Protein AF-0000000068968231 (afdb_homodimer)

InterPro domains:
  IPR002035 von Willebrand factor, type A [PS50234] (7-205)
  IPR005160 Ku70/Ku80 C-terminal arm [PF03730] (435-506)
  IPR006164 Ku70/Ku80, DNA-binding domain [PF02735] (220-409)
  IPR006164 Ku70/Ku80, DNA-binding domain [SM00559] (263-400)
  IPR014893 Ku, C-terminal [PF08785] (534-641)
  IPR016194 SPOC-like, C-terminal domain superfamily [G3DSA:2.40.290.10] (208-400)
  IPR016194 SPOC-like, C-terminal domain superfamily [SSF100939] (206-501)
  IPR024193 Ku80 [cd00873] (208-500)
  IPR036465 von Willebrand factor A-like domain superfamily [G3DSA:3.40.50.410] (2-200)
  IPR036465 von Willebrand factor A-like domain superfamily [SSF53300] (5-172)
  IPR036494 Ku, C-terminal domain superfamily [G3DSA:1.25.40.240] (502-643)
  IPR036494 Ku, C-terminal domain superfamily [SSF101420] (530-642)

Sequence (1340 aa):
LRRMKEAVVFAIDVGSTMTAEGIAQCKSVLRHELRRKFIQGGQDEVGLVTFGSGTTRNVLNDEHSGEYVHVEVVSGIVKPDVSMMERVDVIDLSGEEVEGDTFDAIVVALNELHVRVKKLKFEKRVVVLTSAGGESPPPDQIEEIASLLKGQNCTVKVVFLGDKNGHTENRAALKLLVKYCEGESMTMSIDEALAIASRPAKKSVRPTAKYKGPFEITSIVKLNVSTYGKTMIANLPSLKKQSDRAPDSDIKLQTASFNKQTNTEVEREHRVKAYRYGKDRVAISNVDEAMYECTTSKCLQVMGFLPRTSLPRHLFMSSVDCVVANPDYEATVAGFQAVMIAMTELDYVAIVRYVKRDGVAAKLAVLHPGIENRTDVAYLNILPFADDMRQYDFGSVSRVQVTKRQLDAADALIDNLDLSRAWKSPEGEDVEALDPDFTYNPVLQRFYEALEIRSLDPDAPIPDLSHDVRSAMEPMEDLFDAAQSSFDAFKQLFPLEAVPEKKKRAGGERADWRAQLEAATAEGVDGVPSTISSIEDYQHMMANPETSATATLRLVDVVVKMLDESFQGSADTQALDWLETARTMCRTMAMFDAYNNALDVVKERVPPAFLDKMASRGLYPIDSSECKGSPVAPEEARLFFTQPFPTAIADTTGTGNDDESSIWDEWGDLLRRMKEAVVFAIDVGSTMTAEGIAQCKSVLRHELRRKFIQGGQDEVGLVTFGSGTTRNVLNDEHSGEYVHVEVVSGIVKPDVSMMERVDVIDLSGEEVEGDTFDAIVVALNELHVRVKKLKFEKRVVVLTSAGGESPPPDQIEEIASLLKGQNCTVKVVFLGDKNGHTENRAALKLLVKYCEGESMTMSIDEALAIASRPAKKSVRPTAKYKGPFEITSIVKLNVSTYGKTMIANLPSLKKQSDRAPDSDIKLQTASFNKQTNTEVEREHRVKAYRYGKDRVAISNVDEAMYECTTSKCLQVMGFLPRTSLPRHLFMSSVDCVVANPDYEATVAGFQAVMIAMTELDYVAIVRYVKRDGVAAKLAVLHPGIENRTDVAYLNILPFADDMRQYDFGSVSRVQVTKRQLDAADALIDNLDLSRAWKSPEGEDVEALDPDFTYNPVLQRFYEALEIRSLDPDAPIPDLSHDVRSAMEPMEDLFDAAQSSFDAFKQLFPLEAVPEKKKRAGGERADWRAQLEAATAEGVDGVPSTISSIEDYQHMMANPETSATATLRLVDVVVKMLDESFQGSADTQALDWLETARTMCRTMAMFDAYNNALDVVKERVPPAFLDKMASRGLYPIDSSECKGSPVAPEEARLFFTQPFPTAIADTTGTGNDDESSIWDEWGDL

pLDDT: mean 78.43, std 17.9, range [18.75, 97.75]

Foldseek 3Di:
DWPFAAWEEEEEEQAPLADQVLLVLVLLLVLLVLLQCVFQDDFHWYWYKYFRAQDDDAPVCVVPPPPLGRMHGQGAIGRDDVVVNVSSVPDHRNPDNGGGDQLSNLVRQLVSCCVPCVPNGHAAEYEYEDQLADDADDLVVLLVSLVSCLVVNYAYEYEHEDNDRHDPVSVVSVQSSQVNNDDPHDYYYSVVSSVVSVADHHHHDTWDWLAWFWQAADPVDTFTKTKTFDDDDDDDPDDQDADPVGRPDGDDDDDWDADPVVRHTDDPVRDWDWDDDDPDTDTDHPVRVLVVQPQDAFDKYFPFKDALVVDDPVFFDDGKMKMFTDPVDPVSQVVQLVVLVVCVVVRMKTWIWGDSHGSHHIFIWIWHRDPPPDSGMIMITTGDDPVRDDDDDDPPPPPPDADPLLVVLVVLLCVLQPQQQVDADPVRDRHGALDVVRADDQVVSQVSQQCSVCSVPVPDDRDDGDPSNVVSVDRDPVSVVRSVVSVVSNCVVPVDDPPPPPPPPPPPCPVPLVVLLVVQLVPPDDPQNSAPPDLVSLVSLCVDPVRVLCSLLRLLVVLLVCQVVDDPCVCLVVSLVSLVVVQVSCLVVVVLVSSQVSVVVCLVRDDLVSLVVNLVVVSFRDACVSHPPDPAHPVRRNCVSVDDDPPPPPPPPCPDDPPPPPPVVVVVVD/DWPFAAWEEEEEEQAPLADQVLLVLVLLLVLLQLLQCVFQDDFHWYWYKYFHAQDDDAPVCVVPPPPLGRMHGQGAIGNDDVVVNVSSVPDHRRPDNGGGDQLSNLVRQLVSCCVPCVPNGHAAEYEYEDQLADDADDLVVLLVSLVSCLVVNYAYEYEHEDNDRHDPVSVVSVQSSQVNNDDPHDYYYSVVSSVVSVADHHHHDTWDWLAWFWQAADPVDTFTKTKTFDDDDDDDPDDQDADPVGRPDGDDDDDWDADPVVRHTDDPVRDWDWDDDDPDTDTDHPVRVLVVQPQDAFYKYFPFKDALVVDDPVFFDDGKMKMFTDPVDPVSQVVQLVVLVVCVVVRMKTWIWGDSHGSHHIFIWIWHRDPPPDSGMIMITTGDDPVRDDDDDDPPPPPPDADPLLVVLVVLLCVLQQQQQVDADPVRDRHGALDVVRADDQVVSQVSQQCSVCSVPVPDDRDDGDPSNVVSVDRDPVSVVRSVVSVVSNCVVDVDDPPPPPPPPPPPCPVPLVVLLVVQLVPPDDPQNSAPPDLVSLVSLCVDPVRVLCSLLRLLVVLLVCQVVDDPCVCLVVSLVSLVVVQVSCLVVVVLVSSQVSVVVCLVRDDLVSLVVNLVVVSFRDACVSHPPDPAHPVNRNCVSVDDPPPPPPPPPCPDDPPPPDPVVVVVVD

Secondary structure (DSSP, 8-state):
----EEEEEEEEE-STT--HHHHHHHHHHHHHHHHHHHHH-SS-EEEEEEESSS--B-HHHHHSTTSSTTEEEEEEEE---HHHHHHHHH-----SS----HHHHHHHHHHHHHHHHTTS-EEEEEEEEE---SPPPPHHHHHHHHHHHHHTTEEEEEEEP-TTSS-HHHHHHHHHHHHHH-TT-EEEEHHHHHHHHTSPP-------EEEEEEEESSSS-EEEEEEEESB---PPPP-EEEESSSTT-BEEEEEEEEETTT--B--GGGEEEEEEETTEEEEE-HHHHHHHS--PPPEEEEEEEEEGGGS-GGG--S-EEEEEE-TT-HHHHHHHHHHHHHHHHHTEEEEEEEE-STTSPPEEEEEEEPSTT--SEEEEEEPPPGGGB-----------PPPHHHHHHHHHHHHHTBGGGSEE-TTS-EE-S--GGG---HHHHHHHHHHHHHHH-TTPPPPPPPHHHHHTTS--HHHHHHTHHHHHHHHHHS------------------HHHHHHHHHH---TTS-SS--SHHHHHHHHHSTTTHHHHHHHHHHHHHHHHHH-STTHHHHHHHHHHHHHHHHHHHTT-HHHHHHHHHHHHHHS-HHHHHHHHHTT-PPPPTTTSTT-S--HHHHHTTTTS-------------------GGGGGG--/----EEEEEEEEE-STT--HHHHHHHHHHHHHHHHHHHHH-SS-EEEEEEESSS--B-HHHHHSTTSSTTEEEEEEEE---HHHHHHHHH-----SS----HHHHHHHHHHHHHHHHTTS-EEEEEEEEE---SPPPPHHHHHHHHHHHHHTTEEEEEEEP-TTSS-HHHHHHHHHHHHHH-TT-EEEEHHHHHHHHTSPP-------EEEEEEEESSSS-EEEEEEEESB---PPPP-EEEESSSTT-BEEEEEEEEETTT--B--GGGEEEEEEETTEEEEE-HHHHHHHS--PPPEEEEEEEEEGGGS-GGG--S-EEEEEE-TT-HHHHHHHHHHHHHHHHHTEEEEEEEE-STTSPPEEEEEEEPSTT--SEEEEEEPPPGGGB-----------PPPHHHHHHHHHHHHHTBGGGSEE-TTS-EE-S--GGG---HHHHHHHHHHHHHHH-TTPPPPPPPHHHHHTTS--HHHHHHTHHHHHHHHHHS------------------HHHHHHHHHH---TTS-SS--SHHHHHHHHHSTTTHHHHHHHHHHHHHHHHHH-STTHHHHHHHHHHHHHHHHHHHTT-HHHHHHHHHHHHHHS-HHHHHHHHHTT-PPP-TTTSTT-S--HHHHHTTTTS-------------------GGGGGG--

Nearest PDB structures (foldseek):
  8asc-assembly1_B  TM=7.500E-01  e=8.433E-38  Homo sapiens
  8asc-assembly1_L  TM=7.453E-01  e=2.573E-37  Homo sapiens
  8bhv-assembly1_b  TM=6.766E-01  e=4.983E-40  Homo sapiens
  6zhe-assembly1_H  TM=5.966E-01  e=1.106E-33  Homo sapiens
  6erf-assembly3_E  TM=6.801E-01  e=5.670E-27  Homo sapiens

Organism: Plasmodiophora brassicae (NCBI:txid37360)

Radius of gyration: 37.13 Å; Cα contacts (8 Å, |Δi|>4): 2372; chains: 2; bounding box: 85×118×89 Å

Solvent-accessible surface area (backbone atoms only — not comparable to full-atom values): 71843 Å² total; per-residue (Å²): 121,67,74,64,37,38,39,37,30,40,35,39,49,24,14,53,50,47,48,74,66,52,50,51,50,52,38,50,34,49,50,32,47,49,50,37,48,35,57,25,42,80,75,42,25,38,22,36,31,40,22,5,30,91,52,63,41,52,69,65,32,71,75,38,79,89,42,58,68,22,24,26,60,76,36,71,74,34,67,56,37,68,67,53,54,51,54,49,69,64,62,62,73,48,84,38,94,32,55,16,46,59,65,49,42,51,52,52,45,50,49,53,49,48,69,70,44,67,88,55,82,56,45,38,35,38,38,36,40,33,41,33,31,48,72,61,77,58,70,71,56,42,52,51,53,23,50,53,33,48,73,67,59,39,35,41,35,41,30,36,45,77,79,84,56,32,37,70,65,27,45,50,49,51,54,49,32,31,61,66,46,41,87,87,24,40,77,44,43,48,67,56,47,37,57,60,34,65,48,87,69,52,66,63,75,71,84,54,70,64,29,78,45,47,41,25,64,44,100,83,42,62,31,47,28,34,27,33,68,30,31,49,88,66,69,78,76,78,64,45,46,15,30,66,87,40,67,90,33,51,53,40,78,38,56,45,39,22,27,63,82,74,63,39,73,49,54,73,75,43,50,26,35,28,42,76,51,48,79,42,72,41,76,43,51,71,72,54,52,59,58,41,36,49,84,32,64,53,40,39,31,47,55,29,24,35,53,50,84,76,57,57,75,69,46,41,43,37,40,21,27,34,36,32,49,39,76,89,36,64,44,32,38,34,49,50,26,24,44,28,47,30,26,57,75,70,45,32,29,36,34,27,39,38,14,65,41,67,54,34,61,74,38,48,28,36,39,35,51,38,66,96,83,38,45,68,38,27,37,36,34,42,43,48,32,30,55,17,47,49,85,76,77,68,73,80,62,69,79,63,79,66,50,69,69,50,34,49,30,32,42,47,40,46,65,46,32,35,26,53,61,63,37,65,42,100,88,65,42,68,30,61,55,78,44,41,83,75,30,54,47,56,48,60,52,39,44,52,51,34,50,54,48,30,66,78,33,76,81,54,77,76,66,77,72,53,65,76,48,48,54,68,74,42,61,54,63,69,50,52,62,72,28,46,68,37,49,54,53,38,44,68,71,34,67,69,70,82,69,69,71,70,70,69,71,79,54,79,74,69,67,56,59,61,59,57,48,52,54,53,42,65,58,50,57,91,87,52,72,54,61,65,72,44,73,62,40,42,53,52,27,50,70,32,79,88,40,32,69,54,32,48,46,50,44,44,52,43,40,50,49,42,53,68,48,28,54,93,58,64,33,44,62,54,42,51,48,48,52,48,48,48,48,52,48,25,53,73,67,64,34,37,62,43,48,40,54,31,48,53,51,46,65,71,70,48,58,68,70,55,48,52,50,35,57,74,70,62,67,51,52,55,17,34,85,80,29,88,80,35,86,38,46,60,72,54,24,73,38,53,81,75,47,69,69,77,71,67,74,71,70,71,75,71,75,67,84,68,79,69,71,61,71,69,68,54,60,65,74,106,120,69,74,62,36,38,37,36,30,41,34,39,50,24,13,51,50,49,49,74,67,53,49,51,50,52,40,50,34,50,50,32,47,50,49,39,50,35,56,24,43,80,76,41,25,39,21,35,30,39,21,6,31,92,51,62,43,51,70,64,29,72,74,36,79,90,40,57,69,22,25,26,60,78,37,69,75,35,67,55,38,70,67,54,55,53,55,50,69,65,63,60,72,48,84,38,95,32,55,16,45,61,65,48,41,51,53,51,46,50,47,55,49,48,70,72,44,68,87,55,82,54,44,38,36,38,38,36,40,34,40,32,32,48,72,61,77,58,70,71,56,42,53,51,53,22,50,52,33,47,73,66,58,38,37,42,36,40,30,36,45,76,79,85,56,31,38,67,64,26,44,51,50,51,53,50,32,31,61,64,45,41,86,88,25,41,74,44,43,48,68,57,49,38,58,62,34,67,49,88,70,50,67,62,77,71,84,56,69,64,30,77,46,46,41,25,64,44,99,81,43,61,32,46,27,36,28,33,68,31,30,48,88,66,67,77,77,75,64,46,46,15,30,65,88,40,67,88,32,49,52,40,79,37,54,44,40,21,28,64,84,74,63,40,73,50,52,73,76,42,50,27,34,26,42,74,50,49,79,42,71,42,75,42,52,71,73,53,53,58,61,40,35,48,85,30,65,52,38,37,31,46,53,29,23,34,54,50,84,75,58,56,76,70,47,40,43,38,39,21,28,34,36,33,49,39,76,88,37,62,42,31,37,35,49,50,27,24,44,28,48,31,26,57,75,70,44,32,29,37,34,25,40,38,12,65,41,69,55,35,60,73,37,49,26,37,40,36,50,38,69,96,83,38,46,69,36,28,36,37,34,42,43,49,32,30,55,16,47,49,87,77,77,67,74,80,63,68,80,64,80,69,51,69,69,50,34,50,30,32,40,46,38,47,64,44,34,36,27,52,61,63,37,66,42,99,88,65,43,68,31,61,55,78,43,42,83,77,29,54,45,56,47,61,52,39,44,52,53,35,50,57,48,31,66,79,33,76,81,54,75,78,68,76,72,53,65,77,46,47,53,68,74,40,63,53,63,70,48,54,62,71,27,47,67,35,50,52,54,37,45,68,74,34,66,71,71,80,70,68,72,71,72,68,70,81,52,79,75,68,69,57,58,60,62,57,49,52,54,53,41,65,57,50,57,92,86,52,70,54,60,66,72,46,73,62,41,44,52,51,26,50,69,32,78,89,39,31,71,53,33,46,45,50,45,43,51,43,39,50,49,42,51,67,49,28,53,93,57,63,33,43,61,54,41,50,49,48,51,47,49,48,49,52,49,24,53,73,66,65,36,38,62,43,48,40,55,32,47,53,52,45,65,72,70,48,58,68,70,55,48,52,50,33,57,74,71,63,67,50,52,56,17,34,86,77,28,88,79,35,85,38,47,59,71,55,24,72,37,53,81,76,48,69,69,77,71,68,74,72,70,71,74,72,75,67,83,67,78,71,70,61,71,72,69,55,60,64,73,107

Structure (mmCIF, N/CA/C/O backbone):
data_AF-0000000068968231-model_v1
#
loop_
_entity.id
_entity.type
_entity.pdbx_description
1 polymer 'VWFA domain-containing protein'
#
loop_
_atom_site.group_PDB
_atom_site.id
_atom_site.type_symbol
_atom_site.label_atom_id
_atom_site.label_alt_id
_atom_site.label_comp_id
_atom_site.label_asym_id
_atom_site.label_entity_id
_atom_site.label_seq_id
_atom_site.pdbx_PDB_ins_code
_atom_site.Cartn_x
_atom_site.Cartn_y
_atom_site.Cartn_z
_atom_site.occupancy
_atom_site.B_iso_or_equiv
_atom_site.auth_seq_id
_atom_site.auth_comp_id
_atom_site.auth_asym_id
_atom_site.auth_atom_id
_atom_site.pdbx_PDB_model_num
ATOM 1 N N . LEU A 1 1 ? 15.148 -20.562 -6.875 1 34.69 1 LEU A N 1
ATOM 2 C CA . LEU A 1 1 ? 14.945 -21.328 -8.102 1 34.69 1 LEU A CA 1
ATOM 3 C C . LEU A 1 1 ? 13.625 -20.969 -8.766 1 34.69 1 LEU A C 1
ATOM 5 O O . LEU A 1 1 ? 12.656 -20.625 -8.078 1 34.69 1 LEU A O 1
ATOM 9 N N . ARG A 1 2 ? 13.664 -20.406 -9.883 1 43.56 2 ARG A N 1
ATOM 10 C CA . ARG A 1 2 ? 12.586 -20.062 -10.805 1 43.56 2 ARG A CA 1
ATOM 11 C C . ARG A 1 2 ? 11.492 -21.125 -10.789 1 43.56 2 ARG A C 1
ATOM 13 O O . ARG A 1 2 ? 11.773 -22.312 -10.695 1 43.56 2 ARG A O 1
ATOM 20 N N . ARG A 1 3 ? 10.398 -20.906 -10.336 1 55.12 3 ARG A N 1
ATOM 21 C CA . ARG A 1 3 ? 9.43 -21.984 -10.578 1 55.12 3 ARG A CA 1
ATOM 22 C C . ARG A 1 3 ? 9.578 -22.547 -11.984 1 55.12 3 ARG A C 1
ATOM 24 O O . ARG A 1 3 ? 9.531 -21.797 -12.961 1 55.12 3 ARG A O 1
ATOM 31 N N . MET A 1 4 ? 10.188 -23.672 -12.07 1 64.94 4 MET A N 1
ATOM 32 C CA . MET A 1 4 ? 10.398 -24.375 -13.336 1 64.94 4 MET A CA 1
ATOM 33 C C . MET A 1 4 ? 9.062 -24.688 -14.008 1 64.94 4 MET A C 1
ATOM 35 O O . MET A 1 4 ? 8.07 -24.953 -13.328 1 64.94 4 MET A O 1
ATOM 39 N N . LYS A 1 5 ? 8.836 -24.281 -15.203 1 82.56 5 LYS A N 1
ATOM 40 C CA . LYS A 1 5 ? 7.691 -24.703 -16 1 82.56 5 LYS A CA 1
ATOM 41 C C . LYS A 1 5 ? 7.469 -26.203 -15.898 1 82.56 5 LYS A C 1
ATOM 43 O O . LYS A 1 5 ? 8.422 -26.969 -15.727 1 82.56 5 LYS A O 1
ATOM 48 N N . GLU A 1 6 ? 6.203 -26.578 -15.867 1 89.75 6 GLU A N 1
ATOM 49 C CA . GLU A 1 6 ? 5.867 -27.984 -15.711 1 89.75 6 GLU A CA 1
ATOM 50 C C . GLU A 1 6 ? 5.254 -28.562 -16.984 1 89.75 6 GLU A C 1
ATOM 52 O O . GLU A 1 6 ? 4.516 -27.875 -17.688 1 89.75 6 GLU A O 1
ATOM 57 N N . ALA A 1 7 ? 5.703 -29.719 -17.359 1 94.25 7 ALA A N 1
ATOM 58 C CA . ALA A 1 7 ? 5.062 -30.531 -18.391 1 94.25 7 ALA A CA 1
ATOM 59 C C . ALA A 1 7 ? 4.418 -31.781 -17.781 1 94.25 7 ALA A C 1
ATOM 61 O O . ALA A 1 7 ? 5.109 -32.625 -17.234 1 94.25 7 ALA A O 1
ATOM 62 N N . VAL A 1 8 ? 3.119 -31.844 -17.891 1 96 8 VAL A N 1
ATOM 63 C CA . VAL A 1 8 ? 2.404 -32.938 -17.25 1 96 8 VAL A CA 1
ATOM 64 C C . VAL A 1 8 ? 1.576 -33.688 -18.297 1 96 8 VAL A C 1
ATOM 66 O O . VAL A 1 8 ? 0.958 -33.062 -19.156 1 96 8 VAL A O 1
ATOM 69 N N . VAL A 1 9 ? 1.634 -35 -18.281 1 97.56 9 VAL A N 1
ATOM 70 C CA . VAL A 1 9 ? 0.789 -35.844 -19.125 1 97.56 9 VAL A CA 1
ATOM 71 C C . VAL A 1 9 ? -0.216 -36.594 -18.266 1 97.56 9 VAL A C 1
ATOM 73 O O . VAL A 1 9 ? 0.167 -37.312 -17.328 1 97.56 9 VAL A O 1
ATOM 76 N N . PHE A 1 10 ? -1.47 -36.469 -18.562 1 97.75 10 PHE A N 1
ATOM 77 C CA . PHE A 1 10 ? -2.523 -37.219 -17.891 1 97.75 10 PHE A CA 1
ATOM 78 C C . PHE A 1 10 ? -2.904 -38.469 -18.703 1 97.75 10 PHE A C 1
ATOM 80 O O . PHE A 1 10 ? -3.289 -38.344 -19.875 1 97.75 10 PHE A O 1
ATOM 87 N N . ALA A 1 11 ? -2.746 -39.594 -18.141 1 97.5 11 ALA A N 1
ATOM 88 C CA . ALA A 1 11 ? -3.154 -40.875 -18.75 1 97.5 11 ALA A CA 1
ATOM 89 C C . ALA A 1 11 ? -4.43 -41.406 -18.109 1 97.5 11 ALA A C 1
ATOM 91 O O . ALA A 1 11 ? -4.426 -41.781 -16.938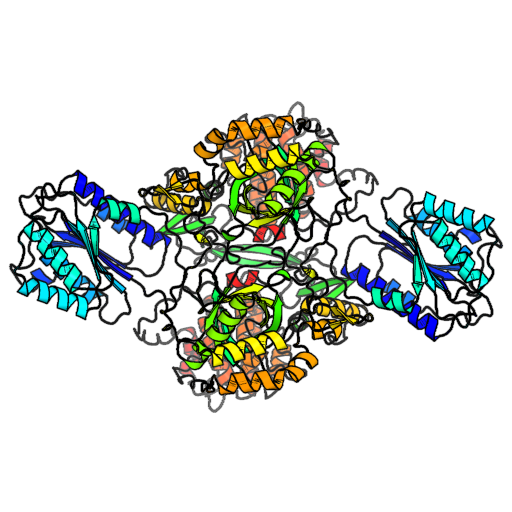 1 97.5 11 ALA A O 1
ATOM 92 N N . ILE A 1 12 ? -5.48 -41.5 -18.875 1 96.12 12 ILE A N 1
ATOM 93 C CA . ILE A 1 12 ? -6.785 -41.906 -18.328 1 96.12 12 ILE A CA 1
ATOM 94 C C . ILE A 1 12 ? -7.168 -43.281 -18.844 1 96.12 12 ILE A C 1
ATOM 96 O O . ILE A 1 12 ? -7.168 -43.531 -20.047 1 96.12 12 ILE A O 1
ATOM 100 N N . ASP A 1 13 ? -7.574 -44.125 -17.938 1 94.5 13 ASP A N 1
ATOM 101 C CA . ASP A 1 13 ? -8.062 -45.469 -18.25 1 94.5 13 ASP A CA 1
ATOM 102 C C . ASP A 1 13 ? -9.516 -45.438 -18.703 1 94.5 13 ASP A C 1
ATOM 104 O O . ASP A 1 13 ? -10.398 -45 -17.969 1 94.5 13 ASP A O 1
ATOM 108 N N . VAL A 1 14 ? -9.75 -45.906 -19.922 1 94 14 VAL A N 1
ATOM 109 C CA . VAL A 1 14 ? -11.109 -45.969 -20.438 1 94 14 VAL A CA 1
ATOM 110 C C . VAL A 1 14 ? -11.469 -47.438 -20.75 1 94 14 VAL A C 1
ATOM 112 O O . VAL A 1 14 ? -12.32 -47.688 -21.609 1 94 14 VAL A O 1
ATOM 115 N N . GLY A 1 15 ? -10.812 -48.312 -20.109 1 90.44 15 GLY A N 1
ATOM 116 C CA . GLY A 1 15 ? -10.977 -49.719 -20.375 1 90.44 15 GLY A CA 1
ATOM 117 C C . GLY A 1 15 ? -12.234 -50.312 -19.766 1 90.44 15 GLY A C 1
ATOM 118 O O . GLY A 1 15 ? -13.031 -49.594 -19.156 1 90.44 15 GLY A O 1
ATOM 119 N N . SER A 1 16 ? -12.391 -51.625 -19.891 1 88.94 16 SER A N 1
ATOM 120 C CA . SER A 1 16 ? -13.617 -52.312 -19.531 1 88.94 16 SER A CA 1
ATOM 121 C C . SER A 1 16 ? -13.805 -52.375 -18.016 1 88.94 16 SER A C 1
ATOM 123 O O . SER A 1 16 ? -14.922 -52.594 -17.531 1 88.94 16 SER A O 1
ATOM 125 N N . THR A 1 17 ? -12.742 -52.25 -17.281 1 89.12 17 THR A N 1
ATOM 126 C CA . THR A 1 17 ? -12.852 -52.312 -15.82 1 89.12 17 THR A CA 1
ATOM 127 C C . THR A 1 17 ? -13.305 -51 -15.234 1 89.12 17 THR A C 1
ATOM 129 O O . THR A 1 17 ? -13.656 -50.906 -14.055 1 89.12 17 THR A O 1
ATOM 132 N N . MET A 1 18 ? -13.328 -49.969 -16.078 1 91.31 18 MET A N 1
ATOM 133 C CA . MET A 1 18 ? -13.734 -48.656 -15.625 1 91.31 18 MET A CA 1
ATOM 134 C C . MET A 1 18 ? -15.25 -48.5 -15.617 1 91.31 18 MET A C 1
ATOM 136 O O . MET A 1 18 ? -15.938 -49.188 -16.391 1 91.31 18 MET A O 1
ATOM 140 N N . THR A 1 19 ? -15.797 -47.719 -14.664 1 89.38 19 THR A N 1
ATOM 141 C CA . THR A 1 19 ? -17.219 -47.438 -14.57 1 89.38 19 THR A CA 1
ATOM 142 C C . THR A 1 19 ? -17.531 -46.031 -15.078 1 89.38 19 THR A C 1
ATOM 144 O O . THR A 1 19 ? -16.641 -45.188 -15.211 1 89.38 19 THR A O 1
ATOM 147 N N . ALA A 1 20 ? -18.766 -45.844 -15.398 1 89.5 20 ALA A N 1
ATOM 148 C CA . ALA A 1 20 ? -19.203 -44.5 -15.836 1 89.5 20 ALA A CA 1
ATOM 149 C C . ALA A 1 20 ? -18.938 -43.469 -14.758 1 89.5 20 ALA A C 1
ATOM 151 O O . ALA A 1 20 ? -18.547 -42.344 -15.07 1 89.5 20 ALA A O 1
ATOM 152 N N . GLU A 1 21 ? -19.172 -43.875 -13.578 1 90.75 21 GLU A N 1
ATOM 153 C CA . GLU A 1 21 ? -18.906 -42.969 -12.461 1 90.75 21 GLU A CA 1
ATOM 154 C C . GLU A 1 21 ? -17.406 -42.656 -12.344 1 90.75 21 GLU A C 1
ATOM 156 O O . GLU A 1 21 ? -17.031 -41.531 -12.039 1 90.75 21 GLU A O 1
ATOM 161 N N . GLY A 1 22 ? -16.656 -43.656 -12.594 1 90.62 22 GLY A N 1
ATOM 162 C CA . GLY A 1 22 ? -15.211 -43.5 -12.547 1 90.62 22 GLY A CA 1
ATOM 163 C C . GLY A 1 22 ? -14.695 -42.5 -13.594 1 90.62 22 GLY A C 1
ATOM 164 O O . GLY A 1 22 ? -13.844 -41.656 -13.297 1 90.62 22 GLY A O 1
ATOM 165 N N . ILE A 1 23 ? -15.227 -42.625 -14.734 1 92.88 23 ILE A N 1
ATOM 166 C CA . ILE A 1 23 ? -14.812 -41.75 -15.82 1 92.88 23 ILE A CA 1
ATOM 167 C C . ILE A 1 23 ? -15.234 -40.312 -15.508 1 92.88 23 ILE A C 1
ATOM 169 O O . ILE A 1 23 ? -14.492 -39.375 -15.781 1 92.88 23 ILE A O 1
ATOM 173 N N . ALA A 1 24 ? -16.375 -40.25 -14.945 1 93.81 24 ALA A N 1
ATOM 174 C CA . ALA A 1 24 ? -16.844 -38.906 -14.562 1 93.81 24 ALA A CA 1
ATOM 175 C C . ALA A 1 24 ? -15.922 -38.281 -13.531 1 93.81 24 ALA A C 1
ATOM 177 O O . ALA A 1 24 ? -15.656 -37.062 -13.594 1 93.81 24 ALA A O 1
ATOM 178 N N . GLN A 1 25 ? -15.469 -39.031 -12.648 1 93.88 25 GLN A N 1
ATOM 179 C CA . GLN A 1 25 ? -14.555 -38.531 -11.625 1 93.88 25 GLN A CA 1
ATOM 180 C C . GLN A 1 25 ? -13.211 -38.125 -12.234 1 93.88 25 GLN A C 1
ATOM 182 O O . GLN A 1 25 ? -12.633 -37.094 -11.852 1 93.88 25 GLN A O 1
ATOM 187 N N . CYS A 1 26 ? -12.742 -38.938 -13.148 1 94.94 26 CYS A N 1
ATOM 188 C CA . CYS A 1 26 ? -11.5 -38.625 -13.836 1 94.94 26 CYS A CA 1
ATOM 189 C C . CYS A 1 26 ? -11.609 -37.281 -14.578 1 94.94 26 CYS A C 1
ATOM 191 O O . CYS A 1 26 ? -10.703 -36.469 -14.516 1 94.94 26 CYS A O 1
ATOM 193 N N . LYS A 1 27 ? -12.703 -37.156 -15.195 1 95.19 27 LYS A N 1
ATOM 194 C CA . LYS A 1 27 ? -12.938 -35.906 -15.93 1 95.19 27 LYS A CA 1
ATOM 195 C C . LYS A 1 27 ? -12.961 -34.719 -14.992 1 95.19 27 LYS A C 1
ATOM 197 O O . LYS A 1 27 ? -12.414 -33.656 -15.32 1 95.19 27 LYS A O 1
ATOM 202 N N . SER A 1 28 ? -13.578 -34.906 -13.906 1 93.75 28 SER A N 1
ATOM 203 C CA . SER A 1 28 ? -13.648 -33.844 -12.922 1 93.75 28 SER A CA 1
ATOM 204 C C . SER A 1 28 ? -12.258 -33.438 -12.43 1 93.75 28 SER A C 1
ATOM 206 O O . SER A 1 28 ? -11.961 -32.25 -12.297 1 93.75 28 SER A O 1
ATOM 208 N N . VAL A 1 29 ? -11.461 -34.406 -12.148 1 95.38 29 VAL A N 1
ATOM 209 C CA . VAL A 1 29 ? -10.094 -34.125 -11.711 1 95.38 29 VAL A CA 1
ATOM 210 C C . VAL A 1 29 ? -9.336 -33.344 -12.781 1 95.38 29 VAL A C 1
ATOM 212 O O . VAL A 1 29 ? -8.672 -32.344 -12.484 1 95.38 29 VAL A O 1
ATOM 215 N N . LEU A 1 30 ? -9.461 -33.781 -13.992 1 95.5 30 LEU A N 1
ATOM 216 C CA . LEU A 1 30 ? -8.75 -33.156 -15.094 1 95.5 30 LEU A CA 1
ATOM 217 C C . LEU A 1 30 ? -9.242 -31.734 -15.312 1 95.5 30 LEU A C 1
ATOM 219 O O . LEU A 1 30 ? -8.445 -30.828 -15.578 1 95.5 30 LEU A O 1
ATOM 223 N N . ARG A 1 31 ? -10.484 -31.594 -15.172 1 91.56 31 ARG A N 1
ATOM 224 C CA . ARG A 1 31 ? -11.055 -30.266 -15.328 1 91.56 31 ARG A CA 1
ATOM 225 C C . ARG A 1 31 ? -10.492 -29.297 -14.289 1 91.56 31 ARG A C 1
ATOM 227 O O . ARG A 1 31 ? -10.141 -28.156 -14.609 1 91.56 31 ARG A O 1
ATOM 234 N N . HIS A 1 32 ? -10.461 -29.766 -13.148 1 92 32 HIS A N 1
ATOM 235 C CA . HIS A 1 32 ? -9.938 -28.938 -12.07 1 92 32 HIS A CA 1
ATOM 236 C C . HIS A 1 32 ? -8.461 -28.625 -12.281 1 92 32 HIS A C 1
ATOM 238 O O . HIS A 1 32 ? -8.016 -27.5 -12.016 1 92 32 HIS A O 1
ATOM 244 N N . GLU A 1 33 ? -7.738 -29.562 -12.734 1 92.94 33 GLU A N 1
ATOM 245 C CA . GLU A 1 33 ? -6.316 -29.359 -12.984 1 92.94 33 GLU A CA 1
ATOM 246 C C . GLU A 1 33 ? -6.09 -28.359 -14.109 1 92.94 33 GLU A C 1
ATOM 248 O O . GLU A 1 33 ? -5.18 -27.531 -14.039 1 92.94 33 GLU A O 1
ATOM 253 N N . LEU A 1 34 ? -6.848 -28.516 -15.125 1 91.12 34 LEU A N 1
ATOM 254 C CA . LEU A 1 34 ? -6.742 -27.578 -16.234 1 91.12 34 LEU A CA 1
ATOM 255 C C . LEU A 1 34 ? -7.105 -26.156 -15.789 1 91.12 34 LEU A C 1
ATOM 257 O O . LEU A 1 34 ? -6.418 -25.203 -16.141 1 91.12 34 LEU A O 1
ATOM 261 N N . ARG A 1 35 ? -8.133 -26.094 -15.047 1 87.94 35 ARG A N 1
ATOM 262 C CA . ARG A 1 35 ? -8.523 -24.797 -14.492 1 87.94 35 ARG A CA 1
ATOM 263 C C . ARG A 1 35 ? -7.387 -24.172 -13.703 1 87.94 35 ARG A C 1
ATOM 265 O O . ARG A 1 35 ? -7.129 -22.969 -13.82 1 87.94 35 ARG A O 1
ATOM 272 N N . ARG A 1 36 ? -6.848 -24.938 -12.922 1 89.56 36 ARG A N 1
ATOM 273 C CA . ARG A 1 36 ? -5.723 -24.484 -12.109 1 89.56 36 ARG A CA 1
ATOM 274 C C . ARG A 1 36 ? -4.602 -23.938 -12.992 1 89.56 36 ARG A C 1
ATOM 276 O O . ARG A 1 36 ? -4.027 -22.891 -12.688 1 89.56 36 ARG A O 1
ATOM 283 N N . LYS A 1 37 ? -4.328 -24.609 -14.039 1 88.75 37 LYS A N 1
ATOM 284 C CA . LYS A 1 37 ? -3.27 -24.188 -14.945 1 88.75 37 LYS A CA 1
ATOM 285 C C . LYS A 1 37 ? -3.643 -22.875 -15.641 1 88.75 37 LYS A C 1
ATOM 287 O O . LYS A 1 37 ? -2.777 -22.031 -15.898 1 88.75 37 LYS A O 1
ATOM 292 N N . PHE A 1 38 ? -4.875 -22.766 -15.945 1 85.25 38 PHE A N 1
ATOM 293 C CA . PHE A 1 38 ? -5.344 -21.531 -16.578 1 85.25 38 PHE A CA 1
ATOM 294 C C . PHE A 1 38 ? -5.18 -20.344 -15.648 1 85.25 38 PHE A C 1
ATOM 296 O O . PHE A 1 38 ? -4.754 -19.266 -16.062 1 85.25 38 PHE A O 1
ATOM 303 N N . ILE A 1 39 ? -5.477 -20.531 -14.438 1 84.06 39 ILE A N 1
ATOM 304 C CA . ILE A 1 39 ? -5.438 -19.453 -13.453 1 84.06 39 ILE A CA 1
ATOM 305 C C . ILE A 1 39 ? -3.988 -19.109 -13.125 1 84.06 39 ILE A C 1
ATOM 307 O O . ILE A 1 39 ? -3.631 -17.938 -13.039 1 84.06 39 ILE A O 1
ATOM 311 N N . GLN A 1 40 ? -3.287 -20.125 -12.797 1 80.94 40 GLN A N 1
ATOM 312 C CA . GLN A 1 40 ? -1.891 -19.906 -12.438 1 80.94 40 GLN A CA 1
ATOM 313 C C . GLN A 1 40 ? -1.131 -19.234 -13.57 1 80.94 40 GLN A C 1
ATOM 315 O O . GLN A 1 40 ? -0.186 -18.469 -13.328 1 80.94 40 GLN A O 1
ATOM 320 N N . GLY A 1 41 ? -1.642 -19.484 -14.602 1 73.06 41 GLY A N 1
ATOM 321 C CA . GLY A 1 41 ? -0.957 -18.906 -15.742 1 73.06 41 GLY A CA 1
ATOM 322 C C . GLY A 1 41 ? 0.415 -19.5 -15.984 1 73.06 41 GLY A C 1
ATOM 323 O O . GLY A 1 41 ? 0.689 -20.625 -15.562 1 73.06 41 GLY A O 1
ATOM 324 N N . GLY A 1 42 ? 1.216 -19.078 -16.797 1 72.38 42 GLY A N 1
ATOM 325 C CA . GLY A 1 42 ? 2.578 -19.516 -17.062 1 72.38 42 GLY A CA 1
ATOM 326 C C . GLY A 1 42 ? 2.719 -20.297 -18.344 1 72.38 42 GLY A C 1
ATOM 327 O O . GLY A 1 42 ? 1.891 -20.188 -19.25 1 72.38 42 GLY A O 1
ATOM 328 N N . GLN A 1 43 ? 3.785 -21.016 -18.266 1 79.56 43 GLN A N 1
ATOM 329 C CA . GLN A 1 43 ? 4.141 -21.719 -19.5 1 79.56 43 GLN A CA 1
ATOM 330 C C . GLN A 1 43 ? 4.062 -23.234 -19.297 1 79.56 43 GLN A C 1
ATOM 332 O O . GLN A 1 43 ? 4.789 -23.984 -19.953 1 79.56 43 GLN A O 1
ATOM 337 N N . ASP A 1 44 ? 3.113 -23.594 -18.344 1 88 44 ASP A N 1
ATOM 338 C CA . ASP A 1 44 ? 2.936 -25.016 -18.141 1 88 44 ASP A CA 1
ATOM 339 C C . ASP A 1 44 ? 2.264 -25.672 -19.344 1 88 44 ASP A C 1
ATOM 341 O O . ASP A 1 44 ? 1.437 -25.031 -20.016 1 88 44 ASP A O 1
ATOM 345 N N . GLU A 1 45 ? 2.674 -26.844 -19.609 1 92.69 45 GLU A N 1
ATOM 346 C CA . GLU A 1 45 ? 2.113 -27.594 -20.75 1 92.69 45 GLU A CA 1
ATOM 347 C C . GLU A 1 45 ? 1.494 -28.906 -20.281 1 92.69 45 GLU A C 1
ATOM 349 O O . GLU A 1 45 ? 1.942 -29.5 -19.297 1 92.69 45 GLU A O 1
ATOM 354 N N . VAL A 1 46 ? 0.451 -29.297 -21.016 1 95.19 46 VAL A N 1
ATOM 355 C CA . VAL A 1 46 ? -0.304 -30.484 -20.609 1 95.19 46 VAL A CA 1
ATOM 356 C C . VAL A 1 46 ? -0.536 -31.391 -21.812 1 95.19 46 VAL A C 1
ATOM 358 O O . VAL A 1 46 ? -0.789 -30.906 -22.922 1 95.19 46 VAL A O 1
ATOM 361 N N . GLY A 1 47 ? -0.309 -32.688 -21.594 1 96.44 47 GLY A N 1
ATOM 362 C CA . GLY A 1 47 ? -0.666 -33.719 -22.562 1 96.44 47 GLY A CA 1
ATOM 363 C C . GLY A 1 47 ? -1.733 -34.656 -22.047 1 96.44 47 GLY A C 1
ATOM 364 O O . GLY A 1 47 ? -1.916 -34.781 -20.828 1 96.44 47 GLY A O 1
ATOM 365 N N . LEU A 1 48 ? -2.502 -35.281 -22.969 1 96.81 48 LEU A N 1
ATOM 366 C CA . LEU A 1 48 ? -3.588 -36.188 -22.625 1 96.81 48 LEU A CA 1
ATOM 367 C C . LEU A 1 48 ? -3.451 -37.531 -23.375 1 96.81 48 LEU A C 1
ATOM 369 O O . LEU A 1 48 ? -3.303 -37.531 -24.594 1 96.81 48 LEU A O 1
ATOM 373 N N . VAL A 1 49 ? -3.488 -38.594 -22.609 1 96.94 49 VAL A N 1
ATOM 374 C CA . VAL A 1 49 ? -3.412 -39.969 -23.156 1 96.94 49 VAL A CA 1
ATOM 375 C C . VAL A 1 49 ? -4.559 -40.812 -22.609 1 96.94 49 VAL A C 1
ATOM 377 O O . VAL A 1 49 ? -4.902 -40.719 -21.422 1 96.94 49 VAL A O 1
ATOM 380 N N . THR A 1 50 ? -5.238 -41.531 -23.438 1 96.12 50 THR A N 1
ATOM 381 C CA . THR A 1 50 ? -6.242 -42.5 -23.016 1 96.12 50 THR A CA 1
ATOM 382 C C . THR A 1 50 ? -5.801 -43.906 -23.359 1 96.12 50 THR A C 1
ATOM 384 O O . THR A 1 50 ? -5.066 -44.125 -24.328 1 96.12 50 THR A O 1
ATOM 387 N N . PHE A 1 51 ? -6.195 -44.875 -22.609 1 95.31 51 PHE A N 1
ATOM 388 C CA . PHE A 1 51 ? -5.824 -46.25 -22.875 1 95.31 51 PHE A CA 1
ATOM 389 C C . PHE A 1 51 ? -6.945 -47.219 -22.5 1 95.31 51 PHE A C 1
ATOM 391 O O . PHE A 1 51 ? -7.758 -46.906 -21.625 1 95.31 51 PHE A O 1
ATOM 398 N N . GLY A 1 52 ? -7.039 -48.281 -23.141 1 91.44 52 GLY A N 1
ATOM 399 C CA . GLY A 1 52 ? -8.078 -49.281 -22.922 1 91.44 52 GLY A CA 1
ATOM 400 C C . GLY A 1 52 ? -9.203 -49.188 -23.938 1 91.44 52 GLY A C 1
ATOM 401 O O . GLY A 1 52 ? -10.297 -49.719 -23.719 1 91.44 52 GLY A O 1
ATOM 402 N N . SER A 1 53 ? -8.969 -48.406 -24.922 1 87.12 53 SER A N 1
ATOM 403 C CA . SER A 1 53 ? -9.961 -48.281 -25.984 1 87.12 53 SER A CA 1
ATOM 404 C C . SER A 1 53 ? -9.547 -49.094 -27.219 1 87.12 53 SER A C 1
ATOM 406 O O . SER A 1 53 ? -8.445 -49.656 -27.25 1 87.12 53 SER A O 1
ATOM 408 N N . GLY A 1 54 ? -10.453 -49.219 -28.25 1 84.69 54 GLY A N 1
ATOM 409 C CA . GLY A 1 54 ? -10.156 -49.938 -29.469 1 84.69 54 GLY A CA 1
ATOM 410 C C . GLY A 1 54 ? -9.242 -49.188 -30.406 1 84.69 54 GLY A C 1
ATOM 411 O O . GLY A 1 54 ? -8.734 -49.75 -31.375 1 84.69 54 GLY A O 1
ATOM 412 N N . THR A 1 55 ? -8.914 -47.969 -29.984 1 88.81 55 THR A N 1
ATOM 413 C CA . THR A 1 55 ? -8.117 -47.094 -30.859 1 88.81 55 THR A CA 1
ATOM 414 C C . THR A 1 55 ? -6.664 -47.094 -30.391 1 88.81 55 THR A C 1
ATOM 416 O O . THR A 1 55 ? -6.383 -47.062 -29.203 1 88.81 55 THR A O 1
ATOM 419 N N . THR A 1 56 ? -5.723 -47.312 -31.281 1 92.06 56 THR A N 1
ATOM 420 C CA . THR A 1 56 ? -4.289 -47.188 -31.031 1 92.06 56 THR A CA 1
ATOM 421 C C . THR A 1 56 ? -3.678 -46.062 -31.828 1 92.06 56 THR A C 1
ATOM 423 O O . THR A 1 56 ? -3.732 -46.031 -33.062 1 92.06 56 THR A O 1
ATOM 426 N N . ARG A 1 57 ? -3.262 -45.031 -31.156 1 93.81 57 ARG A N 1
ATOM 427 C CA . ARG A 1 57 ? -2.633 -43.875 -31.812 1 93.81 57 ARG A CA 1
ATOM 428 C C . ARG A 1 57 ? -1.488 -43.344 -30.969 1 93.81 57 ARG A C 1
ATOM 430 O O . ARG A 1 57 ? -1.709 -42.5 -30.078 1 93.81 57 ARG A O 1
ATOM 437 N N . ASN A 1 58 ? -0.226 -43.719 -31.188 1 92.62 58 ASN A N 1
ATOM 438 C CA . ASN A 1 58 ? 0.977 -43.219 -30.516 1 92.62 58 ASN A CA 1
ATOM 439 C C . ASN A 1 58 ? 2.23 -43.531 -31.328 1 92.62 58 ASN A C 1
ATOM 441 O O . ASN A 1 58 ? 2.234 -44.438 -32.156 1 92.62 58 ASN A O 1
ATOM 445 N N . VAL A 1 59 ? 3.191 -42.812 -31.156 1 91.06 59 VAL A N 1
ATOM 446 C CA . VAL A 1 59 ? 4.41 -42.875 -31.953 1 91.06 59 VAL A CA 1
ATOM 447 C C . VAL A 1 59 ? 5.148 -44.188 -31.688 1 91.06 59 VAL A C 1
ATOM 449 O O . VAL A 1 59 ? 5.754 -44.75 -32.594 1 91.06 59 VAL A O 1
ATOM 452 N N . LEU A 1 60 ? 5.098 -44.656 -30.5 1 92.19 60 LEU A N 1
ATOM 453 C CA . LEU A 1 60 ? 5.816 -45.906 -30.141 1 92.19 60 LEU A CA 1
ATOM 454 C C . LEU A 1 60 ? 5.234 -47.094 -30.875 1 92.19 60 LEU A C 1
ATOM 456 O O . LEU A 1 60 ? 5.973 -48 -31.312 1 92.19 60 LEU A O 1
ATOM 460 N N . ASN A 1 61 ? 3.881 -47.125 -30.906 1 92.06 61 ASN A N 1
ATOM 461 C CA . ASN A 1 61 ? 3.244 -48.219 -31.656 1 92.06 61 ASN A CA 1
ATOM 462 C C . ASN A 1 61 ? 3.58 -48.125 -33.156 1 92.06 61 ASN A C 1
ATOM 464 O O . ASN A 1 61 ? 3.715 -49.156 -33.812 1 92.06 61 ASN A O 1
ATOM 468 N N . ASP A 1 62 ? 3.777 -46.938 -33.688 1 90.94 62 ASP A N 1
ATOM 469 C CA . ASP A 1 62 ? 4.164 -46.75 -35.062 1 90.94 62 ASP A CA 1
ATOM 470 C C . ASP A 1 62 ? 5.555 -47.344 -35.344 1 90.94 62 ASP A C 1
ATOM 472 O O . ASP A 1 62 ? 5.809 -47.875 -36.406 1 90.94 62 ASP A O 1
ATOM 476 N N . GLU A 1 63 ? 6.363 -47.156 -34.375 1 89.25 63 GLU A N 1
ATOM 477 C CA . GLU A 1 63 ? 7.738 -47.656 -34.5 1 89.25 63 GLU A CA 1
ATOM 478 C C . GLU A 1 63 ? 7.84 -49.125 -34.188 1 89.25 63 GLU A C 1
ATOM 480 O O . GLU A 1 63 ? 8.695 -49.812 -34.75 1 89.25 63 GLU A O 1
ATOM 485 N N . HIS A 1 64 ? 7.066 -49.594 -33.219 1 89.44 64 HIS A N 1
ATOM 486 C CA . HIS A 1 64 ? 7.066 -50.969 -32.812 1 89.44 64 HIS A CA 1
ATOM 487 C C . HIS A 1 64 ? 5.691 -51.594 -33 1 89.44 64 HIS A C 1
ATOM 489 O O . HIS A 1 64 ? 4.883 -51.625 -32.062 1 89.44 64 HIS A O 1
ATOM 495 N N . SER A 1 65 ? 5.543 -52.219 -34.125 1 83.69 65 SER A N 1
ATOM 496 C CA . SER A 1 65 ? 4.234 -52.781 -34.469 1 83.69 65 SER A CA 1
ATOM 497 C C . SER A 1 65 ? 3.82 -53.875 -33.5 1 83.69 65 SER A C 1
ATOM 499 O O . SER A 1 65 ? 4.629 -54.719 -33.156 1 83.69 65 SER A O 1
ATOM 501 N N . GLY A 1 66 ? 2.639 -53.844 -32.875 1 84.12 66 GLY A N 1
ATOM 502 C CA . GLY A 1 66 ? 2.088 -54.875 -32 1 84.12 66 GLY A CA 1
ATOM 503 C C . GLY A 1 66 ? 2.217 -54.5 -30.531 1 84.12 66 GLY A C 1
ATOM 504 O O . GLY A 1 66 ? 1.625 -55.156 -29.672 1 84.12 66 GLY A O 1
ATOM 505 N N . GLU A 1 67 ? 3.088 -53.469 -30.281 1 88.12 67 GLU A N 1
ATOM 506 C CA . GLU A 1 67 ? 3.264 -53.062 -28.906 1 88.12 67 GLU A CA 1
ATOM 507 C C . GLU A 1 67 ? 2.502 -51.75 -28.609 1 88.12 67 GLU A C 1
ATOM 509 O O . GLU A 1 67 ? 2.092 -51.062 -29.547 1 88.12 67 GLU A O 1
ATOM 514 N N . TYR A 1 68 ? 2.125 -51.594 -27.406 1 93.44 68 TYR A N 1
ATOM 515 C CA . TYR A 1 68 ? 1.452 -50.406 -26.938 1 93.44 68 TYR A CA 1
ATOM 516 C C . TYR A 1 68 ? 0.111 -50.219 -27.641 1 93.44 68 TYR A C 1
ATOM 518 O O . TYR A 1 68 ? -0.209 -49.125 -28.094 1 93.44 68 TYR A O 1
ATOM 526 N N . VAL A 1 69 ? -0.591 -51.312 -27.719 1 91.81 69 VAL A N 1
ATOM 527 C CA . VAL A 1 69 ? -1.895 -51.312 -28.375 1 91.81 69 VAL A CA 1
ATOM 528 C C . VAL A 1 69 ? -2.953 -50.75 -27.438 1 91.81 69 VAL A C 1
ATOM 530 O O . VAL A 1 69 ? -2.781 -50.75 -26.203 1 91.81 69 VAL A O 1
ATOM 533 N N . HIS A 1 70 ? -3.975 -50.094 -27.938 1 92.94 70 HIS A N 1
ATOM 534 C CA . HIS A 1 70 ? -5.129 -49.562 -27.219 1 92.94 70 HIS A CA 1
ATOM 535 C C . HIS A 1 70 ? -4.75 -48.344 -26.406 1 92.94 70 HIS A C 1
ATOM 537 O O . HIS A 1 70 ? -5.328 -48.094 -25.344 1 92.94 70 HIS A O 1
ATOM 543 N N . VAL A 1 71 ? -3.664 -47.719 -26.719 1 94.62 71 VAL A N 1
ATOM 544 C CA . VAL A 1 71 ? -3.256 -46.438 -26.125 1 94.62 71 VAL A CA 1
ATOM 545 C C . VAL A 1 71 ? -3.334 -45.312 -27.156 1 94.62 71 VAL A C 1
ATOM 547 O O . VAL A 1 71 ? -2.773 -45.438 -28.25 1 94.62 71 VAL A O 1
ATOM 550 N N . GLU A 1 72 ? -4.012 -44.312 -26.844 1 95 72 GLU A N 1
ATOM 551 C CA . GLU A 1 72 ? -4.219 -43.188 -27.781 1 95 72 GLU A CA 1
ATOM 552 C C . GLU A 1 72 ? -3.744 -41.875 -27.172 1 95 72 GLU A C 1
ATOM 554 O O . GLU A 1 72 ? -4.156 -41.5 -26.078 1 95 72 GLU A O 1
ATOM 559 N N . VAL A 1 73 ? -2.895 -41.219 -27.891 1 96.06 73 VAL A N 1
ATOM 560 C CA . VAL A 1 73 ? -2.539 -39.875 -27.547 1 96.06 73 VAL A CA 1
ATOM 561 C C . VAL A 1 73 ? -3.617 -38.906 -28.047 1 96.06 73 VAL A C 1
ATOM 563 O O . VAL A 1 73 ? -3.695 -38.625 -29.234 1 96.06 73 VAL A O 1
ATOM 566 N N . VAL A 1 74 ? -4.426 -38.406 -27.156 1 94.06 74 VAL A N 1
ATOM 567 C CA . VAL A 1 74 ? -5.559 -37.562 -27.484 1 94.06 74 VAL A CA 1
ATOM 568 C C . VAL A 1 74 ? -5.059 -36.156 -27.812 1 94.06 74 VAL A C 1
ATOM 570 O O . VAL A 1 74 ? -5.562 -35.5 -28.719 1 94.06 74 VAL A O 1
ATOM 573 N N . SER A 1 75 ? -4.117 -35.688 -26.984 1 93.81 75 SER A N 1
ATOM 574 C CA . SER A 1 75 ? -3.498 -34.406 -27.188 1 93.81 75 SER A CA 1
ATOM 575 C C . SER A 1 75 ? -2.02 -34.406 -26.812 1 93.81 75 SER A C 1
ATOM 577 O O . SER A 1 75 ? -1.653 -34.938 -25.75 1 93.81 75 SER A O 1
ATOM 579 N N . GLY A 1 76 ? -1.173 -33.875 -27.75 1 92.62 76 GLY A N 1
ATOM 580 C CA . GLY A 1 76 ? 0.225 -33.719 -27.391 1 92.62 76 GLY A CA 1
ATOM 581 C C . GLY A 1 76 ? 0.433 -32.688 -26.281 1 92.62 76 GLY A C 1
ATOM 582 O O . GLY A 1 76 ? -0.532 -32.125 -25.766 1 92.62 76 GLY A O 1
ATOM 583 N N . ILE A 1 77 ? 1.635 -32.594 -25.891 1 94.5 77 ILE A N 1
ATOM 584 C CA . ILE A 1 77 ? 1.968 -31.688 -24.812 1 94.5 77 ILE A CA 1
ATOM 585 C C . ILE A 1 77 ? 1.976 -30.25 -25.328 1 94.5 77 ILE A C 1
ATOM 587 O O . ILE A 1 77 ? 2.83 -29.891 -26.141 1 94.5 77 ILE A O 1
ATOM 591 N N . VAL A 1 78 ? 1.012 -29.453 -24.906 1 90.69 78 VAL A N 1
ATOM 592 C CA . VAL A 1 78 ? 0.855 -28.078 -25.344 1 90.69 78 VAL A CA 1
ATOM 593 C C . VAL A 1 78 ? 0.347 -27.219 -24.188 1 90.69 78 VAL A C 1
ATOM 595 O O . VAL A 1 78 ? -0.116 -27.75 -23.172 1 90.69 78 VAL A O 1
ATOM 598 N N . LYS A 1 79 ? 0.507 -25.953 -24.406 1 88.69 79 LYS A N 1
ATOM 599 C CA . LYS A 1 79 ? -0.153 -25.062 -23.453 1 88.69 79 LYS A CA 1
ATOM 600 C C . LYS A 1 79 ? -1.668 -25.234 -23.484 1 88.69 79 LYS A C 1
ATOM 602 O O . LYS A 1 79 ? -2.273 -25.188 -24.562 1 88.69 79 LYS A O 1
ATOM 607 N N . PRO A 1 80 ? -2.215 -25.547 -22.391 1 89.25 80 PRO A N 1
ATOM 608 C CA . PRO A 1 80 ? -3.643 -25.875 -22.391 1 89.25 80 PRO A CA 1
ATOM 609 C C . PRO A 1 80 ? -4.52 -24.703 -22.797 1 89.25 80 PRO A C 1
ATOM 611 O O . PRO A 1 80 ? -4.199 -23.547 -22.484 1 89.25 80 PRO A O 1
ATOM 614 N N . ASP A 1 81 ? -5.547 -25.031 -23.531 1 85.69 81 ASP A N 1
ATOM 615 C CA . ASP A 1 81 ? -6.555 -24.062 -23.969 1 85.69 81 ASP A CA 1
ATOM 616 C C . ASP A 1 81 ? -7.965 -24.625 -23.781 1 85.69 81 ASP A C 1
ATOM 618 O O . ASP A 1 81 ? -8.133 -25.719 -23.234 1 85.69 81 ASP A O 1
ATOM 622 N N . VAL A 1 82 ? -8.906 -23.938 -24.203 1 83.94 82 VAL A N 1
ATOM 623 C CA . VAL A 1 82 ? -10.297 -24.312 -24.016 1 83.94 82 VAL A CA 1
ATOM 624 C C . VAL A 1 82 ? -10.609 -25.578 -24.812 1 83.94 82 VAL A C 1
ATOM 626 O O . VAL A 1 82 ? -11.414 -26.406 -24.391 1 83.94 82 VAL A O 1
ATOM 629 N N . SER A 1 83 ? -9.914 -25.703 -25.891 1 87.75 83 SER A N 1
ATOM 630 C CA . SER A 1 83 ? -10.117 -26.891 -26.703 1 87.75 83 SER A CA 1
ATOM 631 C C . SER A 1 83 ? -9.734 -28.156 -25.922 1 87.75 83 SER A C 1
ATOM 633 O O . SER A 1 83 ? -10.352 -29.203 -26.109 1 87.75 83 SER A O 1
ATOM 635 N N . MET A 1 84 ? -8.742 -28.062 -25.172 1 90.56 84 MET A N 1
ATOM 636 C CA . MET A 1 84 ? -8.344 -29.203 -24.359 1 90.56 84 MET A CA 1
ATOM 637 C C . MET A 1 84 ? -9.438 -29.547 -23.344 1 90.56 84 MET A C 1
ATOM 639 O O . MET A 1 84 ? -9.672 -30.734 -23.078 1 90.56 84 MET A O 1
ATOM 643 N N . MET A 1 85 ? -10.07 -28.578 -22.828 1 88.5 85 MET A N 1
ATOM 644 C CA . MET A 1 85 ? -11.18 -28.812 -21.906 1 88.5 85 MET A CA 1
ATOM 645 C C . MET A 1 85 ? -12.312 -29.562 -22.594 1 88.5 85 MET A C 1
ATOM 647 O O . MET A 1 85 ? -12.93 -30.453 -22.016 1 88.5 85 MET A O 1
ATOM 651 N N . GLU A 1 86 ? -12.484 -29.172 -23.75 1 88.62 86 GLU A N 1
ATOM 652 C CA . GLU A 1 86 ? -13.516 -29.828 -24.547 1 88.62 86 GLU A CA 1
ATOM 653 C C . GLU A 1 86 ? -13.148 -31.297 -24.797 1 88.62 86 GLU A C 1
ATOM 655 O O . GLU A 1 86 ? -14.023 -32.156 -24.797 1 88.62 86 GLU A O 1
ATOM 660 N N . ARG A 1 87 ? -11.938 -31.547 -25.062 1 91.81 87 ARG A N 1
ATOM 661 C CA . ARG A 1 87 ? -11.469 -32.906 -25.281 1 91.81 87 ARG A CA 1
ATOM 662 C C . ARG A 1 87 ? -11.656 -33.781 -24.047 1 91.81 87 ARG A C 1
ATOM 664 O O . ARG A 1 87 ? -11.977 -34.969 -24.141 1 91.81 87 ARG A O 1
ATOM 671 N N . VAL A 1 88 ? -11.438 -33.125 -22.953 1 93.69 88 VAL A N 1
ATOM 672 C CA . VAL A 1 88 ? -11.625 -33.844 -21.688 1 93.69 88 VAL A CA 1
ATOM 673 C C . VAL A 1 88 ? -13.094 -34.219 -21.516 1 93.69 88 VAL A C 1
ATOM 675 O O . VAL A 1 88 ? -13.422 -35.312 -21.062 1 93.69 88 VAL A O 1
ATOM 678 N N . ASP A 1 89 ? -13.945 -33.375 -21.938 1 89.81 89 ASP A N 1
ATOM 679 C CA . ASP A 1 89 ? -15.383 -33.562 -21.75 1 89.81 89 ASP A CA 1
ATOM 680 C C . ASP A 1 89 ? -15.898 -34.688 -22.625 1 89.81 89 ASP A C 1
ATOM 682 O O . ASP A 1 89 ? -16.906 -35.344 -22.297 1 89.81 89 ASP A O 1
ATOM 686 N N . VAL A 1 90 ? -15.172 -34.938 -23.672 1 91.06 90 VAL A N 1
ATOM 687 C CA . VAL A 1 90 ? -15.656 -35.938 -24.625 1 91.06 90 VAL A CA 1
ATOM 688 C C . VAL A 1 90 ? -15.109 -37.312 -24.266 1 91.06 90 VAL A C 1
ATOM 690 O O . VAL A 1 90 ? -15.562 -38.344 -24.812 1 91.06 90 VAL A O 1
ATOM 693 N N . ILE A 1 91 ? -14.227 -37.375 -23.344 1 91.56 91 ILE A N 1
ATOM 694 C CA . ILE A 1 91 ? -13.688 -38.688 -22.953 1 91.56 91 ILE A CA 1
ATOM 695 C C . ILE A 1 91 ? -14.797 -39.531 -22.375 1 91.56 91 ILE A C 1
ATOM 697 O O . ILE A 1 91 ? -15.57 -39.094 -21.516 1 91.56 91 ILE A O 1
ATOM 701 N N . ASP A 1 92 ? -14.883 -40.719 -22.891 1 89.12 92 ASP A N 1
ATOM 702 C CA . ASP A 1 92 ? -15.914 -41.656 -22.422 1 89.12 92 ASP A CA 1
ATOM 703 C C . ASP A 1 92 ? -15.398 -43.094 -22.453 1 89.12 92 ASP A C 1
ATOM 705 O O . ASP A 1 92 ? -14.305 -43.344 -22.953 1 89.12 92 ASP A O 1
ATOM 709 N N . LEU A 1 93 ? -16.234 -44 -21.906 1 85.19 93 LEU A N 1
ATOM 710 C CA . LEU A 1 93 ? -15.883 -45.406 -21.891 1 85.19 93 LEU A CA 1
ATOM 711 C C . LEU A 1 93 ? -15.797 -45.938 -23.312 1 85.19 93 LEU A C 1
ATOM 713 O O . LEU A 1 93 ? -16.609 -45.594 -24.172 1 85.19 93 LEU A O 1
ATOM 717 N N . SER A 1 94 ? -14.805 -46.656 -23.625 1 78.25 94 SER A N 1
ATOM 718 C CA . SER A 1 94 ? -14.617 -47.219 -24.969 1 78.25 94 SER A CA 1
ATOM 719 C C . SER A 1 94 ? -15.719 -48.219 -25.312 1 78.25 94 SER A C 1
ATOM 721 O O . SER A 1 94 ? -16.062 -48.406 -26.484 1 78.25 94 SER A O 1
ATOM 723 N N . GLY A 1 95 ? -16.453 -48.75 -24.422 1 71.94 95 GLY A N 1
ATOM 724 C CA . GLY A 1 95 ? -17.469 -49.75 -24.672 1 71.94 95 GLY A CA 1
ATOM 725 C C . GLY A 1 95 ? -16.906 -51.094 -25.094 1 71.94 95 GLY A C 1
ATOM 726 O O . GLY A 1 95 ? -17.625 -52.094 -25.156 1 71.94 95 GLY A O 1
ATOM 727 N N . GLU A 1 96 ? -15.609 -51.094 -25.359 1 76.88 96 GLU A N 1
ATOM 728 C CA . GLU A 1 96 ? -14.984 -52.344 -25.797 1 76.88 96 GLU A CA 1
ATOM 729 C C . GLU A 1 96 ? -14.492 -53.156 -24.609 1 76.88 96 GLU A C 1
ATOM 731 O O . GLU A 1 96 ? -14.312 -52.625 -23.516 1 76.88 96 GLU A O 1
ATOM 736 N N . GLU A 1 97 ? -14.422 -54.469 -24.922 1 79.94 97 GLU A N 1
ATOM 737 C CA . GLU A 1 97 ? -13.992 -55.375 -23.875 1 79.94 97 GLU A CA 1
ATOM 738 C C . GLU A 1 97 ? -12.469 -55.438 -23.781 1 79.94 97 GLU A C 1
ATOM 740 O O . GLU A 1 97 ? -11.875 -56.5 -23.922 1 79.94 97 GLU A O 1
ATOM 745 N N . VAL A 1 98 ? -11.883 -54.312 -23.797 1 86.31 98 VAL A N 1
ATOM 746 C CA . VAL A 1 98 ? -10.43 -54.25 -23.703 1 86.31 98 VAL A CA 1
ATOM 747 C C . VAL A 1 98 ? -10.031 -53.625 -22.375 1 86.31 98 VAL A C 1
ATOM 749 O O . VAL A 1 98 ? -10.617 -52.625 -21.953 1 86.31 98 VAL A O 1
ATOM 752 N N . GLU A 1 99 ? -9.172 -54.438 -21.688 1 83.12 99 GLU A N 1
ATOM 753 C CA . GLU A 1 99 ? -8.633 -53.875 -20.453 1 83.12 99 GLU A CA 1
ATOM 754 C C . GLU A 1 99 ? -7.414 -53 -20.734 1 83.12 99 GLU A C 1
ATOM 756 O O . GLU A 1 99 ? -6.57 -53.344 -21.562 1 83.12 99 GLU A O 1
ATOM 761 N N . GLY A 1 100 ? -7.391 -51.906 -20.203 1 80.19 100 GLY A N 1
ATOM 762 C CA . GLY A 1 100 ? -6.305 -50.938 -20.422 1 80.19 100 GLY A CA 1
ATOM 763 C C . GLY A 1 100 ? -5.012 -51.375 -19.734 1 80.19 100 GLY A C 1
ATOM 764 O O . GLY A 1 100 ? -5.023 -51.812 -18.578 1 80.19 100 GLY A O 1
ATOM 765 N N . ASP A 1 101 ? -3.881 -51.344 -20.469 1 88.19 101 ASP A N 1
ATOM 766 C CA . ASP A 1 101 ? -2.555 -51.594 -19.906 1 88.19 101 ASP A CA 1
ATOM 767 C C . ASP A 1 101 ? -1.948 -50.281 -19.375 1 88.19 101 ASP A C 1
ATOM 769 O O . ASP A 1 101 ? -1.495 -49.438 -20.156 1 88.19 101 ASP A O 1
ATOM 773 N N . THR A 1 102 ? -1.894 -50.25 -18.078 1 93.31 102 THR A N 1
ATOM 774 C CA . THR A 1 102 ? -1.465 -49.031 -17.422 1 93.31 102 THR A CA 1
ATOM 775 C C . THR A 1 102 ? 0.017 -48.75 -17.672 1 93.31 102 THR A C 1
ATOM 777 O O . THR A 1 102 ? 0.43 -47.594 -17.828 1 93.31 102 THR A O 1
ATOM 780 N N . PHE A 1 103 ? 0.826 -49.75 -17.75 1 94.12 103 PHE A N 1
ATOM 781 C CA . PHE A 1 103 ? 2.266 -49.594 -17.906 1 94.12 103 PHE A CA 1
ATOM 782 C C . PHE A 1 103 ? 2.602 -49.125 -19.312 1 94.12 103 PHE A C 1
ATOM 784 O O . PHE A 1 103 ? 3.467 -48.25 -19.5 1 94.12 103 PHE A O 1
ATOM 791 N N . ASP A 1 104 ? 1.878 -49.688 -20.266 1 93.12 104 ASP A N 1
ATOM 792 C CA . ASP A 1 104 ? 2.047 -49.188 -21.625 1 93.12 104 ASP A CA 1
ATOM 793 C C . ASP A 1 104 ? 1.704 -47.719 -21.734 1 93.12 104 ASP A C 1
ATOM 795 O O . ASP A 1 104 ? 2.383 -46.969 -22.422 1 93.12 104 ASP A O 1
ATOM 799 N N . ALA A 1 105 ? 0.696 -47.375 -21.031 1 95.06 105 ALA A N 1
ATOM 800 C CA . ALA A 1 105 ? 0.271 -45.969 -21.047 1 95.06 105 ALA A CA 1
ATOM 801 C C . ALA A 1 105 ? 1.333 -45.062 -20.422 1 95.06 105 ALA A C 1
ATOM 803 O O . ALA A 1 105 ? 1.585 -43.969 -20.922 1 95.06 105 ALA A O 1
ATOM 804 N N . ILE A 1 106 ? 1.943 -45.5 -19.328 1 96 106 ILE A N 1
ATOM 805 C CA . ILE A 1 106 ? 2.975 -44.75 -18.641 1 96 106 ILE A CA 1
ATOM 806 C C . ILE A 1 106 ? 4.18 -44.562 -19.562 1 96 106 ILE A C 1
ATOM 808 O O . ILE A 1 106 ? 4.738 -43.469 -19.656 1 96 106 ILE A O 1
ATOM 812 N N . VAL A 1 107 ? 4.535 -45.594 -20.266 1 94.94 107 VAL A N 1
ATOM 813 C CA . VAL A 1 107 ? 5.691 -45.531 -21.156 1 94.94 107 VAL A CA 1
ATOM 814 C C . VAL A 1 107 ? 5.398 -44.594 -22.312 1 94.94 107 VAL A C 1
ATOM 816 O O . VAL A 1 107 ? 6.262 -43.812 -22.719 1 94.94 107 VAL A O 1
ATOM 819 N N . VAL A 1 108 ? 4.203 -44.719 -22.844 1 95.44 108 VAL A N 1
ATOM 820 C CA . VAL A 1 108 ? 3.818 -43.844 -23.938 1 95.44 108 VAL A CA 1
ATOM 821 C C . VAL A 1 108 ? 3.834 -42.375 -23.453 1 95.44 108 VAL A C 1
ATOM 823 O O . VAL A 1 108 ? 4.312 -41.5 -24.156 1 95.44 108 VAL A O 1
ATOM 826 N N . ALA A 1 109 ? 3.309 -42.156 -22.297 1 96.81 109 ALA A N 1
ATOM 827 C CA . ALA A 1 109 ? 3.305 -40.812 -21.719 1 96.81 109 ALA A CA 1
ATOM 828 C C . ALA A 1 109 ? 4.727 -40.281 -21.531 1 96.81 109 ALA A C 1
ATOM 830 O O . ALA A 1 109 ? 5.012 -39.125 -21.828 1 96.81 109 ALA A O 1
ATOM 831 N N . LEU A 1 110 ? 5.555 -41.125 -21.031 1 95.62 110 LEU A N 1
ATOM 832 C CA . LEU A 1 110 ? 6.953 -40.781 -20.828 1 95.62 110 LEU A CA 1
ATOM 833 C C . LEU A 1 110 ? 7.617 -40.406 -22.156 1 95.62 110 LEU A C 1
ATOM 835 O O . LEU A 1 110 ? 8.422 -39.469 -22.219 1 95.62 110 LEU A O 1
ATOM 839 N N . ASN A 1 111 ? 7.281 -41.188 -23.156 1 94.12 111 ASN A N 1
ATOM 840 C CA . ASN A 1 111 ? 7.836 -40.875 -24.484 1 94.12 111 ASN A CA 1
ATOM 841 C C . ASN A 1 111 ? 7.375 -39.531 -25 1 94.12 111 ASN A C 1
ATOM 843 O O . ASN A 1 111 ? 8.148 -38.812 -25.625 1 94.12 111 ASN A O 1
ATOM 847 N N . GLU A 1 112 ? 6.113 -39.25 -24.797 1 94.75 112 GLU A N 1
ATOM 848 C CA . GLU A 1 112 ? 5.609 -37.938 -25.203 1 94.75 112 GLU A CA 1
ATOM 849 C C . GLU A 1 112 ? 6.383 -36.812 -24.516 1 94.75 112 GLU A C 1
ATOM 851 O O . GLU A 1 112 ? 6.691 -35.812 -25.141 1 94.75 112 GLU A O 1
ATOM 856 N N . LEU A 1 113 ? 6.68 -36.969 -23.25 1 95.19 113 LEU A N 1
ATOM 857 C CA . LEU A 1 113 ? 7.434 -35.969 -22.484 1 95.19 113 LEU A CA 1
ATOM 858 C C . LEU A 1 113 ? 8.859 -35.844 -23.016 1 95.19 113 LEU A C 1
ATOM 860 O O . LEU A 1 113 ? 9.375 -34.719 -23.141 1 95.19 113 LEU A O 1
ATOM 864 N N . HIS A 1 114 ? 9.43 -36.938 -23.328 1 91.5 114 HIS A N 1
ATOM 865 C CA . HIS A 1 114 ? 10.805 -36.938 -23.828 1 91.5 114 HIS A CA 1
ATOM 866 C C . HIS A 1 114 ? 10.906 -36.219 -25.172 1 91.5 114 HIS A C 1
ATOM 868 O O . HIS A 1 114 ? 11.836 -35.438 -25.391 1 91.5 114 HIS A O 1
ATOM 874 N N . VAL A 1 115 ? 9.984 -36.5 -26 1 89.69 115 VAL A N 1
ATOM 875 C CA . VAL A 1 115 ? 10 -35.938 -27.344 1 89.69 115 VAL A CA 1
ATOM 876 C C . VAL A 1 115 ? 9.758 -34.438 -27.266 1 89.69 115 VAL A C 1
ATOM 878 O O . VAL A 1 115 ? 10.391 -33.656 -28 1 89.69 115 VAL A O 1
ATOM 881 N N . ARG A 1 116 ? 8.891 -34 -26.469 1 90.19 116 ARG A N 1
ATOM 882 C CA . ARG A 1 116 ? 8.516 -32.594 -26.406 1 90.19 116 ARG A CA 1
ATOM 883 C C . ARG A 1 116 ? 9.578 -31.781 -25.656 1 90.19 116 ARG A C 1
ATOM 885 O O . ARG A 1 116 ? 9.969 -30.703 -26.094 1 90.19 116 ARG A O 1
ATOM 892 N N . VAL A 1 117 ? 9.992 -32.156 -24.453 1 87.62 117 VAL A N 1
ATOM 893 C CA . VAL A 1 117 ? 10.828 -31.375 -23.547 1 87.62 117 VAL A CA 1
ATOM 894 C C . VAL A 1 117 ? 12.297 -31.5 -23.969 1 87.62 117 VAL A C 1
ATOM 896 O O . VAL A 1 117 ? 13.047 -30.516 -23.891 1 87.62 117 VAL A O 1
ATOM 899 N N . LYS A 1 118 ? 12.734 -32.656 -24.406 1 82.19 118 LYS A N 1
ATOM 900 C CA . LYS A 1 118 ? 14.117 -32.875 -24.812 1 82.19 118 LYS A CA 1
ATOM 901 C C . LYS A 1 118 ? 15.094 -32.281 -23.797 1 82.19 118 LYS A C 1
ATOM 903 O O . LYS A 1 118 ? 15.117 -32.719 -22.641 1 82.19 118 LYS A O 1
ATOM 908 N N . LYS A 1 119 ? 15.719 -31.047 -24.109 1 80 119 LYS A N 1
ATOM 909 C CA . LYS A 1 119 ? 16.719 -30.453 -23.234 1 80 119 LYS A CA 1
ATOM 910 C C . LYS A 1 119 ? 16.172 -29.203 -22.547 1 80 119 LYS A C 1
ATOM 912 O O . LYS A 1 119 ? 16.922 -28.5 -21.859 1 80 119 LYS A O 1
ATOM 917 N N . LEU A 1 120 ? 14.891 -29.062 -22.781 1 82.06 120 LEU A N 1
ATOM 918 C CA . LEU A 1 120 ? 14.289 -27.875 -22.156 1 82.06 120 LEU A CA 1
ATOM 919 C C . LEU A 1 120 ? 14.125 -28.078 -20.656 1 82.06 120 LEU A C 1
ATOM 921 O O . LEU A 1 120 ? 14.055 -29.219 -20.188 1 82.06 120 LEU A O 1
ATOM 925 N N . LYS A 1 121 ? 14.195 -27.047 -19.938 1 82.69 121 LYS A N 1
ATOM 926 C CA . LYS A 1 121 ? 14.086 -27.109 -18.484 1 82.69 121 LYS A CA 1
ATOM 927 C C . LYS A 1 121 ? 12.625 -27.141 -18.031 1 82.69 121 LYS A C 1
ATOM 929 O O . LYS A 1 121 ? 11.992 -26.094 -17.891 1 82.69 121 LYS A O 1
ATOM 934 N N . PHE A 1 122 ? 12.039 -28.375 -17.844 1 88 122 PHE A N 1
ATOM 935 C CA . PHE A 1 122 ? 10.68 -28.625 -17.359 1 88 122 PHE A CA 1
ATOM 936 C C . PHE A 1 122 ? 10.688 -29.578 -16.172 1 88 122 PHE A C 1
ATOM 938 O O . PHE A 1 122 ? 11.508 -30.5 -16.125 1 88 122 PHE A O 1
ATOM 945 N N . GLU A 1 123 ? 9.836 -29.281 -15.297 1 88.88 123 GLU A N 1
ATOM 946 C CA . GLU A 1 123 ? 9.469 -30.375 -14.398 1 88.88 123 GLU A CA 1
ATOM 947 C C . GLU A 1 123 ? 8.508 -31.344 -15.07 1 88.88 123 GLU A C 1
ATOM 949 O O . GLU A 1 123 ? 7.469 -30.938 -15.594 1 88.88 123 GLU A O 1
ATOM 954 N N . LYS A 1 124 ? 8.898 -32.594 -15.117 1 93.5 124 LYS A N 1
ATOM 955 C CA . LYS A 1 124 ? 8.109 -33.594 -15.828 1 93.5 124 LYS A CA 1
ATOM 956 C C . LYS A 1 124 ? 7.281 -34.438 -14.859 1 93.5 124 LYS A C 1
ATOM 958 O O . LYS A 1 124 ? 7.793 -34.906 -13.828 1 93.5 124 LYS A O 1
ATOM 963 N N . ARG A 1 125 ? 6.043 -34.594 -15.25 1 95.06 125 ARG A N 1
ATOM 964 C CA . ARG A 1 125 ? 5.164 -35.406 -14.406 1 95.06 125 ARG A CA 1
ATOM 965 C C . ARG A 1 125 ? 4.191 -36.219 -15.242 1 95.06 125 ARG A C 1
ATOM 967 O O . ARG A 1 125 ? 3.684 -35.75 -16.266 1 95.06 125 ARG A O 1
ATOM 974 N N . VAL A 1 126 ? 3.947 -37.438 -14.789 1 96.75 126 VAL A N 1
ATOM 975 C CA . VAL A 1 126 ? 2.922 -38.312 -15.375 1 96.75 126 VAL A CA 1
ATOM 976 C C . VAL A 1 126 ? 1.867 -38.656 -14.32 1 96.75 126 VAL A C 1
ATOM 978 O O . VAL A 1 126 ? 2.199 -39.094 -13.227 1 96.75 126 VAL A O 1
ATOM 981 N N . VAL A 1 127 ? 0.65 -38.375 -14.641 1 97.38 127 VAL A N 1
ATOM 982 C CA . VAL A 1 127 ? -0.454 -38.688 -13.742 1 97.38 127 VAL A CA 1
ATOM 983 C C . VAL A 1 127 ? -1.363 -39.75 -14.398 1 97.38 127 VAL A C 1
ATOM 985 O O . VAL A 1 127 ? -1.927 -39.5 -15.469 1 97.38 127 VAL A O 1
ATOM 988 N N . VAL A 1 128 ? -1.492 -40.844 -13.758 1 97.25 128 VAL A N 1
ATOM 989 C CA . VAL A 1 128 ? -2.295 -41.938 -14.312 1 97.25 128 VAL A CA 1
ATOM 990 C C . VAL A 1 128 ? -3.547 -42.125 -13.461 1 97.25 128 VAL A C 1
ATOM 992 O O . VAL A 1 128 ? -3.459 -42.25 -12.234 1 97.25 128 VAL A O 1
ATOM 995 N N . LEU A 1 129 ? -4.664 -42.125 -14.078 1 96.44 129 LEU A N 1
ATOM 996 C CA . LEU A 1 129 ? -5.938 -42.406 -13.422 1 96.44 129 LEU A CA 1
ATOM 997 C C . LEU A 1 129 ? -6.5 -43.75 -13.922 1 96.44 129 LEU A C 1
ATOM 999 O O . LEU A 1 129 ? -6.832 -43.875 -15.102 1 96.44 129 LEU A O 1
ATOM 1003 N N . THR A 1 130 ? -6.629 -44.719 -13.016 1 94.44 130 THR A N 1
ATOM 1004 C CA . THR A 1 130 ? -6.93 -46.062 -13.492 1 94.44 130 THR A CA 1
ATOM 1005 C C . THR A 1 130 ? -7.645 -46.875 -12.414 1 94.44 130 THR A C 1
ATOM 1007 O O . THR A 1 130 ? -7.555 -46.562 -11.227 1 94.44 130 THR A O 1
ATOM 1010 N N . SER A 1 131 ? -8.383 -47.875 -12.859 1 91.44 131 SER A N 1
ATOM 1011 C CA . SER A 1 131 ? -8.922 -48.906 -11.977 1 91.44 131 SER A CA 1
ATOM 1012 C C . SER A 1 131 ? -7.922 -50.031 -11.781 1 91.44 131 SER A C 1
ATOM 1014 O O . SER A 1 131 ? -8.18 -50.969 -11.016 1 91.44 131 SER A O 1
ATOM 1016 N N . ALA A 1 132 ? -6.746 -49.906 -12.422 1 89.94 132 ALA A N 1
ATOM 1017 C CA . ALA A 1 132 ? -5.68 -50.906 -12.359 1 89.94 132 ALA A CA 1
ATOM 1018 C C . ALA A 1 132 ? -6.137 -52.219 -12.961 1 89.94 132 ALA A C 1
ATOM 1020 O O . ALA A 1 132 ? -5.957 -53.281 -12.359 1 89.94 132 ALA A O 1
ATOM 1021 N N . GLY A 1 133 ? -6.797 -52 -14.094 1 84.25 133 GLY A N 1
ATOM 1022 C CA . GLY A 1 133 ? -7.137 -53.219 -14.836 1 84.25 133 GLY A CA 1
ATOM 1023 C C . GLY A 1 133 ? -6.016 -53.688 -15.734 1 84.25 133 GLY A C 1
ATOM 1024 O O . GLY A 1 133 ? -4.891 -53.188 -15.656 1 84.25 133 GLY A O 1
ATOM 1025 N N . GLY A 1 134 ? -6.191 -54.781 -16.438 1 79.19 134 GLY A N 1
ATOM 1026 C CA . GLY A 1 134 ? -5.215 -55.281 -17.406 1 79.19 134 GLY A CA 1
ATOM 1027 C C . GLY A 1 134 ? -4.176 -56.188 -16.797 1 79.19 134 GLY A C 1
ATOM 1028 O O . GLY A 1 134 ? -4.312 -56.625 -15.648 1 79.19 134 GLY A O 1
ATOM 1029 N N . GLU A 1 135 ? -3.158 -56.375 -17.562 1 81.62 135 GLU A N 1
ATOM 1030 C CA . GLU A 1 135 ? -2.127 -57.312 -17.141 1 81.62 135 GLU A CA 1
ATOM 1031 C C . GLU A 1 135 ? -0.961 -56.594 -16.469 1 81.62 135 GLU A C 1
ATOM 1033 O O . GLU A 1 135 ? -0.681 -55.438 -16.766 1 81.62 135 GLU A O 1
ATOM 1038 N N . SER A 1 136 ? -0.393 -57.219 -15.492 1 85.69 136 SER A N 1
ATOM 1039 C CA . SER A 1 136 ? 0.767 -56.688 -14.797 1 85.69 136 SER A CA 1
ATOM 1040 C C . SER A 1 136 ? 2.066 -57.25 -15.359 1 85.69 136 SER A C 1
ATOM 1042 O O . SER A 1 136 ? 2.174 -58.469 -15.609 1 85.69 136 SER A O 1
ATOM 1044 N N . PRO A 1 137 ? 2.947 -56.406 -15.609 1 87.62 137 PRO A N 1
ATOM 1045 C CA . PRO A 1 137 ? 4.246 -56.906 -16.062 1 87.62 137 PRO A CA 1
ATOM 1046 C C . PRO A 1 137 ? 5.059 -57.562 -14.938 1 87.62 137 PRO A C 1
ATOM 1048 O O . PRO A 1 137 ? 4.75 -57.344 -13.758 1 87.62 137 PRO A O 1
ATOM 1051 N N . PRO A 1 138 ? 6.051 -58.344 -15.32 1 89.06 138 PRO A N 1
ATOM 1052 C CA . PRO A 1 138 ? 6.938 -58.906 -14.305 1 89.06 138 PRO A CA 1
ATOM 1053 C C . PRO A 1 138 ? 7.754 -57.844 -13.578 1 89.06 138 PRO A C 1
ATOM 1055 O O . PRO A 1 138 ? 7.949 -56.75 -14.102 1 89.06 138 PRO A O 1
ATOM 1058 N N . PRO A 1 139 ? 8.211 -58.094 -12.414 1 91.06 139 PRO A N 1
ATOM 1059 C CA . PRO A 1 139 ? 8.906 -57.125 -11.555 1 91.06 139 PRO A CA 1
ATOM 1060 C C . PRO A 1 139 ? 10.148 -56.562 -12.227 1 91.06 139 PRO A C 1
ATOM 1062 O O . PRO A 1 139 ? 10.477 -55.375 -12 1 91.06 139 PRO A O 1
ATOM 1065 N N . ASP A 1 140 ? 10.797 -57.344 -13.07 1 91.06 140 ASP A N 1
ATOM 1066 C CA . ASP A 1 140 ? 12 -56.875 -13.734 1 91.06 140 ASP A CA 1
ATOM 1067 C C . ASP A 1 140 ? 11.672 -55.75 -14.703 1 91.06 140 ASP A C 1
ATOM 1069 O O . ASP A 1 140 ? 12.438 -54.781 -14.82 1 91.06 140 ASP A O 1
ATOM 1073 N N . GLN A 1 141 ? 10.594 -55.875 -15.289 1 91.44 141 GLN A N 1
ATOM 1074 C CA . GLN A 1 141 ? 10.164 -54.844 -16.234 1 91.44 141 GLN A CA 1
ATOM 1075 C C . GLN A 1 141 ? 9.727 -53.594 -15.5 1 91.44 141 GLN A C 1
ATOM 1077 O O . GLN A 1 141 ? 9.906 -52.5 -16 1 91.44 141 GLN A O 1
ATOM 1082 N N . ILE A 1 142 ? 9.164 -53.781 -14.32 1 94.38 142 ILE A N 1
ATOM 1083 C CA . ILE A 1 142 ? 8.734 -52.656 -13.508 1 94.38 142 ILE A CA 1
ATOM 1084 C C . ILE A 1 142 ? 9.953 -51.844 -13.086 1 94.38 142 ILE A C 1
ATOM 1086 O O . ILE A 1 142 ? 9.93 -50.594 -13.133 1 94.38 142 ILE A O 1
ATOM 1090 N N . GLU A 1 143 ? 10.969 -52.5 -12.727 1 93.44 143 GLU A N 1
ATOM 1091 C CA . GLU A 1 143 ? 12.203 -51.844 -12.32 1 93.44 143 GLU A CA 1
ATOM 1092 C C . GLU A 1 143 ? 12.828 -51.094 -13.484 1 93.44 143 GLU A C 1
ATOM 1094 O O . GLU A 1 143 ? 13.398 -50 -13.297 1 93.44 143 GLU A O 1
ATOM 1099 N N . GLU A 1 144 ? 12.695 -51.656 -14.641 1 92.38 144 GLU A N 1
ATOM 1100 C CA . GLU A 1 144 ? 13.227 -51 -15.828 1 92.38 144 GLU A CA 1
ATOM 1101 C C . GLU A 1 144 ? 12.469 -49.719 -16.125 1 92.38 144 GLU A C 1
ATOM 1103 O O . GLU A 1 144 ? 13.078 -48.688 -16.453 1 92.38 144 GLU A O 1
ATOM 1108 N N . ILE A 1 145 ? 11.211 -49.781 -16.047 1 93.38 145 ILE A N 1
ATOM 1109 C CA . ILE A 1 145 ? 10.383 -48.594 -16.297 1 93.38 145 ILE A CA 1
ATOM 1110 C C . ILE A 1 145 ? 10.672 -47.531 -15.25 1 93.38 145 ILE A C 1
ATOM 1112 O O . ILE A 1 145 ? 10.781 -46.344 -15.57 1 93.38 145 ILE A O 1
ATOM 1116 N N . ALA A 1 146 ? 10.852 -47.969 -14.023 1 95.12 146 ALA A N 1
ATOM 1117 C CA . ALA A 1 146 ? 11.172 -47.031 -12.938 1 95.12 146 ALA A CA 1
ATOM 1118 C C . ALA A 1 146 ? 12.508 -46.344 -13.188 1 95.12 146 ALA A C 1
ATOM 1120 O O . ALA A 1 146 ? 12.648 -45.125 -12.922 1 95.12 146 ALA A O 1
ATOM 1121 N N . SER A 1 147 ? 13.398 -47.094 -13.664 1 93.5 147 SER A N 1
ATOM 1122 C CA . SER A 1 147 ? 14.719 -46.531 -13.953 1 93.5 147 SER A CA 1
ATOM 1123 C C . SER A 1 147 ? 14.648 -45.531 -15.086 1 93.5 147 SER A C 1
ATOM 1125 O O . SER A 1 147 ? 15.367 -44.531 -15.07 1 93.5 147 SER A O 1
ATOM 1127 N N . LEU A 1 148 ? 13.828 -45.781 -16.047 1 92.06 148 LEU A N 1
ATOM 1128 C CA . LEU A 1 148 ? 13.633 -44.844 -17.141 1 92.06 148 LEU A CA 1
ATOM 1129 C C . LEU A 1 148 ? 13.016 -43.562 -16.641 1 92.06 148 LEU A C 1
ATOM 1131 O O . LEU A 1 148 ? 13.43 -42.469 -17.047 1 92.06 148 LEU A O 1
ATOM 1135 N N . LEU A 1 149 ? 12.086 -43.688 -15.805 1 94.44 149 LEU A N 1
ATOM 1136 C CA . LEU A 1 149 ? 11.414 -42.5 -15.234 1 94.44 149 LEU A CA 1
ATOM 1137 C C . LEU A 1 149 ? 12.383 -41.688 -14.391 1 94.44 149 LEU A C 1
ATOM 1139 O O . LEU A 1 149 ? 12.414 -40.469 -14.508 1 94.44 149 LEU A O 1
ATOM 1143 N N . LYS A 1 150 ? 13.133 -42.312 -13.594 1 91.69 150 LYS A N 1
ATOM 1144 C CA . LYS A 1 150 ? 14.117 -41.625 -12.758 1 91.69 150 LYS A CA 1
ATOM 1145 C C . LYS A 1 150 ? 15.188 -40.938 -13.617 1 91.69 150 LYS A C 1
ATOM 1147 O O . LYS A 1 150 ? 15.609 -39.844 -13.305 1 91.69 150 LYS A O 1
ATOM 1152 N N . GLY A 1 151 ? 15.578 -41.688 -14.617 1 87.62 151 GLY A N 1
ATOM 1153 C CA . GLY A 1 151 ? 16.594 -41.125 -15.508 1 87.62 151 GLY A CA 1
ATOM 1154 C C . GLY A 1 151 ? 16.141 -39.844 -16.188 1 87.62 151 GLY A C 1
ATOM 1155 O O . GLY A 1 151 ? 16.969 -38.969 -16.484 1 87.62 151 GLY A O 1
ATOM 1156 N N . GLN A 1 152 ? 14.906 -39.719 -16.406 1 89.56 152 GLN A N 1
ATOM 1157 C CA . GLN A 1 152 ? 14.367 -38.531 -17.062 1 89.56 152 GLN A CA 1
ATOM 1158 C C . GLN A 1 152 ? 13.844 -37.531 -16.031 1 89.56 152 GLN A C 1
ATOM 1160 O O . GLN A 1 152 ? 13.203 -36.562 -16.391 1 89.56 152 GLN A O 1
ATOM 1165 N N . ASN A 1 153 ? 14.07 -37.812 -14.773 1 89.44 153 ASN A N 1
ATOM 1166 C CA . ASN A 1 153 ? 13.594 -36.938 -13.68 1 89.44 153 ASN A CA 1
ATOM 1167 C C . ASN A 1 153 ? 12.094 -36.719 -13.766 1 89.44 153 ASN A C 1
ATOM 1169 O O . ASN A 1 153 ? 11.633 -35.562 -13.664 1 89.44 153 ASN A O 1
ATOM 1173 N N . CYS A 1 154 ? 11.359 -37.75 -14.047 1 93.44 154 CYS A N 1
ATOM 1174 C CA . CYS A 1 154 ? 9.906 -37.688 -14.18 1 93.44 154 CYS A CA 1
ATOM 1175 C C . CYS A 1 154 ? 9.211 -38.25 -12.953 1 93.44 154 CYS A C 1
ATOM 1177 O O . CYS A 1 154 ? 9.562 -39.344 -12.492 1 93.44 154 CYS A O 1
ATOM 1179 N N . THR A 1 155 ? 8.305 -37.531 -12.438 1 94.88 155 THR A N 1
ATOM 1180 C CA . THR A 1 155 ? 7.527 -38 -11.305 1 94.88 155 THR A CA 1
ATOM 1181 C C . THR A 1 155 ? 6.238 -38.656 -11.781 1 94.88 155 THR A C 1
ATOM 1183 O O . THR A 1 155 ? 5.637 -38.25 -12.766 1 94.88 155 THR A O 1
ATOM 1186 N N . VAL A 1 156 ? 5.871 -39.688 -11.039 1 96.19 156 VAL A N 1
ATOM 1187 C CA . VAL A 1 156 ? 4.664 -40.438 -11.422 1 96.19 156 VAL A CA 1
ATOM 1188 C C . VAL A 1 156 ? 3.656 -40.406 -10.273 1 96.19 156 VAL A C 1
ATOM 1190 O O . VAL A 1 156 ? 4.004 -40.688 -9.133 1 96.19 156 VAL A O 1
ATOM 1193 N N . LYS A 1 157 ? 2.49 -40 -10.57 1 96.38 157 LYS A N 1
ATOM 1194 C CA . LYS A 1 157 ? 1.377 -40.062 -9.625 1 96.38 157 LYS A CA 1
ATOM 1195 C C . LYS A 1 157 ? 0.283 -41 -10.133 1 96.38 157 LYS A C 1
ATOM 1197 O O . LYS A 1 157 ? -0.237 -40.844 -11.234 1 96.38 157 LYS A O 1
ATOM 1202 N N . VAL A 1 158 ? -0.029 -42 -9.32 1 96.25 158 VAL A N 1
ATOM 1203 C CA . VAL A 1 158 ? -1.06 -42.969 -9.703 1 96.25 158 VAL A CA 1
ATOM 1204 C C . VAL A 1 158 ? -2.312 -42.75 -8.859 1 96.25 158 VAL A C 1
ATOM 1206 O O . VAL A 1 158 ? -2.262 -42.812 -7.629 1 96.25 158 VAL A O 1
ATOM 1209 N N . VAL A 1 159 ? -3.348 -42.438 -9.555 1 96.19 159 VAL A N 1
ATOM 1210 C CA . VAL A 1 159 ? -4.633 -42.25 -8.898 1 96.19 159 VAL A CA 1
ATOM 1211 C C . VAL A 1 159 ? -5.523 -43.469 -9.109 1 96.19 159 VAL A C 1
ATOM 1213 O O . VAL A 1 159 ? -5.906 -43.781 -10.242 1 96.19 159 VAL A O 1
ATOM 1216 N N . PHE A 1 160 ? -5.922 -44.125 -8.039 1 94.31 160 PHE A N 1
ATOM 1217 C CA . PHE A 1 160 ? -6.715 -45.344 -8.117 1 94.31 160 PHE A CA 1
ATOM 1218 C C . PHE A 1 160 ? -8.203 -45.031 -7.988 1 94.31 160 PHE A C 1
ATOM 1220 O O . PHE A 1 160 ? -8.602 -44.219 -7.152 1 94.31 160 PHE A O 1
ATOM 1227 N N . LEU A 1 161 ? -8.891 -45.625 -8.867 1 90.31 161 LEU A N 1
ATOM 1228 C CA . LEU A 1 161 ? -10.344 -45.562 -8.719 1 90.31 161 LEU A CA 1
ATOM 1229 C C . LEU A 1 161 ? -10.836 -46.656 -7.793 1 90.31 161 LEU A C 1
ATOM 1231 O O . LEU A 1 161 ? -10.117 -47.656 -7.551 1 90.31 161 LEU A O 1
ATOM 1235 N N . GLY A 1 162 ? -11.961 -46.625 -7.027 1 71.75 162 GLY A N 1
ATOM 1236 C CA . GLY A 1 162 ? -12.508 -47.5 -6.012 1 71.75 162 GLY A CA 1
ATOM 1237 C C . GLY A 1 162 ? -12.336 -48.969 -6.352 1 71.75 162 GLY A C 1
ATOM 1238 O O . GLY A 1 162 ? -12.109 -49.344 -7.512 1 71.75 162 GLY A O 1
ATOM 1239 N N . ASP A 1 163 ? -11.891 -49.938 -5.41 1 62.75 163 ASP A N 1
ATOM 1240 C CA . ASP A 1 163 ? -11.367 -51.281 -5.25 1 62.75 163 ASP A CA 1
ATOM 1241 C C . ASP A 1 163 ? -12.227 -52.312 -6.008 1 62.75 163 ASP A C 1
ATOM 1243 O O . ASP A 1 163 ? -11.828 -53.469 -6.195 1 62.75 163 ASP A O 1
ATOM 1247 N N . LYS A 1 164 ? -13.43 -51.969 -6.645 1 64 164 LYS A N 1
ATOM 1248 C CA . LYS A 1 164 ? -14.289 -53.125 -6.883 1 64 164 LYS A CA 1
ATOM 1249 C C . LYS A 1 164 ? -13.891 -53.844 -8.164 1 64 164 LYS A C 1
ATOM 1251 O O . LYS A 1 164 ? -13.984 -55.062 -8.242 1 64 164 LYS A O 1
ATOM 1256 N N . ASN A 1 165 ? -13.305 -53.125 -9.195 1 69.44 165 ASN A N 1
ATOM 1257 C CA . ASN A 1 165 ? -13.211 -53.812 -10.484 1 69.44 165 ASN A CA 1
ATOM 1258 C C . ASN A 1 165 ? -11.758 -53.969 -10.93 1 69.44 165 ASN A C 1
ATOM 1260 O O . ASN A 1 165 ? -11.484 -54.562 -11.977 1 69.44 165 ASN A O 1
ATOM 1264 N N . GLY A 1 166 ? -10.781 -53.531 -10.102 1 72.69 166 GLY A N 1
ATOM 1265 C CA . GLY A 1 166 ? -9.391 -53.625 -10.523 1 72.69 166 GLY A CA 1
ATOM 1266 C C . GLY A 1 166 ? -8.703 -54.875 -10.008 1 72.69 166 GLY A C 1
ATOM 1267 O O . GLY A 1 166 ? -9.266 -55.625 -9.188 1 72.69 166 GLY A O 1
ATOM 1268 N N . HIS A 1 167 ? -7.582 -55.219 -10.773 1 82.5 167 HIS A N 1
ATOM 1269 C CA . HIS A 1 167 ? -6.793 -56.375 -10.383 1 82.5 167 HIS A CA 1
ATOM 1270 C C . HIS A 1 167 ? -5.836 -56.031 -9.242 1 82.5 167 HIS A C 1
ATOM 1272 O O . HIS A 1 167 ? -5.066 -55.062 -9.344 1 82.5 167 HIS A O 1
ATOM 1278 N N . THR A 1 168 ? -5.891 -56.781 -8.219 1 85.56 168 THR A N 1
ATOM 1279 C CA . THR A 1 168 ? -5.051 -56.562 -7.047 1 85.56 168 THR A CA 1
ATOM 1280 C C . THR A 1 168 ? -3.572 -56.656 -7.418 1 85.56 168 THR A C 1
ATOM 1282 O O . THR A 1 168 ? -2.748 -55.906 -6.867 1 85.56 168 THR A O 1
ATOM 1285 N N . GLU A 1 169 ? -3.346 -57.5 -8.367 1 87.12 169 GLU A N 1
ATOM 1286 C CA . GLU A 1 169 ? -1.959 -57.688 -8.789 1 87.12 169 GLU A CA 1
ATOM 1287 C C . GLU A 1 169 ? -1.43 -56.438 -9.484 1 87.12 169 GLU A C 1
ATOM 1289 O O . GLU A 1 169 ? -0.282 -56.031 -9.266 1 87.12 169 GLU A O 1
ATOM 1294 N N . ASN A 1 170 ? -2.242 -55.906 -10.266 1 90.25 170 ASN A N 1
ATOM 1295 C CA . ASN A 1 170 ? -1.831 -54.719 -10.984 1 90.25 170 ASN A CA 1
ATOM 1296 C C . ASN A 1 170 ? -1.687 -53.5 -10.047 1 90.25 170 ASN A C 1
ATOM 1298 O O . ASN A 1 170 ? -0.795 -52.688 -10.227 1 90.25 170 ASN A O 1
ATOM 1302 N N . ARG A 1 171 ? -2.48 -53.438 -9.047 1 91.44 171 ARG A N 1
ATOM 1303 C CA . ARG A 1 171 ? -2.371 -52.375 -8.047 1 91.44 171 ARG A CA 1
ATOM 1304 C C . ARG A 1 171 ? -1.057 -52.469 -7.281 1 91.44 171 ARG A C 1
ATOM 1306 O O . ARG A 1 171 ? -0.396 -51.469 -7.031 1 91.44 171 ARG A O 1
ATOM 1313 N N . ALA A 1 172 ? -0.8 -53.719 -6.996 1 91 172 ALA A N 1
ATOM 1314 C CA . ALA A 1 172 ? 0.453 -53.938 -6.289 1 91 172 ALA A CA 1
ATOM 1315 C C . ALA A 1 172 ? 1.654 -53.594 -7.16 1 91 172 ALA A C 1
ATOM 1317 O O . ALA A 1 172 ? 2.65 -53.062 -6.668 1 91 172 ALA A O 1
ATOM 1318 N N . ALA A 1 173 ? 1.502 -53.938 -8.398 1 93.19 173 ALA A N 1
ATOM 1319 C CA . ALA A 1 173 ? 2.58 -53.625 -9.344 1 93.19 173 ALA A CA 1
ATOM 1320 C C . ALA A 1 173 ? 2.791 -52.125 -9.469 1 93.19 173 ALA A C 1
ATOM 1322 O O . ALA A 1 173 ? 3.928 -51.656 -9.516 1 93.19 173 ALA A O 1
ATOM 1323 N N . LEU A 1 174 ? 1.76 -51.406 -9.492 1 94.12 174 LEU A N 1
ATOM 1324 C CA . LEU A 1 174 ? 1.832 -49.969 -9.633 1 94.12 174 LEU A CA 1
ATOM 1325 C C . LEU A 1 174 ? 2.393 -49.312 -8.367 1 94.12 174 LEU A C 1
ATOM 1327 O O . LEU A 1 174 ? 3.146 -48.344 -8.445 1 94.12 174 LEU A O 1
ATOM 1331 N N . LYS A 1 175 ? 1.999 -49.844 -7.23 1 93.5 175 LYS A N 1
ATOM 1332 C CA . LYS A 1 175 ? 2.564 -49.344 -5.973 1 93.5 175 LYS A CA 1
ATOM 1333 C C . LYS A 1 175 ? 4.07 -49.594 -5.914 1 93.5 175 LYS A C 1
ATOM 1335 O O . LYS A 1 175 ? 4.82 -48.75 -5.402 1 93.5 175 LYS A O 1
ATOM 1340 N N . LEU A 1 176 ? 4.418 -50.781 -6.473 1 93.75 176 LEU A N 1
ATOM 1341 C CA . LEU A 1 176 ? 5.84 -51.094 -6.535 1 93.75 176 LEU A CA 1
ATOM 1342 C C . LEU A 1 176 ? 6.582 -50.125 -7.438 1 93.75 176 LEU A C 1
ATOM 1344 O O . LEU A 1 176 ? 7.707 -49.719 -7.129 1 93.75 176 LEU A O 1
ATOM 1348 N N . LEU A 1 177 ? 5.984 -49.812 -8.523 1 94.94 177 LEU A N 1
ATOM 1349 C CA . LEU A 1 177 ? 6.578 -48.844 -9.445 1 94.94 177 LEU A CA 1
ATOM 1350 C C . LEU A 1 177 ? 6.832 -47.5 -8.742 1 94.94 177 LEU A C 1
ATOM 1352 O O . LEU A 1 177 ? 7.922 -46.938 -8.852 1 94.94 177 LEU A O 1
ATOM 1356 N N . VAL A 1 178 ? 5.863 -46.938 -8.047 1 95.06 178 VAL A N 1
ATOM 1357 C CA . VAL A 1 178 ? 5.953 -45.656 -7.352 1 95.06 178 VAL A CA 1
ATOM 1358 C C . VAL A 1 178 ? 7.043 -45.719 -6.289 1 95.06 178 VAL A C 1
ATOM 1360 O O . VAL A 1 178 ? 7.781 -44.75 -6.09 1 95.06 178 VAL A O 1
ATOM 1363 N N . LYS A 1 179 ? 7.117 -46.844 -5.621 1 93.38 179 LYS A N 1
ATOM 1364 C CA . LYS A 1 179 ? 8.148 -47.031 -4.602 1 93.38 179 LYS A CA 1
ATOM 1365 C C . LYS A 1 179 ? 9.547 -46.938 -5.215 1 93.38 179 LYS A C 1
ATOM 1367 O O . LYS A 1 179 ? 10.453 -46.344 -4.633 1 93.38 179 LYS A O 1
ATOM 1372 N N . TYR A 1 180 ? 9.648 -47.594 -6.395 1 92.88 180 TYR A N 1
ATOM 1373 C CA . TYR A 1 180 ? 10.945 -47.594 -7.07 1 92.88 180 TYR A CA 1
ATOM 1374 C C . TYR A 1 180 ? 11.312 -46.188 -7.559 1 92.88 180 TYR A C 1
ATOM 1376 O O . TYR A 1 180 ? 12.484 -45.844 -7.617 1 92.88 180 TYR A O 1
ATOM 1384 N N . CYS A 1 181 ? 10.43 -45.406 -8.023 1 92.38 181 CYS A N 1
ATOM 1385 C CA . CYS A 1 181 ? 10.672 -44.062 -8.547 1 92.38 181 CYS A CA 1
ATOM 1386 C C . CYS A 1 181 ? 11.133 -43.125 -7.438 1 92.38 181 CYS A C 1
ATOM 1388 O O . CYS A 1 181 ? 11.945 -42.219 -7.676 1 92.38 181 CYS A O 1
ATOM 1390 N N . GLU A 1 182 ? 10.781 -43.25 -6.238 1 84.56 182 GLU A N 1
ATOM 1391 C CA . GLU A 1 182 ? 11.164 -42.438 -5.086 1 84.56 182 GLU A CA 1
ATOM 1392 C C . GLU A 1 182 ? 10.797 -40.969 -5.301 1 84.56 182 GLU A C 1
ATOM 1394 O O . GLU A 1 182 ? 10.078 -40.625 -6.246 1 84.56 182 GLU A O 1
ATOM 1399 N N . GLY A 1 183 ? 11.062 -40.094 -4.371 1 83.06 183 GLY A N 1
ATOM 1400 C CA . GLY A 1 183 ? 10.859 -38.688 -4.484 1 83.06 183 GLY A CA 1
ATOM 1401 C C . GLY A 1 183 ? 9.414 -38.25 -4.27 1 83.06 183 GLY A C 1
ATOM 1402 O O . GLY A 1 183 ? 8.797 -38.625 -3.268 1 83.06 183 GLY A O 1
ATOM 1403 N N . GLU A 1 184 ? 8.906 -37.469 -5.289 1 87.25 184 GLU A N 1
ATOM 1404 C CA . GLU A 1 184 ? 7.566 -36.906 -5.172 1 87.25 184 GLU A CA 1
ATOM 1405 C C . GLU A 1 184 ? 6.516 -37.844 -5.781 1 87.25 184 GLU A C 1
ATOM 1407 O O . GLU A 1 184 ? 5.324 -37.5 -5.789 1 87.25 184 GLU A O 1
ATOM 1412 N N . SER A 1 185 ? 6.891 -39.031 -6.305 1 93 185 SER A N 1
ATOM 1413 C CA . SER A 1 185 ? 5.941 -39.969 -6.852 1 93 185 SER A CA 1
ATOM 1414 C C . SER A 1 185 ? 5.07 -40.594 -5.754 1 93 185 SER A C 1
ATOM 1416 O O . SER A 1 185 ? 5.547 -40.844 -4.648 1 93 185 SER A O 1
ATOM 1418 N N . MET A 1 186 ? 3.785 -40.719 -6.07 1 94.31 186 MET A N 1
ATOM 1419 C CA . MET A 1 186 ? 2.902 -41.219 -5.023 1 94.31 186 MET A CA 1
ATOM 1420 C C . MET A 1 186 ? 1.645 -41.844 -5.621 1 94.31 186 MET A C 1
ATOM 1422 O O . MET A 1 186 ? 1.368 -41.688 -6.812 1 94.31 186 MET A O 1
ATOM 1426 N N . THR A 1 187 ? 0.987 -42.625 -4.758 1 93.88 187 THR A N 1
ATOM 1427 C CA . THR A 1 187 ? -0.328 -43.156 -5.09 1 93.88 187 THR A CA 1
ATOM 1428 C C . THR A 1 187 ? -1.412 -42.5 -4.246 1 93.88 187 THR A C 1
ATOM 1430 O O . THR A 1 187 ? -1.159 -42.094 -3.111 1 93.88 187 THR A O 1
ATOM 1433 N N . MET A 1 188 ? -2.521 -42.312 -4.855 1 94.31 188 MET A N 1
ATOM 1434 C CA . MET A 1 188 ? -3.639 -41.75 -4.102 1 94.31 188 MET A CA 1
ATOM 1435 C C . MET A 1 188 ? -4.973 -42.25 -4.645 1 94.31 188 MET A C 1
ATOM 1437 O O . MET A 1 188 ? -5.023 -42.844 -5.723 1 94.31 188 MET A O 1
ATOM 1441 N N . SER A 1 189 ? -5.973 -42.062 -3.814 1 92.94 189 SER A N 1
ATOM 1442 C CA . SER A 1 189 ? -7.32 -42.406 -4.25 1 92.94 189 SER A CA 1
ATOM 1443 C C . SER A 1 189 ? -7.945 -41.281 -5.074 1 92.94 189 SER A C 1
ATOM 1445 O O . SER A 1 189 ? -7.496 -40.156 -5.012 1 92.94 189 SER A O 1
ATOM 1447 N N . ILE A 1 190 ? -8.883 -41.625 -5.844 1 93.94 190 ILE A N 1
ATOM 1448 C CA . ILE A 1 190 ? -9.562 -40.625 -6.688 1 93.94 190 ILE A CA 1
ATOM 1449 C C . ILE A 1 190 ? -10.211 -39.562 -5.812 1 93.94 190 ILE A C 1
ATOM 1451 O O . ILE A 1 190 ? -10.273 -38.406 -6.199 1 93.94 190 ILE A O 1
ATOM 1455 N N . ASP A 1 191 ? -10.664 -39.969 -4.633 1 91.81 191 ASP A N 1
ATOM 1456 C CA . ASP A 1 191 ? -11.289 -39.031 -3.721 1 91.81 191 ASP A CA 1
ATOM 1457 C C . ASP A 1 191 ? -10.266 -38 -3.209 1 91.81 191 ASP A C 1
ATOM 1459 O O . ASP A 1 191 ? -10.555 -36.812 -3.109 1 91.81 191 ASP A O 1
ATOM 1463 N N . GLU A 1 192 ? -9.164 -38.5 -2.955 1 92.31 192 GLU A N 1
ATOM 1464 C CA . GLU A 1 192 ? -8.078 -37.625 -2.512 1 92.31 192 GLU A CA 1
ATOM 1465 C C . GLU A 1 192 ? -7.645 -36.688 -3.627 1 92.31 192 GLU A C 1
ATOM 1467 O O . GLU A 1 192 ? -7.418 -35.5 -3.389 1 92.31 192 GLU A O 1
ATOM 1472 N N . ALA A 1 193 ? -7.543 -37.25 -4.777 1 94 193 ALA A N 1
ATOM 1473 C CA . ALA A 1 193 ? -7.145 -36.438 -5.93 1 94 193 ALA A CA 1
ATOM 1474 C C . ALA A 1 193 ? -8.156 -35.344 -6.195 1 94 193 ALA A C 1
ATOM 1476 O O . ALA A 1 193 ? -7.781 -34.188 -6.496 1 94 193 ALA A O 1
ATOM 1477 N N . LEU A 1 194 ? -9.367 -35.688 -6.086 1 92.62 194 LEU A N 1
ATOM 1478 C CA . LEU A 1 194 ? -10.438 -34.719 -6.309 1 92.62 194 LEU A CA 1
ATOM 1479 C C . LEU A 1 194 ? -10.422 -33.625 -5.238 1 92.62 194 LEU A C 1
ATOM 1481 O O . LEU A 1 194 ? -10.633 -32.469 -5.535 1 92.62 194 LEU A O 1
ATOM 1485 N N . ALA A 1 195 ? -10.141 -34.031 -4.031 1 88 195 ALA A N 1
ATOM 1486 C CA . ALA A 1 195 ? -10.078 -33.094 -2.926 1 88 195 ALA A CA 1
ATOM 1487 C C . ALA A 1 195 ? -8.953 -32.094 -3.133 1 88 195 ALA A C 1
ATOM 1489 O O . ALA A 1 195 ? -9.125 -30.891 -2.873 1 88 195 ALA A O 1
ATOM 1490 N N . ILE A 1 196 ? -7.914 -32.5 -3.613 1 88.75 196 ILE A N 1
ATOM 1491 C CA . ILE A 1 196 ? -6.75 -31.656 -3.842 1 88.75 196 ILE A CA 1
ATOM 1492 C C . ILE A 1 196 ? -7 -30.75 -5.051 1 88.75 196 ILE A C 1
ATOM 1494 O O . ILE A 1 196 ? -6.754 -29.547 -5 1 88.75 196 ILE A O 1
ATOM 1498 N N . ALA A 1 197 ? -7.531 -31.359 -6.074 1 90.62 197 ALA A N 1
ATOM 1499 C CA . ALA A 1 197 ? -7.727 -30.641 -7.328 1 90.62 197 ALA A CA 1
ATOM 1500 C C . ALA A 1 197 ? -8.82 -29.578 -7.188 1 90.62 197 ALA A C 1
ATOM 1502 O O . ALA A 1 197 ? -8.789 -28.562 -7.879 1 90.62 197 ALA A O 1
ATOM 1503 N N . SER A 1 198 ? -9.719 -29.797 -6.312 1 87.12 198 SER A N 1
ATOM 1504 C CA . SER A 1 198 ? -10.875 -28.906 -6.191 1 87.12 198 SER A CA 1
ATOM 1505 C C . SER A 1 198 ? -10.555 -27.672 -5.359 1 87.12 198 SER A C 1
ATOM 1507 O O . SER A 1 198 ? -11.359 -26.75 -5.285 1 87.12 198 SER A O 1
ATOM 1509 N N . ARG A 1 199 ? -9.43 -27.672 -4.797 1 85.62 199 ARG A N 1
ATOM 1510 C CA . ARG A 1 199 ? -9.039 -26.484 -4.039 1 85.62 199 ARG A CA 1
ATOM 1511 C C . ARG A 1 199 ? -8.891 -25.266 -4.953 1 85.62 199 ARG A C 1
ATOM 1513 O O . ARG A 1 199 ? -8.414 -25.391 -6.082 1 85.62 199 ARG A O 1
ATOM 1520 N N . PRO A 1 200 ? -9.273 -24.078 -4.406 1 87.38 200 PRO A N 1
ATOM 1521 C CA . PRO A 1 200 ? -9.125 -22.891 -5.238 1 87.38 200 PRO A CA 1
ATOM 1522 C C . PRO A 1 200 ? -7.672 -22.609 -5.609 1 87.38 200 PRO A C 1
ATOM 1524 O O . PRO A 1 200 ? -6.762 -22.906 -4.828 1 87.38 200 PRO A O 1
ATOM 1527 N N . ALA A 1 201 ? -7.578 -22.141 -6.781 1 86.56 201 ALA A N 1
ATOM 1528 C CA . ALA A 1 201 ? -6.238 -21.844 -7.281 1 86.56 201 ALA A CA 1
ATOM 1529 C C . ALA A 1 201 ? -5.961 -20.344 -7.254 1 86.56 201 ALA A C 1
ATOM 1531 O O . ALA A 1 201 ? -6.895 -19.547 -7.254 1 86.56 201 ALA A O 1
ATOM 1532 N N . LYS A 1 202 ? -4.746 -20.047 -7.129 1 86.56 202 LYS A N 1
ATOM 1533 C CA . LYS A 1 202 ? -4.312 -18.656 -7.207 1 86.56 202 LYS A CA 1
ATOM 1534 C C . LYS A 1 202 ? -3.199 -18.484 -8.234 1 86.56 202 LYS A C 1
ATOM 1536 O O . LYS A 1 202 ? -2.551 -19.469 -8.625 1 86.56 202 LYS A O 1
ATOM 1541 N N . LYS A 1 203 ? -3.01 -17.297 -8.664 1 81.62 203 LYS A N 1
ATOM 1542 C CA . LYS A 1 203 ? -1.967 -17 -9.641 1 81.62 203 LYS A CA 1
ATOM 1543 C C . LYS A 1 203 ? -0.583 -17.312 -9.086 1 81.62 203 LYS A C 1
ATOM 1545 O O . LYS A 1 203 ? -0.301 -17.047 -7.914 1 81.62 203 LYS A O 1
ATOM 1550 N N . SER A 1 204 ? 0.117 -17.969 -9.922 1 77.12 204 SER A N 1
ATOM 1551 C CA . SER A 1 204 ? 1.49 -18.25 -9.523 1 77.12 204 SER A CA 1
ATOM 1552 C C . SER A 1 204 ? 2.434 -17.125 -9.922 1 77.12 204 SER A C 1
ATOM 1554 O O . SER A 1 204 ? 2.373 -16.625 -11.039 1 77.12 204 SER A O 1
ATOM 1556 N N . VAL A 1 205 ? 3.186 -16.594 -8.938 1 76.25 205 VAL A N 1
ATOM 1557 C CA . VAL A 1 205 ? 4.133 -15.516 -9.203 1 76.25 205 VAL A CA 1
ATOM 1558 C C . VAL A 1 205 ? 5.559 -16.031 -9.016 1 76.25 205 VAL A C 1
ATOM 1560 O O . VAL A 1 205 ? 5.855 -16.719 -8.031 1 76.25 205 VAL A O 1
ATOM 1563 N N . ARG A 1 206 ? 6.379 -15.82 -10.016 1 74.5 206 ARG A N 1
ATOM 1564 C CA . ARG A 1 206 ? 7.793 -16.156 -9.891 1 74.5 206 ARG A CA 1
ATOM 1565 C C . ARG A 1 206 ? 8.5 -15.227 -8.922 1 74.5 206 ARG A C 1
ATOM 1567 O O . ARG A 1 206 ? 8.266 -14.016 -8.93 1 74.5 206 ARG A O 1
ATOM 1574 N N . PRO A 1 207 ? 9.273 -15.852 -8.062 1 78.25 207 PRO A N 1
ATOM 1575 C CA . PRO A 1 207 ? 10 -14.984 -7.137 1 78.25 207 PRO A CA 1
ATOM 1576 C C . PRO A 1 207 ? 11.023 -14.094 -7.84 1 78.25 207 PRO A C 1
ATOM 1578 O O . PRO A 1 207 ? 11.859 -14.586 -8.594 1 78.25 207 PRO A O 1
ATOM 1581 N N . THR A 1 208 ? 10.891 -12.844 -7.754 1 82.62 208 THR A N 1
ATOM 1582 C CA . THR A 1 208 ? 11.867 -11.875 -8.227 1 82.62 208 THR A CA 1
ATOM 1583 C C . THR A 1 208 ? 12.469 -11.102 -7.062 1 82.62 208 THR A C 1
ATOM 1585 O O . THR A 1 208 ? 11.742 -10.547 -6.234 1 82.62 208 THR A O 1
ATOM 1588 N N . ALA A 1 209 ? 13.781 -11.219 -7.047 1 87.81 209 ALA A N 1
ATOM 1589 C CA . ALA A 1 209 ? 14.453 -10.531 -5.945 1 87.81 209 ALA A CA 1
ATOM 1590 C C . ALA A 1 209 ? 14.273 -9.016 -6.055 1 87.81 209 ALA A C 1
ATOM 1592 O O . ALA A 1 209 ? 14.5 -8.438 -7.117 1 87.81 209 ALA A O 1
ATOM 1593 N N . LYS A 1 210 ? 13.828 -8.414 -5.051 1 89.62 210 LYS A N 1
ATOM 1594 C CA . LYS A 1 210 ? 13.711 -6.957 -4.969 1 89.62 210 LYS A CA 1
ATOM 1595 C C . LYS A 1 210 ? 15.062 -6.312 -4.656 1 89.62 210 LYS A C 1
ATOM 1597 O O . LYS A 1 210 ? 15.328 -5.184 -5.078 1 89.62 210 LYS A O 1
ATOM 1602 N N . TYR A 1 211 ? 15.828 -6.988 -3.879 1 93.44 211 TYR A N 1
ATOM 1603 C CA . TYR A 1 211 ? 17.156 -6.562 -3.445 1 93.44 211 TYR A CA 1
ATOM 1604 C C . TYR A 1 211 ? 18.125 -7.734 -3.439 1 93.44 211 TYR A C 1
ATOM 1606 O O . TYR A 1 211 ? 17.797 -8.82 -2.963 1 93.44 211 TYR A O 1
ATOM 1614 N N . LYS A 1 212 ? 19.188 -7.566 -4.055 1 91.44 212 LYS A N 1
ATOM 1615 C CA . LYS A 1 212 ? 20.328 -8.477 -3.967 1 91.44 212 LYS A CA 1
ATOM 1616 C C . LYS A 1 212 ? 21.594 -7.723 -3.59 1 91.44 212 LYS A C 1
ATOM 1618 O O . LYS A 1 212 ? 22.078 -6.871 -4.348 1 91.44 212 LYS A O 1
ATOM 1623 N N . GLY A 1 213 ? 22.094 -7.922 -2.4 1 91.88 213 GLY A N 1
ATOM 1624 C CA . GLY A 1 213 ? 23.266 -7.195 -1.929 1 91.88 213 GLY A CA 1
ATOM 1625 C C . GLY A 1 213 ? 23.625 -7.52 -0.493 1 91.88 213 GLY A C 1
ATOM 1626 O O . GLY A 1 213 ? 23.156 -8.508 0.065 1 91.88 213 GLY A O 1
ATOM 1627 N N . PRO A 1 214 ? 24.453 -6.777 0.004 1 92.31 214 PRO A N 1
ATOM 1628 C CA . PRO A 1 214 ? 24.938 -7.066 1.354 1 92.31 214 PRO A CA 1
ATOM 1629 C C . PRO A 1 214 ? 23.969 -6.629 2.441 1 92.31 214 PRO A C 1
ATOM 1631 O O . PRO A 1 214 ? 23.359 -5.555 2.34 1 92.31 214 PRO A O 1
ATOM 1634 N N . PHE A 1 215 ? 23.719 -7.566 3.297 1 95.12 215 PHE A N 1
ATOM 1635 C CA . PHE A 1 215 ? 23.203 -7.207 4.617 1 95.12 215 PHE A CA 1
ATOM 1636 C C . PHE A 1 215 ? 24.328 -6.746 5.527 1 95.12 215 PHE A C 1
ATOM 1638 O O . PHE A 1 215 ? 25.094 -7.566 6.051 1 95.12 215 PHE A O 1
ATOM 1645 N N . GLU A 1 216 ? 24.391 -5.391 5.656 1 93.06 216 GLU A N 1
ATOM 1646 C CA . GLU A 1 216 ? 25.547 -4.777 6.309 1 93.06 216 GLU A CA 1
ATOM 1647 C C . GLU A 1 216 ? 25.281 -4.562 7.797 1 93.06 216 GLU A C 1
ATOM 1649 O O . GLU A 1 216 ? 24.609 -3.607 8.188 1 93.06 216 GLU A O 1
ATOM 1654 N N . ILE A 1 217 ? 25.812 -5.379 8.555 1 89.19 217 ILE A N 1
ATOM 1655 C CA . ILE A 1 217 ? 25.703 -5.184 10 1 89.19 217 ILE A CA 1
ATOM 1656 C C . ILE A 1 217 ? 26.703 -4.109 10.445 1 89.19 217 ILE A C 1
ATOM 1658 O O . ILE A 1 217 ? 26.344 -3.209 11.211 1 89.19 217 ILE A O 1
ATOM 1662 N N . THR A 1 218 ? 27.844 -4.227 9.875 1 84.12 218 THR A N 1
ATOM 1663 C CA . THR A 1 218 ? 28.875 -3.213 10.016 1 84.12 218 THR A CA 1
ATOM 1664 C C . THR A 1 218 ? 29.656 -3.059 8.719 1 84.12 218 THR A C 1
ATOM 1666 O O . THR A 1 218 ? 29.391 -3.756 7.734 1 84.12 218 THR A O 1
ATOM 1669 N N . SER A 1 219 ? 30.516 -2.135 8.758 1 81.25 219 SER A N 1
ATOM 1670 C CA . SER A 1 219 ? 31.328 -1.915 7.566 1 81.25 219 SER A CA 1
ATOM 1671 C C . SER A 1 219 ? 32.219 -3.127 7.262 1 81.25 219 SER A C 1
ATOM 1673 O O . SER A 1 219 ? 32.594 -3.352 6.113 1 81.25 219 SER A O 1
ATOM 1675 N N . ILE A 1 220 ? 32.375 -3.982 8.234 1 80.25 220 ILE A N 1
ATOM 1676 C CA . ILE A 1 220 ? 33.312 -5.098 8.039 1 80.25 220 ILE A CA 1
ATOM 1677 C C . ILE A 1 220 ? 32.531 -6.406 7.965 1 80.25 220 ILE A C 1
ATOM 1679 O O . ILE A 1 220 ? 33.031 -7.414 7.477 1 80.25 220 ILE A O 1
ATOM 1683 N N . VAL A 1 221 ? 31.375 -6.414 8.453 1 84.75 221 VAL A N 1
ATOM 1684 C CA . VAL A 1 221 ? 30.531 -7.609 8.445 1 84.75 221 VAL A CA 1
ATOM 1685 C C . VAL A 1 221 ? 29.391 -7.434 7.441 1 84.75 221 VAL A C 1
ATOM 1687 O O . VAL A 1 221 ? 28.391 -6.793 7.746 1 84.75 221 VAL A O 1
ATOM 1690 N N . LYS A 1 222 ? 29.594 -8.039 6.301 1 90.19 222 LYS A N 1
ATOM 1691 C CA . LYS A 1 222 ? 28.594 -7.953 5.242 1 90.19 222 LYS A CA 1
ATOM 1692 C C . LYS A 1 222 ? 28.172 -9.344 4.781 1 90.19 222 LYS A C 1
ATOM 1694 O O . LYS A 1 222 ? 29 -10.164 4.402 1 90.19 222 LYS A O 1
ATOM 1699 N N . LEU A 1 223 ? 26.922 -9.617 4.891 1 92.12 223 LEU A N 1
ATOM 1700 C CA . LEU A 1 223 ? 26.359 -10.898 4.469 1 92.12 223 LEU A CA 1
ATOM 1701 C C . LEU A 1 223 ? 25.516 -10.727 3.209 1 92.12 223 LEU A C 1
ATOM 1703 O O . LEU A 1 223 ? 24.547 -9.961 3.203 1 92.12 223 LEU A O 1
ATOM 1707 N N . ASN A 1 224 ? 25.828 -11.414 2.195 1 92.06 224 ASN A N 1
ATOM 1708 C CA . ASN A 1 224 ? 25.047 -11.281 0.965 1 92.06 224 ASN A CA 1
ATOM 1709 C C . ASN A 1 224 ? 23.672 -11.914 1.101 1 92.06 224 ASN A C 1
ATOM 1711 O O . ASN A 1 224 ? 23.547 -13.094 1.429 1 92.06 224 ASN A O 1
ATOM 1715 N N . VAL A 1 225 ? 22.656 -11.086 0.839 1 93.88 225 VAL A N 1
ATOM 1716 C CA . VAL A 1 225 ? 21.281 -11.57 1.014 1 93.88 225 VAL A CA 1
ATOM 1717 C C . VAL A 1 225 ? 20.438 -11.156 -0.183 1 93.88 225 VAL A C 1
ATOM 1719 O O . VAL A 1 225 ? 20.875 -10.367 -1.021 1 93.88 225 VAL A O 1
ATOM 1722 N N . SER A 1 226 ? 19.281 -11.758 -0.277 1 92.69 226 SER A N 1
ATOM 1723 C CA . SER A 1 226 ? 18.25 -11.391 -1.246 1 92.69 226 SER A CA 1
ATOM 1724 C C . SER A 1 226 ? 16.891 -11.195 -0.57 1 92.69 226 SER A C 1
ATOM 1726 O O . SER A 1 226 ? 16.594 -11.859 0.423 1 92.69 226 SER A O 1
ATOM 1728 N N . THR A 1 227 ? 16.156 -10.242 -1.059 1 93.12 227 THR A N 1
ATOM 1729 C CA . THR A 1 227 ? 14.82 -9.992 -0.529 1 93.12 227 THR A CA 1
ATOM 1730 C C . THR A 1 227 ? 13.758 -10.352 -1.561 1 93.12 227 THR A C 1
ATOM 1732 O O . THR A 1 227 ? 13.938 -10.109 -2.756 1 93.12 227 THR A O 1
ATOM 1735 N N . TYR A 1 228 ? 12.68 -11.039 -1.096 1 90.12 228 TYR A N 1
ATOM 1736 C CA . TYR A 1 228 ? 11.547 -11.422 -1.931 1 90.12 228 TYR A CA 1
ATOM 1737 C C . TYR A 1 228 ? 10.234 -10.969 -1.312 1 90.12 228 TYR A C 1
ATOM 1739 O O . TYR A 1 228 ? 10.094 -10.938 -0.087 1 90.12 228 TYR A O 1
ATOM 1747 N N . GLY A 1 229 ? 9.297 -10.648 -2.135 1 86.75 229 GLY A N 1
ATOM 1748 C CA . GLY A 1 229 ? 7.988 -10.297 -1.622 1 86.75 229 GLY A CA 1
ATOM 1749 C C . GLY A 1 229 ? 7.238 -11.469 -1.024 1 86.75 229 GLY A C 1
ATOM 1750 O O . GLY A 1 229 ? 7.055 -12.5 -1.684 1 86.75 229 GLY A O 1
ATOM 1751 N N . LYS A 1 230 ? 6.855 -11.367 0.208 1 85.12 230 LYS A N 1
ATOM 1752 C CA . LYS A 1 230 ? 6.082 -12.414 0.863 1 85.12 230 LYS A CA 1
ATOM 1753 C C . LYS A 1 230 ? 4.582 -12.156 0.735 1 85.12 230 LYS A C 1
ATOM 1755 O O . LYS A 1 230 ? 3.805 -13.078 0.496 1 85.12 230 LYS A O 1
ATOM 1760 N N . THR A 1 231 ? 4.188 -10.945 1.02 1 85.31 231 THR A N 1
ATOM 1761 C CA . THR A 1 231 ? 2.791 -10.562 0.855 1 85.31 231 THR A CA 1
ATOM 1762 C C . THR A 1 231 ? 2.658 -9.406 -0.128 1 85.31 231 THR A C 1
ATOM 1764 O O . THR A 1 231 ? 3.453 -8.461 -0.095 1 85.31 231 THR A O 1
ATOM 1767 N N . MET A 1 232 ? 1.794 -9.531 -1.077 1 83.81 232 MET A N 1
ATOM 1768 C CA . MET A 1 232 ? 1.477 -8.508 -2.066 1 83.81 232 MET A CA 1
ATOM 1769 C C . MET A 1 232 ? 0.019 -8.602 -2.504 1 83.81 232 MET A C 1
ATOM 1771 O O . MET A 1 232 ? -0.486 -9.703 -2.754 1 83.81 232 MET A O 1
ATOM 1775 N N . ILE A 1 233 ? -0.56 -7.512 -2.549 1 82.06 233 ILE A N 1
ATOM 1776 C CA . ILE A 1 233 ? -1.966 -7.496 -2.939 1 82.06 233 ILE A CA 1
ATOM 1777 C C . ILE A 1 233 ? -2.115 -8.055 -4.352 1 82.06 233 ILE A C 1
ATOM 1779 O O . ILE A 1 233 ? -1.414 -7.633 -5.273 1 82.06 233 ILE A O 1
ATOM 1783 N N . ALA A 1 234 ? -2.955 -9.062 -4.449 1 82.5 234 ALA A N 1
ATOM 1784 C CA . ALA A 1 234 ? -3.297 -9.625 -5.754 1 82.5 234 ALA A CA 1
ATOM 1785 C C . ALA A 1 234 ? -4.457 -8.859 -6.391 1 82.5 234 ALA A C 1
ATOM 1787 O O . ALA A 1 234 ? -5.582 -8.906 -5.891 1 82.5 234 ALA A O 1
ATOM 1788 N N . ASN A 1 235 ? -4.199 -8.227 -7.465 1 76.38 235 ASN A N 1
ATOM 1789 C CA . ASN A 1 235 ? -5.223 -7.449 -8.156 1 76.38 235 ASN A CA 1
ATOM 1790 C C . ASN A 1 235 ? -5.801 -8.211 -9.344 1 76.38 235 ASN A C 1
ATOM 1792 O O . ASN A 1 235 ? -5.234 -9.219 -9.781 1 76.38 235 ASN A O 1
ATOM 1796 N N . LEU A 1 236 ? -6.934 -7.727 -9.688 1 75.94 236 LEU A N 1
ATOM 1797 C CA . LEU A 1 236 ? -7.492 -8.242 -10.938 1 75.94 236 LEU A CA 1
ATOM 1798 C C . LEU A 1 236 ? -6.543 -7.988 -12.102 1 75.94 236 LEU A C 1
ATOM 1800 O O . LEU A 1 236 ? -5.891 -6.941 -12.164 1 75.94 236 LEU A O 1
ATOM 1804 N N . PRO A 1 237 ? -6.305 -8.977 -12.859 1 68.44 237 PRO A N 1
ATOM 1805 C CA . PRO A 1 237 ? -5.414 -8.773 -14 1 68.44 237 PRO A CA 1
ATOM 1806 C C . PRO A 1 237 ? -5.82 -7.578 -14.859 1 68.44 237 PRO A C 1
ATOM 1808 O O . PRO A 1 237 ? -7 -7.227 -14.922 1 68.44 237 PRO A O 1
ATOM 1811 N N . SER A 1 238 ? -4.723 -6.793 -15.219 1 60.28 238 SER A N 1
ATOM 1812 C CA . SER A 1 238 ? -4.945 -5.594 -16.031 1 60.28 238 SER A CA 1
ATOM 1813 C C . SER A 1 238 ? -5.66 -5.926 -17.328 1 60.28 238 SER A C 1
ATOM 1815 O O . SER A 1 238 ? -5.441 -6.992 -17.906 1 60.28 238 SER A O 1
ATOM 1817 N N . LEU A 1 239 ? -6.637 -5.098 -17.5 1 56.25 239 LEU A N 1
ATOM 1818 C CA . LEU A 1 239 ? -7.527 -5.164 -18.656 1 56.25 239 LEU A CA 1
ATOM 1819 C C . LEU A 1 239 ? -6.766 -4.895 -19.953 1 56.25 239 LEU A C 1
ATOM 1821 O O . LEU A 1 239 ? -6.055 -3.893 -20.047 1 56.25 239 LEU A O 1
ATOM 1825 N N . LYS A 1 240 ? -6.438 -6.059 -20.688 1 56.44 240 LYS A N 1
ATOM 1826 C CA . LYS A 1 240 ? -6.066 -5.652 -22.047 1 56.44 240 LYS A CA 1
ATOM 1827 C C . LYS A 1 240 ? -7.273 -5.109 -22.797 1 56.44 240 LYS A C 1
ATOM 1829 O O . LYS A 1 240 ? -8.344 -5.723 -22.797 1 56.44 240 LYS A O 1
ATOM 1834 N N . LYS A 1 241 ? -7.258 -3.816 -22.922 1 58.34 241 LYS A N 1
ATOM 1835 C CA . LYS A 1 241 ? -8.375 -3.195 -23.625 1 58.34 241 LYS A CA 1
ATOM 1836 C C . LYS A 1 241 ? -8.453 -3.686 -25.062 1 58.34 241 LYS A C 1
ATOM 1838 O O . LYS A 1 241 ? -7.43 -3.807 -25.75 1 58.34 241 LYS A O 1
ATOM 1843 N N . GLN A 1 242 ? -9.484 -4.453 -25.297 1 58.44 242 GLN A N 1
ATOM 1844 C CA . GLN A 1 242 ? -9.711 -4.883 -26.672 1 58.44 242 GLN A CA 1
ATOM 1845 C C . GLN A 1 242 ? -10.938 -4.195 -27.266 1 58.44 242 GLN A C 1
ATOM 1847 O O . GLN A 1 242 ? -11.82 -3.746 -26.531 1 58.44 242 GLN A O 1
ATOM 1852 N N . SER A 1 243 ? -10.727 -3.752 -28.516 1 52.03 243 SER A N 1
ATOM 1853 C CA . SER A 1 243 ? -11.867 -3.205 -29.234 1 52.03 243 SER A CA 1
ATOM 1854 C C . SER A 1 243 ? -12.945 -4.262 -29.453 1 52.03 243 SER A C 1
ATOM 1856 O O . SER A 1 243 ? -12.633 -5.43 -29.703 1 52.03 243 SER A O 1
ATOM 1858 N N . ASP A 1 244 ? -14.141 -3.963 -28.969 1 55.12 244 ASP A N 1
ATOM 1859 C CA . ASP A 1 244 ? -15.25 -4.871 -29.25 1 55.12 244 ASP A CA 1
ATOM 1860 C C . ASP A 1 244 ? -15.344 -5.18 -30.75 1 55.12 244 ASP A C 1
ATOM 1862 O O . ASP A 1 244 ? -15.797 -6.254 -31.141 1 55.12 244 ASP A O 1
ATOM 1866 N N . ARG A 1 245 ? -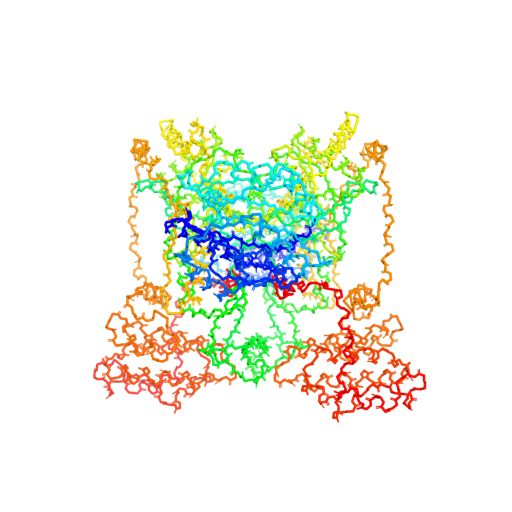14.906 -4.16 -31.578 1 52.03 245 ARG A N 1
ATOM 1867 C CA . ARG A 1 245 ? -15.031 -4.312 -33.031 1 52.03 245 ARG A CA 1
ATOM 1868 C C . ARG A 1 245 ? -13.844 -5.074 -33.594 1 52.03 245 ARG A C 1
ATOM 1870 O O . ARG A 1 245 ? -13.922 -5.621 -34.688 1 52.03 245 ARG A O 1
ATOM 1877 N N . ALA A 1 246 ? -12.734 -4.914 -32.844 1 50.09 246 ALA A N 1
ATOM 1878 C CA . ALA A 1 246 ? -11.578 -5.668 -33.312 1 50.09 246 ALA A CA 1
ATOM 1879 C C . ALA A 1 246 ? -10.922 -6.441 -32.188 1 50.09 246 ALA A C 1
ATOM 1881 O O . ALA A 1 246 ? -9.984 -5.949 -31.547 1 50.09 246 ALA A O 1
ATOM 1882 N N . PRO A 1 247 ? -11.594 -7.484 -31.812 1 54.53 247 PRO A N 1
ATOM 1883 C CA . PRO A 1 247 ? -11.227 -8.281 -30.641 1 54.53 247 PRO A CA 1
ATOM 1884 C C . PRO A 1 247 ? -9.719 -8.453 -30.5 1 54.53 247 PRO A C 1
ATOM 1886 O O . PRO A 1 247 ? -9.203 -8.523 -29.391 1 54.53 247 PRO A O 1
ATOM 1889 N N . ASP A 1 248 ? -8.984 -8.617 -31.625 1 54.94 248 ASP A N 1
ATOM 1890 C CA . ASP A 1 248 ? -7.57 -8.953 -31.5 1 54.94 248 ASP A CA 1
ATOM 1891 C C . ASP A 1 248 ? -6.707 -7.695 -31.516 1 54.94 248 ASP A C 1
ATOM 1893 O O . ASP A 1 248 ? -5.477 -7.781 -31.594 1 54.94 248 ASP A O 1
ATOM 1897 N N . SER A 1 249 ? -7.395 -6.539 -31.375 1 55.47 249 SER A N 1
ATOM 1898 C CA . SER A 1 249 ? -6.562 -5.352 -31.531 1 55.47 249 SER A CA 1
ATOM 1899 C C . SER A 1 249 ? -6.336 -4.672 -30.172 1 55.47 249 SER A C 1
ATOM 1901 O O . SER A 1 249 ? -7.273 -4.5 -29.391 1 55.47 249 SER A O 1
ATOM 1903 N N . ASP A 1 250 ? -5.105 -4.57 -29.781 1 62.41 250 ASP A N 1
ATOM 1904 C CA . ASP A 1 250 ? -4.699 -3.879 -28.562 1 62.41 250 ASP A CA 1
ATOM 1905 C C . ASP A 1 250 ? -4.93 -2.373 -28.688 1 62.41 250 ASP A C 1
ATOM 1907 O O . ASP A 1 250 ? -4.832 -1.812 -29.781 1 62.41 250 ASP A O 1
ATOM 1911 N N . ILE A 1 251 ? -5.582 -1.809 -27.75 1 63.94 251 ILE A N 1
ATOM 1912 C CA . ILE A 1 251 ? -5.824 -0.372 -27.688 1 63.94 251 ILE A CA 1
ATOM 1913 C C . ILE A 1 251 ? -4.633 0.323 -27.031 1 63.94 251 ILE A C 1
ATOM 1915 O O . ILE A 1 251 ? -4.09 -0.164 -26.047 1 63.94 251 ILE A O 1
ATOM 1919 N N . LYS A 1 252 ? -4.055 1.239 -27.766 1 61.47 252 LYS A N 1
ATOM 1920 C CA . LYS A 1 252 ? -3 2.078 -27.203 1 61.47 252 LYS A CA 1
ATOM 1921 C C . LYS A 1 252 ? -3.568 3.389 -26.672 1 61.47 252 LYS A C 1
ATOM 1923 O O . LYS A 1 252 ? -4.391 4.031 -27.328 1 61.47 252 LYS A O 1
ATOM 1928 N N . LEU A 1 253 ? -3.254 3.635 -25.375 1 62.16 253 LEU A N 1
ATOM 1929 C CA . LEU A 1 253 ? -3.668 4.883 -24.734 1 62.16 253 LEU A CA 1
ATOM 1930 C C . LEU A 1 253 ? -2.678 6 -25.047 1 62.16 253 LEU A C 1
ATOM 1932 O O . LEU A 1 253 ? -1.463 5.797 -24.969 1 62.16 253 LEU A O 1
ATOM 1936 N N . GLN A 1 254 ? -3.195 7.09 -25.719 1 60.31 254 GLN A N 1
ATOM 1937 C CA . GLN A 1 254 ? -2.359 8.266 -25.922 1 60.31 254 GLN A CA 1
ATOM 1938 C C . GLN A 1 254 ? -2.838 9.438 -25.078 1 60.31 254 GLN A C 1
ATOM 1940 O O . GLN A 1 254 ? -4.043 9.688 -24.984 1 60.31 254 GLN A O 1
ATOM 1945 N N . THR A 1 255 ? -1.937 9.992 -24.188 1 61.19 255 THR A N 1
ATOM 1946 C CA . THR A 1 255 ? -2.26 11.109 -23.297 1 61.19 255 THR A CA 1
ATOM 1947 C C . THR A 1 255 ? -1.659 12.406 -23.828 1 61.19 255 THR A C 1
ATOM 1949 O O . THR A 1 255 ? -0.517 12.422 -24.297 1 61.19 255 THR A O 1
ATOM 1952 N N . ALA A 1 256 ? -2.535 13.523 -24.047 1 60.97 256 ALA A N 1
ATOM 1953 C CA . ALA A 1 256 ? -2.062 14.859 -24.422 1 60.97 256 ALA A CA 1
ATOM 1954 C C . ALA A 1 256 ? -2.441 15.891 -23.375 1 60.97 256 ALA A C 1
ATOM 1956 O O . ALA A 1 256 ? -3.439 15.727 -22.672 1 60.97 256 ALA A O 1
ATOM 1957 N N . SER A 1 257 ? -1.519 16.797 -23.078 1 64.44 257 SER A N 1
ATOM 1958 C CA . SER A 1 257 ? -1.741 17.859 -22.094 1 64.44 257 SER A CA 1
ATOM 1959 C C . SER A 1 257 ? -2.125 19.172 -22.766 1 64.44 257 SER A C 1
ATOM 1961 O O . SER A 1 257 ? -1.483 19.578 -23.734 1 64.44 257 SER A O 1
ATOM 1963 N N . PHE A 1 258 ? -3.242 19.797 -22.328 1 63.53 258 PHE A N 1
ATOM 1964 C CA . PHE A 1 258 ? -3.729 21.047 -22.891 1 63.53 258 PHE A CA 1
ATOM 1965 C C . PHE A 1 258 ? -3.812 22.125 -21.828 1 63.53 258 PHE A C 1
ATOM 1967 O O . PHE A 1 258 ? -4.043 21.828 -20.656 1 63.53 258 PHE A O 1
ATOM 1974 N N . ASN A 1 259 ? -3.432 23.297 -22.266 1 62.09 259 ASN A N 1
ATOM 1975 C CA . ASN A 1 259 ? -3.662 24.453 -21.406 1 62.09 259 ASN A CA 1
ATOM 1976 C C . ASN A 1 259 ? -5.152 24.688 -21.156 1 62.09 259 ASN A C 1
ATOM 1978 O O . ASN A 1 259 ? -5.938 24.781 -22.094 1 62.09 259 ASN A O 1
ATOM 1982 N N . LYS A 1 260 ? -5.559 24.625 -20 1 63.12 260 LYS A N 1
ATOM 1983 C CA . LYS A 1 260 ? -6.969 24.719 -19.625 1 63.12 260 LYS A CA 1
ATOM 1984 C C . LYS A 1 260 ? -7.602 25.984 -20.188 1 63.12 260 LYS A C 1
ATOM 1986 O O . LYS A 1 260 ? -8.773 25.984 -20.562 1 63.12 260 LYS A O 1
ATOM 1991 N N . GLN A 1 261 ? -6.789 27.062 -20.188 1 57.91 261 GLN A N 1
ATOM 1992 C CA . GLN A 1 261 ? -7.355 28.328 -20.625 1 57.91 261 GLN A CA 1
ATOM 1993 C C . GLN A 1 261 ? -7.355 28.438 -22.156 1 57.91 261 GLN A C 1
ATOM 1995 O O . GLN A 1 261 ? -8.344 28.875 -22.75 1 57.91 261 GLN A O 1
ATOM 2000 N N . THR A 1 262 ? -6.234 28.078 -22.703 1 58.69 262 THR A N 1
ATOM 2001 C CA . THR A 1 262 ? -6.09 28.312 -24.141 1 58.69 262 THR A CA 1
ATOM 2002 C C . THR A 1 262 ? -6.332 27.016 -24.922 1 58.69 262 THR A C 1
ATOM 2004 O O . THR A 1 262 ? -6.457 27.031 -26.141 1 58.69 262 THR A O 1
ATOM 2007 N N . ASN A 1 263 ? -6.523 25.984 -24.203 1 59 263 ASN A N 1
ATOM 2008 C CA . ASN A 1 263 ? -6.723 24.688 -24.812 1 59 263 ASN A CA 1
ATOM 2009 C C . ASN A 1 263 ? -5.629 24.375 -25.844 1 59 263 ASN A C 1
ATOM 2011 O O . ASN A 1 263 ? -5.898 23.797 -26.891 1 59 263 ASN A O 1
ATOM 2015 N N . THR A 1 264 ? -4.586 25.062 -25.641 1 62.53 264 THR A N 1
ATOM 2016 C CA . THR A 1 264 ? -3.432 24.766 -26.469 1 62.53 264 THR A CA 1
ATOM 2017 C C . THR A 1 264 ? -2.594 23.641 -25.859 1 62.53 264 THR A C 1
ATOM 2019 O O . THR A 1 264 ? -2.469 23.547 -24.641 1 62.53 264 THR A O 1
ATOM 2022 N N . GLU A 1 265 ? -2.242 22.75 -26.734 1 64.06 265 GLU A N 1
ATOM 2023 C CA . GLU A 1 265 ? -1.422 21.625 -26.281 1 64.06 265 GLU A CA 1
ATOM 2024 C C . GLU A 1 265 ? -0.099 22.109 -25.688 1 64.06 265 GLU A C 1
ATOM 2026 O O . GLU A 1 265 ? 0.542 23 -26.25 1 64.06 265 GLU A O 1
ATOM 2031 N N . VAL A 1 266 ? 0.115 21.828 -24.547 1 66.75 266 VAL A N 1
ATOM 2032 C CA . VAL A 1 266 ? 1.385 22.156 -23.906 1 66.75 266 VAL A CA 1
ATOM 2033 C C . VAL A 1 266 ? 2.344 20.969 -24.016 1 66.75 266 VAL A C 1
ATOM 2035 O O . VAL A 1 266 ? 2.055 19.875 -23.531 1 66.75 266 VAL A O 1
ATOM 2038 N N . GLU A 1 267 ? 3.357 21.234 -24.75 1 62.38 267 GLU A N 1
ATOM 2039 C CA . GLU A 1 267 ? 4.359 20.188 -24.938 1 62.38 267 GLU A CA 1
ATOM 2040 C C . GLU A 1 267 ? 5.047 19.844 -23.625 1 62.38 267 GLU A C 1
ATOM 2042 O O . GLU A 1 267 ? 5.121 20.688 -22.719 1 62.38 267 GLU A O 1
ATOM 2047 N N . ARG A 1 268 ? 5.406 18.703 -23.469 1 62.44 268 ARG A N 1
ATOM 2048 C CA . ARG A 1 268 ? 6.004 18.156 -22.25 1 62.44 268 ARG A CA 1
ATOM 2049 C C . ARG A 1 268 ? 7.176 19.031 -21.797 1 62.44 268 ARG A C 1
ATOM 2051 O O . ARG A 1 268 ? 7.375 19.219 -20.594 1 62.44 268 ARG A O 1
ATOM 2058 N N . GLU A 1 269 ? 7.914 19.625 -22.859 1 60.91 269 GLU A N 1
ATOM 2059 C CA . GLU A 1 269 ? 9.109 20.391 -22.531 1 60.91 269 GLU A CA 1
ATOM 2060 C C . GLU A 1 269 ? 8.75 21.703 -21.812 1 60.91 269 GLU A C 1
ATOM 2062 O O . GLU A 1 269 ? 9.578 22.266 -21.094 1 60.91 269 GLU A O 1
ATOM 2067 N N . HIS A 1 270 ? 7.527 22.031 -22.109 1 62.88 270 HIS A N 1
ATOM 2068 C CA . HIS A 1 270 ? 7.141 23.312 -21.516 1 62.88 270 HIS A CA 1
ATOM 2069 C C . HIS A 1 270 ? 6.293 23.109 -20.266 1 62.88 270 HIS A C 1
ATOM 2071 O O . HIS A 1 270 ? 5.617 24.031 -19.812 1 62.88 270 HIS A O 1
ATOM 2077 N N . ARG A 1 271 ? 6.391 21.906 -19.875 1 67.81 271 ARG A N 1
ATOM 2078 C CA . ARG A 1 271 ? 5.621 21.625 -18.672 1 67.81 271 ARG A CA 1
ATOM 2079 C C . ARG A 1 271 ? 6.52 21.625 -17.438 1 67.81 271 ARG A C 1
ATOM 2081 O O . ARG A 1 271 ? 7.602 21.031 -17.438 1 67.81 271 ARG A O 1
ATOM 2088 N N . VAL A 1 272 ? 6.258 22.609 -16.547 1 67.38 272 VAL A N 1
ATOM 2089 C CA . VAL A 1 272 ? 7.008 22.625 -15.297 1 67.38 272 VAL A CA 1
ATOM 2090 C C . VAL A 1 272 ? 6.078 22.25 -14.141 1 67.38 272 VAL A C 1
ATOM 2092 O O . VAL A 1 272 ? 4.883 22.531 -14.18 1 67.38 272 VAL A O 1
ATOM 2095 N N . LYS A 1 273 ? 6.66 21.547 -13.266 1 70.19 273 LYS A N 1
ATOM 2096 C CA . LYS A 1 273 ? 5.898 21.203 -12.07 1 70.19 273 LYS A CA 1
ATOM 2097 C C . LYS A 1 273 ? 5.922 22.344 -11.055 1 70.19 273 LYS A C 1
ATOM 2099 O O . LYS A 1 273 ? 6.953 23 -10.867 1 70.19 273 LYS A O 1
ATOM 2104 N N . ALA A 1 274 ? 4.777 22.75 -10.648 1 72.62 274 ALA A N 1
ATOM 2105 C CA . ALA A 1 274 ? 4.68 23.797 -9.633 1 72.62 274 ALA A CA 1
ATOM 2106 C C . ALA A 1 274 ? 4.016 23.281 -8.367 1 72.62 274 ALA A C 1
ATOM 2108 O O . ALA A 1 274 ? 3.064 22.5 -8.43 1 72.62 274 ALA A O 1
ATOM 2109 N N . TYR A 1 275 ? 4.676 23.625 -7.215 1 74.19 275 TYR A N 1
ATOM 2110 C CA . TYR A 1 275 ? 4.141 23.203 -5.93 1 74.19 275 TYR A CA 1
ATOM 2111 C C . TYR A 1 275 ? 3.658 24.391 -5.109 1 74.19 275 TYR A C 1
ATOM 2113 O O . TYR A 1 275 ? 4.266 25.469 -5.148 1 74.19 275 TYR A O 1
ATOM 2121 N N . ARG A 1 276 ? 2.629 24.203 -4.484 1 71.62 276 ARG A N 1
ATOM 2122 C CA . ARG A 1 276 ? 2.082 25.266 -3.645 1 71.62 276 ARG A CA 1
ATOM 2123 C C . ARG A 1 276 ? 2.877 25.406 -2.35 1 71.62 276 ARG A C 1
ATOM 2125 O O . ARG A 1 276 ? 3.254 24.406 -1.736 1 71.62 276 ARG A O 1
ATOM 2132 N N . TYR A 1 277 ? 3.354 26.516 -2.096 1 73.12 277 TYR A N 1
ATOM 2133 C CA . TYR A 1 277 ? 3.969 26.891 -0.827 1 73.12 277 TYR A CA 1
ATOM 2134 C C . TYR A 1 277 ? 3.305 28.125 -0.241 1 73.12 277 TYR A C 1
ATOM 2136 O O . TYR A 1 277 ? 3.609 29.25 -0.644 1 73.12 277 TYR A O 1
ATOM 2144 N N . GLY A 1 278 ? 2.363 27.859 0.702 1 68.31 278 GLY A N 1
ATOM 2145 C CA . GLY A 1 278 ? 1.476 28.938 1.113 1 68.31 278 GLY A CA 1
ATOM 2146 C C . GLY A 1 278 ? 0.48 29.328 0.04 1 68.31 278 GLY A C 1
ATOM 2147 O O . GLY A 1 278 ? -0.221 28.484 -0.509 1 68.31 278 GLY A O 1
ATOM 2148 N N . LYS A 1 279 ? 0.416 30.531 -0.219 1 67.81 279 LYS A N 1
ATOM 2149 C CA . LYS A 1 279 ? -0.46 31.031 -1.276 1 67.81 279 LYS A CA 1
ATOM 2150 C C . LYS A 1 279 ? 0.263 31.062 -2.619 1 67.81 279 LYS A C 1
ATOM 2152 O O . LYS A 1 279 ? -0.374 31.141 -3.672 1 67.81 279 LYS A O 1
ATOM 2157 N N . ASP A 1 280 ? 1.562 30.844 -2.541 1 71.38 280 ASP A N 1
ATOM 2158 C CA . ASP A 1 280 ? 2.387 31 -3.736 1 71.38 280 ASP A CA 1
ATOM 2159 C C . ASP A 1 280 ? 2.666 29.656 -4.387 1 71.38 280 ASP A C 1
ATOM 2161 O O . ASP A 1 280 ? 2.566 28.609 -3.736 1 71.38 280 ASP A O 1
ATOM 2165 N N . ARG A 1 281 ? 2.861 29.625 -5.719 1 73.62 281 ARG A N 1
ATOM 2166 C CA . ARG A 1 281 ? 3.285 28.438 -6.453 1 73.62 281 ARG A CA 1
ATOM 2167 C C . ARG A 1 281 ? 4.762 28.516 -6.82 1 73.62 281 ARG A C 1
ATOM 2169 O O . ARG A 1 281 ? 5.227 29.531 -7.332 1 73.62 281 ARG A O 1
ATOM 2176 N N . VAL A 1 282 ? 5.449 27.594 -6.41 1 74.12 282 VAL A N 1
ATOM 2177 C CA . VAL A 1 282 ? 6.883 27.547 -6.684 1 74.12 282 VAL A CA 1
ATOM 2178 C C . VAL A 1 282 ? 7.168 26.516 -7.77 1 74.12 282 VAL A C 1
ATOM 2180 O O . VAL A 1 282 ? 6.793 25.344 -7.645 1 74.12 282 VAL A O 1
ATOM 2183 N N . ALA A 1 283 ? 7.676 26.938 -8.898 1 71.06 283 ALA A N 1
ATOM 2184 C CA . ALA A 1 283 ? 8.008 26.062 -10.008 1 71.06 283 ALA A CA 1
ATOM 2185 C C . ALA A 1 283 ? 9.281 25.266 -9.719 1 71.06 283 ALA A C 1
ATOM 2187 O O . ALA A 1 283 ? 10.266 25.828 -9.219 1 71.06 283 ALA A O 1
ATOM 2188 N N . ILE A 1 284 ? 9.156 24 -9.75 1 70.31 284 ILE A N 1
ATOM 2189 C CA . ILE A 1 284 ? 10.336 23.141 -9.602 1 70.31 284 ILE A CA 1
ATOM 2190 C C . ILE A 1 284 ? 10.586 22.391 -10.906 1 70.31 284 ILE A C 1
ATOM 2192 O O . ILE A 1 284 ? 9.68 21.75 -11.453 1 70.31 284 ILE A O 1
ATOM 2196 N N . SER A 1 285 ? 11.734 22.609 -11.445 1 64 285 SER A N 1
ATOM 2197 C CA . SER A 1 285 ? 12.094 21.938 -12.688 1 64 285 SER A CA 1
ATOM 2198 C C . SER A 1 285 ? 12.219 20.422 -12.477 1 64 285 SER A C 1
ATOM 2200 O O . SER A 1 285 ? 12.422 19.969 -11.344 1 64 285 SER A O 1
ATOM 2202 N N . ASN A 1 286 ? 11.93 19.703 -13.445 1 60.78 286 ASN A N 1
ATOM 2203 C CA . ASN A 1 286 ? 12.047 18.25 -13.406 1 60.78 286 ASN A CA 1
ATOM 2204 C C . ASN A 1 286 ? 13.43 17.812 -12.922 1 60.78 286 ASN A C 1
ATOM 2206 O O . ASN A 1 286 ? 13.555 16.812 -12.211 1 60.78 286 ASN A O 1
ATOM 2210 N N . VAL A 1 287 ? 14.398 18.609 -13.289 1 53.31 287 VAL A N 1
ATOM 2211 C CA . VAL A 1 287 ? 15.766 18.328 -12.883 1 53.31 287 VAL A CA 1
ATOM 2212 C C . VAL A 1 287 ? 15.891 18.438 -11.359 1 53.31 287 VAL A C 1
ATOM 2214 O O . VAL A 1 287 ? 16.562 17.609 -10.727 1 53.31 287 VAL A O 1
ATOM 2217 N N . ASP A 1 288 ? 15.172 19.297 -10.922 1 61.69 288 ASP A N 1
ATOM 2218 C CA . ASP A 1 288 ? 15.242 19.531 -9.484 1 61.69 288 ASP A CA 1
ATOM 2219 C C . ASP A 1 288 ? 14.516 18.422 -8.711 1 61.69 288 ASP A C 1
ATOM 2221 O O . ASP A 1 288 ? 14.953 18.031 -7.625 1 61.69 288 ASP A O 1
ATOM 2225 N N . GLU A 1 289 ? 13.633 17.859 -9.391 1 62.59 289 GLU A N 1
ATOM 2226 C CA . GLU A 1 289 ? 12.852 16.828 -8.703 1 62.59 289 GLU A CA 1
ATOM 2227 C C . GLU A 1 289 ? 13.672 15.57 -8.461 1 62.59 289 GLU A C 1
ATOM 2229 O O . GLU A 1 289 ? 13.547 14.93 -7.418 1 62.59 289 GLU A O 1
ATOM 2234 N N . ALA A 1 290 ? 14.453 15.289 -9.43 1 58 290 ALA A N 1
ATOM 2235 C CA . ALA A 1 290 ? 15.32 14.117 -9.305 1 58 290 ALA A CA 1
ATOM 2236 C C . ALA A 1 290 ? 16.297 14.289 -8.148 1 58 290 ALA A C 1
ATOM 2238 O O . ALA A 1 290 ? 16.719 13.312 -7.531 1 58 290 ALA A O 1
ATOM 2239 N N . MET A 1 291 ? 16.531 15.555 -7.996 1 55.62 291 MET A N 1
ATOM 2240 C CA . MET A 1 291 ? 17.516 15.867 -6.969 1 55.62 291 MET A CA 1
ATOM 2241 C C . MET A 1 291 ? 16.938 15.688 -5.574 1 55.62 291 MET A C 1
ATOM 2243 O O . MET A 1 291 ? 17.672 15.477 -4.609 1 55.62 291 MET A O 1
ATOM 2247 N N . TYR A 1 292 ? 15.578 15.766 -5.633 1 59.84 292 TYR A N 1
ATOM 2248 C CA . TYR A 1 292 ? 14.977 15.586 -4.316 1 59.84 292 TYR A CA 1
ATOM 2249 C C . TYR A 1 292 ? 15.133 14.148 -3.834 1 59.84 292 TYR A C 1
ATOM 2251 O O . TYR A 1 292 ? 15.109 13.891 -2.629 1 59.84 292 TYR A O 1
ATOM 2259 N N . GLU A 1 293 ? 15.344 13.305 -4.875 1 57.66 293 GLU A N 1
ATOM 2260 C CA . GLU A 1 293 ? 15.516 11.906 -4.492 1 57.66 293 GLU A CA 1
ATOM 2261 C C . GLU A 1 293 ? 16.938 11.625 -4.02 1 57.66 293 GLU A C 1
ATOM 2263 O O . GLU A 1 293 ? 17.906 12.008 -4.688 1 57.66 293 GLU A O 1
ATOM 2268 N N . CYS A 1 294 ? 17.188 11.852 -2.672 1 57.28 294 CYS A N 1
ATOM 2269 C CA . CYS A 1 294 ? 18.484 11.617 -2.064 1 57.28 294 CYS A CA 1
ATOM 2270 C C . CYS A 1 294 ? 19.25 10.531 -2.809 1 57.28 294 CYS A C 1
ATOM 2272 O O . CYS A 1 294 ? 18.672 9.523 -3.219 1 57.28 294 CYS A O 1
ATOM 2274 N N . THR A 1 295 ? 20.328 10.891 -3.5 1 61.88 295 THR A N 1
ATOM 2275 C CA . THR A 1 295 ? 21.219 9.961 -4.195 1 61.88 295 THR A CA 1
ATOM 2276 C C . THR A 1 295 ? 21.688 8.852 -3.258 1 61.88 295 THR A C 1
ATOM 2278 O O . THR A 1 295 ? 22.656 9.023 -2.512 1 61.88 295 THR A O 1
ATOM 2281 N N . THR A 1 296 ? 20.734 8.062 -2.961 1 73.69 296 THR A N 1
ATOM 2282 C CA . THR A 1 296 ? 21.094 6.984 -2.051 1 73.69 296 THR A CA 1
ATOM 2283 C C . THR A 1 296 ? 21.578 5.762 -2.826 1 73.69 296 THR A C 1
ATOM 2285 O O . THR A 1 296 ? 21.219 5.59 -3.996 1 73.69 296 THR A O 1
ATOM 2288 N N . SER A 1 297 ? 22.594 5.117 -2.301 1 83.19 297 SER A N 1
ATOM 2289 C CA . SER A 1 297 ? 23.078 3.844 -2.828 1 83.19 297 SER A CA 1
ATOM 2290 C C . SER A 1 297 ? 22.312 2.672 -2.229 1 83.19 297 SER A C 1
ATOM 2292 O O . SER A 1 297 ? 21.875 2.732 -1.077 1 83.19 297 SER A O 1
ATOM 2294 N N . LYS A 1 298 ? 22.156 1.732 -3.072 1 89.44 298 LYS A N 1
ATOM 2295 C CA . LYS A 1 298 ? 21.484 0.521 -2.617 1 89.44 298 LYS A CA 1
ATOM 2296 C C . LYS A 1 298 ? 22.109 -0.018 -1.341 1 89.44 298 LYS A C 1
ATOM 2298 O O . LYS A 1 298 ? 23.344 -0.089 -1.234 1 89.44 298 LYS A O 1
ATOM 2303 N N . CYS A 1 299 ? 21.219 -0.347 -0.362 1 91.56 299 CYS A N 1
ATOM 2304 C CA . CYS A 1 299 ? 21.828 -0.871 0.858 1 91.56 299 CYS A CA 1
ATOM 2305 C C . CYS A 1 299 ? 20.766 -1.479 1.771 1 91.56 299 CYS A C 1
ATOM 2307 O O . CYS A 1 299 ? 19.594 -1.144 1.671 1 91.56 299 CYS A O 1
ATOM 2309 N N . LEU A 1 300 ? 21.125 -2.428 2.508 1 95.88 300 LEU A N 1
ATOM 2310 C CA . LEU A 1 300 ? 20.453 -2.988 3.678 1 95.88 300 LEU A CA 1
ATOM 2311 C C . LEU A 1 300 ? 21.375 -2.967 4.891 1 95.88 300 LEU A C 1
ATOM 2313 O O . LEU A 1 300 ? 22.141 -3.916 5.121 1 95.88 300 LEU A O 1
ATOM 2317 N N . GLN A 1 301 ? 21.25 -1.881 5.586 1 94.5 301 GLN A N 1
ATOM 2318 C CA . GLN A 1 301 ? 22.234 -1.602 6.617 1 94.5 301 GLN A CA 1
ATOM 2319 C C . GLN A 1 301 ? 21.594 -1.563 8 1 94.5 301 GLN A C 1
ATOM 2321 O O . GLN A 1 301 ? 20.609 -0.858 8.211 1 94.5 301 GLN A O 1
ATOM 2326 N N . VAL A 1 302 ? 22.234 -2.273 8.938 1 94.88 302 VAL A N 1
ATOM 2327 C CA . VAL A 1 302 ? 21.719 -2.311 10.305 1 94.88 302 VAL A CA 1
ATOM 2328 C C . VAL A 1 302 ? 22.016 -0.986 11.008 1 94.88 302 VAL A C 1
ATOM 2330 O O . VAL A 1 302 ? 23.156 -0.5 10.984 1 94.88 302 VAL A O 1
ATOM 2333 N N . MET A 1 303 ? 21.016 -0.395 11.578 1 93.25 303 MET A N 1
ATOM 2334 C CA . MET A 1 303 ? 21.156 0.81 12.391 1 93.25 303 MET A CA 1
ATOM 2335 C C . MET A 1 303 ? 21.328 0.455 13.859 1 93.25 303 MET A C 1
ATOM 2337 O O . MET A 1 303 ? 21.922 1.213 14.625 1 93.25 303 MET A O 1
ATOM 2341 N N . GLY A 1 304 ? 20.781 -0.623 14.211 1 93.06 304 GLY A N 1
ATOM 2342 C CA . GLY A 1 304 ? 20.812 -1.138 15.57 1 93.06 304 GLY A CA 1
ATOM 2343 C C . GLY A 1 304 ? 19.688 -2.105 15.867 1 93.06 304 GLY A C 1
ATOM 2344 O O . GLY A 1 304 ? 18.969 -2.543 14.961 1 93.06 304 GLY A O 1
ATOM 2345 N N . PHE A 1 305 ? 19.641 -2.543 17.156 1 94 305 PHE A N 1
ATOM 2346 C CA . PHE A 1 305 ? 18.641 -3.516 17.562 1 94 305 PHE A CA 1
ATOM 2347 C C . PHE A 1 305 ? 17.734 -2.932 18.641 1 94 305 PHE A C 1
ATOM 2349 O O . PHE A 1 305 ? 18.141 -2.059 19.406 1 94 305 PHE A O 1
ATOM 2356 N N . LEU A 1 306 ? 16.484 -3.324 18.641 1 92.31 306 LEU A N 1
ATOM 2357 C CA . LEU A 1 306 ? 15.5 -2.926 19.641 1 92.31 306 LEU A CA 1
ATOM 2358 C C . LEU A 1 306 ? 14.742 -4.141 20.172 1 92.31 306 LEU A C 1
ATOM 2360 O O . LEU A 1 306 ? 14.586 -5.137 19.469 1 92.31 306 LEU A O 1
ATOM 2364 N N . PRO A 1 307 ? 14.391 -4.043 21.406 1 89.5 307 PRO A N 1
ATOM 2365 C CA . PRO A 1 307 ? 13.477 -5.09 21.859 1 89.5 307 PRO A CA 1
ATOM 2366 C C . PRO A 1 307 ? 12.203 -5.164 21.016 1 89.5 307 PRO A C 1
ATOM 2368 O O . PRO A 1 307 ? 11.68 -4.129 20.594 1 89.5 307 PRO A O 1
ATOM 2371 N N . ARG A 1 308 ? 11.766 -6.309 20.766 1 84.25 308 ARG A N 1
ATOM 2372 C CA . ARG A 1 308 ? 10.57 -6.523 19.953 1 84.25 308 ARG A CA 1
ATOM 2373 C C . ARG A 1 308 ? 9.383 -5.746 20.5 1 84.25 308 ARG A C 1
ATOM 2375 O O . ARG A 1 308 ? 8.523 -5.289 19.75 1 84.25 308 ARG A O 1
ATOM 2382 N N . THR A 1 309 ? 9.297 -5.461 21.75 1 77.56 309 THR A N 1
ATOM 2383 C CA . THR A 1 309 ? 8.188 -4.805 22.422 1 77.56 309 THR A CA 1
ATOM 2384 C C . THR A 1 309 ? 8.164 -3.311 22.109 1 77.56 309 THR A C 1
ATOM 2386 O O . THR A 1 309 ? 7.145 -2.645 22.281 1 77.56 309 THR A O 1
ATOM 2389 N N . SER A 1 310 ? 9.289 -2.832 21.609 1 77.62 310 SER A N 1
ATOM 2390 C CA . SER A 1 310 ? 9.391 -1.404 21.328 1 77.62 310 SER A CA 1
ATOM 2391 C C . SER A 1 310 ? 8.727 -1.05 20 1 77.62 310 SER A C 1
ATOM 2393 O O . SER A 1 310 ? 8.562 0.128 19.672 1 77.62 310 SER A O 1
ATOM 2395 N N . LEU A 1 311 ? 8.391 -1.959 19.297 1 76.38 311 LEU A N 1
ATOM 2396 C CA . LEU A 1 311 ? 7.797 -1.709 17.984 1 76.38 311 LEU A CA 1
ATOM 2397 C C . LEU A 1 311 ? 6.359 -2.215 17.938 1 76.38 311 LEU A C 1
ATOM 2399 O O . LEU A 1 311 ? 6.113 -3.365 17.562 1 76.38 311 LEU A O 1
ATOM 2403 N N . PRO A 1 312 ? 5.539 -1.212 18.312 1 70.44 312 PRO A N 1
ATOM 2404 C CA . PRO A 1 312 ? 4.137 -1.634 18.281 1 70.44 312 PRO A CA 1
ATOM 2405 C C . PRO A 1 312 ? 3.656 -1.968 16.875 1 70.44 312 PRO A C 1
ATOM 2407 O O . PRO A 1 312 ? 4.188 -1.438 15.898 1 70.44 312 PRO A O 1
ATOM 2410 N N . ARG A 1 313 ? 2.715 -2.766 16.797 1 62.75 313 ARG A N 1
ATOM 2411 C CA . ARG A 1 313 ? 2.189 -3.338 15.562 1 62.75 313 ARG A CA 1
ATOM 2412 C C . ARG A 1 313 ? 1.687 -2.246 14.625 1 62.75 313 ARG A C 1
ATOM 2414 O O . ARG A 1 313 ? 1.713 -2.41 13.406 1 62.75 313 ARG A O 1
ATOM 2421 N N . HIS A 1 314 ? 1.267 -1.215 15.289 1 61.75 314 HIS A N 1
ATOM 2422 C CA . HIS A 1 314 ? 0.635 -0.192 14.461 1 61.75 314 HIS A CA 1
ATOM 2423 C C . HIS A 1 314 ? 1.668 0.561 13.633 1 61.75 314 HIS A C 1
ATOM 2425 O O . HIS A 1 314 ? 1.311 1.391 12.797 1 61.75 314 HIS A O 1
ATOM 2431 N N . LEU A 1 315 ? 2.857 0.155 13.75 1 63.62 315 LEU A N 1
ATOM 2432 C CA . LEU A 1 315 ? 3.9 0.877 13.031 1 63.62 315 LEU A CA 1
ATOM 2433 C C . LEU A 1 315 ? 4.223 0.191 11.703 1 63.62 315 LEU A C 1
ATOM 2435 O O . LEU A 1 315 ? 5.078 0.657 10.953 1 63.62 315 LEU A O 1
ATOM 2439 N N . PHE A 1 316 ? 3.406 -0.736 11.344 1 66.94 316 PHE A N 1
ATOM 2440 C CA . PHE A 1 316 ? 3.773 -1.446 10.125 1 66.94 316 PHE A CA 1
ATOM 2441 C C . PHE A 1 316 ? 2.92 -0.979 8.945 1 66.94 316 PHE A C 1
ATOM 2443 O O . PHE A 1 316 ? 1.692 -0.933 9.047 1 66.94 316 PHE A O 1
ATOM 2450 N N . MET A 1 317 ? 3.416 -0.345 7.852 1 65.88 317 MET A N 1
ATOM 2451 C CA . MET A 1 317 ? 2.688 0.341 6.789 1 65.88 317 MET A CA 1
ATOM 2452 C C . MET A 1 317 ? 2.584 -0.537 5.547 1 65.88 317 MET A C 1
ATOM 2454 O O . MET A 1 317 ? 1.719 -0.318 4.695 1 65.88 317 MET A O 1
ATOM 2458 N N . SER A 1 318 ? 3.498 -1.478 5.34 1 66.06 318 SER A N 1
ATOM 2459 C CA . SER A 1 318 ? 3.533 -2.041 3.996 1 66.06 318 SER A CA 1
ATOM 2460 C C . SER A 1 318 ? 3.578 -3.564 4.035 1 66.06 318 SER A C 1
ATOM 2462 O O . SER A 1 318 ? 3.363 -4.172 5.09 1 66.06 318 SER A O 1
ATOM 2464 N N . SER A 1 319 ? 3.646 -4.039 2.824 1 76.69 319 SER A N 1
ATOM 2465 C CA . SER A 1 319 ? 3.801 -5.473 2.602 1 76.69 319 SER A CA 1
ATOM 2466 C C . SER A 1 319 ? 5.094 -5.992 3.223 1 76.69 319 SER A C 1
ATOM 2468 O O . SER A 1 319 ? 5.98 -5.211 3.564 1 76.69 319 SER A O 1
ATOM 2470 N N . VAL A 1 320 ? 5.074 -7.207 3.502 1 85.44 320 VAL A N 1
ATOM 2471 C CA . VAL A 1 320 ? 6.199 -7.875 4.145 1 85.44 320 VAL A CA 1
ATOM 2472 C C . VAL A 1 320 ? 7.09 -8.523 3.086 1 85.44 320 VAL A C 1
ATOM 2474 O O . VAL A 1 320 ? 6.594 -9.125 2.133 1 85.44 320 VAL A O 1
ATOM 2477 N N . ASP A 1 321 ? 8.383 -8.305 3.199 1 88.94 321 ASP A N 1
ATOM 2478 C CA . ASP A 1 321 ? 9.359 -8.984 2.359 1 88.94 321 ASP A CA 1
ATOM 2479 C C . ASP A 1 321 ? 10.133 -10.039 3.16 1 88.94 321 ASP A C 1
ATOM 2481 O O . ASP A 1 321 ? 10.297 -9.898 4.371 1 88.94 321 ASP A O 1
ATOM 2485 N N . CYS A 1 322 ? 10.562 -11.062 2.496 1 89.69 322 CYS A N 1
ATOM 2486 C CA . CYS A 1 322 ? 11.43 -12.062 3.107 1 89.69 322 CYS A CA 1
ATOM 2487 C C . CYS A 1 322 ? 12.891 -11.812 2.736 1 89.69 322 CYS A C 1
ATOM 2489 O O . CYS A 1 322 ? 13.195 -11.445 1.601 1 89.69 322 CYS A O 1
ATOM 2491 N N . VAL A 1 323 ? 13.727 -11.93 3.689 1 92.75 323 VAL A N 1
ATOM 2492 C CA . VAL A 1 323 ? 15.172 -11.805 3.475 1 92.75 323 VAL A CA 1
ATOM 2493 C C . VAL A 1 323 ? 15.844 -13.156 3.682 1 92.75 323 VAL A C 1
ATOM 2495 O O . VAL A 1 323 ? 15.664 -13.797 4.723 1 92.75 323 VAL A O 1
ATOM 2498 N N . VAL A 1 324 ? 16.594 -13.594 2.701 1 91.31 324 VAL A N 1
ATOM 2499 C CA . VAL A 1 324 ? 17.266 -14.891 2.781 1 91.31 324 VAL A CA 1
ATOM 2500 C C . VAL A 1 324 ? 18.734 -14.727 2.402 1 91.31 324 VAL A C 1
ATOM 2502 O O . VAL A 1 324 ? 19.078 -13.914 1.541 1 91.31 324 VAL A O 1
ATOM 2505 N N . ALA A 1 325 ? 19.547 -15.477 3.092 1 90.94 325 ALA A N 1
ATOM 2506 C CA . ALA A 1 325 ? 20.969 -15.469 2.775 1 90.94 325 ALA A CA 1
ATOM 2507 C C . ALA A 1 325 ? 21.25 -16.172 1.447 1 90.94 325 ALA A C 1
ATOM 2509 O O . ALA A 1 325 ? 20.516 -17.078 1.06 1 90.94 325 ALA A O 1
ATOM 2510 N N . ASN A 1 326 ? 22.281 -15.664 0.776 1 86.88 326 ASN A N 1
ATOM 2511 C CA . ASN A 1 326 ? 22.719 -16.359 -0.423 1 86.88 326 ASN A CA 1
ATOM 2512 C C . ASN A 1 326 ? 23.188 -17.781 -0.104 1 86.88 326 ASN A C 1
ATOM 2514 O O . ASN A 1 326 ? 24.141 -17.984 0.641 1 86.88 326 ASN A O 1
ATOM 2518 N N . PRO A 1 327 ? 22.547 -18.688 -0.644 1 83 327 PRO A N 1
ATOM 2519 C CA . PRO A 1 327 ? 22.828 -20.078 -0.276 1 83 327 PRO A CA 1
ATOM 2520 C C . PRO A 1 327 ? 24.172 -20.562 -0.805 1 83 327 PRO A C 1
ATOM 2522 O O . PRO A 1 327 ? 24.688 -21.594 -0.36 1 83 327 PRO A O 1
ATOM 2525 N N . ASP A 1 328 ? 24.781 -19.828 -1.69 1 79 328 ASP A N 1
ATOM 2526 C CA . ASP A 1 328 ? 26.016 -20.281 -2.328 1 79 328 ASP A CA 1
ATOM 2527 C C . ASP A 1 328 ? 27.203 -20.156 -1.368 1 79 328 ASP A C 1
ATOM 2529 O O . ASP A 1 328 ? 28.234 -20.797 -1.573 1 79 328 ASP A O 1
ATOM 2533 N N . TYR A 1 329 ? 27.031 -19.359 -0.32 1 81.81 329 TYR A N 1
ATOM 2534 C CA . TYR A 1 329 ? 28.125 -19.125 0.619 1 81.81 329 TYR A CA 1
ATOM 2535 C C . TYR A 1 329 ? 27.75 -19.609 2.016 1 81.81 329 TYR A C 1
ATOM 2537 O O . TYR A 1 329 ? 26.938 -18.984 2.703 1 81.81 329 TYR A O 1
ATOM 2545 N N . GLU A 1 330 ? 28.375 -20.625 2.416 1 82.44 330 GLU A N 1
ATOM 2546 C CA . GLU A 1 330 ? 28.062 -21.266 3.686 1 82.44 330 GLU A CA 1
ATOM 2547 C C . GLU A 1 330 ? 28.266 -20.312 4.859 1 82.44 330 GLU A C 1
ATOM 2549 O O . GLU A 1 330 ? 27.469 -20.297 5.801 1 82.44 330 GLU A O 1
ATOM 2554 N N . ALA A 1 331 ? 29.344 -19.547 4.785 1 83.25 331 ALA A N 1
ATOM 2555 C CA . ALA A 1 331 ? 29.641 -18.625 5.871 1 83.25 331 ALA A CA 1
ATOM 2556 C C . ALA A 1 331 ? 28.547 -17.562 5.992 1 83.25 331 ALA A C 1
ATOM 2558 O O . ALA A 1 331 ? 28.188 -17.141 7.098 1 83.25 331 ALA A O 1
ATOM 2559 N N . THR A 1 332 ? 28.062 -17.141 4.844 1 88.19 332 THR A N 1
ATOM 2560 C CA . THR A 1 332 ? 26.984 -16.156 4.828 1 88.19 332 THR A CA 1
ATOM 2561 C C . THR A 1 332 ? 25.719 -16.75 5.457 1 88.19 332 THR A C 1
ATOM 2563 O O . THR A 1 332 ? 25.062 -16.078 6.266 1 88.19 332 THR A O 1
ATOM 2566 N N . VAL A 1 333 ? 25.438 -17.984 5.145 1 87.75 333 VAL A N 1
ATOM 2567 C CA . VAL A 1 333 ? 24.25 -18.656 5.672 1 87.75 333 VAL A CA 1
ATOM 2568 C C . VAL A 1 333 ? 24.391 -18.812 7.184 1 87.75 333 VAL A C 1
ATOM 2570 O O . VAL A 1 333 ? 23.453 -18.516 7.93 1 87.75 333 VAL A O 1
ATOM 2573 N N . ALA A 1 334 ? 25.547 -19.219 7.605 1 87.81 334 ALA A N 1
ATOM 2574 C CA . ALA A 1 334 ? 25.781 -19.438 9.031 1 87.81 334 ALA A CA 1
ATOM 2575 C C . ALA A 1 334 ? 25.688 -18.125 9.805 1 87.81 334 ALA A C 1
ATOM 2577 O O . ALA A 1 334 ? 25.094 -18.078 10.883 1 87.81 334 ALA A O 1
ATOM 2578 N N . GLY A 1 335 ? 26.359 -17.125 9.242 1 89.31 335 GLY A N 1
ATOM 2579 C CA . GLY A 1 335 ? 26.312 -15.82 9.883 1 89.31 335 GLY A CA 1
ATOM 2580 C C . GLY A 1 335 ? 24.891 -15.266 10 1 89.31 335 GLY A C 1
ATOM 2581 O O . GLY A 1 335 ? 24.516 -14.742 11.047 1 89.31 335 GLY A O 1
ATOM 2582 N N . PHE A 1 336 ? 24.172 -15.359 8.953 1 92.06 336 PHE A N 1
ATOM 2583 C CA . PHE A 1 336 ? 22.797 -14.898 8.93 1 92.06 336 PHE A CA 1
ATOM 2584 C C . PHE A 1 336 ? 21.953 -15.664 9.938 1 92.06 336 PHE A C 1
ATOM 2586 O O . PHE A 1 336 ? 21.203 -15.062 10.719 1 92.06 336 PHE A O 1
ATOM 2593 N N . GLN A 1 337 ? 22.109 -16.906 10.023 1 89.75 337 GLN A N 1
ATOM 2594 C CA . GLN A 1 337 ? 21.344 -17.75 10.945 1 89.75 337 GLN A CA 1
ATOM 2595 C C . GLN A 1 337 ? 21.688 -17.422 12.398 1 89.75 337 GLN A C 1
ATOM 2597 O O . GLN A 1 337 ? 20.812 -17.391 13.258 1 89.75 337 GLN A O 1
ATOM 2602 N N . ALA A 1 338 ? 22.922 -17.234 12.602 1 90.75 338 ALA A N 1
ATOM 2603 C CA . ALA A 1 338 ? 23.359 -16.891 13.953 1 90.75 338 ALA A CA 1
ATOM 2604 C C . ALA A 1 338 ? 22.688 -15.617 14.445 1 90.75 338 ALA A C 1
ATOM 2606 O O . ALA A 1 338 ? 22.219 -15.555 15.594 1 90.75 338 ALA A O 1
ATOM 2607 N N . VAL A 1 339 ? 22.641 -14.664 13.609 1 92.69 339 VAL A N 1
ATOM 2608 C CA . VAL A 1 339 ? 22.016 -13.398 13.977 1 92.69 339 VAL A CA 1
ATOM 2609 C C . VAL A 1 339 ? 20.531 -13.609 14.219 1 92.69 339 VAL A C 1
ATOM 2611 O O . VAL A 1 339 ? 19.969 -13.078 15.188 1 92.69 339 VAL A O 1
ATOM 2614 N N . MET A 1 340 ? 19.875 -14.414 13.375 1 91.81 340 MET A N 1
ATOM 2615 C CA . MET A 1 340 ? 18.453 -14.672 13.523 1 91.81 340 MET A CA 1
ATOM 2616 C C . MET A 1 340 ? 18.156 -15.414 14.82 1 91.81 340 MET A C 1
ATOM 2618 O O . MET A 1 340 ? 17.203 -15.07 15.539 1 91.81 340 MET A O 1
ATOM 2622 N N . ILE A 1 341 ? 18.938 -16.375 15.117 1 90.69 341 ILE A N 1
ATOM 2623 C CA . ILE A 1 341 ? 18.766 -17.156 16.344 1 90.69 341 ILE A CA 1
ATOM 2624 C C . ILE A 1 341 ? 18.969 -16.25 17.562 1 90.69 341 ILE A C 1
ATOM 2626 O O . ILE A 1 341 ? 18.172 -16.297 18.5 1 90.69 341 ILE A O 1
ATOM 2630 N N . ALA A 1 342 ? 19.984 -15.453 17.484 1 91.94 342 ALA A N 1
ATOM 2631 C CA . ALA A 1 342 ? 20.266 -14.539 18.594 1 91.94 342 ALA A CA 1
ATOM 2632 C C . ALA A 1 342 ? 19.109 -13.562 18.797 1 91.94 342 ALA A C 1
ATOM 2634 O O . ALA A 1 342 ? 18.703 -13.305 19.938 1 91.94 342 ALA A O 1
ATOM 2635 N N . MET A 1 343 ? 18.625 -13.008 17.734 1 92.94 343 MET A N 1
ATOM 2636 C CA . MET A 1 343 ? 17.5 -12.086 17.828 1 92.94 343 MET A CA 1
ATOM 2637 C C . MET A 1 343 ? 16.281 -12.773 18.453 1 92.94 343 MET A C 1
ATOM 2639 O O . MET A 1 343 ? 15.57 -12.172 19.25 1 92.94 343 MET A O 1
ATOM 2643 N N . THR A 1 344 ? 16.031 -13.969 18.078 1 89.69 344 THR A N 1
ATOM 2644 C CA . THR A 1 344 ? 14.906 -14.734 18.609 1 89.69 344 THR A CA 1
ATOM 2645 C C . THR A 1 344 ? 15.094 -15.008 20.109 1 89.69 344 THR A C 1
ATOM 2647 O O . THR A 1 344 ? 14.18 -14.812 20.906 1 89.69 344 THR A O 1
ATOM 2650 N N . GLU A 1 345 ? 16.234 -15.445 20.484 1 89.06 345 GLU A N 1
ATOM 2651 C CA . GLU A 1 345 ? 16.516 -15.805 21.859 1 89.06 345 GLU A CA 1
ATOM 2652 C C . GLU A 1 345 ? 16.453 -14.578 22.781 1 89.06 345 GLU A C 1
ATOM 2654 O O . GLU A 1 345 ? 15.906 -14.656 23.875 1 89.06 345 GLU A O 1
ATOM 2659 N N . LEU A 1 346 ? 16.938 -13.508 22.281 1 91.38 346 LEU A N 1
ATOM 2660 C CA . LEU A 1 346 ? 16.969 -12.289 23.078 1 91.38 346 LEU A CA 1
ATOM 2661 C C . LEU A 1 346 ? 15.672 -11.508 22.922 1 91.38 346 LEU A C 1
ATOM 2663 O O . LEU A 1 346 ? 15.43 -10.547 23.656 1 91.38 346 LEU A O 1
ATOM 2667 N N . ASP A 1 347 ? 14.859 -11.852 21.969 1 90.31 347 ASP A N 1
ATOM 2668 C CA . ASP A 1 347 ? 13.594 -11.195 21.625 1 90.31 347 ASP A CA 1
ATOM 2669 C C . ASP A 1 347 ? 13.836 -9.766 21.141 1 90.31 347 ASP A C 1
ATOM 2671 O O . ASP A 1 347 ? 13.211 -8.828 21.641 1 90.31 347 ASP A O 1
ATOM 2675 N N . TYR A 1 348 ? 14.82 -9.664 20.297 1 92.12 348 TYR A N 1
ATOM 2676 C CA . TYR A 1 348 ? 15.172 -8.391 19.688 1 92.12 348 TYR A CA 1
ATOM 2677 C C . TYR A 1 348 ? 14.867 -8.406 18.188 1 92.12 348 TYR A C 1
ATOM 2679 O O . TYR A 1 348 ? 14.688 -9.469 17.594 1 92.12 348 TYR A O 1
ATOM 2687 N N . VAL A 1 349 ? 14.758 -7.242 17.625 1 91.62 349 VAL A N 1
ATOM 2688 C CA . VAL A 1 349 ? 14.609 -7.055 16.188 1 91.62 349 VAL A CA 1
ATOM 2689 C C . VAL A 1 349 ? 15.641 -6.043 15.68 1 91.62 349 VAL A C 1
ATOM 2691 O O . VAL A 1 349 ? 16.188 -5.273 16.469 1 91.62 349 VAL A O 1
ATOM 2694 N N . ALA A 1 350 ? 15.898 -6.086 14.43 1 94.38 350 ALA A N 1
ATOM 2695 C CA . ALA A 1 350 ? 16.906 -5.188 13.859 1 94.38 350 ALA A CA 1
ATOM 2696 C C . ALA A 1 350 ? 16.234 -4.039 13.102 1 94.38 350 ALA A C 1
ATOM 2698 O O . ALA A 1 350 ? 15.32 -4.262 12.312 1 94.38 350 ALA A O 1
ATOM 2699 N N . ILE A 1 351 ? 16.641 -2.859 13.367 1 93 351 ILE A N 1
ATOM 2700 C CA . ILE A 1 351 ? 16.266 -1.699 12.57 1 93 351 ILE A CA 1
ATOM 2701 C C . ILE A 1 351 ? 17.281 -1.481 11.461 1 93 351 ILE A C 1
ATOM 2703 O O . ILE A 1 351 ? 18.5 -1.444 11.719 1 93 351 ILE A O 1
ATOM 2707 N N . VAL A 1 352 ? 16.781 -1.351 10.25 1 95.06 352 VAL A N 1
ATOM 2708 C CA . VAL A 1 352 ? 17.719 -1.289 9.141 1 95.06 352 VAL A CA 1
ATOM 2709 C C . VAL A 1 352 ? 17.359 -0.113 8.227 1 95.06 352 VAL A C 1
ATOM 2711 O O . VAL A 1 352 ? 16.203 0.29 8.148 1 95.06 352 VAL A O 1
ATOM 2714 N N . ARG A 1 353 ? 18.375 0.469 7.664 1 93.75 353 ARG A N 1
ATOM 2715 C CA . ARG A 1 353 ? 18.234 1.382 6.535 1 93.75 353 ARG A CA 1
ATOM 2716 C C . ARG A 1 353 ? 18.156 0.616 5.215 1 93.75 353 ARG A C 1
ATOM 2718 O O . ARG A 1 353 ? 19.078 -0.145 4.887 1 93.75 353 ARG A O 1
ATOM 2725 N N . TYR A 1 354 ? 17.109 0.8 4.484 1 94.25 354 TYR A N 1
ATOM 2726 C CA . TYR A 1 354 ? 16.859 -0.025 3.309 1 94.25 354 TYR A CA 1
ATOM 2727 C C . TYR A 1 354 ? 16.719 0.835 2.059 1 94.25 354 TYR A C 1
ATOM 2729 O O . TYR A 1 354 ? 15.875 1.732 2.004 1 94.25 354 TYR A O 1
ATOM 2737 N N . VAL A 1 355 ? 17.625 0.685 1.127 1 91.75 355 VAL A N 1
ATOM 2738 C CA . VAL A 1 355 ? 17.562 1.241 -0.22 1 91.75 355 VAL A CA 1
ATOM 2739 C C . VAL A 1 355 ? 17.547 0.111 -1.246 1 91.75 355 VAL A C 1
ATOM 2741 O O . VAL A 1 355 ? 18.562 -0.549 -1.477 1 91.75 355 VAL A O 1
ATOM 2744 N N . LYS A 1 356 ? 16.453 -0.073 -1.818 1 89.12 356 LYS A N 1
ATOM 2745 C CA . LYS A 1 356 ? 16.219 -1.238 -2.666 1 89.12 356 LYS A CA 1
ATOM 2746 C C . LYS A 1 356 ? 17.094 -1.196 -3.918 1 89.12 356 LYS A C 1
ATOM 2748 O O . LYS A 1 356 ? 17.609 -2.227 -4.355 1 89.12 356 LYS A O 1
ATOM 2753 N N . ARG A 1 357 ? 17.234 -0.076 -4.562 1 87.06 357 ARG A N 1
ATOM 2754 C CA . ARG A 1 357 ? 18.047 0.14 -5.75 1 87.06 357 ARG A CA 1
ATOM 2755 C C . ARG A 1 357 ? 18.672 1.531 -5.742 1 87.06 357 ARG A C 1
ATOM 2757 O O . ARG A 1 357 ? 18.219 2.42 -5.023 1 87.06 357 ARG A O 1
ATOM 2764 N N . ASP A 1 358 ? 19.625 1.616 -6.453 1 82.25 358 ASP A N 1
ATOM 2765 C CA . ASP A 1 358 ? 20.281 2.912 -6.5 1 82.25 358 ASP A CA 1
ATOM 2766 C C . ASP A 1 358 ? 19.328 4.012 -6.953 1 82.25 358 ASP A C 1
ATOM 2768 O O . ASP A 1 358 ? 18.531 3.807 -7.875 1 82.25 358 ASP A O 1
ATOM 2772 N N . GLY A 1 359 ? 19.344 5.059 -6.285 1 75.44 359 GLY A N 1
ATOM 2773 C CA . GLY A 1 359 ? 18.547 6.215 -6.688 1 75.44 359 GLY A CA 1
ATOM 2774 C C . GLY A 1 359 ? 17.188 6.262 -6.027 1 75.44 359 GLY A C 1
ATOM 2775 O O . GLY A 1 359 ? 16.438 7.219 -6.215 1 75.44 359 GLY A O 1
ATOM 2776 N N . VAL A 1 360 ? 16.922 5.223 -5.324 1 80.75 360 VAL A N 1
ATOM 2777 C CA . VAL A 1 360 ? 15.633 5.215 -4.625 1 80.75 360 VAL A CA 1
ATOM 2778 C C . VAL A 1 360 ? 15.812 5.742 -3.203 1 80.75 360 VAL A C 1
ATOM 2780 O O . VAL A 1 360 ? 16.891 5.625 -2.625 1 80.75 360 VAL A O 1
ATOM 2783 N N . ALA A 1 361 ? 14.766 6.379 -2.699 1 82.31 361 ALA A N 1
ATOM 2784 C CA . ALA A 1 361 ? 14.82 6.977 -1.367 1 82.31 361 ALA A CA 1
ATOM 2785 C C . ALA A 1 361 ? 15.055 5.91 -0.299 1 82.31 361 ALA A C 1
ATOM 2787 O O . ALA A 1 361 ? 14.5 4.809 -0.384 1 82.31 361 ALA A O 1
ATOM 2788 N N . ALA A 1 362 ? 15.82 6.297 0.675 1 87.75 362 ALA A N 1
ATOM 2789 C CA . ALA A 1 362 ? 16.078 5.402 1.802 1 87.75 362 ALA A CA 1
ATOM 2790 C C . ALA A 1 362 ? 14.852 5.273 2.697 1 87.75 362 ALA A C 1
ATOM 2792 O O . ALA A 1 362 ? 14.133 6.254 2.92 1 87.75 362 ALA A O 1
ATOM 2793 N N . LYS A 1 363 ? 14.688 4.074 3.137 1 88.94 363 LYS A N 1
ATOM 2794 C CA . LYS A 1 363 ? 13.602 3.805 4.074 1 88.94 363 LYS A CA 1
ATOM 2795 C C . LYS A 1 363 ? 14.125 3.146 5.348 1 88.94 363 LYS A C 1
ATOM 2797 O O . LYS A 1 363 ? 15.188 2.521 5.336 1 88.94 363 LYS A O 1
ATOM 2802 N N . LEU A 1 364 ? 13.367 3.438 6.398 1 89.62 364 LEU A N 1
ATOM 2803 C CA . LEU A 1 364 ? 13.617 2.691 7.625 1 89.62 364 LEU A CA 1
ATOM 2804 C C . LEU A 1 364 ? 12.734 1.452 7.699 1 89.62 364 LEU A C 1
ATOM 2806 O O . LEU A 1 364 ? 11.547 1.51 7.359 1 89.62 364 LEU A O 1
ATOM 2810 N N . ALA A 1 365 ? 13.352 0.363 8.016 1 90.75 365 ALA A N 1
ATOM 2811 C CA . ALA A 1 365 ? 12.617 -0.897 8.086 1 90.75 365 ALA A CA 1
ATOM 2812 C C . ALA A 1 365 ? 13.023 -1.705 9.312 1 90.75 365 ALA A C 1
ATOM 2814 O O . ALA A 1 365 ? 14.031 -1.399 9.961 1 90.75 365 ALA A O 1
ATOM 2815 N N . VAL A 1 366 ? 12.219 -2.637 9.648 1 91 366 VAL A N 1
ATOM 2816 C CA . VAL A 1 366 ? 12.508 -3.561 10.734 1 91 366 VAL A CA 1
ATOM 2817 C C . VAL A 1 366 ? 12.664 -4.977 10.188 1 91 366 VAL A C 1
ATOM 2819 O O . VAL A 1 366 ? 11.93 -5.383 9.281 1 91 366 VAL A O 1
ATOM 2822 N N . LEU A 1 367 ? 13.648 -5.664 10.672 1 91.88 367 LEU A N 1
ATOM 2823 C CA . LEU A 1 367 ? 13.875 -7.07 10.344 1 91.88 367 LEU A CA 1
ATOM 2824 C C . LEU A 1 367 ? 13.508 -7.965 11.523 1 91.88 367 LEU A C 1
ATOM 2826 O O . LEU A 1 367 ? 14.141 -7.898 12.578 1 91.88 367 LEU A O 1
ATOM 2830 N N . HIS A 1 368 ? 12.539 -8.789 11.312 1 89.56 368 HIS A N 1
ATOM 2831 C CA . HIS A 1 368 ? 12.117 -9.773 12.297 1 89.56 368 HIS A CA 1
ATOM 2832 C C . HIS A 1 368 ? 12.625 -11.164 11.938 1 89.56 368 HIS A C 1
ATOM 2834 O O . HIS A 1 368 ? 12.602 -11.555 10.766 1 89.56 368 HIS A O 1
ATOM 2840 N N . PRO A 1 369 ? 13.117 -11.789 12.945 1 89.19 369 PRO A N 1
ATOM 2841 C CA . PRO A 1 369 ? 13.484 -13.172 12.648 1 89.19 369 PRO A CA 1
ATOM 2842 C C . PRO A 1 369 ? 12.273 -14.047 12.336 1 89.19 369 PRO A C 1
ATOM 2844 O O . PRO A 1 369 ? 11.164 -13.75 12.766 1 89.19 369 PRO A O 1
ATOM 2847 N N . GLY A 1 370 ? 12.531 -15.055 11.492 1 78.38 370 GLY A N 1
ATOM 2848 C CA . GLY A 1 370 ? 11.477 -15.961 11.07 1 78.38 370 GLY A CA 1
ATOM 2849 C C . GLY A 1 370 ? 10.703 -16.547 12.234 1 78.38 370 GLY A C 1
ATOM 2850 O O . GLY A 1 370 ? 11.172 -16.531 13.375 1 78.38 370 GLY A O 1
ATOM 2851 N N . ILE A 1 371 ? 9.414 -16.844 11.875 1 66.56 371 ILE A N 1
ATOM 2852 C CA . ILE A 1 371 ? 8.531 -17.422 12.883 1 66.56 371 ILE A CA 1
ATOM 2853 C C . ILE A 1 371 ? 8.602 -18.953 12.82 1 66.56 371 ILE A C 1
ATOM 2855 O O . ILE A 1 371 ? 9.133 -19.516 11.859 1 66.56 371 ILE A O 1
ATOM 2859 N N . GLU A 1 372 ? 8.062 -19.641 13.742 1 60.56 372 GLU A N 1
ATOM 2860 C CA . GLU A 1 372 ? 7.887 -21.094 13.82 1 60.56 372 GLU A CA 1
ATOM 2861 C C . GLU A 1 372 ? 9.211 -21.812 13.648 1 60.56 372 GLU A C 1
ATOM 2863 O O . GLU A 1 372 ? 9.305 -22.781 12.883 1 60.56 372 GLU A O 1
ATOM 2868 N N . ASN A 1 373 ? 10.297 -21.219 14.109 1 62.34 373 ASN A N 1
ATOM 2869 C CA . ASN A 1 373 ? 11.578 -21.891 14.273 1 62.34 373 ASN A CA 1
ATOM 2870 C C . ASN A 1 373 ? 12.391 -21.875 12.992 1 62.34 373 ASN A C 1
ATOM 2872 O O . ASN A 1 373 ? 13.32 -22.672 12.828 1 62.34 373 ASN A O 1
ATOM 2876 N N . ARG A 1 374 ? 11.906 -21.047 12.039 1 72.75 374 ARG A N 1
ATOM 2877 C CA . ARG A 1 374 ? 12.75 -20.875 10.867 1 72.75 374 ARG A CA 1
ATOM 2878 C C . ARG A 1 374 ? 13.859 -19.859 11.133 1 72.75 374 ARG A C 1
ATOM 2880 O O . ARG A 1 374 ? 13.594 -18.75 11.602 1 72.75 374 ARG A O 1
ATOM 2887 N N . THR A 1 375 ? 15.039 -20.297 11.047 1 75.44 375 THR A N 1
ATOM 2888 C CA . THR A 1 375 ? 16.188 -19.453 11.336 1 75.44 375 THR A CA 1
ATOM 2889 C C . THR A 1 375 ? 16.875 -19.016 10.047 1 75.44 375 THR A C 1
ATOM 2891 O O . THR A 1 375 ? 17.875 -18.297 10.086 1 75.44 375 THR A O 1
ATOM 2894 N N . ASP A 1 376 ? 16.266 -19.344 8.914 1 83.62 376 ASP A N 1
ATOM 2895 C CA . ASP A 1 376 ? 16.922 -19.062 7.645 1 83.62 376 ASP A CA 1
ATOM 2896 C C . ASP A 1 376 ? 16.234 -17.922 6.898 1 83.62 376 ASP A C 1
ATOM 2898 O O . ASP A 1 376 ? 16.578 -17.641 5.75 1 83.62 376 ASP A O 1
ATOM 2902 N N . VAL A 1 377 ? 15.266 -17.359 7.543 1 88.25 377 VAL A N 1
ATOM 2903 C CA . VAL A 1 377 ? 14.539 -16.297 6.859 1 88.25 377 VAL A CA 1
ATOM 2904 C C . VAL A 1 377 ? 14.25 -15.156 7.84 1 88.25 377 VAL A C 1
ATOM 2906 O O . VAL A 1 377 ? 14.047 -15.398 9.031 1 88.25 377 VAL A O 1
ATOM 2909 N N . ALA A 1 378 ? 14.312 -13.984 7.402 1 91.25 378 ALA A N 1
ATOM 2910 C CA . ALA A 1 378 ? 13.883 -12.805 8.148 1 91.25 378 ALA A CA 1
ATOM 2911 C C . ALA A 1 378 ? 12.773 -12.062 7.406 1 91.25 378 ALA A C 1
ATOM 2913 O O . ALA A 1 378 ? 12.656 -12.172 6.184 1 91.25 378 ALA A O 1
ATOM 2914 N N . TYR A 1 379 ? 11.984 -11.469 8.141 1 88.62 379 TYR A N 1
ATOM 2915 C CA . TYR A 1 379 ? 10.898 -10.695 7.547 1 88.62 379 TYR A CA 1
ATOM 2916 C C . TYR A 1 379 ? 11.164 -9.195 7.668 1 88.62 379 TYR A C 1
ATOM 2918 O O . TYR A 1 379 ? 11.477 -8.703 8.758 1 88.62 379 TYR A O 1
ATOM 2926 N N . LEU A 1 380 ? 11.07 -8.484 6.574 1 90.88 380 LEU A N 1
ATOM 2927 C CA . LEU A 1 380 ? 11.352 -7.059 6.477 1 90.88 380 LEU A CA 1
ATOM 2928 C C . LEU A 1 380 ? 10.07 -6.254 6.324 1 90.88 380 LEU A C 1
ATOM 2930 O O . LEU A 1 380 ? 9.266 -6.527 5.426 1 90.88 380 LEU A O 1
ATOM 2934 N N . ASN A 1 381 ? 9.836 -5.332 7.219 1 87.38 381 ASN A N 1
ATOM 2935 C CA . ASN A 1 381 ? 8.703 -4.414 7.156 1 87.38 381 ASN A CA 1
ATOM 2936 C C . ASN A 1 381 ? 9.164 -2.959 7.18 1 87.38 381 ASN A C 1
ATOM 2938 O O . ASN A 1 381 ? 9.984 -2.574 8.016 1 87.38 381 ASN A O 1
ATOM 2942 N N . ILE A 1 382 ? 8.641 -2.189 6.312 1 87.88 382 ILE A N 1
ATOM 2943 C CA . ILE A 1 382 ? 8.984 -0.772 6.277 1 87.88 382 ILE A CA 1
ATOM 2944 C C . ILE A 1 382 ? 8.305 -0.047 7.438 1 87.88 382 ILE A C 1
ATOM 2946 O O . ILE A 1 382 ? 7.133 -0.293 7.73 1 87.88 382 ILE A O 1
ATOM 2950 N N . LEU A 1 383 ? 9.023 0.745 8.094 1 87.44 383 LEU A N 1
ATOM 2951 C CA . LEU A 1 383 ? 8.508 1.54 9.195 1 87.44 383 LEU A CA 1
ATOM 2952 C C . LEU A 1 383 ? 8.062 2.918 8.719 1 87.44 383 LEU A C 1
ATOM 2954 O O . LEU A 1 383 ? 8.68 3.492 7.816 1 87.44 383 LEU A O 1
ATOM 2958 N N . PRO A 1 384 ? 7.047 3.432 9.297 1 86.38 384 PRO A N 1
ATOM 2959 C CA . PRO A 1 384 ? 6.605 4.773 8.906 1 86.38 384 PRO A CA 1
ATOM 2960 C C . PRO A 1 384 ? 7.52 5.875 9.445 1 86.38 384 PRO A C 1
ATOM 2962 O O . PRO A 1 384 ? 8.055 5.754 10.547 1 86.38 384 PRO A O 1
ATOM 2965 N N . PHE A 1 385 ? 7.703 6.863 8.656 1 89 385 PHE A N 1
ATOM 2966 C CA . PHE A 1 385 ? 8.258 8.117 9.148 1 89 385 PHE A CA 1
ATOM 2967 C C . PHE A 1 385 ? 7.199 8.922 9.891 1 89 385 PHE A C 1
ATOM 2969 O O . PHE A 1 385 ? 6.012 8.594 9.836 1 89 385 PHE A O 1
ATOM 2976 N N . ALA A 1 386 ? 7.645 9.867 10.562 1 87.81 386 ALA A N 1
ATOM 2977 C CA . ALA A 1 386 ? 6.703 10.75 11.242 1 87.81 386 ALA A CA 1
ATOM 2978 C C . ALA A 1 386 ? 5.68 11.328 10.266 1 87.81 386 ALA A C 1
ATOM 2980 O O . ALA A 1 386 ? 4.508 11.492 10.617 1 87.81 386 ALA A O 1
ATOM 2981 N N . ASP A 1 387 ? 6.102 11.523 9.047 1 88.31 387 ASP A N 1
ATOM 2982 C CA . ASP A 1 387 ? 5.246 12.094 8.008 1 88.31 387 ASP A CA 1
ATOM 2983 C C . ASP A 1 387 ? 4.102 11.141 7.66 1 88.31 387 ASP A C 1
ATOM 2985 O O . ASP A 1 387 ? 3.039 11.578 7.215 1 88.31 387 ASP A O 1
ATOM 2989 N N . ASP A 1 388 ? 4.32 9.914 7.863 1 87.31 388 ASP A N 1
ATOM 2990 C CA . ASP A 1 388 ? 3.348 8.891 7.492 1 87.31 388 ASP A CA 1
ATOM 2991 C C . ASP A 1 388 ? 2.332 8.664 8.609 1 87.31 388 ASP A C 1
ATOM 2993 O O . ASP A 1 388 ? 1.305 8.016 8.398 1 87.31 388 ASP A O 1
ATOM 2997 N N . MET A 1 389 ? 2.672 9.133 9.719 1 85.56 389 MET A N 1
ATOM 2998 C CA . MET A 1 389 ? 1.837 8.875 10.883 1 85.56 389 MET A CA 1
ATOM 2999 C C . MET A 1 389 ? 0.828 10 11.094 1 85.56 389 MET A C 1
ATOM 3001 O O . MET A 1 389 ? 1.155 11.172 10.914 1 85.56 389 MET A O 1
ATOM 3005 N N . ARG A 1 390 ? -0.349 9.57 11.383 1 81.44 390 ARG A N 1
ATOM 3006 C CA . ARG A 1 390 ? -1.396 10.547 11.688 1 81.44 390 ARG A CA 1
ATOM 3007 C C . ARG A 1 390 ? -1.812 10.461 13.156 1 81.44 390 ARG A C 1
ATOM 3009 O O . ARG A 1 390 ? -2.066 9.375 13.672 1 81.44 390 ARG A O 1
ATOM 3016 N N . GLN A 1 391 ? -1.633 11.531 13.805 1 74.88 391 GLN A N 1
ATOM 3017 C CA . GLN A 1 391 ? -2.012 11.602 15.211 1 74.88 391 GLN A CA 1
ATOM 3018 C C . GLN A 1 391 ? -3.316 12.375 15.391 1 74.88 391 GLN A C 1
ATOM 3020 O O . GLN A 1 391 ? -3.467 13.477 14.867 1 74.88 391 GLN A O 1
ATOM 3025 N N . TYR A 1 392 ? -4.32 11.617 15.844 1 71.12 392 TYR A N 1
ATOM 3026 C CA . TYR A 1 392 ? -5.613 12.242 16.078 1 71.12 392 TYR A CA 1
ATOM 3027 C C . TYR A 1 392 ? -5.883 12.375 17.578 1 71.12 392 TYR A C 1
ATOM 3029 O O . TYR A 1 392 ? -5.48 11.516 18.375 1 71.12 392 TYR A O 1
ATOM 3037 N N . ASP A 1 393 ? -6.277 13.539 17.938 1 62.84 393 ASP A N 1
ATOM 3038 C CA . ASP A 1 393 ? -6.73 13.703 19.328 1 62.84 393 ASP A CA 1
ATOM 3039 C C . ASP A 1 393 ? -8.234 13.469 19.438 1 62.84 393 ASP A C 1
ATOM 3041 O O . ASP A 1 393 ? -9.031 14.25 18.922 1 62.84 393 ASP A O 1
ATOM 3045 N N . PHE A 1 394 ? -8.492 12.203 19.781 1 63.53 394 PHE A N 1
ATOM 3046 C CA . PHE A 1 394 ? -9.914 11.938 19.969 1 63.53 394 PHE A CA 1
ATOM 3047 C C . PHE A 1 394 ? -10.359 12.328 21.375 1 63.53 394 PHE A C 1
ATOM 3049 O O . PHE A 1 394 ? -9.555 12.305 22.312 1 63.53 394 PHE A O 1
ATOM 3056 N N . GLY A 1 395 ? -11.133 13.414 21.531 1 54.53 395 GLY A N 1
ATOM 3057 C CA . GLY A 1 395 ? -11.602 13.859 22.844 1 54.53 395 GLY A CA 1
ATOM 3058 C C . GLY A 1 395 ? -11.633 12.758 23.875 1 54.53 395 GLY A C 1
ATOM 3059 O O . GLY A 1 395 ? -11.711 11.578 23.531 1 54.53 395 GLY A O 1
ATOM 3060 N N . SER A 1 396 ? -10.812 12.992 25 1 50.62 396 SER A N 1
ATOM 3061 C CA . SER A 1 396 ? -10.758 12.086 26.141 1 50.62 396 SER A CA 1
ATOM 3062 C C . SER A 1 396 ? -12.094 11.391 26.359 1 50.62 396 SER A C 1
ATOM 3064 O O . SER A 1 396 ? -13.125 12.047 26.516 1 50.62 396 SER A O 1
ATOM 3066 N N . VAL A 1 397 ? -12.5 10.43 25.594 1 53.06 397 VAL A N 1
ATOM 3067 C CA . VAL A 1 397 ? -13.68 9.688 26.047 1 53.06 397 VAL A CA 1
ATOM 3068 C C . VAL A 1 397 ? -13.586 9.414 27.547 1 53.06 397 VAL A C 1
ATOM 3070 O O . VAL A 1 397 ? -12.586 8.867 28.016 1 53.06 397 VAL A O 1
ATOM 3073 N N . SER A 1 398 ? -14.086 10.352 28.297 1 56.38 398 SER A N 1
ATOM 3074 C CA . SER A 1 398 ? -14.211 10.102 29.734 1 56.38 398 SER A CA 1
ATOM 3075 C C . SER A 1 398 ? -14.086 8.609 30.047 1 56.38 398 SER A C 1
ATOM 3077 O O . SER A 1 398 ? -14.656 7.773 29.344 1 56.38 398 SER A O 1
ATOM 3079 N N . ARG A 1 399 ? -12.938 8.273 30.578 1 60.22 399 ARG A N 1
ATOM 3080 C CA . ARG A 1 399 ? -12.688 6.887 30.938 1 60.22 399 ARG A CA 1
ATOM 3081 C C . ARG A 1 399 ? -13.93 6.25 31.562 1 60.22 399 ARG A C 1
ATOM 3083 O O . ARG A 1 399 ? -14.266 6.547 32.719 1 60.22 399 ARG A O 1
ATOM 3090 N N . VAL A 1 400 ? -14.914 6.117 30.719 1 72.31 400 VAL A N 1
ATOM 3091 C CA . VAL A 1 400 ? -16.016 5.297 31.203 1 72.31 400 VAL A CA 1
ATOM 3092 C C . VAL A 1 400 ? -15.453 4.074 31.938 1 72.31 400 VAL A C 1
ATOM 3094 O O . VAL A 1 400 ? -14.508 3.436 31.469 1 72.31 400 VAL A O 1
ATOM 3097 N N . GLN A 1 401 ? -15.703 4.043 33.188 1 78.19 401 GLN A N 1
ATOM 3098 C CA . GLN A 1 401 ? -15.242 2.92 34 1 78.19 401 GLN A CA 1
ATOM 3099 C C . GLN A 1 401 ? -16.062 1.667 33.719 1 78.19 401 GLN A C 1
ATOM 3101 O O . GLN A 1 401 ? -17.297 1.716 33.719 1 78.19 401 GLN A O 1
ATOM 3106 N N . VAL A 1 402 ? -15.523 0.586 33.281 1 85.69 402 VAL A N 1
ATOM 3107 C CA . VAL A 1 402 ? -16.125 -0.711 33.031 1 85.69 402 VAL A CA 1
ATOM 3108 C C . VAL A 1 402 ? -16.141 -1.553 34.312 1 85.69 402 VAL A C 1
ATOM 3110 O O . VAL A 1 402 ? -15.117 -1.676 34.969 1 85.69 402 VAL A O 1
ATOM 3113 N N . THR A 1 403 ? -17.266 -2.008 34.656 1 88.69 403 THR A N 1
ATOM 3114 C CA . THR A 1 403 ? -17.391 -2.807 35.875 1 88.69 403 THR A CA 1
ATOM 3115 C C . THR A 1 403 ? -16.844 -4.211 35.656 1 88.69 403 THR A C 1
ATOM 3117 O O . THR A 1 403 ? -16.625 -4.633 34.5 1 88.69 403 THR A O 1
ATOM 3120 N N . LYS A 1 404 ? -16.625 -4.902 36.812 1 91.44 404 LYS A N 1
ATOM 3121 C CA . LYS A 1 404 ? -16.125 -6.273 36.75 1 91.44 404 LYS A CA 1
ATOM 3122 C C . LYS A 1 404 ? -17.125 -7.188 36.031 1 91.44 404 LYS A C 1
ATOM 3124 O O . LYS A 1 404 ? -16.734 -8.062 35.25 1 91.44 404 LYS A O 1
ATOM 3129 N N . ARG A 1 405 ? -18.391 -6.965 36.344 1 91.44 405 ARG A N 1
ATOM 3130 C CA . ARG A 1 405 ? -19.438 -7.758 35.688 1 91.44 405 ARG A CA 1
ATOM 3131 C C . ARG A 1 405 ? -19.422 -7.555 34.188 1 91.44 405 ARG A C 1
ATOM 3133 O O . ARG A 1 405 ? -19.594 -8.508 33.406 1 91.44 405 ARG A O 1
ATOM 3140 N N . GLN A 1 406 ? -19.219 -6.426 33.812 1 90.44 406 GLN A N 1
ATOM 3141 C CA . GLN A 1 406 ? -19.141 -6.094 32.375 1 90.44 406 GLN A CA 1
ATOM 3142 C C . GLN A 1 406 ? -17.906 -6.727 31.75 1 90.44 406 GLN A C 1
ATOM 3144 O O . GLN A 1 406 ? -17.984 -7.262 30.641 1 90.44 406 GLN A O 1
ATOM 3149 N N . LEU A 1 407 ? -16.859 -6.742 32.438 1 92.31 407 LEU A N 1
ATOM 3150 C CA . LEU A 1 407 ? -15.617 -7.34 31.953 1 92.31 407 LEU A CA 1
ATOM 3151 C C . LEU A 1 407 ? -15.758 -8.852 31.828 1 92.31 407 LEU A C 1
ATOM 3153 O O . LEU A 1 407 ? -15.266 -9.453 30.875 1 92.31 407 LEU A O 1
ATOM 3157 N N . ASP A 1 408 ? -16.453 -9.375 32.781 1 92.88 408 ASP A N 1
ATOM 3158 C CA . ASP A 1 408 ? -16.672 -10.82 32.75 1 92.88 408 ASP A CA 1
ATOM 3159 C C . ASP A 1 408 ? -17.531 -11.219 31.547 1 92.88 408 ASP A C 1
ATOM 3161 O O . ASP A 1 408 ? -17.328 -12.266 30.953 1 92.88 408 ASP A O 1
ATOM 3165 N N . ALA A 1 409 ? -18.438 -10.445 31.281 1 92.06 409 ALA A N 1
ATOM 3166 C CA . ALA A 1 409 ? -19.297 -10.711 30.125 1 92.06 409 ALA A CA 1
ATOM 3167 C C . ALA A 1 409 ? -18.484 -10.633 28.828 1 92.06 409 ALA A C 1
ATOM 3169 O O . ALA A 1 409 ? -18.688 -11.445 27.922 1 92.06 409 ALA A O 1
ATOM 3170 N N . ALA A 1 410 ? -17.641 -9.711 28.75 1 92.38 410 ALA A N 1
ATOM 3171 C CA . ALA A 1 410 ? -16.781 -9.578 27.578 1 92.38 410 ALA A CA 1
ATOM 3172 C C . ALA A 1 410 ? -15.836 -10.773 27.453 1 92.38 410 ALA A C 1
ATOM 3174 O O . ALA A 1 410 ? -15.609 -11.281 26.359 1 92.38 410 ALA A O 1
ATOM 3175 N N . ASP A 1 411 ? -15.336 -11.203 28.547 1 93.25 411 ASP A N 1
ATOM 3176 C CA . ASP A 1 411 ? -14.453 -12.375 28.562 1 93.25 411 ASP A CA 1
ATOM 3177 C C . ASP A 1 411 ? -15.18 -13.609 28.047 1 93.25 411 ASP A C 1
ATOM 3179 O O . ASP A 1 411 ? -14.625 -14.375 27.25 1 93.25 411 ASP A O 1
ATOM 3183 N N . ALA A 1 412 ? -16.359 -13.703 28.562 1 92.12 412 ALA A N 1
ATOM 3184 C CA . ALA A 1 412 ? -17.172 -14.852 28.141 1 92.12 412 ALA A CA 1
ATOM 3185 C C . ALA A 1 412 ? -17.453 -14.805 26.641 1 92.12 412 ALA A C 1
ATOM 3187 O O . ALA A 1 412 ? -17.438 -15.836 25.969 1 92.12 412 ALA A O 1
ATOM 3188 N N . LEU A 1 413 ? -17.703 -13.703 26.172 1 91.62 413 LEU A N 1
ATOM 3189 C CA . LEU A 1 413 ? -17.953 -13.516 24.75 1 91.62 413 LEU A CA 1
ATOM 3190 C C . LEU A 1 413 ? -16.75 -13.938 23.906 1 91.62 413 LEU A C 1
ATOM 3192 O O . LEU A 1 413 ? -16.891 -14.68 22.938 1 91.62 413 LEU A O 1
ATOM 3196 N N . ILE A 1 414 ? -15.562 -13.602 24.25 1 92.62 414 ILE A N 1
ATOM 3197 C CA . ILE A 1 414 ? -14.328 -13.906 23.547 1 92.62 414 ILE A CA 1
ATOM 3198 C C . ILE A 1 414 ? -14.047 -15.406 23.625 1 92.62 414 ILE A C 1
ATOM 3200 O O . ILE A 1 414 ? -13.695 -16.031 22.609 1 92.62 414 ILE A O 1
ATOM 3204 N N . ASP A 1 415 ? -14.312 -15.938 24.766 1 91.12 415 ASP A N 1
ATOM 3205 C CA . ASP A 1 415 ? -14.062 -17.359 24.953 1 91.12 415 ASP A CA 1
ATOM 3206 C C . ASP A 1 415 ? -14.977 -18.203 24.078 1 91.12 415 ASP A C 1
ATOM 3208 O O . ASP A 1 415 ? -14.555 -19.234 23.547 1 91.12 415 ASP A O 1
ATOM 3212 N N . ASN A 1 416 ? -16.141 -17.734 23.938 1 90.5 416 ASN A N 1
ATOM 3213 C CA . ASN A 1 416 ? -17.125 -18.516 23.203 1 90.5 416 ASN A CA 1
ATOM 3214 C C . ASN A 1 416 ? -17 -18.297 21.688 1 90.5 416 ASN A C 1
ATOM 3216 O O . ASN A 1 416 ? -17.562 -19.062 20.906 1 90.5 416 ASN A O 1
ATOM 3220 N N . LEU A 1 417 ? -16.312 -17.328 21.281 1 92.12 417 LEU A N 1
ATOM 3221 C CA . LEU A 1 417 ? -16.094 -17.078 19.859 1 92.12 417 LEU A CA 1
ATOM 3222 C C . LEU A 1 417 ? -14.641 -17.297 19.484 1 92.12 417 LEU A C 1
ATOM 3224 O O . LEU A 1 417 ? -14.086 -16.578 18.641 1 92.12 417 LEU A O 1
ATOM 3228 N N . ASP A 1 418 ? -14.031 -18.203 20.094 1 90.5 418 ASP A N 1
ATOM 3229 C CA . ASP A 1 418 ? -12.641 -18.547 19.844 1 90.5 418 ASP A CA 1
ATOM 3230 C C . ASP A 1 418 ? -12.5 -19.359 18.547 1 90.5 418 ASP A C 1
ATOM 3232 O O . ASP A 1 418 ? -12.977 -20.484 18.469 1 90.5 418 ASP A O 1
ATOM 3236 N N . LEU A 1 419 ? -11.859 -18.828 17.625 1 89.56 419 LEU A N 1
ATOM 3237 C CA . LEU A 1 419 ? -11.703 -19.453 16.312 1 89.56 419 LEU A CA 1
ATOM 3238 C C . LEU A 1 419 ? -10.594 -20.5 16.344 1 89.56 419 LEU A C 1
ATOM 3240 O O . LEU A 1 419 ? -10.492 -21.328 15.422 1 89.56 419 LEU A O 1
ATOM 3244 N N . SER A 1 420 ? -9.711 -20.484 17.312 1 86.69 420 SER A N 1
ATOM 3245 C CA . SER A 1 420 ? -8.594 -21.422 17.391 1 86.69 420 SER A CA 1
ATOM 3246 C C . SER A 1 420 ? -9.078 -22.844 17.656 1 86.69 420 SER A C 1
ATOM 3248 O O . SER A 1 420 ? -8.375 -23.812 17.344 1 86.69 420 SER A O 1
ATOM 3250 N N . ARG A 1 421 ? -10.2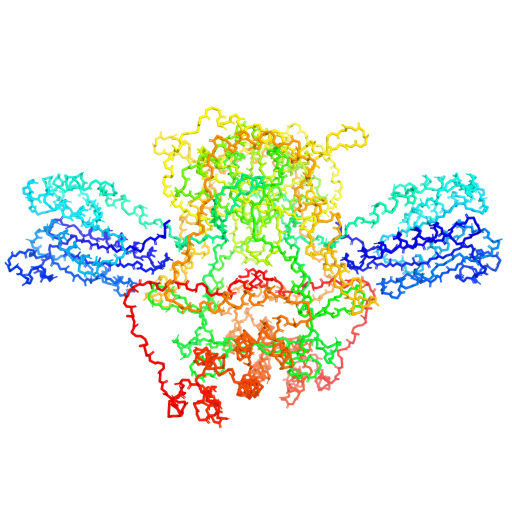89 -23.016 18.125 1 83 421 ARG A N 1
ATOM 3251 C CA . ARG A 1 421 ? -10.852 -24.312 18.453 1 83 421 ARG A CA 1
ATOM 3252 C C . ARG A 1 421 ? -12.172 -24.547 17.734 1 83 421 ARG A C 1
ATOM 3254 O O . ARG A 1 421 ? -13.016 -25.312 18.188 1 83 421 ARG A O 1
ATOM 3261 N N . ALA A 1 422 ? -12.305 -23.812 16.656 1 80.69 422 ALA A N 1
ATOM 3262 C CA . ALA A 1 422 ? -13.609 -23.812 16 1 80.69 422 ALA A CA 1
ATOM 3263 C C . ALA A 1 422 ? -13.836 -25.109 15.242 1 80.69 422 ALA A C 1
ATOM 3265 O O . ALA A 1 422 ? -14.977 -25.578 15.133 1 80.69 422 ALA A O 1
ATOM 3266 N N . TRP A 1 423 ? -12.734 -25.625 14.633 1 79.19 423 TRP A N 1
ATOM 3267 C CA . TRP A 1 423 ? -12.875 -26.875 13.867 1 79.19 423 TRP A CA 1
ATOM 3268 C C . TRP A 1 423 ? -12.18 -28.031 14.578 1 79.19 423 TRP A C 1
ATOM 3270 O O . TRP A 1 423 ? -11.32 -27.812 15.438 1 79.19 423 TRP A O 1
ATOM 3280 N N . LYS A 1 424 ? -12.711 -29.188 14.352 1 79.56 424 LYS A N 1
ATOM 3281 C CA . LYS A 1 424 ? -12.078 -30.406 14.859 1 79.56 424 LYS A CA 1
ATOM 3282 C C . LYS A 1 424 ? -11.602 -31.297 13.719 1 79.56 424 LYS A C 1
ATOM 3284 O O . LYS A 1 424 ? -12.32 -31.516 12.742 1 79.56 424 LYS A O 1
ATOM 3289 N N . SER A 1 425 ? -10.352 -31.625 13.797 1 76.44 425 SER A N 1
ATOM 3290 C CA . SER A 1 425 ? -9.82 -32.562 12.828 1 76.44 425 SER A CA 1
ATOM 3291 C C . SER A 1 425 ? -10.477 -33.938 12.977 1 76.44 425 SER A C 1
ATOM 3293 O O . SER A 1 425 ? -11.125 -34.219 13.984 1 76.44 425 SER A O 1
ATOM 3295 N N . PRO A 1 426 ? -10.367 -34.75 11.891 1 75.19 426 PRO A N 1
ATOM 3296 C CA . PRO A 1 426 ? -10.898 -36.125 12.016 1 75.19 426 PRO A CA 1
ATOM 3297 C C . PRO A 1 426 ? -10.344 -36.844 13.234 1 75.19 426 PRO A C 1
ATOM 3299 O O . PRO A 1 426 ? -11.016 -37.719 13.805 1 75.19 426 PRO A O 1
ATOM 3302 N N . GLU A 1 427 ? -9.164 -36.469 13.68 1 79.62 427 GLU A N 1
ATOM 3303 C CA . GLU A 1 427 ? -8.523 -37.062 14.844 1 79.62 427 GLU A CA 1
ATOM 3304 C C . GLU A 1 427 ? -8.961 -36.375 16.141 1 79.62 427 GLU A C 1
ATOM 3306 O O . GLU A 1 427 ? -8.547 -36.781 17.219 1 79.62 427 GLU A O 1
ATOM 3311 N N . GLY A 1 428 ? -9.836 -35.312 16.016 1 77.25 428 GLY A N 1
ATOM 3312 C CA . GLY A 1 428 ? -10.398 -34.625 17.188 1 77.25 428 GLY A CA 1
ATOM 3313 C C . GLY A 1 428 ? -9.562 -33.469 17.641 1 77.25 428 GLY A C 1
ATOM 3314 O O . GLY A 1 428 ? -9.789 -32.906 18.734 1 77.25 428 GLY A O 1
ATOM 3315 N N . GLU A 1 429 ? -8.578 -33.188 16.891 1 81.56 429 GLU A N 1
ATOM 3316 C CA . GLU A 1 429 ? -7.707 -32.062 17.266 1 81.56 429 GLU A CA 1
ATOM 3317 C C . GLU A 1 429 ? -8.305 -30.719 16.844 1 81.56 429 GLU A C 1
ATOM 3319 O O . GLU A 1 429 ? -9.031 -30.641 15.852 1 81.56 429 GLU A O 1
ATOM 3324 N N . ASP A 1 430 ? -8.062 -29.703 17.734 1 82.44 430 ASP A N 1
ATOM 3325 C CA . ASP A 1 430 ? -8.531 -28.359 17.422 1 82.44 430 ASP A CA 1
ATOM 3326 C C . ASP A 1 430 ? -7.781 -27.766 16.234 1 82.44 430 ASP A C 1
ATOM 3328 O O . ASP A 1 430 ? -6.559 -27.875 16.156 1 82.44 430 ASP A O 1
ATOM 3332 N N . VAL A 1 431 ? -8.586 -27.375 15.305 1 81.38 431 VAL A N 1
ATOM 3333 C CA . VAL A 1 431 ? -8 -26.734 14.125 1 81.38 431 VAL A CA 1
ATOM 3334 C C . VAL A 1 431 ? -8.5 -25.297 14 1 81.38 431 VAL A C 1
ATOM 3336 O O . VAL A 1 431 ? -9.688 -25.031 14.203 1 81.38 431 VAL A O 1
ATOM 3339 N N . GLU A 1 432 ? -7.578 -24.422 13.773 1 82.06 432 GLU A N 1
ATOM 3340 C CA . GLU A 1 432 ? -7.887 -23 13.648 1 82.06 432 GLU A CA 1
ATOM 3341 C C . GLU A 1 432 ? -8.719 -22.734 12.398 1 82.06 432 GLU A C 1
ATOM 3343 O O . GLU A 1 432 ? -8.477 -23.312 11.344 1 82.06 432 GLU A O 1
ATOM 3348 N N . ALA A 1 433 ? -9.695 -21.922 12.609 1 81 433 ALA A N 1
ATOM 3349 C CA . ALA A 1 433 ? -10.5 -21.469 11.477 1 81 433 ALA A CA 1
ATOM 3350 C C . ALA A 1 433 ? -9.891 -20.234 10.836 1 81 433 ALA A C 1
ATOM 3352 O O . ALA A 1 433 ? -9.133 -19.5 11.477 1 81 433 ALA A O 1
ATOM 3353 N N . LEU A 1 434 ? -10.141 -20.062 9.547 1 79.25 434 LEU A N 1
ATOM 3354 C CA . LEU A 1 434 ? -9.773 -18.859 8.789 1 79.25 434 LEU A CA 1
ATOM 3355 C C . LEU A 1 434 ? -8.258 -18.734 8.688 1 79.25 434 LEU A C 1
ATOM 3357 O O . LEU A 1 434 ? -7.703 -17.656 8.961 1 79.25 434 LEU A O 1
ATOM 3361 N N . ASP A 1 435 ? -7.66 -19.781 8.398 1 77 435 ASP A N 1
ATOM 3362 C CA . ASP A 1 435 ? -6.242 -19.734 8.055 1 77 435 ASP A CA 1
ATOM 3363 C C . ASP A 1 435 ? -6.012 -18.984 6.746 1 77 435 ASP A C 1
ATOM 3365 O O . ASP A 1 435 ? -6.562 -19.359 5.707 1 77 435 ASP A O 1
ATOM 3369 N N . PRO A 1 436 ? -5.281 -17.906 6.871 1 77.56 436 PRO A N 1
ATOM 3370 C CA . PRO A 1 436 ? -5.074 -17.094 5.668 1 77.56 436 PRO A CA 1
ATOM 3371 C C . PRO A 1 436 ? -4.562 -17.922 4.488 1 77.56 436 PRO A C 1
ATOM 3373 O O . PRO A 1 436 ? -4.797 -17.562 3.33 1 77.56 436 PRO A O 1
ATOM 3376 N N . ASP A 1 437 ? -3.857 -19.016 4.746 1 77.56 437 ASP A N 1
ATOM 3377 C CA . ASP A 1 437 ? -3.326 -19.844 3.67 1 77.56 437 ASP A CA 1
ATOM 3378 C C . ASP A 1 437 ? -4.453 -20.531 2.908 1 77.56 437 ASP A C 1
ATOM 3380 O O . ASP A 1 437 ? -4.258 -20.984 1.774 1 77.56 437 ASP A O 1
ATOM 3384 N N . PHE A 1 438 ? -5.566 -20.562 3.545 1 81.44 438 PHE A N 1
ATOM 3385 C CA . PHE A 1 438 ? -6.66 -21.312 2.928 1 81.44 438 PHE A CA 1
ATOM 3386 C C . PHE A 1 438 ? -7.879 -20.406 2.734 1 81.44 438 PHE A C 1
ATOM 3388 O O . PHE A 1 438 ? -8.984 -20.906 2.502 1 81.44 438 PHE A O 1
ATOM 3395 N N . THR A 1 439 ? -7.734 -19.188 2.98 1 87.88 439 THR A N 1
ATOM 3396 C CA . THR A 1 439 ? -8.797 -18.219 2.74 1 87.88 439 THR A CA 1
ATOM 3397 C C . THR A 1 439 ? -8.523 -17.406 1.473 1 87.88 439 THR A C 1
ATOM 3399 O O . THR A 1 439 ? -7.605 -16.594 1.438 1 87.88 439 THR A O 1
ATOM 3402 N N . TYR A 1 440 ? -9.367 -17.688 0.52 1 89.44 440 TYR A N 1
ATOM 3403 C CA . TYR A 1 440 ? -9.094 -17.125 -0.797 1 89.44 440 TYR A CA 1
ATOM 3404 C C . TYR A 1 440 ? -9.914 -15.859 -1.024 1 89.44 440 TYR A C 1
ATOM 3406 O O . TYR A 1 440 ? -10.977 -15.68 -0.423 1 89.44 440 TYR A O 1
ATOM 3414 N N . ASN A 1 441 ? -9.367 -14.984 -1.864 1 88.44 441 ASN A N 1
ATOM 3415 C CA . ASN A 1 441 ? -10.039 -13.734 -2.217 1 88.44 441 ASN A CA 1
ATOM 3416 C C . ASN A 1 441 ? -11.32 -13.992 -3.004 1 88.44 441 ASN A C 1
ATOM 3418 O O . ASN A 1 441 ? -11.273 -14.508 -4.125 1 88.44 441 ASN A O 1
ATOM 3422 N N . PRO A 1 442 ? -12.383 -13.68 -2.447 1 87.56 442 PRO A N 1
ATOM 3423 C CA . PRO A 1 442 ? -13.656 -13.992 -3.102 1 87.56 442 PRO A CA 1
ATOM 3424 C C . PRO A 1 442 ? -13.805 -13.312 -4.461 1 87.56 442 PRO A C 1
ATOM 3426 O O . PRO A 1 442 ? -14.391 -13.891 -5.383 1 87.56 442 PRO A O 1
ATOM 3429 N N . VAL A 1 443 ? -13.312 -12.141 -4.613 1 84.5 443 VAL A N 1
ATOM 3430 C CA . VAL A 1 443 ? -13.438 -11.398 -5.863 1 84.5 443 VAL A CA 1
ATOM 3431 C C . VAL A 1 443 ? -12.641 -12.102 -6.961 1 84.5 443 VAL A C 1
ATOM 3433 O O . VAL A 1 443 ? -13.141 -12.305 -8.07 1 84.5 443 VAL A O 1
ATOM 3436 N N . LEU A 1 444 ? -11.477 -12.445 -6.621 1 86 444 LEU A N 1
ATOM 3437 C CA . LEU A 1 444 ? -10.625 -13.109 -7.602 1 86 444 LEU A CA 1
ATOM 3438 C C . LEU A 1 444 ? -11.18 -14.484 -7.961 1 86 444 LEU A C 1
ATOM 3440 O O . LEU A 1 444 ? -11.18 -14.875 -9.133 1 86 444 LEU A O 1
ATOM 3444 N N . GLN A 1 445 ? -11.586 -15.188 -6.965 1 87.25 445 GLN A N 1
ATOM 3445 C CA . GLN A 1 445 ? -12.125 -16.531 -7.215 1 87.25 445 GLN A CA 1
ATOM 3446 C C . GLN A 1 445 ? -13.383 -16.453 -8.078 1 87.25 445 GLN A C 1
ATOM 3448 O O . GLN A 1 445 ? -13.562 -17.281 -8.977 1 87.25 445 GLN A O 1
ATOM 3453 N N . ARG A 1 446 ? -14.203 -15.516 -7.773 1 84 446 ARG A N 1
ATOM 3454 C CA . ARG A 1 446 ? -15.391 -15.328 -8.602 1 84 446 ARG A CA 1
ATOM 3455 C C . ARG A 1 446 ? -15.008 -14.938 -10.023 1 84 446 ARG A C 1
ATOM 3457 O O . ARG A 1 446 ? -15.648 -15.375 -10.984 1 84 446 ARG A O 1
ATOM 3464 N N . PHE A 1 447 ? -14.078 -14.148 -10.141 1 83.75 447 PHE A N 1
ATOM 3465 C CA . PHE A 1 447 ? -13.57 -13.742 -11.438 1 83.75 447 PHE A CA 1
ATOM 3466 C C . PHE A 1 447 ? -13.078 -14.945 -12.234 1 83.75 447 PHE A C 1
ATOM 3468 O O . PHE A 1 447 ? -13.414 -15.102 -13.414 1 83.75 447 PHE A O 1
ATOM 3475 N N . TYR A 1 448 ? -12.359 -15.805 -11.664 1 84.12 448 TYR A N 1
ATOM 3476 C CA . TYR A 1 448 ? -11.836 -16.984 -12.344 1 84.12 448 TYR A CA 1
ATOM 3477 C C . TYR A 1 448 ? -12.969 -17.922 -12.773 1 84.12 448 TYR A C 1
ATOM 3479 O O . TYR A 1 448 ? -12.938 -18.484 -13.867 1 84.12 448 TYR A O 1
ATOM 3487 N N . GLU A 1 449 ? -13.867 -18.062 -11.906 1 83.12 449 GLU A N 1
ATOM 3488 C CA . GLU A 1 449 ? -15.016 -18.906 -12.242 1 83.12 449 GLU A CA 1
ATOM 3489 C C . GLU A 1 449 ? -15.797 -18.312 -13.414 1 83.12 449 GLU A C 1
ATOM 3491 O O . GLU A 1 449 ? -16.25 -19.047 -14.305 1 83.12 449 GLU A O 1
ATOM 3496 N N . ALA A 1 450 ? -15.969 -17.047 -13.383 1 82.62 450 ALA A N 1
ATOM 3497 C CA . ALA A 1 450 ? -16.656 -16.359 -14.477 1 82.62 450 ALA A CA 1
ATOM 3498 C C . ALA A 1 450 ? -15.906 -16.547 -15.789 1 82.62 450 ALA A C 1
ATOM 3500 O O . ALA A 1 450 ? -16.516 -16.766 -16.844 1 82.62 450 ALA A O 1
ATOM 3501 N N . LEU A 1 451 ? -14.672 -16.406 -15.742 1 81.44 451 LEU A N 1
ATOM 3502 C CA . LEU A 1 451 ? -13.852 -16.594 -16.938 1 81.44 451 LEU A CA 1
ATOM 3503 C C . LEU A 1 451 ? -14.008 -18 -17.5 1 81.44 451 LEU A C 1
ATOM 3505 O O . LEU A 1 451 ? -14.094 -18.188 -18.719 1 81.44 451 LEU A O 1
ATOM 3509 N N . GLU A 1 452 ? -13.984 -18.938 -16.625 1 81.12 452 GLU A N 1
ATOM 3510 C CA . GLU A 1 452 ? -14.133 -20.328 -17.047 1 81.12 452 GLU A CA 1
ATOM 3511 C C . GLU A 1 452 ? -15.469 -20.562 -17.734 1 81.12 452 GLU A C 1
ATOM 3513 O O . GLU A 1 452 ? -15.523 -21.125 -18.828 1 81.12 452 GLU A O 1
ATOM 3518 N N . ILE A 1 453 ? -16.469 -20.109 -17.125 1 81.25 453 ILE A N 1
ATOM 3519 C CA . ILE A 1 453 ? -17.812 -20.344 -17.641 1 81.25 453 ILE A CA 1
ATOM 3520 C C . ILE A 1 453 ? -18 -19.594 -18.953 1 81.25 453 ILE A C 1
ATOM 3522 O O . ILE A 1 453 ? -18.562 -20.141 -19.922 1 81.25 453 ILE A O 1
ATOM 3526 N N . ARG A 1 454 ? -17.5 -18.453 -19.047 1 81.44 454 ARG A N 1
ATOM 3527 C CA . ARG A 1 454 ? -17.688 -17.625 -20.234 1 81.44 454 ARG A CA 1
ATOM 3528 C C . ARG A 1 454 ? -16.797 -18.078 -21.375 1 81.44 454 ARG A C 1
ATOM 3530 O O . ARG A 1 454 ? -17.062 -17.797 -22.547 1 81.44 454 ARG A O 1
ATOM 3537 N N . SER A 1 455 ? -15.711 -18.672 -21.047 1 79.25 455 SER A N 1
ATOM 3538 C CA . SER A 1 455 ? -14.859 -19.25 -22.078 1 79.25 455 SER A CA 1
ATOM 3539 C C . SER A 1 455 ? -15.57 -20.375 -22.828 1 79.25 455 SER A C 1
ATOM 3541 O O . SER A 1 455 ? -15.305 -20.609 -24 1 79.25 455 SER A O 1
ATOM 3543 N N . LEU A 1 456 ? -16.391 -21.031 -22.109 1 78 456 LEU A N 1
ATOM 3544 C CA . LEU A 1 456 ? -17.156 -22.109 -22.703 1 78 456 LEU A CA 1
ATOM 3545 C C . LEU A 1 456 ? -18.469 -21.594 -23.297 1 78 456 LEU A C 1
ATOM 3547 O O . LEU A 1 456 ? -18.875 -22.031 -24.375 1 78 456 LEU A O 1
ATOM 3551 N N . ASP A 1 457 ? -19.062 -20.625 -22.531 1 81.38 457 ASP A N 1
ATOM 3552 C CA . ASP A 1 457 ? -20.297 -19.984 -22.969 1 81.38 457 ASP A CA 1
ATOM 3553 C C . ASP A 1 457 ? -20.234 -18.484 -22.719 1 81.38 457 ASP A C 1
ATOM 3555 O O . ASP A 1 457 ? -20.5 -18.016 -21.609 1 81.38 457 ASP A O 1
ATOM 3559 N N . PRO A 1 458 ? -19.969 -17.703 -23.703 1 76.12 458 PRO A N 1
ATOM 3560 C CA . PRO A 1 458 ? -19.781 -16.266 -23.562 1 76.12 458 PRO A CA 1
ATOM 3561 C C . PRO A 1 458 ? -21 -15.57 -22.969 1 76.12 458 PRO A C 1
ATOM 3563 O O . PRO A 1 458 ? -20.891 -14.484 -22.391 1 76.12 458 PRO A O 1
ATOM 3566 N N . ASP A 1 459 ? -22.156 -16.125 -23.078 1 78.62 459 ASP A N 1
ATOM 3567 C CA . ASP A 1 459 ? -23.375 -15.461 -22.625 1 78.62 459 ASP A CA 1
ATOM 3568 C C . ASP A 1 459 ? -23.844 -16.016 -21.281 1 78.62 459 ASP A C 1
ATOM 3570 O O . ASP A 1 459 ? -24.906 -15.641 -20.781 1 78.62 459 ASP A O 1
ATOM 3574 N N . ALA A 1 460 ? -23.047 -16.828 -20.734 1 80.44 460 ALA A N 1
ATOM 3575 C CA . ALA A 1 460 ? -23.422 -17.422 -19.453 1 80.44 460 ALA A CA 1
ATOM 3576 C C . ALA A 1 460 ? -23.438 -16.375 -18.344 1 80.44 460 ALA A C 1
ATOM 3578 O O . ALA A 1 460 ? -22.609 -15.461 -18.328 1 80.44 460 ALA A O 1
ATOM 3579 N N . PRO A 1 461 ? -24.438 -16.438 -17.453 1 78.56 461 PRO A N 1
ATOM 3580 C CA . PRO A 1 461 ? -24.453 -15.516 -16.328 1 78.56 461 PRO A CA 1
ATOM 3581 C C . PRO A 1 461 ? -23.266 -15.734 -15.375 1 78.56 461 PRO A C 1
ATOM 3583 O O . PRO A 1 461 ? -22.703 -16.828 -15.32 1 78.56 461 PRO A O 1
ATOM 3586 N N . ILE A 1 462 ? -22.938 -14.695 -14.688 1 77.12 462 ILE A N 1
ATOM 3587 C CA . ILE A 1 462 ? -21.859 -14.781 -13.711 1 77.12 462 ILE A CA 1
ATOM 3588 C C . ILE A 1 462 ? -22.312 -15.633 -12.523 1 77.12 462 ILE A C 1
ATOM 3590 O O . ILE A 1 462 ? -23.359 -15.375 -11.922 1 77.12 462 ILE A O 1
ATOM 3594 N N . PRO A 1 463 ? -21.547 -16.656 -12.258 1 78.56 463 PRO A N 1
ATOM 3595 C CA . PRO A 1 463 ? -21.953 -17.562 -11.18 1 78.56 463 PRO A CA 1
ATOM 3596 C C . PRO A 1 463 ? -21.812 -16.938 -9.797 1 78.56 463 PRO A C 1
ATOM 3598 O O . PRO A 1 463 ? -21.062 -15.969 -9.633 1 78.56 463 PRO A O 1
ATOM 3601 N N . ASP A 1 464 ? -22.562 -17.516 -8.836 1 79.06 464 ASP A N 1
ATOM 3602 C CA . ASP A 1 464 ? -22.391 -17.125 -7.438 1 79.06 464 ASP A CA 1
ATOM 3603 C C . ASP A 1 464 ? -21.094 -17.703 -6.863 1 79.06 464 ASP A C 1
ATOM 3605 O O . ASP A 1 464 ? -20.5 -18.625 -7.438 1 79.06 464 ASP A O 1
ATOM 3609 N N . LEU A 1 465 ? -20.703 -17.109 -5.84 1 80.75 465 LEU A N 1
ATOM 3610 C CA . LEU A 1 465 ? -19.484 -17.578 -5.18 1 80.75 465 LEU A CA 1
ATOM 3611 C C . LEU A 1 465 ? -19.672 -19 -4.656 1 80.75 465 LEU A C 1
ATOM 3613 O O . LEU A 1 465 ? -20.734 -19.344 -4.129 1 80.75 465 LEU A O 1
ATOM 3617 N N . SER A 1 466 ? -18.656 -19.828 -4.844 1 80.88 466 SER A N 1
ATOM 3618 C CA . SER A 1 466 ? -18.688 -21.172 -4.297 1 80.88 466 SER A CA 1
ATOM 3619 C C . SER A 1 466 ? -18.828 -21.156 -2.777 1 80.88 466 SER A C 1
ATOM 3621 O O . SER A 1 466 ? -18.422 -20.188 -2.129 1 80.88 466 SER A O 1
ATOM 3623 N N . HIS A 1 467 ? -19.375 -22.109 -2.234 1 81.38 467 HIS A N 1
ATOM 3624 C CA . HIS A 1 467 ? -19.609 -22.219 -0.798 1 81.38 467 HIS A CA 1
ATOM 3625 C C . HIS A 1 467 ? -18.297 -22.188 -0.02 1 81.38 467 HIS A C 1
ATOM 3627 O O . HIS A 1 467 ? -18.219 -21.562 1.045 1 81.38 467 HIS A O 1
ATOM 3633 N N . ASP A 1 468 ? -17.312 -22.781 -0.62 1 79.44 468 ASP A N 1
ATOM 3634 C CA . ASP A 1 468 ? -16.031 -22.859 0.081 1 79.44 468 ASP A CA 1
ATOM 3635 C C . ASP A 1 468 ? -15.414 -21.484 0.245 1 79.44 468 ASP A C 1
ATOM 3637 O O . ASP A 1 468 ? -14.859 -21.156 1.3 1 79.44 468 ASP A O 1
ATOM 3641 N N . VAL A 1 469 ? -15.578 -20.656 -0.69 1 84.69 469 VAL A N 1
ATOM 3642 C CA . VAL A 1 469 ? -15 -19.312 -0.653 1 84.69 469 VAL A CA 1
ATOM 3643 C C . VAL A 1 469 ? -15.883 -18.391 0.186 1 84.69 469 VAL A C 1
ATOM 3645 O O . VAL A 1 469 ? -15.383 -17.594 0.97 1 84.69 469 VAL A O 1
ATOM 3648 N N . ARG A 1 470 ? -17.141 -18.609 0.127 1 83.44 470 ARG A N 1
ATOM 3649 C CA . ARG A 1 470 ? -18.094 -17.75 0.828 1 83.44 470 ARG A CA 1
ATOM 3650 C C . ARG A 1 470 ? -18.078 -18.031 2.328 1 83.44 470 ARG A C 1
ATOM 3652 O O . ARG A 1 470 ? -18.188 -17.109 3.135 1 83.44 470 ARG A O 1
ATOM 3659 N N . SER A 1 471 ? -17.891 -19.234 2.695 1 84.12 471 SER A N 1
ATOM 3660 C CA . SER A 1 471 ? -17.953 -19.625 4.098 1 84.12 471 SER A CA 1
ATOM 3661 C C . SER A 1 471 ? -16.828 -18.969 4.906 1 84.12 471 SER A C 1
ATOM 3663 O O . SER A 1 471 ? -17 -18.703 6.098 1 84.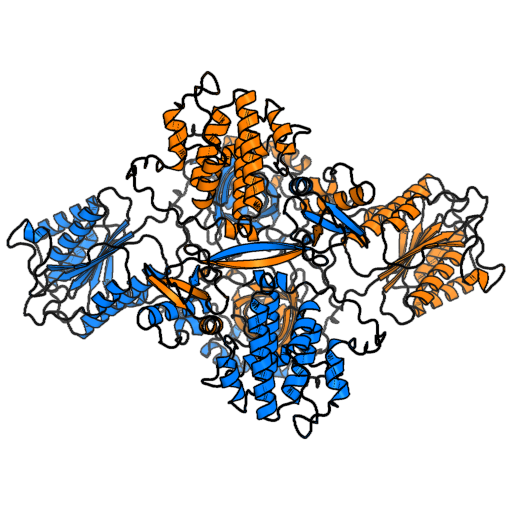12 471 SER A O 1
ATOM 3665 N N . ALA A 1 472 ? -15.805 -18.719 4.25 1 85.12 472 ALA A N 1
ATOM 3666 C CA . ALA A 1 472 ? -14.672 -18.109 4.941 1 85.12 472 ALA A CA 1
ATOM 3667 C C . ALA A 1 472 ? -14.953 -16.656 5.262 1 85.12 472 ALA A C 1
ATOM 3669 O O . ALA A 1 472 ? -14.32 -16.062 6.152 1 85.12 472 ALA A O 1
ATOM 3670 N N . MET A 1 473 ? -15.93 -16.078 4.586 1 86.62 473 MET A N 1
ATOM 3671 C CA . MET A 1 473 ? -16.219 -14.648 4.742 1 86.62 473 MET A CA 1
ATOM 3672 C C . MET A 1 473 ? -17.469 -14.43 5.574 1 86.62 473 MET A C 1
ATOM 3674 O O . MET A 1 473 ? -17.969 -13.312 5.672 1 86.62 473 MET A O 1
ATOM 3678 N N . GLU A 1 474 ? -17.969 -15.492 6.082 1 86.31 474 GLU A N 1
ATOM 3679 C CA . GLU A 1 474 ? -19.156 -15.414 6.914 1 86.31 474 GLU A CA 1
ATOM 3680 C C . GLU A 1 474 ? -18.922 -16.031 8.289 1 86.31 474 GLU A C 1
ATOM 3682 O O . GLU A 1 474 ? -18.125 -16.953 8.422 1 86.31 474 GLU A O 1
ATOM 3687 N N . PRO A 1 475 ? -19.578 -15.438 9.266 1 87 475 PRO A N 1
ATOM 3688 C CA . PRO A 1 475 ? -19.438 -16.031 10.594 1 87 475 PRO A CA 1
ATOM 3689 C C . PRO A 1 475 ? -19.844 -17.5 10.641 1 87 475 PRO A C 1
ATOM 3691 O O . PRO A 1 475 ? -20.797 -17.891 9.969 1 87 475 PRO A O 1
ATOM 3694 N N . MET A 1 476 ? -19.156 -18.203 11.391 1 86.38 476 MET A N 1
ATOM 3695 C CA . MET A 1 476 ? -19.484 -19.609 11.57 1 86.38 476 MET A CA 1
ATOM 3696 C C . MET A 1 476 ? -20.766 -19.781 12.375 1 86.38 476 MET A C 1
ATOM 3698 O O . MET A 1 476 ? -20.797 -19.484 13.562 1 86.38 476 MET A O 1
ATOM 3702 N N . GLU A 1 477 ? -21.734 -20.297 11.789 1 84.62 477 GLU A N 1
ATOM 3703 C CA . GLU A 1 477 ? -23.062 -20.391 12.391 1 84.62 477 GLU A CA 1
ATOM 3704 C C . GLU A 1 477 ? -23.031 -21.234 13.664 1 84.62 477 GLU A C 1
ATOM 3706 O O . GLU A 1 477 ? -23.625 -20.859 14.68 1 84.62 477 GLU A O 1
ATOM 3711 N N . ASP A 1 478 ? -22.281 -22.312 13.656 1 84.88 478 ASP A N 1
ATOM 3712 C CA . ASP A 1 478 ? -22.219 -23.203 14.805 1 84.88 478 ASP A CA 1
ATOM 3713 C C . ASP A 1 478 ? -21.594 -22.5 16.016 1 84.88 478 ASP A C 1
ATOM 3715 O O . ASP A 1 478 ? -22.094 -22.641 17.141 1 84.88 478 ASP A O 1
ATOM 3719 N N . LEU A 1 479 ? -20.594 -21.812 15.773 1 86.94 479 LEU A N 1
ATOM 3720 C CA . LEU A 1 479 ? -19.906 -21.094 16.844 1 86.94 479 LEU A CA 1
ATOM 3721 C C . LEU A 1 479 ? -20.797 -20 17.422 1 86.94 479 LEU A C 1
ATOM 3723 O O . LEU A 1 479 ? -20.891 -19.844 18.641 1 86.94 479 LEU A O 1
ATOM 3727 N N . PHE A 1 480 ? -21.516 -19.297 16.688 1 89.44 480 PHE A N 1
ATOM 3728 C CA . PHE A 1 480 ? -22.359 -18.188 17.109 1 89.44 480 PHE A CA 1
ATOM 3729 C C . PHE A 1 480 ? -23.609 -18.688 17.812 1 89.44 480 PHE A C 1
ATOM 3731 O O . PHE A 1 480 ? -24.109 -18.062 18.75 1 89.44 480 PHE A O 1
ATOM 3738 N N . ASP A 1 481 ? -24.078 -19.812 17.344 1 88 481 ASP A N 1
ATOM 3739 C CA . ASP A 1 481 ? -25.25 -20.406 17.984 1 88 481 ASP A CA 1
ATOM 3740 C C . ASP A 1 481 ? -24.922 -20.875 19.406 1 88 481 ASP A C 1
ATOM 3742 O O . ASP A 1 481 ? -25.734 -20.703 20.312 1 88 481 ASP A O 1
ATOM 3746 N N . ALA A 1 482 ? -23.75 -21.375 19.547 1 86.94 482 ALA A N 1
ATOM 3747 C CA . ALA A 1 482 ? -23.328 -21.859 20.859 1 86.94 482 ALA A CA 1
ATOM 3748 C C . ALA A 1 482 ? -23.078 -20.703 21.812 1 86.94 482 ALA A C 1
ATOM 3750 O O . ALA A 1 482 ? -23.109 -20.875 23.047 1 86.94 482 ALA A O 1
ATOM 3751 N N . ALA A 1 483 ? -22.844 -19.484 21.297 1 89.75 483 ALA A N 1
ATOM 3752 C CA . ALA A 1 483 ? -22.438 -18.344 22.109 1 89.75 483 ALA A CA 1
ATOM 3753 C C . ALA A 1 483 ? -23.641 -17.438 22.422 1 89.75 483 ALA A C 1
ATOM 3755 O O . ALA A 1 483 ? -23.469 -16.344 22.969 1 89.75 483 ALA A O 1
ATOM 3756 N N . GLN A 1 484 ? -24.859 -17.812 22.234 1 90.06 484 GLN A N 1
ATOM 3757 C CA . GLN A 1 484 ? -26.047 -16.984 22.375 1 90.06 484 GLN A CA 1
ATOM 3758 C C . GLN A 1 484 ? -26.219 -16.5 23.812 1 90.06 484 GLN A C 1
ATOM 3760 O O . GLN A 1 484 ? -26.625 -15.359 24.047 1 90.06 484 GLN A O 1
ATOM 3765 N N . SER A 1 485 ? -25.906 -17.359 24.781 1 90.12 485 SER A N 1
ATOM 3766 C CA . SER A 1 485 ? -26.031 -16.969 26.188 1 90.12 485 SER A CA 1
ATOM 3767 C C . SER A 1 485 ? -25.109 -15.812 26.531 1 90.12 485 SER A C 1
ATOM 3769 O O . SER A 1 485 ? -25.484 -14.906 27.281 1 90.12 485 SER A O 1
ATOM 3771 N N . SER A 1 486 ? -23.938 -15.898 25.984 1 91 486 SER A N 1
ATOM 3772 C CA . SER A 1 486 ? -22.969 -14.82 26.219 1 91 486 SER A CA 1
ATOM 3773 C C . SER A 1 486 ? -23.406 -13.531 25.547 1 91 486 SER A C 1
ATOM 3775 O O . SER A 1 486 ? -23.172 -12.438 26.078 1 91 486 SER A O 1
ATOM 3777 N N . PHE A 1 487 ? -24.125 -13.688 24.453 1 89.62 487 PHE A N 1
ATOM 3778 C CA . PHE A 1 487 ? -24.641 -12.508 23.766 1 89.62 487 PHE A CA 1
ATOM 3779 C C . PHE A 1 487 ? -25.703 -11.797 24.594 1 89.62 487 PHE A C 1
ATOM 3781 O O . PHE A 1 487 ? -25.656 -10.578 24.75 1 89.62 487 PHE A O 1
ATOM 3788 N N . ASP A 1 488 ? -26.531 -12.516 25.125 1 87.88 488 ASP A N 1
ATOM 3789 C CA . ASP A 1 488 ? -27.609 -11.977 25.938 1 87.88 488 ASP A CA 1
ATOM 3790 C C . ASP A 1 488 ? -27.078 -11.305 27.188 1 87.88 488 ASP A C 1
ATOM 3792 O O . ASP A 1 488 ? -27.562 -10.242 27.594 1 87.88 488 ASP A O 1
ATOM 3796 N N . ALA A 1 489 ? -26.125 -11.922 27.781 1 90 489 ALA A N 1
ATOM 3797 C CA . ALA A 1 489 ? -25.516 -11.352 28.984 1 90 489 ALA A CA 1
ATOM 3798 C C . ALA A 1 489 ? -24.844 -10.008 28.672 1 90 489 ALA A C 1
ATOM 3800 O O . ALA A 1 489 ? -24.984 -9.055 29.438 1 90 489 ALA A O 1
ATOM 3801 N N . PHE A 1 490 ? -24.141 -9.984 27.609 1 90.62 490 PHE A N 1
ATOM 3802 C CA . PHE A 1 490 ? -23.469 -8.758 27.219 1 90.62 490 PHE A CA 1
ATOM 3803 C C . PHE A 1 490 ? -24.484 -7.656 26.906 1 90.62 490 PHE A C 1
ATOM 3805 O O . PHE A 1 490 ? -24.312 -6.516 27.344 1 90.62 490 PHE A O 1
ATOM 3812 N N . LYS A 1 491 ? -25.531 -7.949 26.188 1 87.62 491 LYS A N 1
ATOM 3813 C CA . LYS A 1 491 ? -26.562 -6.988 25.797 1 87.62 491 LYS A CA 1
ATOM 3814 C C . LYS A 1 491 ? -27.25 -6.41 27.031 1 87.62 491 LYS A C 1
ATOM 3816 O O . LYS A 1 491 ? -27.578 -5.219 27.062 1 87.62 491 LYS A O 1
ATOM 3821 N N . GLN A 1 492 ? -27.438 -7.176 27.922 1 87.44 492 GLN A N 1
ATOM 3822 C CA . GLN A 1 492 ? -28.109 -6.746 29.156 1 87.44 492 GLN A CA 1
ATOM 3823 C C . GLN A 1 492 ? -27.25 -5.754 29.938 1 87.44 492 GLN A C 1
ATOM 3825 O O . GLN A 1 492 ? -27.781 -4.816 30.531 1 87.44 492 GLN A O 1
ATOM 3830 N N . LEU A 1 493 ? -26.031 -5.945 29.891 1 89.94 493 LEU A N 1
ATOM 3831 C CA . LEU A 1 493 ? -25.125 -5.129 30.688 1 89.94 493 LEU A CA 1
ATOM 3832 C C . LEU A 1 493 ? -24.781 -3.836 29.953 1 89.94 493 LEU A C 1
ATOM 3834 O O . LEU A 1 493 ? -24.297 -2.881 30.578 1 89.94 493 LEU A O 1
ATOM 3838 N N . PHE A 1 494 ? -24.906 -3.891 28.656 1 86.5 494 PHE A N 1
ATOM 3839 C CA . PHE A 1 494 ? -24.656 -2.691 27.859 1 86.5 494 PHE A CA 1
ATOM 3840 C C . PHE A 1 494 ? -25.906 -2.295 27.078 1 86.5 494 PHE A C 1
ATOM 3842 O O . PHE A 1 494 ? -26.062 -2.678 25.922 1 86.5 494 PHE A O 1
ATOM 3849 N N . PRO A 1 495 ? -26.781 -1.567 27.688 1 79.12 495 PRO A N 1
ATOM 3850 C CA . PRO A 1 495 ? -28.031 -1.237 27.016 1 79.12 495 PRO A CA 1
ATOM 3851 C C . PRO A 1 495 ? -27.828 -0.348 25.781 1 79.12 495 PRO A C 1
ATOM 3853 O O . PRO A 1 495 ? -27.391 0.801 25.922 1 79.12 495 PRO A O 1
ATOM 3856 N N . LEU A 1 496 ? -27.734 -0.959 24.688 1 72.19 496 LEU A N 1
ATOM 3857 C CA . LEU A 1 496 ? -27.484 -0.274 23.422 1 72.19 496 LEU A CA 1
ATOM 3858 C C . LEU A 1 496 ? -28.781 0.217 22.797 1 72.19 496 LEU A C 1
ATOM 3860 O O . LEU A 1 496 ? -29.797 -0.49 22.828 1 72.19 496 LEU A O 1
ATOM 3864 N N . GLU A 1 497 ? -28.938 1.555 22.859 1 64.88 497 GLU A N 1
ATOM 3865 C CA . GLU A 1 497 ? -30.125 2.141 22.25 1 64.88 497 GLU A CA 1
ATOM 3866 C C . GLU A 1 497 ? -29.953 2.32 20.734 1 64.88 497 GLU A C 1
ATOM 3868 O O . GLU A 1 497 ? -28.844 2.602 20.266 1 64.88 497 GLU A O 1
ATOM 3873 N N . ALA A 1 498 ? -30.891 1.729 20.094 1 61.06 498 ALA A N 1
ATOM 3874 C CA . ALA A 1 498 ? -30.875 1.934 18.641 1 61.06 498 ALA A CA 1
ATOM 3875 C C . ALA A 1 498 ? -30.812 3.418 18.297 1 61.06 498 ALA A C 1
ATOM 3877 O O . ALA A 1 498 ? -31.562 4.227 18.844 1 61.06 498 ALA A O 1
ATOM 3878 N N . VAL A 1 499 ? -29.734 3.928 18.094 1 57.5 499 VAL A N 1
ATOM 3879 C CA . VAL A 1 499 ? -29.609 5.32 17.672 1 57.5 499 VAL A CA 1
ATOM 3880 C C . VAL A 1 499 ? -30.547 5.586 16.5 1 57.5 499 VAL A C 1
ATOM 3882 O O . VAL A 1 499 ? -30.531 4.863 15.5 1 57.5 499 VAL A O 1
ATOM 3885 N N . PRO A 1 500 ? -31.594 6.297 16.859 1 53.5 500 PRO A N 1
ATOM 3886 C CA . PRO A 1 500 ? -32.438 6.664 15.727 1 53.5 500 PRO A CA 1
ATOM 3887 C C . PRO A 1 500 ? -31.641 7.246 14.562 1 53.5 500 PRO A C 1
ATOM 3889 O O . PRO A 1 500 ? -30.609 7.895 14.766 1 53.5 500 PRO A O 1
ATOM 3892 N N . GLU A 1 501 ? -31.766 6.578 13.609 1 50.38 501 GLU A N 1
ATOM 3893 C CA . GLU A 1 501 ? -31.141 7.164 12.43 1 50.38 501 GLU A CA 1
ATOM 3894 C C . GLU A 1 501 ? -31.406 8.664 12.352 1 50.38 501 GLU A C 1
ATOM 3896 O O . GLU A 1 501 ? -32.562 9.102 12.414 1 50.38 501 GLU A O 1
ATOM 3901 N N . LYS A 1 502 ? -30.75 9.555 13.008 1 40.81 502 LYS A N 1
ATOM 3902 C CA . LYS A 1 502 ? -31.047 10.969 12.805 1 40.81 502 LYS A CA 1
ATOM 3903 C C . LYS A 1 502 ? -31.688 11.211 11.445 1 40.81 502 LYS A C 1
ATOM 3905 O O . LYS A 1 502 ? -31.188 10.742 10.422 1 40.81 502 LYS A O 1
ATOM 3910 N N . LYS A 1 503 ? -32.938 11.586 11.5 1 37.5 503 LYS A N 1
ATOM 3911 C CA . LYS A 1 503 ? -33.531 12.094 10.273 1 37.5 503 LYS A CA 1
ATOM 3912 C C . LYS A 1 503 ? -32.594 13.047 9.539 1 37.5 503 LYS A C 1
ATOM 3914 O O . LYS A 1 503 ? -32.031 13.969 10.148 1 37.5 503 LYS A O 1
ATOM 3919 N N . LYS A 1 504 ? -31.922 12.602 8.57 1 39.53 504 LYS A N 1
ATOM 3920 C CA . LYS A 1 504 ? -31.172 13.523 7.723 1 39.53 504 LYS A CA 1
ATOM 3921 C C . LYS A 1 504 ? -31.781 14.922 7.746 1 39.53 504 LYS A C 1
ATOM 3923 O O . LYS A 1 504 ? -32.969 15.086 7.512 1 39.53 504 LYS A O 1
ATOM 3928 N N . ARG A 1 505 ? -31.547 15.766 8.648 1 34.09 505 ARG A N 1
ATOM 3929 C CA . ARG A 1 505 ? -32.031 17.109 8.367 1 34.09 505 ARG A CA 1
ATOM 3930 C C . ARG A 1 505 ? -32.281 17.281 6.871 1 34.09 505 ARG A C 1
ATOM 3932 O O . ARG A 1 505 ? -31.531 16.797 6.043 1 34.09 505 ARG A O 1
ATOM 3939 N N . ALA A 1 506 ? -33.594 17.438 6.512 1 30.7 506 ALA A N 1
ATOM 3940 C CA . ALA A 1 506 ? -33.969 17.984 5.207 1 30.7 506 ALA A CA 1
ATOM 3941 C C . ALA A 1 506 ? -33 19.078 4.781 1 30.7 506 ALA A C 1
ATOM 3943 O O . ALA A 1 506 ? -33.25 20.266 4.977 1 30.7 506 ALA A O 1
ATOM 3944 N N . GLY A 1 507 ? -31.891 19.328 5.465 1 29.66 507 GLY A N 1
ATOM 3945 C CA . GLY A 1 507 ? -31.172 20.469 4.895 1 29.66 507 GLY A CA 1
ATOM 3946 C C . GLY A 1 507 ? -31.375 20.594 3.398 1 29.66 507 GLY A C 1
ATOM 3947 O O . GLY A 1 507 ? -31.844 19.672 2.742 1 29.66 507 GLY A O 1
ATOM 3948 N N . GLY A 1 508 ? -31.328 21.922 2.957 1 29.97 508 GLY A N 1
ATOM 3949 C CA . GLY A 1 508 ? -31.625 22.172 1.558 1 29.97 508 GLY A CA 1
ATOM 3950 C C . GLY A 1 508 ? -31.219 21.031 0.648 1 29.97 508 GLY A C 1
ATOM 3951 O O . GLY A 1 508 ? -30.312 20.25 0.987 1 29.97 508 GLY A O 1
ATOM 3952 N N . GLU A 1 509 ? -32.125 20.453 -0.003 1 30.56 509 GLU A N 1
ATOM 3953 C CA . GLU A 1 509 ? -32.125 19.594 -1.191 1 30.56 509 GLU A CA 1
ATOM 3954 C C . GLU A 1 509 ? -30.844 19.75 -1.985 1 30.56 509 GLU A C 1
ATOM 3956 O O . GLU A 1 509 ? -30.828 20.391 -3.035 1 30.56 509 GLU A O 1
ATOM 3961 N N . ARG A 1 510 ? -29.906 20.406 -1.39 1 29.64 510 ARG A N 1
ATOM 3962 C CA . ARG A 1 510 ? -28.906 20.203 -2.438 1 29.64 510 ARG A CA 1
ATOM 3963 C C . ARG A 1 510 ? -28.812 18.734 -2.828 1 29.64 510 ARG A C 1
ATOM 3965 O O . ARG A 1 510 ? -28.609 17.859 -1.972 1 29.64 510 ARG A O 1
ATOM 3972 N N . ALA A 1 511 ? -29.609 18.281 -3.689 1 30.77 511 ALA A N 1
ATOM 3973 C CA . ALA A 1 511 ? -29.734 17.047 -4.469 1 30.77 511 ALA A CA 1
ATOM 3974 C C . ALA A 1 511 ? -28.406 16.312 -4.531 1 30.77 511 ALA A C 1
ATOM 3976 O O . ALA A 1 511 ? -27.453 16.766 -5.172 1 30.77 511 ALA A O 1
ATOM 3977 N N . ASP A 1 512 ? -27.922 15.992 -3.459 1 31.72 512 ASP A N 1
ATOM 3978 C CA . ASP A 1 512 ? -26.703 15.195 -3.537 1 31.72 512 ASP A CA 1
ATOM 3979 C C . ASP A 1 512 ? -26.781 14.203 -4.699 1 31.72 512 ASP A C 1
ATOM 3981 O O . ASP A 1 512 ? -27.406 13.156 -4.594 1 31.72 512 ASP A O 1
ATOM 3985 N N . TRP A 1 513 ? -26.75 14.664 -5.855 1 32.19 513 TRP A N 1
ATOM 3986 C CA . TRP A 1 513 ? -26.797 13.984 -7.148 1 32.19 513 TRP A CA 1
ATOM 3987 C C . TRP A 1 513 ? -25.984 12.695 -7.117 1 32.19 513 TRP A C 1
ATOM 3989 O O . TRP A 1 513 ? -26.281 11.75 -7.859 1 32.19 513 TRP A O 1
ATOM 3999 N N . ARG A 1 514 ? -25.016 12.633 -6.285 1 32.16 514 ARG A N 1
ATOM 4000 C CA . ARG A 1 514 ? -24.234 11.398 -6.199 1 32.16 514 ARG A CA 1
ATOM 4001 C C . ARG A 1 514 ? -25.016 10.312 -5.465 1 32.16 514 ARG A C 1
ATOM 4003 O O . ARG A 1 514 ? -24.984 9.148 -5.863 1 32.16 514 ARG A O 1
ATOM 4010 N N . ALA A 1 515 ? -25.641 10.562 -4.391 1 37.81 515 ALA A N 1
ATOM 4011 C CA . ALA A 1 515 ? -26.438 9.594 -3.641 1 37.81 515 ALA A CA 1
ATOM 4012 C C . ALA A 1 515 ? -27.625 9.109 -4.465 1 37.81 515 ALA A C 1
ATOM 4014 O O . ALA A 1 515 ? -27.984 7.93 -4.41 1 37.81 515 ALA A O 1
ATOM 4015 N N . GLN A 1 516 ? -28.281 9.984 -5.25 1 35.53 516 GLN A N 1
ATOM 4016 C CA . GLN A 1 516 ? -29.297 9.586 -6.211 1 35.53 516 GLN A CA 1
ATOM 4017 C C . GLN A 1 516 ? -28.719 8.695 -7.305 1 35.53 516 GLN A C 1
ATOM 4019 O O . GLN A 1 516 ? -29.375 7.77 -7.773 1 35.53 516 GLN A O 1
ATOM 4024 N N . LEU A 1 517 ? -27.484 9.039 -7.707 1 35.12 517 LEU A N 1
ATOM 4025 C CA . LEU A 1 517 ? -26.797 8.203 -8.688 1 35.12 517 LEU A CA 1
ATOM 4026 C C . LEU A 1 517 ? -26.438 6.844 -8.102 1 35.12 517 LEU A C 1
ATOM 4028 O O . LEU A 1 517 ? -26.609 5.812 -8.758 1 35.12 517 LEU A O 1
ATOM 4032 N N . GLU A 1 518 ? -25.938 6.695 -6.902 1 35.84 518 GLU A N 1
ATOM 4033 C CA . GLU A 1 518 ? -25.578 5.441 -6.246 1 35.84 518 GLU A CA 1
ATOM 4034 C C . GLU A 1 518 ? -26.812 4.617 -5.91 1 35.84 518 GLU A C 1
ATOM 4036 O O . GLU A 1 518 ? -26.812 3.395 -6.066 1 35.84 518 GLU A O 1
ATOM 4041 N N . ALA A 1 519 ? -27.859 5.152 -5.367 1 38.53 519 ALA A N 1
ATOM 4042 C CA . ALA A 1 519 ? -29.125 4.469 -5.125 1 38.53 519 ALA A CA 1
ATOM 4043 C C . ALA A 1 519 ? -29.734 3.963 -6.43 1 38.53 519 ALA A C 1
ATOM 4045 O O . ALA A 1 519 ? -30.328 2.877 -6.469 1 38.53 519 ALA A O 1
ATOM 4046 N N . ALA A 1 520 ? -29.75 4.809 -7.414 1 36.06 520 ALA A N 1
ATOM 4047 C CA . ALA A 1 520 ? -30.266 4.414 -8.719 1 36.06 520 ALA A CA 1
ATOM 4048 C C . ALA A 1 520 ? -29.422 3.295 -9.328 1 36.06 520 ALA A C 1
ATOM 4050 O O . ALA A 1 520 ? -29.938 2.438 -10.047 1 36.06 520 ALA A O 1
ATOM 4051 N N . THR A 1 521 ? -28.094 3.314 -9.078 1 36.47 521 THR A N 1
ATOM 4052 C CA . THR A 1 521 ? -27.25 2.256 -9.625 1 36.47 521 THR A CA 1
ATOM 4053 C C . THR A 1 521 ? -27.5 0.94 -8.891 1 36.47 521 THR A C 1
ATOM 4055 O O . THR A 1 521 ? -27.312 -0.138 -9.453 1 36.47 521 THR A O 1
ATOM 4058 N N . ALA A 1 522 ? -27.703 0.946 -7.582 1 35.69 522 ALA A N 1
ATOM 4059 C CA . ALA A 1 522 ? -27.938 -0.259 -6.793 1 35.69 522 ALA A CA 1
ATOM 4060 C C . ALA A 1 522 ? -29.25 -0.921 -7.176 1 35.69 522 ALA A C 1
ATOM 4062 O O . ALA A 1 522 ? -29.453 -2.115 -6.938 1 35.69 522 ALA A O 1
ATOM 4063 N N . GLU A 1 523 ? -30.281 -0.163 -7.387 1 35.06 523 GLU A N 1
ATOM 4064 C CA . GLU A 1 523 ? -31.531 -0.842 -7.719 1 35.06 523 GLU A CA 1
ATOM 4065 C C . GLU A 1 523 ? -31.438 -1.517 -9.086 1 35.06 523 GLU A C 1
ATOM 4067 O O . GLU A 1 523 ? -31.781 -0.911 -10.102 1 35.06 523 GLU A O 1
ATOM 4072 N N . GLY A 1 524 ? -30.375 -2.123 -9.352 1 34 524 GLY A N 1
ATOM 4073 C CA . GLY A 1 524 ? -30.422 -2.967 -10.539 1 34 524 GLY A CA 1
ATOM 4074 C C . GLY A 1 524 ? -31.625 -3.891 -10.555 1 34 524 GLY A C 1
ATOM 4075 O O . GLY A 1 524 ? -31.719 -4.809 -9.734 1 34 524 GLY A O 1
ATOM 4076 N N . VAL A 1 525 ? -32.875 -3.352 -10.844 1 32.84 525 VAL A N 1
ATOM 4077 C CA . VAL A 1 525 ? -33.906 -4.289 -11.219 1 32.84 525 VAL A CA 1
ATOM 4078 C C . VAL A 1 525 ? -33.375 -5.312 -12.211 1 32.84 525 VAL A C 1
ATOM 4080 O O . VAL A 1 525 ? -32.438 -5.012 -12.977 1 32.84 525 VAL A O 1
ATOM 4083 N N . ASP A 1 526 ? -33.781 -6.5 -12.25 1 34.72 526 ASP A N 1
ATOM 4084 C CA . ASP A 1 526 ? -33.75 -7.613 -13.188 1 34.72 526 ASP A CA 1
ATOM 4085 C C . ASP A 1 526 ? -34 -7.133 -14.617 1 34.72 526 ASP A C 1
ATOM 4087 O O . ASP A 1 526 ? -35.031 -6.523 -14.914 1 34.72 526 ASP A O 1
ATOM 4091 N N . GLY A 1 527 ? -33.031 -6.961 -15.547 1 40.28 527 GLY A N 1
ATOM 4092 C CA . GLY A 1 527 ? -33.031 -6.754 -16.984 1 40.28 527 GLY A CA 1
ATOM 4093 C C . GLY A 1 527 ? -32.469 -5.395 -17.391 1 40.28 527 GLY A C 1
ATOM 4094 O O . GLY A 1 527 ? -32.312 -5.113 -18.578 1 40.28 527 GLY A O 1
ATOM 4095 N N . VAL A 1 528 ? -32.844 -4.258 -16.688 1 42.5 528 VAL A N 1
ATOM 4096 C CA . VAL A 1 528 ? -32.562 -2.916 -17.172 1 42.5 528 VAL A CA 1
ATOM 4097 C C . VAL A 1 528 ? -31.109 -2.566 -16.828 1 42.5 528 VAL A C 1
ATOM 4099 O O . VAL A 1 528 ? -30.672 -2.732 -15.688 1 42.5 528 VAL A O 1
ATOM 4102 N N . PRO A 1 529 ? -30.25 -2.359 -17.828 1 45.69 529 PRO A N 1
ATOM 4103 C CA . PRO A 1 529 ? -28.828 -2.035 -17.656 1 45.69 529 PRO A CA 1
ATOM 4104 C C . PRO A 1 529 ? -28.609 -0.925 -16.625 1 45.69 529 PRO A C 1
ATOM 4106 O O . PRO A 1 529 ? -29.297 0.095 -16.656 1 45.69 529 PRO A O 1
ATOM 4109 N N . SER A 1 530 ? -28.266 -1.093 -15.555 1 49.38 530 SER A N 1
ATOM 4110 C CA . SER A 1 530 ? -28.062 -0.158 -14.453 1 49.38 530 SER A CA 1
ATOM 4111 C C . SER A 1 530 ? -27.047 0.928 -14.828 1 49.38 530 SER A C 1
ATOM 4113 O O . SER A 1 530 ? -27.047 2.01 -14.234 1 49.38 530 SER A O 1
ATOM 4115 N N . THR A 1 531 ? -26.266 0.697 -15.812 1 53.16 531 THR A N 1
ATOM 4116 C CA . THR A 1 531 ? -25.312 1.692 -16.281 1 53.16 531 THR A CA 1
ATOM 4117 C C . THR A 1 531 ? -25.578 2.037 -17.75 1 53.16 531 THR A C 1
ATOM 4119 O O . THR A 1 531 ? -26.016 1.189 -18.516 1 53.16 531 THR A O 1
ATOM 4122 N N . ILE A 1 532 ? -25.703 3.348 -18.125 1 60.53 532 ILE A N 1
ATOM 4123 C CA . ILE A 1 532 ? -25.906 3.818 -19.484 1 60.53 532 ILE A CA 1
ATOM 4124 C C . ILE A 1 532 ? -24.578 3.785 -20.25 1 60.53 532 ILE A C 1
ATOM 4126 O O . ILE A 1 532 ? -23.672 4.562 -19.953 1 60.53 532 ILE A O 1
ATOM 4130 N N . SER A 1 533 ? -24.422 2.715 -21.047 1 60.72 533 SER A N 1
ATOM 4131 C CA . SER A 1 533 ? -23.219 2.648 -21.875 1 60.72 533 SER A CA 1
ATOM 4132 C C . SER A 1 533 ? -23.531 3.057 -23.312 1 60.72 533 SER A C 1
ATOM 4134 O O . SER A 1 533 ? -22.625 3.406 -24.078 1 60.72 533 SER A O 1
ATOM 4136 N N . SER A 1 534 ? -24.781 2.963 -23.734 1 66 534 SER A N 1
ATOM 4137 C CA . SER A 1 534 ? -25.281 3.354 -25.047 1 66 534 SER A CA 1
ATOM 4138 C C . SER A 1 534 ? -26.594 4.109 -24.938 1 66 534 SER A C 1
ATOM 4140 O O . SER A 1 534 ? -27.25 4.094 -23.891 1 66 534 SER A O 1
ATOM 4142 N N . ILE A 1 535 ? -26.922 4.828 -26.062 1 79.19 535 ILE A N 1
ATOM 4143 C CA . ILE A 1 535 ? -28.172 5.59 -26.094 1 79.19 535 ILE A CA 1
ATOM 4144 C C . ILE A 1 535 ? -29.359 4.641 -26 1 79.19 535 ILE A C 1
ATOM 4146 O O . ILE A 1 535 ? -30.406 5.004 -25.484 1 79.19 535 ILE A O 1
ATOM 4150 N N . GLU A 1 536 ? -29.047 3.436 -26.344 1 74.25 536 GLU A N 1
ATOM 4151 C CA . GLU A 1 536 ? -30.125 2.443 -26.281 1 74.25 536 GLU A CA 1
ATOM 4152 C C . GLU A 1 536 ? -30.422 2.045 -24.844 1 74.25 536 GLU A C 1
ATOM 4154 O O . GLU A 1 536 ? -31.578 1.833 -24.469 1 74.25 536 GLU A O 1
ATOM 4159 N N . ASP A 1 537 ? -29.391 2.051 -24.125 1 75.06 537 ASP A N 1
ATOM 4160 C CA . ASP A 1 537 ? -29.578 1.743 -22.719 1 75.06 537 ASP A CA 1
ATOM 4161 C C . ASP A 1 537 ? -30.453 2.791 -22.031 1 75.06 537 ASP A C 1
ATOM 4163 O O . ASP A 1 537 ? -31.312 2.455 -21.203 1 75.06 537 ASP A O 1
ATOM 4167 N N . TYR A 1 538 ? -30.266 3.965 -22.422 1 85 538 TYR A N 1
ATOM 4168 C CA . TYR A 1 538 ? -31.078 5.051 -21.875 1 85 538 TYR A CA 1
ATOM 4169 C C . TYR A 1 538 ? -32.531 4.898 -22.297 1 85 538 TYR A C 1
ATOM 4171 O O . TYR A 1 538 ? -33.438 5.035 -21.453 1 85 538 TYR A O 1
ATOM 4179 N N . GLN A 1 539 ? -32.688 4.488 -23.531 1 81.06 539 GLN A N 1
ATOM 4180 C CA . GLN A 1 539 ? -34.031 4.328 -24.031 1 81.06 539 GLN A CA 1
ATOM 4181 C C . GLN A 1 539 ? -34.781 3.197 -23.312 1 81.06 539 GLN A C 1
ATOM 4183 O O . GLN A 1 539 ? -35.938 3.32 -22.969 1 81.06 539 GLN A O 1
ATOM 4188 N N . HIS A 1 540 ? -33.938 2.316 -23.031 1 77.38 540 HIS A N 1
ATOM 4189 C CA . HIS A 1 540 ? -34.5 1.196 -22.297 1 77.38 540 HIS A CA 1
ATOM 4190 C C . HIS A 1 540 ? -34.844 1.586 -20.859 1 77.38 540 HIS A C 1
ATOM 4192 O O . HIS A 1 540 ? -35.875 1.196 -20.328 1 77.38 540 HIS A O 1
ATOM 4198 N N . MET A 1 541 ? -34 2.32 -20.328 1 79.31 541 MET A N 1
ATOM 4199 C CA . MET A 1 541 ? -34.219 2.762 -18.953 1 79.31 541 MET A CA 1
ATOM 4200 C C . MET A 1 541 ? -35.406 3.707 -18.859 1 79.31 541 MET A C 1
ATOM 4202 O O . MET A 1 541 ? -36.188 3.654 -17.906 1 79.31 541 MET A O 1
ATOM 4206 N N . MET A 1 542 ? -35.562 4.48 -19.875 1 81.38 542 MET A N 1
ATOM 4207 C CA . MET A 1 542 ? -36.656 5.445 -19.922 1 81.38 542 MET A CA 1
ATOM 4208 C C . MET A 1 542 ? -38 4.742 -20.141 1 81.38 542 MET A C 1
ATOM 4210 O O . MET A 1 542 ? -39.031 5.227 -19.688 1 81.38 542 MET A O 1
ATOM 4214 N N . ALA A 1 543 ? -37.875 3.617 -20.719 1 76.69 543 ALA A N 1
ATOM 4215 C CA . ALA A 1 543 ? -39.094 2.867 -20.984 1 76.69 543 ALA A CA 1
ATOM 4216 C C . ALA A 1 543 ? -39.594 2.17 -19.719 1 76.69 543 ALA A C 1
ATOM 4218 O O . ALA A 1 543 ? -40.781 1.83 -19.625 1 76.69 543 ALA A O 1
ATOM 4219 N N . ASN A 1 544 ? -38.75 2.111 -18.859 1 73.5 544 ASN A N 1
ATOM 4220 C CA . ASN A 1 544 ? -39.125 1.509 -17.594 1 73.5 544 ASN A CA 1
ATOM 4221 C C . ASN A 1 544 ? -39.531 2.566 -16.562 1 73.5 544 ASN A C 1
ATOM 4223 O O . ASN A 1 544 ? -38.75 3.473 -16.266 1 73.5 544 ASN A O 1
ATOM 4227 N N . PRO A 1 545 ? -40.688 2.506 -16.062 1 70.38 545 PRO A N 1
ATOM 4228 C CA . PRO A 1 545 ? -41.188 3.539 -15.156 1 70.38 545 PRO A CA 1
ATOM 4229 C C . PRO A 1 545 ? -40.406 3.615 -13.852 1 70.38 545 PRO A C 1
ATOM 4231 O O . PRO A 1 545 ? -40.344 4.676 -13.227 1 70.38 545 PRO A O 1
ATOM 4234 N N . GLU A 1 546 ? -39.781 2.582 -13.5 1 66.62 546 GLU A N 1
ATOM 4235 C CA . GLU A 1 546 ? -39.062 2.58 -12.227 1 66.62 546 GLU A CA 1
ATOM 4236 C C . GLU A 1 546 ? -37.75 3.311 -12.336 1 66.62 546 GLU A C 1
ATOM 4238 O O . GLU A 1 546 ? -37.25 3.865 -11.352 1 66.62 546 GLU A O 1
ATOM 4243 N N . THR A 1 547 ? -37.25 3.357 -13.492 1 71.88 547 THR A N 1
ATOM 4244 C CA . THR A 1 547 ? -35.906 3.928 -13.656 1 71.88 547 THR A CA 1
ATOM 4245 C C . THR A 1 547 ? -35.969 5.211 -14.477 1 71.88 547 THR A C 1
ATOM 4247 O O . THR A 1 547 ? -34.969 5.906 -14.625 1 71.88 547 THR A O 1
ATOM 4250 N N . SER A 1 548 ? -37.125 5.609 -14.891 1 75.56 548 SER A N 1
ATOM 4251 C CA . SER A 1 548 ? -37.281 6.707 -15.836 1 75.56 548 SER A CA 1
ATOM 4252 C C . SER A 1 548 ? -36.906 8.039 -15.203 1 75.56 548 SER A C 1
ATOM 4254 O O . SER A 1 548 ? -36.281 8.883 -15.844 1 75.56 548 SER A O 1
ATOM 4256 N N . ALA A 1 549 ? -37.125 8.039 -13.977 1 68.75 549 ALA A N 1
ATOM 4257 C CA . ALA A 1 549 ? -36.906 9.312 -13.305 1 68.75 549 ALA A CA 1
ATOM 4258 C C . ALA A 1 549 ? -35.438 9.609 -13.141 1 68.75 549 ALA A C 1
ATOM 4260 O O . ALA A 1 549 ? -35 10.766 -13.25 1 68.75 549 ALA A O 1
ATOM 4261 N N . THR A 1 550 ? -34.656 8.602 -13.023 1 74.69 550 THR A N 1
ATOM 4262 C CA . THR A 1 550 ? -33.25 8.797 -12.758 1 74.69 550 THR A CA 1
ATOM 4263 C C . THR A 1 550 ? -32.406 8.57 -14.016 1 74.69 550 THR A C 1
ATOM 4265 O O . THR A 1 550 ? -31.234 8.922 -14.062 1 74.69 550 THR A O 1
ATOM 4268 N N . ALA A 1 551 ? -33.031 8.117 -15.016 1 80.12 551 ALA A N 1
ATOM 4269 C CA . ALA A 1 551 ? -32.344 7.727 -16.234 1 80.12 551 ALA A CA 1
ATOM 4270 C C . ALA A 1 551 ? -31.641 8.922 -16.891 1 80.12 551 ALA A C 1
ATOM 4272 O O . ALA A 1 551 ? -30.5 8.828 -17.312 1 80.12 551 ALA A O 1
ATOM 4273 N N . THR A 1 552 ? -32.344 10.016 -16.844 1 83.38 552 THR A N 1
ATOM 4274 C CA . THR A 1 552 ? -31.812 11.188 -17.516 1 83.38 552 THR A CA 1
ATOM 4275 C C . THR A 1 552 ? -30.594 11.742 -16.766 1 83.38 552 THR A C 1
ATOM 4277 O O . THR A 1 552 ? -29.609 12.141 -17.391 1 83.38 552 THR A O 1
ATOM 4280 N N . LEU A 1 553 ? -30.703 11.711 -15.547 1 79.38 553 LEU A N 1
ATOM 4281 C CA . LEU A 1 553 ? -29.562 12.172 -14.758 1 79.38 553 LEU A CA 1
ATOM 4282 C C . LEU A 1 553 ? -28.359 11.25 -14.938 1 79.38 553 LEU A C 1
ATOM 4284 O O . LEU A 1 553 ? -27.219 11.719 -15.016 1 79.38 553 LEU A O 1
ATOM 4288 N N . ARG A 1 554 ? -28.641 10.062 -15.008 1 77.44 554 ARG A N 1
ATOM 4289 C CA . ARG A 1 554 ? -27.562 9.102 -15.25 1 77.44 554 ARG A CA 1
ATOM 4290 C C . ARG A 1 554 ? -26.938 9.32 -16.609 1 77.44 554 ARG A C 1
ATOM 4292 O O . ARG A 1 554 ? -25.719 9.211 -16.766 1 77.44 554 ARG A O 1
ATOM 4299 N N . LEU A 1 555 ? -27.812 9.578 -17.562 1 84.25 555 LEU A N 1
ATOM 4300 C CA . LEU A 1 555 ? -27.297 9.852 -18.891 1 84.25 555 LEU A CA 1
ATOM 4301 C C . LEU A 1 555 ? -26.391 11.07 -18.891 1 84.25 555 LEU A C 1
ATOM 4303 O O . LEU A 1 555 ? -25.328 11.062 -19.516 1 84.25 555 LEU A O 1
ATOM 4307 N N . VAL A 1 556 ? -26.781 12.047 -18.188 1 81.81 556 VAL A N 1
ATOM 4308 C CA . VAL A 1 556 ? -26 13.273 -18.125 1 81.81 556 VAL A CA 1
ATOM 4309 C C . VAL A 1 556 ? -24.656 12.992 -17.453 1 81.81 556 VAL A C 1
ATOM 4311 O O . VAL A 1 556 ? -23.625 13.508 -17.891 1 81.81 556 VAL A O 1
ATOM 4314 N N . ASP A 1 557 ? -24.688 12.227 -16.547 1 76.75 557 ASP A N 1
ATOM 4315 C CA . ASP A 1 557 ? -23.438 11.867 -15.891 1 76.75 557 ASP A CA 1
ATOM 4316 C C . ASP A 1 557 ? -22.484 11.172 -16.859 1 76.75 557 ASP A C 1
ATOM 4318 O O . ASP A 1 557 ? -21.281 11.43 -16.859 1 76.75 557 ASP A O 1
ATOM 4322 N N . VAL A 1 558 ? -23.109 10.344 -17.609 1 77.38 558 VAL A N 1
ATOM 4323 C CA . VAL A 1 558 ? -22.328 9.641 -18.609 1 77.38 558 VAL A CA 1
ATOM 4324 C C . VAL A 1 558 ? -21.812 10.633 -19.656 1 77.38 558 VAL A C 1
ATOM 4326 O O . VAL A 1 558 ? -20.656 10.555 -20.078 1 77.38 558 VAL A O 1
ATOM 4329 N N . VAL A 1 559 ? -22.688 11.539 -20 1 80.81 559 VAL A N 1
ATOM 4330 C CA . VAL A 1 559 ? -22.328 12.531 -21.016 1 80.81 559 VAL A CA 1
ATOM 4331 C C . VAL A 1 559 ? -21.188 13.406 -20.484 1 80.81 559 VAL A C 1
ATOM 4333 O O . VAL A 1 559 ? -20.234 13.688 -21.203 1 80.81 559 VAL A O 1
ATOM 4336 N N . VAL A 1 560 ? -21.328 13.758 -19.297 1 78.5 560 VAL A N 1
ATOM 4337 C CA . VAL A 1 560 ? -20.297 14.609 -18.703 1 78.5 560 VAL A CA 1
ATOM 4338 C C . VAL A 1 560 ? -18.969 13.844 -18.641 1 78.5 560 VAL A C 1
ATOM 4340 O O . VAL A 1 560 ? -17.922 14.391 -18.969 1 78.5 560 VAL A O 1
ATOM 4343 N N . LYS A 1 561 ? -19.094 12.688 -18.266 1 71.56 561 LYS A N 1
ATOM 4344 C CA . LYS A 1 561 ? -17.906 11.852 -18.234 1 71.56 561 LYS A CA 1
ATOM 4345 C C . LYS A 1 561 ? -17.312 11.68 -19.625 1 71.56 561 LYS A C 1
ATOM 4347 O O . LYS A 1 561 ? -16.094 11.727 -19.797 1 71.56 561 LYS A O 1
ATOM 4352 N N . MET A 1 562 ? -18.297 11.484 -20.578 1 71.75 562 MET A N 1
ATOM 4353 C CA . MET A 1 562 ? -17.891 11.359 -21.969 1 71.75 562 MET A CA 1
ATOM 4354 C C . MET A 1 562 ? -17.172 12.617 -22.453 1 71.75 562 MET A C 1
ATOM 4356 O O . MET A 1 562 ? -16.172 12.531 -23.172 1 71.75 562 MET A O 1
ATOM 4360 N N . LEU A 1 563 ? -17.703 13.648 -22.047 1 73.62 563 LEU A N 1
ATOM 4361 C CA . LEU A 1 563 ? -17.109 14.922 -22.469 1 73.62 563 LEU A CA 1
ATOM 4362 C C . LEU A 1 563 ? -15.766 15.148 -21.781 1 73.62 563 LEU A C 1
ATOM 4364 O O . LEU A 1 563 ? -14.828 15.664 -22.406 1 73.62 563 LEU A O 1
ATOM 4368 N N . ASP A 1 564 ? -15.766 14.719 -20.578 1 65.12 564 ASP A N 1
ATOM 4369 C CA . ASP A 1 564 ? -14.531 14.883 -19.828 1 65.12 564 ASP A CA 1
ATOM 4370 C C . ASP A 1 564 ? -13.406 14.023 -20.406 1 65.12 564 ASP A C 1
ATOM 4372 O O . ASP A 1 564 ? -12.242 14.43 -20.406 1 65.12 564 ASP A O 1
ATOM 4376 N N . GLU A 1 565 ? -13.945 12.984 -20.938 1 58.59 565 GLU A N 1
ATOM 4377 C CA . GLU A 1 565 ? -12.984 12.023 -21.469 1 58.59 565 GLU A CA 1
ATOM 4378 C C . GLU A 1 565 ? -12.75 12.242 -22.953 1 58.59 565 GLU A C 1
ATOM 4380 O O . GLU A 1 565 ? -11.883 11.602 -23.562 1 58.59 565 GLU A O 1
ATOM 4385 N N . SER A 1 566 ? -13.609 13.117 -23.594 1 58.03 566 SER A N 1
ATOM 4386 C CA . SER A 1 566 ? -13.57 13.32 -25.031 1 58.03 566 SER A CA 1
ATOM 4387 C C . SER A 1 566 ? -12.359 14.164 -25.438 1 58.03 566 SER A C 1
ATOM 4389 O O . SER A 1 566 ? -11.945 15.055 -24.688 1 58.03 566 SER A O 1
ATOM 4391 N N . PHE A 1 567 ? -11.758 13.594 -26.469 1 53.69 567 PHE A N 1
ATOM 4392 C CA . PHE A 1 567 ? -10.617 14.289 -27.047 1 53.69 567 PHE A CA 1
ATOM 4393 C C . PHE A 1 567 ? -11.078 15.305 -28.094 1 53.69 567 PHE A C 1
ATOM 4395 O O . PHE A 1 567 ? -11.727 14.938 -29.078 1 53.69 567 PHE A O 1
ATOM 4402 N N . GLN A 1 568 ? -10.672 16.547 -27.938 1 53.59 568 GLN A N 1
ATOM 4403 C CA . GLN A 1 568 ? -10.922 17.625 -28.906 1 53.59 568 GLN A CA 1
ATOM 4404 C C . GLN A 1 568 ? -12.375 17.625 -29.344 1 53.59 568 GLN A C 1
ATOM 4406 O O . GLN A 1 568 ? -12.664 17.75 -30.547 1 53.59 568 GLN A O 1
ATOM 4411 N N . GLY A 1 569 ? -13.289 17.359 -28.328 1 59.31 569 GLY A N 1
ATOM 4412 C CA . GLY A 1 569 ? -14.711 17.469 -28.641 1 59.31 569 GLY A CA 1
ATOM 4413 C C . GLY A 1 569 ? -15.219 16.297 -29.469 1 59.31 569 GLY A C 1
ATOM 4414 O O . GLY A 1 569 ? -16.234 16.406 -30.156 1 59.31 569 GLY A O 1
ATOM 4415 N N . SER A 1 570 ? -14.508 15.195 -29.547 1 64.88 570 SER A N 1
ATOM 4416 C CA . SER A 1 570 ? -14.922 14.055 -30.359 1 64.88 570 SER A CA 1
ATOM 4417 C C . SER A 1 570 ? -16.266 13.5 -29.891 1 64.88 570 SER A C 1
ATOM 4419 O O . SER A 1 570 ? -17.062 13 -30.688 1 64.88 570 SER A O 1
ATOM 4421 N N . ALA A 1 571 ? -16.391 13.688 -28.703 1 69.06 571 ALA A N 1
ATOM 4422 C CA . ALA A 1 571 ? -17.641 13.133 -28.188 1 69.06 571 ALA A CA 1
ATOM 4423 C C . ALA A 1 571 ? -18.75 14.172 -28.219 1 69.06 571 ALA A C 1
ATOM 4425 O O . ALA A 1 571 ? -19.891 13.883 -27.812 1 69.06 571 ALA A O 1
ATOM 4426 N N . ASP A 1 572 ? -18.391 15.273 -28.766 1 79 572 ASP A N 1
ATOM 4427 C CA . ASP A 1 572 ? -19.375 16.359 -28.703 1 79 572 ASP A CA 1
ATOM 4428 C C . ASP A 1 572 ? -20.641 15.984 -29.469 1 79 572 ASP A C 1
ATOM 4430 O O . ASP A 1 572 ? -21.75 16.172 -28.969 1 79 572 ASP A O 1
ATOM 4434 N N . THR A 1 573 ? -20.344 15.453 -30.625 1 80.88 573 THR A N 1
ATOM 4435 C CA . THR A 1 573 ? -21.484 15.133 -31.469 1 80.88 573 THR A CA 1
ATOM 4436 C C . THR A 1 573 ? -22.344 14.047 -30.812 1 80.88 573 THR A C 1
ATOM 4438 O O . THR A 1 573 ? -23.578 14.156 -30.797 1 80.88 573 THR A O 1
ATOM 4441 N N . GLN A 1 574 ? -21.656 13.172 -30.344 1 80.69 574 GLN A N 1
ATOM 4442 C CA . GLN A 1 574 ? -22.406 12.086 -29.703 1 80.69 574 GLN A CA 1
ATOM 4443 C C . GLN A 1 574 ? -23.125 12.578 -28.453 1 80.69 574 GLN A C 1
ATOM 4445 O O . GLN A 1 574 ? -24.266 12.219 -28.203 1 80.69 574 GLN A O 1
ATOM 4450 N N . ALA A 1 575 ? -22.391 13.305 -27.734 1 84.94 575 ALA A N 1
ATOM 4451 C CA . ALA A 1 575 ? -23 13.859 -26.516 1 84.94 575 ALA A CA 1
ATOM 4452 C C . ALA A 1 575 ? -24.219 14.719 -26.859 1 84.94 575 ALA A C 1
ATOM 4454 O O . ALA A 1 575 ? -25.25 14.617 -26.188 1 84.94 575 ALA A O 1
ATOM 4455 N N . LEU A 1 576 ? -24.062 15.461 -27.859 1 88.5 576 LEU A N 1
ATOM 4456 C CA . LEU A 1 576 ? -25.172 16.312 -28.297 1 88.5 576 LEU A CA 1
ATOM 4457 C C . LEU A 1 576 ? -26.344 15.453 -28.781 1 88.5 576 LEU A C 1
ATOM 4459 O O . LEU A 1 576 ? -27.5 15.758 -28.484 1 88.5 576 LEU A O 1
ATOM 4463 N N . ASP A 1 577 ? -25.984 14.391 -29.438 1 86.19 577 ASP A N 1
ATOM 4464 C CA . ASP A 1 577 ? -27.031 13.492 -29.922 1 86.19 577 ASP A CA 1
ATOM 4465 C C . ASP A 1 577 ? -27.766 12.836 -28.766 1 86.19 577 ASP A C 1
ATOM 4467 O O . ASP A 1 577 ? -29 12.695 -28.797 1 86.19 577 ASP A O 1
ATOM 4471 N N . TRP A 1 578 ? -27.016 12.477 -27.828 1 86.5 578 TRP A N 1
ATOM 4472 C CA . TRP A 1 578 ? -27.641 11.828 -26.688 1 86.5 578 TRP A CA 1
ATOM 4473 C C . TRP A 1 578 ? -28.531 12.797 -25.922 1 86.5 578 TRP A C 1
ATOM 4475 O O . TRP A 1 578 ? -29.641 12.438 -25.516 1 86.5 578 TRP A O 1
ATOM 4485 N N . LEU A 1 579 ? -28.078 13.992 -25.812 1 90.88 579 LEU A N 1
ATOM 4486 C CA . LEU A 1 579 ? -28.875 15 -25.109 1 90.88 579 LEU A CA 1
ATOM 4487 C C . LEU A 1 579 ? -30.109 15.359 -25.922 1 90.88 579 LEU A C 1
ATOM 4489 O O . LEU A 1 579 ? -31.172 15.625 -25.359 1 90.88 579 LEU A O 1
ATOM 4493 N N . GLU A 1 580 ? -29.953 15.312 -27.188 1 90.19 580 GLU A N 1
ATOM 4494 C CA . GLU A 1 580 ? -31.109 15.562 -28.062 1 90.19 580 GLU A CA 1
ATOM 4495 C C . GLU A 1 580 ? -32.156 14.445 -27.938 1 90.19 580 GLU A C 1
ATOM 4497 O O . GLU A 1 580 ? -33.344 14.711 -27.875 1 90.19 580 GLU A O 1
ATOM 4502 N N . THR A 1 581 ? -31.594 13.32 -27.922 1 88.19 581 THR A N 1
ATOM 4503 C CA . THR A 1 581 ? -32.5 12.18 -27.734 1 88.19 581 THR A CA 1
ATOM 4504 C C . THR A 1 581 ? -33.188 12.258 -26.375 1 88.19 581 THR A C 1
ATOM 4506 O O . THR A 1 581 ? -34.406 11.984 -26.281 1 88.19 581 THR A O 1
ATOM 4509 N N . ALA A 1 582 ? -32.438 12.602 -25.453 1 89.81 582 ALA A N 1
ATOM 4510 C CA . ALA A 1 582 ? -33.031 12.734 -24.125 1 89.81 582 ALA A CA 1
ATOM 4511 C C . ALA A 1 582 ? -34.094 13.82 -24.094 1 89.81 582 ALA A C 1
ATOM 4513 O O . ALA A 1 582 ? -35.188 13.633 -23.516 1 89.81 582 ALA A O 1
ATOM 4514 N N . ARG A 1 583 ? -33.781 14.93 -24.734 1 91 583 ARG A N 1
ATOM 4515 C CA . ARG A 1 583 ? -34.75 16.016 -24.797 1 91 583 ARG A CA 1
ATOM 4516 C C . ARG A 1 583 ? -36.031 15.57 -25.5 1 91 583 ARG A C 1
ATOM 4518 O O . ARG A 1 583 ? -37.125 15.828 -25 1 91 583 ARG A O 1
ATOM 4525 N N . THR A 1 584 ? -35.906 14.844 -26.547 1 89.38 584 THR A N 1
ATOM 4526 C CA . THR A 1 584 ? -37.031 14.383 -27.328 1 89.38 584 THR A CA 1
ATOM 4527 C C . THR A 1 584 ? -37.875 13.375 -26.531 1 89.38 584 THR A C 1
ATOM 4529 O O . THR A 1 584 ? -39.094 13.453 -26.516 1 89.38 584 THR A O 1
ATOM 4532 N N . MET A 1 585 ? -37.125 12.594 -25.922 1 87.25 585 MET A N 1
ATOM 4533 C CA . MET A 1 585 ? -37.844 11.57 -25.172 1 87.25 585 MET A CA 1
ATOM 4534 C C . MET A 1 585 ? -38.562 12.18 -23.969 1 87.25 585 MET A C 1
ATOM 4536 O O . MET A 1 585 ? -39.719 11.836 -23.688 1 87.25 585 MET A O 1
ATOM 4540 N N . CYS A 1 586 ? -37.906 13.023 -23.328 1 88.75 586 CYS A N 1
ATOM 4541 C CA . CYS A 1 586 ? -38.531 13.664 -22.172 1 88.75 586 CYS A CA 1
ATOM 4542 C C . CYS A 1 586 ? -39.688 14.547 -22.594 1 88.75 586 CYS A C 1
ATOM 4544 O O . CYS A 1 586 ? -40.688 14.648 -21.875 1 88.75 586 CYS A O 1
ATOM 4546 N N . ARG A 1 587 ? -39.562 15.164 -23.719 1 87.31 587 ARG A N 1
ATOM 4547 C CA . ARG A 1 587 ? -40.656 15.961 -24.266 1 87.31 587 ARG A CA 1
ATOM 4548 C C . ARG A 1 587 ? -41.875 15.094 -24.594 1 87.31 587 ARG A C 1
ATOM 4550 O O . ARG A 1 587 ? -43 15.438 -24.266 1 87.31 587 ARG A O 1
ATOM 4557 N N . THR A 1 588 ? -41.562 13.945 -25.141 1 85.88 588 THR A N 1
ATOM 4558 C CA . THR A 1 588 ? -42.625 13.039 -25.562 1 85.88 588 THR A CA 1
ATOM 4559 C C . THR A 1 588 ? -43.281 12.398 -24.359 1 85.88 588 THR A C 1
ATOM 4561 O O . THR A 1 588 ? -44.5 12.203 -24.344 1 85.88 588 THR A O 1
ATOM 4564 N N . MET A 1 589 ? -42.531 12.211 -23.375 1 85.5 589 MET A N 1
ATOM 4565 C CA . MET A 1 589 ? -43.062 11.523 -22.203 1 85.5 589 MET A CA 1
ATOM 4566 C C . MET A 1 589 ? -43.469 12.523 -21.141 1 85.5 589 MET A C 1
ATOM 4568 O O . MET A 1 589 ? -43.875 12.141 -20.031 1 85.5 589 MET A O 1
ATOM 4572 N N . ALA A 1 590 ? -43.406 13.742 -21.422 1 82.31 590 ALA A N 1
ATOM 4573 C CA . ALA A 1 590 ? -43.781 14.844 -20.547 1 82.31 590 ALA A CA 1
ATOM 4574 C C . ALA A 1 590 ? -43 14.805 -19.234 1 82.31 590 ALA A C 1
ATOM 4576 O O . ALA A 1 590 ? -43.594 15.008 -18.156 1 82.31 590 ALA A O 1
ATOM 4577 N N . MET A 1 591 ? -41.812 14.445 -19.375 1 87.25 591 MET A N 1
ATOM 4578 C CA . MET A 1 591 ? -40.906 14.438 -18.219 1 87.25 591 MET A CA 1
ATOM 4579 C C . MET A 1 591 ? -39.938 15.625 -18.266 1 87.25 591 MET A C 1
ATOM 4581 O O . MET A 1 591 ? -38.719 15.453 -18.219 1 87.25 591 MET A O 1
ATOM 4585 N N . PHE A 1 592 ? -40.562 16.75 -18.312 1 87.19 592 PHE A N 1
ATOM 4586 C CA . PHE A 1 592 ? -39.781 17.969 -18.484 1 87.19 592 PHE A CA 1
ATOM 4587 C C . PHE A 1 592 ? -38.906 18.234 -17.266 1 87.19 592 PHE A C 1
ATOM 4589 O O . PHE A 1 592 ? -37.812 18.797 -17.406 1 87.19 592 PHE A O 1
ATOM 4596 N N . ASP A 1 593 ? -39.219 17.75 -16.188 1 84.06 593 ASP A N 1
ATOM 4597 C CA . ASP A 1 593 ? -38.469 17.984 -14.961 1 84.06 593 ASP A CA 1
ATOM 4598 C C . ASP A 1 593 ? -37.156 17.219 -14.984 1 84.06 593 ASP A C 1
ATOM 4600 O O . ASP A 1 593 ? -36.094 17.75 -14.57 1 84.06 593 ASP A O 1
ATOM 4604 N N . ALA A 1 594 ? -37.281 16.047 -15.438 1 83.88 594 ALA A N 1
ATOM 4605 C CA . ALA A 1 594 ? -36.094 15.227 -15.477 1 83.88 594 ALA A CA 1
ATOM 4606 C C . ALA A 1 594 ? -35.031 15.852 -16.391 1 83.88 594 ALA A C 1
ATOM 4608 O O . ALA A 1 594 ? -33.844 15.938 -16.016 1 83.88 594 ALA A O 1
ATOM 4609 N N . TYR A 1 595 ? -35.438 16.375 -17.531 1 89.81 595 TYR A N 1
ATOM 4610 C CA . TYR A 1 595 ? -34.5 16.969 -18.484 1 89.81 595 TYR A CA 1
ATOM 4611 C C . TYR A 1 595 ? -34 18.328 -18 1 89.81 595 TYR A C 1
ATOM 4613 O O . TYR A 1 595 ? -32.812 18.609 -18.031 1 89.81 595 TYR A O 1
ATOM 4621 N N . ASN A 1 596 ? -34.906 19.156 -17.547 1 86.56 596 ASN A N 1
ATOM 4622 C CA . ASN A 1 596 ? -34.562 20.5 -17.109 1 86.56 596 ASN A CA 1
ATOM 4623 C C . ASN A 1 596 ? -33.625 20.453 -15.914 1 86.56 596 ASN A C 1
ATOM 4625 O O . ASN A 1 596 ? -32.656 21.219 -15.844 1 86.56 596 ASN A O 1
ATOM 4629 N N . ASN A 1 597 ? -33.844 19.547 -15.117 1 81.94 597 ASN A N 1
ATOM 4630 C CA . ASN A 1 597 ? -32.938 19.375 -13.977 1 81.94 597 ASN A CA 1
ATOM 4631 C C . ASN A 1 597 ? -31.578 18.844 -14.398 1 81.94 597 ASN A C 1
ATOM 4633 O O . ASN A 1 597 ? -30.547 19.266 -13.867 1 81.94 597 ASN A O 1
ATOM 4637 N N . ALA A 1 598 ? -31.609 17.938 -15.281 1 84.31 598 ALA A N 1
ATOM 4638 C CA . ALA A 1 598 ? -30.359 17.375 -15.781 1 84.31 598 ALA A CA 1
ATOM 4639 C C . ALA A 1 598 ? -29.531 18.438 -16.5 1 84.31 598 ALA A C 1
ATOM 4641 O O . ALA A 1 598 ? -28.312 18.438 -16.406 1 84.31 598 ALA A O 1
ATOM 4642 N N . LEU A 1 599 ? -30.234 19.344 -17.172 1 85.81 599 LEU A N 1
ATOM 4643 C CA . LEU A 1 599 ? -29.547 20.391 -17.906 1 85.81 599 LEU A CA 1
ATOM 4644 C C . LEU A 1 599 ? -28.828 21.328 -16.938 1 85.81 599 LEU A C 1
ATOM 4646 O O . LEU A 1 599 ? -27.766 21.875 -17.281 1 85.81 599 LEU A O 1
ATOM 4650 N N . ASP A 1 600 ? -29.297 21.453 -15.828 1 80.19 600 ASP A N 1
ATOM 4651 C CA . ASP A 1 600 ? -28.625 22.25 -14.812 1 80.19 600 ASP A CA 1
ATOM 4652 C C . ASP A 1 600 ? -27.281 21.641 -14.43 1 80.19 600 ASP A C 1
ATOM 4654 O O . ASP A 1 600 ? -26.297 22.344 -14.25 1 80.19 600 ASP A O 1
ATOM 4658 N N . VAL A 1 601 ? -27.344 20.391 -14.43 1 77.19 601 VAL A N 1
ATOM 4659 C CA . VAL A 1 601 ? -26.125 19.672 -14.094 1 77.19 601 VAL A CA 1
ATOM 4660 C C . VAL A 1 601 ? -25.109 19.812 -15.227 1 77.19 601 VAL A C 1
ATOM 4662 O O . VAL A 1 601 ? -23.922 20.047 -14.977 1 77.19 601 VAL A O 1
ATOM 4665 N N . VAL A 1 602 ? -25.625 19.75 -16.406 1 80.88 602 VAL A N 1
ATOM 4666 C CA . VAL A 1 602 ? -24.75 19.875 -17.562 1 80.88 602 VAL A CA 1
ATOM 4667 C C . VAL A 1 602 ? -24.141 21.281 -17.594 1 80.88 602 VAL A C 1
ATOM 4669 O O . VAL A 1 602 ? -22.938 21.438 -17.812 1 80.88 602 VAL A O 1
ATOM 4672 N N . LYS A 1 603 ? -24.938 22.172 -17.359 1 80.5 603 LYS A N 1
ATOM 4673 C CA . LYS A 1 603 ? -24.484 23.562 -17.406 1 80.5 603 LYS A CA 1
ATOM 4674 C C . LYS A 1 603 ? -23.375 23.812 -16.391 1 80.5 603 LYS A C 1
ATOM 4676 O O . LYS A 1 603 ? -22.438 24.562 -16.656 1 80.5 603 LYS A O 1
ATOM 4681 N N . GLU A 1 604 ? -23.391 23.062 -15.344 1 72.31 604 GLU A N 1
ATOM 4682 C CA . GLU A 1 604 ? -22.438 23.25 -14.258 1 72.31 604 GLU A CA 1
ATOM 4683 C C . GLU A 1 604 ? -21.141 22.516 -14.539 1 72.31 604 GLU A C 1
ATOM 4685 O O . GLU A 1 604 ? -20.062 22.938 -14.102 1 72.31 604 GLU A O 1
ATOM 4690 N N . ARG A 1 605 ? -21.234 21.547 -15.305 1 73.19 605 ARG A N 1
ATOM 4691 C CA . ARG A 1 605 ? -20.109 20.625 -15.344 1 73.19 605 ARG A CA 1
ATOM 4692 C C . ARG A 1 605 ? -19.406 20.672 -16.688 1 73.19 605 ARG A C 1
ATOM 4694 O O . ARG A 1 605 ? -18.297 20.188 -16.844 1 73.19 605 ARG A O 1
ATOM 4701 N N . VAL A 1 606 ? -20.078 21.25 -17.703 1 75.25 606 VAL A N 1
ATOM 4702 C CA . VAL A 1 606 ? -19.5 21.156 -19.047 1 75.25 606 VAL A CA 1
ATOM 4703 C C . VAL A 1 606 ? -18.891 22.5 -19.438 1 75.25 606 VAL A C 1
ATOM 4705 O O . VAL A 1 606 ? -19.344 23.562 -18.969 1 75.25 606 VAL A O 1
ATOM 4708 N N . PRO A 1 607 ? -17.828 22.516 -20.25 1 72.56 607 PRO A N 1
ATOM 4709 C CA . PRO A 1 607 ? -17.203 23.75 -20.688 1 72.56 607 PRO A CA 1
ATOM 4710 C C . PRO A 1 607 ? -18.141 24.641 -21.516 1 72.56 607 PRO A C 1
ATOM 4712 O O . PRO A 1 607 ? -19.047 24.125 -22.172 1 72.56 607 PRO A O 1
ATOM 4715 N N . PRO A 1 608 ? -17.922 25.906 -21.375 1 74.75 608 PRO A N 1
ATOM 4716 C CA . PRO A 1 608 ? -18.781 26.844 -22.094 1 74.75 608 PRO A CA 1
ATOM 4717 C C . PRO A 1 608 ? -18.828 26.594 -23.594 1 74.75 608 PRO A C 1
ATOM 4719 O O . PRO A 1 608 ? -19.844 26.812 -24.25 1 74.75 608 PRO A O 1
ATOM 4722 N N . ALA A 1 609 ? -17.844 26.062 -24.094 1 78.25 609 ALA A N 1
ATOM 4723 C CA . ALA A 1 609 ? -17.828 25.797 -25.531 1 78.25 609 ALA A CA 1
ATOM 4724 C C . ALA A 1 609 ? -18.875 24.75 -25.891 1 78.25 609 ALA A C 1
ATOM 4726 O O . ALA A 1 609 ? -19.5 24.844 -26.953 1 78.25 609 ALA A O 1
ATOM 4727 N N . PHE A 1 610 ? -19.078 23.891 -25.078 1 83.38 610 PHE A N 1
ATOM 4728 C CA . PHE A 1 610 ? -20.094 22.875 -25.328 1 83.38 610 PHE A CA 1
ATOM 4729 C C . PHE A 1 610 ? -21.5 23.438 -25.125 1 83.38 610 PHE A C 1
ATOM 4731 O O . PHE A 1 610 ? -22.422 23.062 -25.844 1 83.38 610 PHE A O 1
ATOM 4738 N N . LEU A 1 611 ? -21.547 24.344 -24.219 1 83.56 611 LEU A N 1
ATOM 4739 C CA . LEU A 1 611 ? -22.844 24.969 -24 1 83.56 611 LEU A CA 1
ATOM 4740 C C . LEU A 1 611 ? -23.266 25.766 -25.234 1 83.56 611 LEU A C 1
ATOM 4742 O O . LEU A 1 611 ? -24.438 25.797 -25.594 1 83.56 611 LEU A O 1
ATOM 4746 N N . ASP A 1 612 ? -22.281 26.297 -25.812 1 82.62 612 ASP A N 1
ATOM 4747 C CA . ASP A 1 612 ? -22.562 27.016 -27.047 1 82.62 612 ASP A CA 1
ATOM 4748 C C . ASP A 1 612 ? -23.062 26.062 -28.141 1 82.62 612 ASP A C 1
ATOM 4750 O O . ASP A 1 612 ? -23.984 26.391 -28.891 1 82.62 612 ASP A O 1
ATOM 4754 N N . LYS A 1 613 ? -22.562 24.938 -28.141 1 87 613 LYS A N 1
ATOM 4755 C CA . LYS A 1 613 ? -22.984 23.938 -29.125 1 87 613 LYS A CA 1
ATOM 4756 C C . LYS A 1 613 ? -24.391 23.438 -28.812 1 87 613 LYS A C 1
ATOM 4758 O O . LYS A 1 613 ? -25.188 23.188 -29.734 1 87 613 LYS A O 1
ATOM 4763 N N . MET A 1 614 ? -24.672 23.344 -27.625 1 89.56 614 MET A N 1
ATOM 4764 C CA . MET A 1 614 ? -26.016 22.953 -27.219 1 89.56 614 MET A CA 1
ATOM 4765 C C . MET A 1 614 ? -27.047 24 -27.641 1 89.56 614 MET A C 1
ATOM 4767 O O . MET A 1 614 ? -28.125 23.672 -28.125 1 89.56 614 MET A O 1
ATOM 4771 N N . ALA A 1 615 ? -26.594 25.219 -27.422 1 86.44 615 ALA A N 1
ATOM 4772 C CA . ALA A 1 615 ? -27.484 26.312 -27.797 1 86.44 615 ALA A CA 1
ATOM 4773 C C . ALA A 1 615 ? -27.719 26.328 -29.312 1 86.44 615 ALA A C 1
ATOM 4775 O O . ALA A 1 615 ? -28.844 26.547 -29.766 1 86.44 615 ALA A O 1
ATOM 4776 N N . SER A 1 616 ? -26.703 26.031 -30.031 1 87.19 616 SER A N 1
ATOM 4777 C CA . SER A 1 616 ? -26.812 26.047 -31.484 1 87.19 616 SER A CA 1
ATOM 4778 C C . SER A 1 616 ? -27.703 24.906 -31.984 1 87.19 616 SER A C 1
ATOM 4780 O O . SER A 1 616 ? -28.359 25.031 -33 1 87.19 616 SER A O 1
ATOM 4782 N N . ARG A 1 617 ? -27.766 23.844 -31.219 1 88.25 617 ARG A N 1
ATOM 4783 C CA . ARG A 1 617 ? -28.594 22.688 -31.594 1 88.25 617 ARG A CA 1
ATOM 4784 C C . ARG A 1 617 ? -29.984 22.812 -31.016 1 88.25 617 ARG A C 1
ATOM 4786 O O . ARG A 1 617 ? -30.812 21.922 -31.203 1 88.25 617 ARG A O 1
ATOM 4793 N N . GLY A 1 618 ? -30.156 23.875 -30.281 1 86.06 618 GLY A N 1
ATOM 4794 C CA . GLY A 1 618 ? -31.484 24.141 -29.734 1 86.06 618 GLY A CA 1
ATOM 4795 C C . GLY A 1 618 ? -31.812 23.281 -28.531 1 86.06 618 GLY A C 1
ATOM 4796 O O . GLY A 1 618 ? -32.969 22.969 -28.281 1 86.06 618 GLY A O 1
ATOM 4797 N N . LEU A 1 619 ? -30.828 22.828 -27.812 1 90.56 619 LEU A N 1
ATOM 4798 C CA . LEU A 1 619 ? -31.047 21.969 -26.656 1 90.56 619 LEU A CA 1
ATOM 4799 C C . LEU A 1 619 ? -31.344 22.781 -25.406 1 90.56 619 LEU A C 1
ATOM 4801 O O . LEU A 1 619 ? -30.641 22.672 -24.406 1 90.56 619 LEU A O 1
ATOM 4805 N N . TYR A 1 620 ? -32.375 23.562 -25.531 1 88.31 620 TYR A N 1
ATOM 4806 C CA . TYR A 1 620 ? -32.844 24.406 -24.438 1 88.31 620 TYR A CA 1
ATOM 4807 C C . TYR A 1 620 ? -33.75 23.625 -23.484 1 88.31 620 TYR A C 1
ATOM 4809 O O . TYR A 1 620 ? -34.219 22.531 -23.828 1 88.31 620 TYR A O 1
ATOM 4817 N N . PRO A 1 621 ? -33.875 24.094 -22.297 1 90.06 621 PRO A N 1
ATOM 4818 C CA . PRO A 1 621 ? -34.844 23.453 -21.422 1 90.06 621 PRO A CA 1
ATOM 4819 C C . PRO A 1 621 ? -36.219 23.344 -22.047 1 90.06 621 PRO A C 1
ATOM 4821 O O . PRO A 1 621 ? -36.594 24.188 -22.875 1 90.06 621 PRO A O 1
ATOM 4824 N N . ILE A 1 622 ? -36.906 22.281 -21.672 1 90.06 622 ILE A N 1
ATOM 4825 C CA . ILE A 1 622 ? -38.25 22.078 -22.172 1 90.06 622 ILE A CA 1
ATOM 4826 C C . ILE A 1 622 ? -39.188 23.109 -21.562 1 90.06 622 ILE A C 1
ATOM 4828 O O . ILE A 1 622 ? -39.375 23.156 -20.344 1 90.06 622 ILE A O 1
ATOM 4832 N N . ASP A 1 623 ? -39.75 23.953 -22.375 1 87.38 623 ASP A N 1
ATOM 4833 C CA . ASP A 1 623 ? -40.562 25.062 -21.891 1 87.38 623 ASP A CA 1
ATOM 4834 C C . ASP A 1 623 ? -42.062 24.719 -21.906 1 87.38 623 ASP A C 1
ATOM 4836 O O . ASP A 1 623 ? -42.438 23.625 -22.344 1 87.38 623 ASP A O 1
ATOM 4840 N N . SER A 1 624 ? -42.812 25.641 -21.359 1 86.25 624 SER A N 1
ATOM 4841 C CA . SER A 1 624 ? -44.25 25.469 -21.203 1 86.25 624 SER A CA 1
ATOM 4842 C C . SER A 1 624 ? -44.969 25.391 -22.547 1 86.25 624 SER A C 1
ATOM 4844 O O . SER A 1 624 ? -46.062 24.844 -22.656 1 86.25 624 SER A O 1
ATOM 4846 N N . SER A 1 625 ? -44.344 25.953 -23.594 1 86.75 625 SER A N 1
ATOM 4847 C CA . SER A 1 625 ? -44.969 25.906 -24.922 1 86.75 625 SER A CA 1
ATOM 4848 C C . SER A 1 625 ? -44.812 24.531 -25.547 1 86.75 625 SER A C 1
ATOM 4850 O O . SER A 1 625 ? -45.656 24.125 -26.344 1 86.75 625 SER A O 1
ATOM 4852 N N . GLU A 1 626 ? -43.781 23.797 -25.219 1 86.88 626 GLU A N 1
ATOM 4853 C CA . GLU A 1 626 ? -43.531 22.469 -25.781 1 86.88 626 GLU A CA 1
ATOM 4854 C C . GLU A 1 626 ? -44.25 21.391 -24.969 1 86.88 626 GLU A C 1
ATOM 4856 O O . GLU A 1 626 ? -44.719 20.391 -25.531 1 86.88 626 GLU A O 1
ATOM 4861 N N . CYS A 1 627 ? -44.188 21.453 -23.719 1 81.62 627 CYS A N 1
ATOM 4862 C CA . CYS A 1 627 ? -44.844 20.531 -22.828 1 81.62 627 CYS A CA 1
ATOM 4863 C C . CYS A 1 627 ? -45.719 21.266 -21.812 1 81.62 627 CYS A C 1
ATOM 4865 O O . CYS A 1 627 ? -45.188 22.062 -21.031 1 81.62 627 CYS A O 1
ATOM 4867 N N . LYS A 1 628 ? -46.938 20.875 -21.891 1 80 628 LYS A N 1
ATOM 4868 C CA . LYS A 1 628 ? -47.906 21.484 -20.953 1 80 628 LYS A CA 1
ATOM 4869 C C . LYS A 1 628 ? -47.594 21.094 -19.516 1 80 628 LYS A C 1
ATOM 4871 O O . LYS A 1 628 ? -47.344 19.922 -19.219 1 80 628 LYS A O 1
ATOM 4876 N N . GLY A 1 629 ? -47.188 22.203 -18.625 1 78.44 629 GLY A N 1
ATOM 4877 C CA . GLY A 1 629 ? -46.875 21.938 -17.234 1 78.44 629 GLY A CA 1
ATOM 4878 C C . GLY A 1 629 ? -45.5 22.375 -16.812 1 78.44 629 GLY A C 1
ATOM 4879 O O . GLY A 1 629 ? -45.188 22.422 -15.625 1 78.44 629 GLY A O 1
ATOM 4880 N N . SER A 1 630 ? -44.625 22.438 -17.812 1 82.56 630 SER A N 1
ATOM 4881 C CA . SER A 1 630 ? -43.25 22.859 -17.484 1 82.56 630 SER A CA 1
ATOM 4882 C C . SER A 1 630 ? -43.25 24.25 -16.875 1 82.56 630 SER A C 1
ATOM 4884 O O . SER A 1 630 ? -43.938 25.156 -17.359 1 82.56 630 SER A O 1
ATOM 4886 N N . PRO A 1 631 ? -42.562 24.375 -15.852 1 82.25 631 PRO A N 1
ATOM 4887 C CA . PRO A 1 631 ? -42.531 25.672 -15.18 1 82.25 631 PRO A CA 1
ATOM 4888 C C . PRO A 1 631 ? -41.625 26.672 -15.883 1 82.25 631 PRO A C 1
ATOM 4890 O O . PRO A 1 631 ? -41.625 27.859 -15.539 1 82.25 631 PRO A O 1
ATOM 4893 N N . VAL A 1 632 ? -40.969 26.297 -16.891 1 85.19 632 VAL A N 1
ATOM 4894 C CA . VAL A 1 632 ? -40 27.188 -17.547 1 85.19 632 VAL A CA 1
ATOM 4895 C C . VAL A 1 632 ? -40.656 27.922 -18.703 1 85.19 632 VAL A C 1
ATOM 4897 O O . VAL A 1 632 ? -41.25 27.297 -19.594 1 85.19 632 VAL A O 1
ATOM 4900 N N . ALA A 1 633 ? -40.719 29.203 -18.594 1 85.06 633 ALA A N 1
ATOM 4901 C CA . ALA A 1 633 ? -41.281 30.047 -19.656 1 85.06 633 ALA A CA 1
ATOM 4902 C C . ALA A 1 633 ? -40.406 30.016 -20.891 1 85.06 633 ALA A C 1
ATOM 4904 O O . ALA A 1 633 ? -39.188 29.844 -20.781 1 85.06 633 ALA A O 1
ATOM 4905 N N . PRO A 1 634 ? -41 30.094 -22.031 1 86.56 634 PRO A N 1
ATOM 4906 C CA . PRO A 1 634 ? -40.219 30.047 -23.28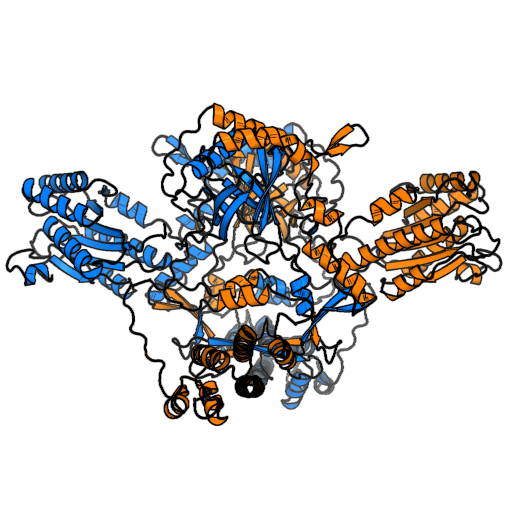1 1 86.56 634 PRO A CA 1
ATOM 4907 C C . PRO A 1 634 ? -39.094 31.078 -23.312 1 86.56 634 PRO A C 1
ATOM 4909 O O . PRO A 1 634 ? -38 30.797 -23.812 1 86.56 634 PRO A O 1
ATOM 4912 N N . GLU A 1 635 ? -39.312 32.219 -22.734 1 81.5 635 GLU A N 1
ATOM 4913 C CA . GLU A 1 635 ? -38.281 33.25 -22.719 1 81.5 635 GLU A CA 1
ATOM 4914 C C . GLU A 1 635 ? -37.125 32.844 -21.797 1 81.5 635 GLU A C 1
ATOM 4916 O O . GLU A 1 635 ? -35.938 33.062 -22.141 1 81.5 635 GLU A O 1
ATOM 4921 N N . GLU A 1 636 ? -37.469 32.219 -20.797 1 81.94 636 GLU A N 1
ATOM 4922 C CA . GLU A 1 636 ? -36.469 31.766 -19.844 1 81.94 636 GLU A CA 1
ATOM 4923 C C . GLU A 1 636 ? -35.625 30.625 -20.406 1 81.94 636 GLU A C 1
ATOM 4925 O O . GLU A 1 636 ? -34.438 30.531 -20.141 1 81.94 636 GLU A O 1
ATOM 4930 N N . ALA A 1 637 ? -36.281 29.875 -21.125 1 86.56 637 ALA A N 1
ATOM 4931 C CA . ALA A 1 637 ? -35.594 28.719 -21.719 1 86.56 637 ALA A CA 1
ATOM 4932 C C . ALA A 1 637 ? -34.531 29.172 -22.719 1 86.56 637 ALA A C 1
ATOM 4934 O O . ALA A 1 637 ? -33.438 28.594 -22.781 1 86.56 637 ALA A O 1
ATOM 4935 N N . ARG A 1 638 ? -34.812 30.266 -23.453 1 81.5 638 ARG A N 1
ATOM 4936 C CA . ARG A 1 638 ? -33.906 30.75 -24.484 1 81.5 638 ARG A CA 1
ATOM 4937 C C . ARG A 1 638 ? -32.688 31.406 -23.844 1 81.5 638 ARG A C 1
ATOM 4939 O O . ARG A 1 638 ? -31.625 31.469 -24.469 1 81.5 638 ARG A O 1
ATOM 4946 N N . LEU A 1 639 ? -32.812 31.797 -22.656 1 80.62 639 LEU A N 1
ATOM 4947 C CA . LEU A 1 639 ? -31.75 32.5 -21.969 1 80.62 639 LEU A CA 1
ATOM 4948 C C . LEU A 1 639 ? -30.969 31.547 -21.078 1 80.62 639 LEU A C 1
ATOM 4950 O O . LEU A 1 639 ? -30.016 31.969 -20.391 1 80.62 639 LEU A O 1
ATOM 4954 N N . PHE A 1 640 ? -31.25 30.375 -21.156 1 85.56 640 PHE A N 1
ATOM 4955 C CA . PHE A 1 640 ? -30.688 29.406 -20.219 1 85.56 640 PHE A CA 1
ATOM 4956 C C . PHE A 1 640 ? -29.172 29.344 -20.344 1 85.56 640 PHE A C 1
ATOM 4958 O O . PHE A 1 640 ? -28.453 29.312 -19.344 1 85.56 640 PHE A O 1
ATOM 4965 N N . PHE A 1 641 ? -28.688 29.359 -21.547 1 81.5 641 PHE A N 1
ATOM 4966 C CA . PHE A 1 641 ? -27.266 29.172 -21.75 1 81.5 641 PHE A CA 1
ATOM 4967 C C . PHE A 1 641 ? -26.5 30.484 -21.578 1 81.5 641 PHE A C 1
ATOM 4969 O O . PHE A 1 641 ? -25.297 30.484 -21.344 1 81.5 641 PHE A O 1
ATOM 4976 N N . THR A 1 642 ? -27.141 31.609 -21.859 1 73.81 642 THR A N 1
ATOM 4977 C CA . THR A 1 642 ? -26.484 32.906 -21.797 1 73.81 642 THR A CA 1
ATOM 4978 C C . THR A 1 642 ? -26.547 33.469 -20.375 1 73.81 642 THR A C 1
ATOM 4980 O O . THR A 1 642 ? -25.719 34.312 -20 1 73.81 642 THR A O 1
ATOM 4983 N N . GLN A 1 643 ? -27.562 33.156 -19.641 1 62.38 643 GLN A N 1
ATOM 4984 C CA . GLN A 1 643 ? -27.703 33.719 -18.312 1 62.38 643 GLN A CA 1
ATOM 4985 C C . GLN A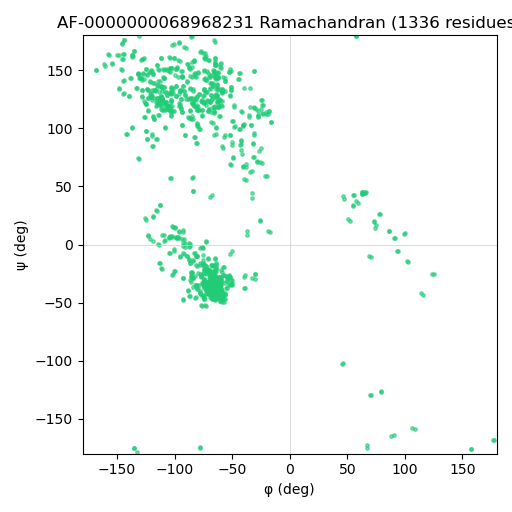 1 643 ? -26.828 32.969 -17.297 1 62.38 643 GLN A C 1
ATOM 4987 O O . GLN A 1 643 ? -26.766 31.75 -17.312 1 62.38 643 GLN A O 1
ATOM 4992 N N . PRO A 1 644 ? -25.891 33.656 -16.766 1 56.16 644 PRO A N 1
ATOM 4993 C CA . PRO A 1 644 ? -25.094 33.031 -15.711 1 56.16 644 PRO A CA 1
ATOM 4994 C C . PRO A 1 644 ? -25.938 32.438 -14.609 1 56.16 644 PRO A C 1
ATOM 4996 O O . PRO A 1 644 ? -27.094 32.812 -14.43 1 56.16 644 PRO A O 1
ATOM 4999 N N . PHE A 1 645 ? -25.797 31.297 -14.258 1 49.5 645 PHE A N 1
ATOM 5000 C CA . PHE A 1 645 ? -26.547 30.75 -13.141 1 49.5 645 PHE A CA 1
ATOM 5001 C C . PHE A 1 645 ? -26.891 31.828 -12.125 1 49.5 645 PHE A C 1
ATOM 5003 O O . PHE A 1 645 ? -26.109 32.75 -11.914 1 49.5 645 PHE A O 1
ATOM 5010 N N . PRO A 1 646 ? -28.125 32.188 -11.836 1 36.72 646 PRO A N 1
ATOM 5011 C CA . PRO A 1 646 ? -28.234 33.031 -10.648 1 36.72 646 PRO A CA 1
ATOM 5012 C C . PRO A 1 646 ? -27.188 32.688 -9.586 1 36.72 646 PRO A C 1
ATOM 5014 O O . PRO A 1 646 ? -26.938 31.5 -9.32 1 36.72 646 PRO A O 1
ATOM 5017 N N . THR A 1 647 ? -26.203 33.562 -9.57 1 31.84 647 THR A N 1
ATOM 5018 C CA . THR A 1 647 ? -25.266 33.438 -8.461 1 31.84 647 THR A CA 1
ATOM 5019 C C . THR A 1 647 ? -26 33.062 -7.172 1 31.84 647 THR A C 1
ATOM 5021 O O . THR A 1 647 ? -26.781 33.844 -6.652 1 31.84 647 THR A O 1
ATOM 5024 N N . ALA A 1 648 ? -26.719 32.094 -7.039 1 29.83 648 ALA A N 1
ATOM 5025 C CA . ALA A 1 648 ? -27.094 31.906 -5.641 1 29.83 648 ALA A CA 1
ATOM 5026 C C . ALA A 1 648 ? -26.125 32.625 -4.711 1 29.83 648 ALA A C 1
ATOM 5028 O O . ALA A 1 648 ? -24.906 32.625 -4.945 1 29.83 648 ALA A O 1
ATOM 5029 N N . ILE A 1 649 ? -26.609 33.625 -4.027 1 26.53 649 ILE A N 1
ATOM 5030 C CA . ILE A 1 649 ? -26 34.281 -2.879 1 26.53 649 ILE A CA 1
ATOM 5031 C C . ILE A 1 649 ? -25.094 33.312 -2.15 1 26.53 649 ILE A C 1
ATOM 5033 O O . ILE A 1 649 ? -25.5 32.156 -1.87 1 26.53 649 ILE A O 1
ATOM 5037 N N . ALA A 1 650 ? -23.812 33.625 -2.258 1 26.47 650 ALA A N 1
ATOM 5038 C CA . ALA A 1 650 ? -22.812 33.094 -1.326 1 26.47 650 ALA A CA 1
ATOM 5039 C C . ALA A 1 650 ? -23.406 32.906 0.066 1 26.47 650 ALA A C 1
ATOM 5041 O O . ALA A 1 650 ? -23.656 33.875 0.782 1 26.47 650 ALA A O 1
ATOM 5042 N N . ASP A 1 651 ? -24.562 32.375 0.241 1 23.61 651 ASP A N 1
ATOM 5043 C CA . ASP A 1 651 ? -24.672 32.219 1.688 1 23.61 651 ASP A CA 1
ATOM 5044 C C . ASP A 1 651 ? -23.297 31.984 2.311 1 23.61 651 ASP A C 1
ATOM 5046 O O . ASP A 1 651 ? -22.547 31.094 1.89 1 23.61 651 ASP A O 1
ATOM 5050 N N . THR A 1 652 ? -22.641 33.125 2.824 1 24.28 652 THR A N 1
ATOM 5051 C CA . THR A 1 652 ? -21.5 33.5 3.666 1 24.28 652 THR A CA 1
ATOM 5052 C C . THR A 1 652 ? -21.234 32.406 4.715 1 24.28 652 THR A C 1
ATOM 5054 O O . THR A 1 652 ? -20.438 32.625 5.641 1 24.28 652 THR A O 1
ATOM 5057 N N . THR A 1 653 ? -22.266 31.641 5.055 1 24.78 653 THR A N 1
ATOM 5058 C CA . THR A 1 653 ? -21.812 30.719 6.094 1 24.78 653 THR A CA 1
ATOM 5059 C C . THR A 1 653 ? -20.625 29.906 5.609 1 24.78 653 THR A C 1
ATOM 5061 O O . THR A 1 653 ? -20.672 29.328 4.516 1 24.78 653 THR A O 1
ATOM 5064 N N . GLY A 1 654 ? -19.391 30.406 5.879 1 24.33 654 GLY A N 1
ATOM 5065 C CA . GLY A 1 654 ? -17.969 30.125 5.746 1 24.33 654 GLY A CA 1
ATOM 5066 C C . GLY A 1 654 ? -17.672 28.641 5.668 1 24.33 654 GLY A C 1
ATOM 5067 O O . GLY A 1 654 ? -16.969 28.094 6.523 1 24.33 654 GLY A O 1
ATOM 5068 N N . THR A 1 655 ? -18.672 27.828 5.289 1 26.33 655 THR A N 1
ATOM 5069 C CA . THR A 1 655 ? -18.203 26.453 5.367 1 26.33 655 THR A CA 1
ATOM 5070 C C . THR A 1 655 ? -16.969 26.25 4.48 1 26.33 655 THR A C 1
ATOM 5072 O O . THR A 1 655 ? -17.016 26.547 3.283 1 26.33 655 THR A O 1
ATOM 5075 N N . GLY A 1 656 ? -15.781 26.578 4.934 1 24.47 656 GLY A N 1
ATOM 5076 C CA . GLY A 1 656 ? -14.414 26.469 4.453 1 24.47 656 GLY A CA 1
ATOM 5077 C C . GLY A 1 656 ? -14.227 25.359 3.438 1 24.47 656 GLY A C 1
ATOM 5078 O O . GLY A 1 656 ? -15.023 24.422 3.385 1 24.47 656 GLY A O 1
ATOM 5079 N N . ASN A 1 657 ? -13.68 25.766 2.23 1 26.25 657 ASN A N 1
ATOM 5080 C CA . ASN A 1 657 ? -13.109 25.047 1.094 1 26.25 657 ASN A CA 1
ATOM 5081 C C . ASN A 1 657 ? -12.5 23.719 1.519 1 26.25 657 ASN A C 1
ATOM 5083 O O . ASN A 1 657 ? -11.469 23.688 2.184 1 26.25 657 ASN A O 1
ATOM 5087 N N . ASP A 1 658 ? -13.328 22.781 1.871 1 25.94 658 ASP A N 1
ATOM 5088 C CA . ASP A 1 658 ? -12.883 21.391 2.006 1 25.94 658 ASP A CA 1
ATOM 5089 C C . ASP A 1 658 ? -11.945 21 0.859 1 25.94 658 ASP A C 1
ATOM 5091 O O . ASP A 1 658 ? -12.281 21.203 -0.312 1 25.94 658 ASP A O 1
ATOM 5095 N N . ASP A 1 659 ? -10.672 21.266 1.005 1 26.59 659 ASP A N 1
ATOM 5096 C CA . ASP A 1 659 ? -9.648 20.719 0.12 1 26.59 659 ASP A CA 1
ATOM 5097 C C . ASP A 1 659 ? -10.117 19.438 -0.541 1 26.59 659 ASP A C 1
ATOM 5099 O O . ASP A 1 659 ? -10.312 18.422 0.135 1 26.59 659 ASP A O 1
ATOM 5103 N N . GLU A 1 660 ? -11.055 19.531 -1.445 1 26.61 660 GLU A N 1
ATOM 5104 C CA . GLU A 1 660 ? -11.414 18.484 -2.395 1 26.61 660 GLU A CA 1
ATOM 5105 C C . GLU A 1 660 ? -10.203 17.656 -2.789 1 26.61 660 GLU A C 1
ATOM 5107 O O . GLU A 1 660 ? -9.344 18.109 -3.543 1 26.61 660 GLU A O 1
ATOM 5112 N N . SER A 1 661 ? -9.633 17 -1.892 1 27.64 661 SER A N 1
ATOM 5113 C CA . SER A 1 661 ? -8.812 15.859 -2.283 1 27.64 661 SER A CA 1
ATOM 5114 C C . SER A 1 661 ? -9.359 15.188 -3.539 1 27.64 661 SER A C 1
ATOM 5116 O O . SER A 1 661 ? -10.555 14.898 -3.623 1 27.64 661 SER A O 1
ATOM 5118 N N . SER A 1 662 ? -8.984 15.648 -4.703 1 26.3 662 SER A N 1
ATOM 5119 C CA . SER A 1 662 ? -9.273 15.109 -6.027 1 26.3 662 SER A CA 1
ATOM 5120 C C . SER A 1 662 ? -9.578 13.617 -5.961 1 26.3 662 SER A C 1
ATOM 5122 O O . SER A 1 662 ? -8.945 12.875 -5.203 1 26.3 662 SER A O 1
ATOM 5124 N N . ILE A 1 663 ? -10.781 13.211 -6.238 1 26.41 663 ILE A N 1
ATOM 5125 C CA . ILE A 1 663 ? -11.305 11.914 -6.641 1 26.41 663 ILE A CA 1
ATOM 5126 C C . ILE A 1 663 ? -10.25 11.148 -7.43 1 26.41 663 ILE A C 1
ATOM 5128 O O . ILE A 1 663 ? -10.352 9.93 -7.598 1 26.41 663 ILE A O 1
ATOM 5132 N N . TRP A 1 664 ? -9.406 11.836 -8.102 1 27.14 664 TRP A N 1
ATOM 5133 C CA . TRP A 1 664 ? -8.438 11.141 -8.938 1 27.14 664 TRP A CA 1
ATOM 5134 C C . TRP A 1 664 ? -7.484 10.305 -8.086 1 27.14 664 TRP A C 1
ATOM 5136 O O . TRP A 1 664 ? -6.75 9.461 -8.602 1 27.14 664 TRP A O 1
ATOM 5146 N N . ASP A 1 665 ? -7.301 10.703 -6.906 1 26.69 665 ASP A N 1
ATOM 5147 C CA . ASP A 1 665 ? -6.402 9.844 -6.137 1 26.69 665 ASP A CA 1
ATOM 5148 C C . ASP A 1 665 ? -7.059 8.492 -5.84 1 26.69 665 ASP A C 1
ATOM 5150 O O . ASP A 1 665 ? -6.406 7.582 -5.328 1 26.69 665 ASP A O 1
ATOM 5154 N N . GLU A 1 666 ? -8.352 8.453 -5.867 1 25.89 666 GLU A N 1
ATOM 5155 C CA . GLU A 1 666 ? -9 7.176 -5.605 1 25.89 666 GLU A CA 1
ATOM 5156 C C . GLU A 1 666 ? -8.766 6.195 -6.75 1 25.89 666 GLU A C 1
ATOM 5158 O O . GLU A 1 666 ? -9 4.992 -6.605 1 25.89 666 GLU A O 1
ATOM 5163 N N . TRP A 1 667 ? -8.625 6.684 -7.898 1 25.78 667 TRP A N 1
ATOM 5164 C CA . TRP A 1 667 ? -8.539 5.68 -8.953 1 25.78 667 TRP A CA 1
ATOM 5165 C C . TRP A 1 667 ? -7.285 4.824 -8.789 1 25.78 667 TRP A C 1
ATOM 5167 O O . TRP A 1 667 ? -6.949 4.031 -9.672 1 25.78 667 TRP A O 1
ATOM 5177 N N . GLY A 1 668 ? -6.457 5.273 -7.965 1 24.09 668 GLY A N 1
ATOM 5178 C CA . GLY A 1 668 ? -5.395 4.285 -7.879 1 24.09 668 GLY A CA 1
ATOM 5179 C C . GLY A 1 668 ? -5.867 2.947 -7.34 1 24.09 668 GLY A C 1
ATOM 5180 O O . GLY A 1 668 ? -5.129 1.96 -7.383 1 24.09 668 GLY A O 1
ATOM 5181 N N . ASP A 1 669 ? -6.855 3.018 -6.402 1 21.67 669 ASP A N 1
ATOM 5182 C CA . ASP A 1 669 ? -7.113 1.688 -5.855 1 21.67 669 ASP A CA 1
ATOM 5183 C C . ASP A 1 669 ? -7.91 0.835 -6.84 1 21.67 669 ASP A C 1
ATOM 5185 O O . ASP A 1 669 ? -8.383 -0.248 -6.492 1 21.67 669 ASP A O 1
ATOM 5189 N N . LEU A 1 670 ? -8.523 1.332 -7.902 1 18.75 670 LEU A N 1
ATOM 5190 C CA . LEU A 1 670 ? -8.945 0.139 -8.625 1 18.75 670 LEU A CA 1
ATOM 5191 C C . LEU A 1 670 ? -7.742 -0.641 -9.148 1 18.75 670 LEU A C 1
ATOM 5193 O O . LEU A 1 670 ? -6.785 -0.05 -9.648 1 18.75 670 LEU A O 1
ATOM 5197 N N . LEU B 1 1 ? -13.016 15.641 16.109 1 34.84 1 LEU B N 1
ATOM 5198 C CA . LEU B 1 1 ? -13.125 17.078 15.891 1 34.84 1 LEU B CA 1
ATOM 5199 C C . LEU B 1 1 ? -12.133 17.547 14.828 1 34.84 1 LEU B C 1
ATOM 5201 O O . LEU B 1 1 ? -11.055 16.984 14.68 1 34.84 1 LEU B O 1
ATOM 5205 N N . ARG B 1 2 ? -12.578 18.031 13.766 1 43.62 2 ARG B N 1
ATOM 5206 C CA . ARG B 1 2 ? -11.906 18.672 12.633 1 43.62 2 ARG B CA 1
ATOM 5207 C C . ARG B 1 2 ? -10.711 19.5 13.094 1 43.62 2 ARG B C 1
ATOM 5209 O O . ARG B 1 2 ? -10.773 20.141 14.141 1 43.62 2 ARG B O 1
ATOM 5216 N N . ARG B 1 3 ? -9.578 19.172 12.875 1 55.09 3 ARG B N 1
ATOM 5217 C CA . ARG B 1 3 ? -8.586 20.172 13.25 1 55.09 3 ARG B CA 1
ATOM 5218 C C . ARG B 1 3 ? -9.07 21.578 12.914 1 55.09 3 ARG B C 1
ATOM 5220 O O . ARG B 1 3 ? -9.445 21.859 11.773 1 55.09 3 ARG B O 1
ATOM 5227 N N . MET B 1 4 ? -9.484 22.281 13.914 1 65.25 4 MET B N 1
ATOM 5228 C CA . MET B 1 4 ? -9.969 23.656 13.773 1 65.25 4 MET B CA 1
ATOM 5229 C C . MET B 1 4 ? -8.875 24.562 13.227 1 65.25 4 MET B C 1
ATOM 5231 O O . MET B 1 4 ? -7.695 24.359 13.516 1 65.25 4 MET B O 1
ATOM 5235 N N . LYS B 1 5 ? -9.086 25.25 12.18 1 82.62 5 LYS B N 1
ATOM 5236 C CA . LYS B 1 5 ? -8.188 26.297 11.688 1 82.62 5 LYS B CA 1
ATOM 5237 C C . LYS B 1 5 ? -7.73 27.203 12.82 1 82.62 5 LYS B C 1
ATOM 5239 O O . LYS B 1 5 ? -8.461 27.422 13.789 1 82.62 5 LYS B O 1
ATOM 5244 N N . GLU B 1 6 ? -6.48 27.609 12.727 1 89.75 6 GLU B N 1
ATOM 5245 C CA . GLU B 1 6 ? -5.902 28.422 13.789 1 89.75 6 GLU B CA 1
ATOM 5246 C C . GLU B 1 6 ? -5.641 29.844 13.297 1 89.75 6 GLU B C 1
ATOM 5248 O O . GLU B 1 6 ? -5.281 30.062 12.141 1 89.75 6 GLU B O 1
ATOM 5253 N N . ALA B 1 7 ? -6 30.797 14.109 1 94.31 7 ALA B N 1
ATOM 5254 C CA . ALA B 1 7 ? -5.602 32.188 13.938 1 94.31 7 ALA B CA 1
ATOM 5255 C C . ALA B 1 7 ? -4.625 32.625 15.031 1 94.31 7 ALA B C 1
ATOM 5257 O O . ALA B 1 7 ? -4.977 32.656 16.203 1 94.31 7 ALA B O 1
ATOM 5258 N N . VAL B 1 8 ? -3.424 32.938 14.617 1 96 8 VAL B N 1
ATOM 5259 C CA . VAL B 1 8 ? -2.391 33.25 15.594 1 96 8 VAL B CA 1
ATOM 5260 C C . VAL B 1 8 ? -1.824 34.625 15.32 1 96 8 VAL B C 1
ATOM 5262 O O . VAL B 1 8 ? -1.606 35 14.164 1 96 8 VAL B O 1
ATOM 5265 N N . VAL B 1 9 ? -1.68 35.469 16.344 1 97.56 9 VAL B N 1
ATOM 5266 C CA . VAL B 1 9 ? -1.025 36.75 16.234 1 97.56 9 VAL B CA 1
ATOM 5267 C C . VAL B 1 9 ? 0.297 36.75 17 1 97.56 9 VAL B C 1
ATOM 5269 O O . VAL B 1 9 ? 0.328 36.438 18.188 1 97.56 9 VAL B O 1
ATOM 5272 N N . PHE B 1 10 ? 1.368 37.062 16.344 1 97.75 10 PHE B N 1
ATOM 5273 C CA . PHE B 1 10 ? 2.676 37.188 16.969 1 97.75 10 PHE B CA 1
ATOM 5274 C C . PHE B 1 10 ? 2.965 38.625 17.328 1 97.75 10 PHE B C 1
ATOM 5276 O O . PHE B 1 10 ? 2.949 39.5 16.453 1 97.75 10 PHE B O 1
ATOM 5283 N N . ALA B 1 11 ? 3.158 38.906 18.578 1 97.5 11 ALA B N 1
ATOM 5284 C CA . ALA B 1 11 ? 3.539 40.25 19.047 1 97.5 11 ALA B CA 1
ATOM 5285 C C . ALA B 1 11 ? 5.016 40.281 19.438 1 97.5 11 ALA B C 1
ATOM 5287 O O . ALA B 1 11 ? 5.426 39.625 20.406 1 97.5 11 ALA B O 1
ATOM 5288 N N . ILE B 1 12 ? 5.785 41.094 18.781 1 96.19 12 ILE B N 1
ATOM 5289 C CA . ILE B 1 12 ? 7.23 41.094 18.969 1 96.19 12 ILE B CA 1
ATOM 5290 C C . ILE B 1 12 ? 7.645 42.438 19.609 1 96.19 12 ILE B C 1
ATOM 5292 O O . ILE B 1 12 ? 7.316 43.5 19.109 1 96.19 12 ILE B O 1
ATOM 5296 N N . ASP B 1 13 ? 8.422 42.344 20.641 1 94.56 13 ASP B N 1
ATOM 5297 C CA . ASP B 1 13 ? 8.984 43.5 21.344 1 94.56 13 ASP B CA 1
ATOM 5298 C C . ASP B 1 13 ? 10.203 44.062 20.609 1 94.56 13 ASP B C 1
ATOM 5300 O O . ASP B 1 13 ? 11.195 43.344 20.422 1 94.56 13 ASP B O 1
ATOM 5304 N N . VAL B 1 14 ? 10.125 45.281 20.188 1 94 14 VAL B N 1
ATOM 5305 C CA . VAL B 1 14 ? 11.258 45.938 19.531 1 94 14 VAL B CA 1
ATOM 5306 C C . VAL B 1 14 ? 11.711 47.156 20.328 1 94 14 VAL B C 1
ATOM 5308 O O . VAL B 1 14 ? 12.289 48.094 19.781 1 94 14 VAL B O 1
ATOM 5311 N N . GLY B 1 15 ? 11.422 47.125 21.562 1 90.44 15 GLY B N 1
ATOM 5312 C CA . GLY B 1 15 ? 11.703 48.25 22.438 1 90.44 15 GLY B CA 1
ATOM 5313 C C . GLY B 1 15 ? 13.156 48.344 22.844 1 90.44 15 GLY B C 1
ATOM 5314 O O . GLY B 1 15 ? 13.984 47.531 22.406 1 90.44 15 GLY B O 1
ATOM 5315 N N . SER B 1 16 ? 13.461 49.281 23.734 1 88.94 16 SER B N 1
ATOM 5316 C CA . SER B 1 16 ? 14.828 49.625 24.078 1 88.94 16 SER B CA 1
ATOM 5317 C C . SER B 1 16 ? 15.477 48.562 24.938 1 88.94 16 SER B C 1
ATOM 5319 O O . SER B 1 16 ? 16.703 48.469 25.016 1 88.94 16 SER B O 1
ATOM 5321 N N . THR B 1 17 ? 14.688 47.75 25.594 1 89.19 17 THR B N 1
ATOM 5322 C CA . THR B 1 17 ? 15.25 46.688 26.453 1 89.19 17 THR B CA 1
ATOM 5323 C C . THR B 1 17 ? 15.656 45.469 25.641 1 89.19 17 THR B C 1
ATOM 5325 O O . THR B 1 17 ? 16.344 44.594 26.156 1 89.19 17 THR B O 1
ATOM 5328 N N . MET B 1 18 ? 15.266 45.469 24.391 1 91.38 18 MET B N 1
ATOM 5329 C CA . MET B 1 18 ? 15.586 44.344 23.516 1 91.38 18 MET B CA 1
ATOM 5330 C C . MET B 1 18 ? 17 44.469 22.953 1 91.38 18 MET B C 1
ATOM 5332 O O . MET B 1 18 ? 17.516 45.594 22.797 1 91.38 18 MET B O 1
ATOM 5336 N N . THR B 1 19 ? 17.703 43.344 22.719 1 89.44 19 THR B N 1
ATOM 5337 C CA . THR B 1 19 ? 19.031 43.312 22.125 1 89.44 19 THR B CA 1
ATOM 5338 C C . THR B 1 19 ? 18.953 42.844 20.672 1 89.44 19 THR B C 1
ATOM 5340 O O . THR B 1 19 ? 17.953 42.281 20.234 1 89.44 19 THR B O 1
ATOM 5343 N N . ALA B 1 20 ? 19.984 43.125 19.953 1 89.5 20 ALA B N 1
ATOM 5344 C CA . ALA B 1 20 ? 20.062 42.688 18.562 1 89.5 20 ALA B CA 1
ATOM 5345 C C . ALA B 1 20 ? 19.984 41.188 18.469 1 89.5 20 ALA B C 1
ATOM 5347 O O . ALA B 1 20 ? 19.359 40.656 17.547 1 89.5 20 ALA B O 1
ATOM 5348 N N . GLU B 1 21 ? 20.625 40.562 19.391 1 90.81 21 GLU B N 1
ATOM 5349 C CA . GLU B 1 21 ? 20.578 39.125 19.422 1 90.81 21 GLU B CA 1
ATOM 5350 C C . GLU B 1 21 ? 19.172 38.625 19.703 1 90.81 21 GLU B C 1
ATOM 5352 O O . GLU B 1 21 ? 18.734 37.594 19.156 1 90.81 21 GLU B O 1
ATOM 5357 N N . GLY B 1 22 ? 18.531 39.312 20.562 1 90.62 22 GLY B N 1
ATOM 5358 C CA . GLY B 1 22 ? 17.156 38.969 20.891 1 90.62 22 GLY B CA 1
ATOM 5359 C C . GLY B 1 22 ? 16.219 39.062 19.719 1 90.62 22 GLY B C 1
ATOM 5360 O O . GLY B 1 22 ? 15.375 38.188 19.516 1 90.62 22 GLY B O 1
ATOM 5361 N N . ILE B 1 23 ? 16.375 40.094 18.984 1 92.88 23 ILE B N 1
ATOM 5362 C CA . ILE B 1 23 ? 15.531 40.281 17.828 1 92.88 23 ILE B CA 1
ATOM 5363 C C . ILE B 1 23 ? 15.812 39.219 16.781 1 92.88 23 ILE B C 1
ATOM 5365 O O . ILE B 1 23 ? 14.891 38.719 16.125 1 92.88 23 ILE B O 1
ATOM 5369 N N . ALA B 1 24 ? 17.047 38.906 16.703 1 93.81 24 ALA B N 1
ATOM 5370 C CA . ALA B 1 24 ? 17.422 37.844 15.766 1 93.81 24 ALA B CA 1
ATOM 5371 C C . ALA B 1 24 ? 16.766 36.531 16.141 1 93.81 24 ALA B C 1
ATOM 5373 O O . ALA B 1 24 ? 16.328 35.75 15.281 1 93.81 24 ALA B O 1
ATOM 5374 N N . GLN B 1 25 ? 16.719 36.25 17.375 1 93.88 25 GLN B N 1
ATOM 5375 C CA . GLN B 1 25 ? 16.109 35.031 17.859 1 93.88 25 GLN B CA 1
ATOM 5376 C C . GLN B 1 25 ? 14.594 35.031 17.609 1 93.88 25 GLN B C 1
ATOM 5378 O O . GLN B 1 25 ? 14.016 34.031 17.234 1 93.88 25 GLN B O 1
ATOM 5383 N N . CYS B 1 26 ? 13.992 36.188 17.844 1 95 26 CYS B N 1
ATOM 5384 C CA . CYS B 1 26 ? 12.562 36.312 17.594 1 95 26 CYS B CA 1
ATOM 5385 C C . CYS B 1 26 ? 12.242 36.062 16.125 1 95 26 CYS B C 1
ATOM 5387 O O . CYS B 1 26 ? 11.289 35.344 15.805 1 95 26 CYS B O 1
ATOM 5389 N N . LYS B 1 27 ? 13.062 36.594 15.32 1 95.19 27 LYS B N 1
ATOM 5390 C CA . LYS B 1 27 ? 12.875 36.406 13.891 1 95.19 27 LYS B CA 1
ATOM 5391 C C . LYS B 1 27 ? 13.008 34.938 13.508 1 95.19 27 LYS B C 1
ATOM 5393 O O . LYS B 1 27 ? 12.242 34.438 12.68 1 95.19 27 LYS B O 1
ATOM 5398 N N . SER B 1 28 ? 13.953 34.344 14.102 1 93.75 28 SER B N 1
ATOM 5399 C CA . SER B 1 28 ? 14.164 32.906 13.82 1 93.75 28 SER B CA 1
ATOM 5400 C C . SER B 1 28 ? 12.945 32.094 14.227 1 93.75 28 SER B C 1
ATOM 5402 O O . SER B 1 28 ? 12.523 31.188 13.5 1 93.75 28 SER B O 1
ATOM 5404 N N . VAL B 1 29 ? 12.414 32.344 15.359 1 95.38 29 VAL B N 1
ATOM 5405 C CA . VAL B 1 29 ? 11.234 31.656 15.836 1 95.38 29 VAL B CA 1
ATOM 5406 C C . VAL B 1 29 ? 10.078 31.859 14.859 1 95.38 29 VAL B C 1
ATOM 5408 O O . VAL B 1 29 ? 9.398 30.906 14.477 1 95.38 29 VAL B O 1
ATOM 5411 N N . LEU B 1 30 ? 9.883 33.062 14.461 1 95.56 30 LEU B N 1
ATOM 5412 C CA . LEU B 1 30 ? 8.789 33.406 13.562 1 95.56 30 LEU B CA 1
ATOM 5413 C C . LEU B 1 30 ? 8.969 32.75 12.203 1 95.56 30 LEU B C 1
ATOM 5415 O O . LEU B 1 30 ? 8 32.25 11.609 1 95.56 30 LEU B O 1
ATOM 5419 N N . ARG B 1 31 ? 10.164 32.75 11.797 1 91.5 31 ARG B N 1
ATOM 5420 C CA . ARG B 1 31 ? 10.445 32.094 10.523 1 91.5 31 ARG B CA 1
ATOM 5421 C C . ARG B 1 31 ? 10.094 30.609 10.562 1 91.5 31 ARG B C 1
ATOM 5423 O O . ARG B 1 31 ? 9.5 30.078 9.617 1 91.5 31 ARG B O 1
ATOM 5430 N N . HIS B 1 32 ? 10.484 30.031 11.578 1 92 32 HIS B N 1
ATOM 5431 C CA . HIS B 1 32 ? 10.203 28.609 11.727 1 92 32 HIS B CA 1
ATOM 5432 C C . HIS B 1 32 ? 8.703 28.359 11.82 1 92 32 HIS B C 1
ATOM 5434 O O . HIS B 1 32 ? 8.203 27.375 11.258 1 92 32 HIS B O 1
ATOM 5440 N N . GLU B 1 33 ? 8.023 29.188 12.508 1 92.94 33 GLU B N 1
ATOM 5441 C CA . GLU B 1 33 ? 6.578 29.031 12.641 1 92.94 33 GLU B CA 1
ATOM 5442 C C . GLU B 1 33 ? 5.871 29.219 11.305 1 92.94 33 GLU B C 1
ATOM 5444 O O . GLU B 1 33 ? 4.91 28.5 11 1 92.94 33 GLU B O 1
ATOM 5449 N N . LEU B 1 34 ? 6.297 30.203 10.602 1 91.06 34 LEU B N 1
ATOM 5450 C CA . LEU B 1 34 ? 5.715 30.438 9.289 1 91.06 34 LEU B CA 1
ATOM 5451 C C . LEU B 1 34 ? 5.984 29.266 8.359 1 91.06 34 LEU B C 1
ATOM 5453 O O . LEU B 1 34 ? 5.09 28.812 7.641 1 91.06 34 LEU B O 1
ATOM 5457 N N . ARG B 1 35 ? 7.168 28.797 8.414 1 87.81 35 ARG B N 1
ATOM 5458 C CA . ARG B 1 35 ? 7.516 27.625 7.621 1 87.81 35 ARG B CA 1
ATOM 5459 C C . ARG B 1 35 ? 6.594 26.453 7.949 1 87.81 35 ARG B C 1
ATOM 5461 O O . ARG B 1 35 ? 6.141 25.75 7.047 1 87.81 35 ARG B O 1
ATOM 5468 N N . ARG B 1 36 ? 6.445 26.266 9.148 1 89.5 36 ARG B N 1
ATOM 5469 C CA . ARG B 1 36 ? 5.57 25.188 9.609 1 89.5 36 ARG B CA 1
ATOM 5470 C C . ARG B 1 36 ? 4.164 25.344 9.031 1 89.5 36 ARG B C 1
ATOM 5472 O O . ARG B 1 36 ? 3.564 24.359 8.586 1 89.5 36 ARG B O 1
ATOM 5479 N N . LYS B 1 37 ? 3.68 26.531 9.047 1 88.81 37 LYS B N 1
ATOM 5480 C CA . LYS B 1 37 ? 2.342 26.781 8.523 1 88.81 37 LYS B CA 1
ATOM 5481 C C . LYS B 1 37 ? 2.285 26.547 7.016 1 88.81 37 LYS B C 1
ATOM 5483 O O . LYS B 1 37 ? 1.268 26.094 6.492 1 88.81 37 LYS B O 1
ATOM 5488 N N . PHE B 1 38 ? 3.334 26.891 6.367 1 85.25 38 PHE B N 1
ATOM 5489 C CA . PHE B 1 38 ? 3.395 26.672 4.926 1 85.25 38 PHE B CA 1
ATOM 5490 C C . PHE B 1 38 ? 3.354 25.188 4.605 1 85.25 38 PHE B C 1
ATOM 5492 O O . PHE B 1 38 ? 2.666 24.766 3.674 1 85.25 38 PHE B O 1
ATOM 5499 N N . ILE B 1 39 ? 4.043 24.422 5.34 1 84 39 ILE B N 1
ATOM 5500 C CA . ILE B 1 39 ? 4.148 22.984 5.098 1 84 39 ILE B CA 1
ATOM 5501 C C . ILE B 1 39 ? 2.836 22.297 5.465 1 84 39 ILE B C 1
ATOM 5503 O O . ILE B 1 39 ? 2.354 21.438 4.73 1 84 39 ILE B O 1
ATOM 5507 N N . GLN B 1 40 ? 2.434 22.578 6.656 1 80.38 40 GLN B N 1
ATOM 5508 C CA . GLN B 1 40 ? 1.199 21.953 7.117 1 80.38 40 GLN B CA 1
ATOM 5509 C C . GLN B 1 40 ? 0.036 22.281 6.184 1 80.38 40 GLN B C 1
ATOM 5511 O O . GLN B 1 40 ? -0.882 21.469 6.031 1 80.38 40 GLN B O 1
ATOM 5516 N N . GLY B 1 41 ? 0.233 23.281 5.637 1 72.69 41 GLY B N 1
ATOM 5517 C CA . GLY B 1 41 ? -0.85 23.672 4.75 1 72.69 41 GLY B CA 1
ATOM 5518 C C . GLY B 1 41 ? -2.127 24.031 5.488 1 72.69 41 GLY B C 1
ATOM 5519 O O . GLY B 1 41 ? -2.094 24.344 6.68 1 72.69 41 GLY B O 1
ATOM 5520 N N . GLY B 1 42 ? -3.199 24.312 4.957 1 72.44 42 GLY B N 1
ATOM 5521 C CA . GLY B 1 42 ? -4.492 24.578 5.562 1 72.44 42 GLY B CA 1
ATOM 5522 C C . GLY B 1 42 ? -4.902 26.031 5.469 1 72.44 42 GLY B C 1
ATOM 5523 O O . GLY B 1 42 ? -4.41 26.766 4.613 1 72.44 42 GLY B O 1
ATOM 5524 N N . GLN B 1 43 ? -5.781 26.266 6.383 1 79.56 43 GLN B N 1
ATOM 5525 C CA . GLN B 1 43 ? -6.387 27.594 6.316 1 79.56 43 GLN B CA 1
ATOM 5526 C C . GLN B 1 43 ? -6.031 28.422 7.551 1 79.56 43 GLN B C 1
ATOM 5528 O O . GLN B 1 43 ? -6.805 29.281 7.969 1 79.56 43 GLN B O 1
ATOM 5533 N N . ASP B 1 44 ? -4.781 28.047 8.078 1 88 44 ASP B N 1
ATOM 5534 C CA . ASP B 1 44 ? -4.34 28.828 9.234 1 88 44 ASP B CA 1
ATOM 5535 C C . ASP B 1 44 ? -3.986 30.266 8.82 1 88 44 ASP B C 1
ATOM 5537 O O . ASP B 1 44 ? -3.502 30.484 7.707 1 88 44 ASP B O 1
ATOM 5541 N N . GLU B 1 45 ? -4.281 31.156 9.695 1 92.69 45 GLU B N 1
ATOM 5542 C CA . GLU B 1 45 ? -3.99 32.562 9.445 1 92.69 45 GLU B CA 1
ATOM 5543 C C . GLU B 1 45 ? -3.072 33.125 10.516 1 92.69 45 GLU B C 1
ATOM 5545 O O . GLU B 1 45 ? -3.104 32.688 11.672 1 92.69 45 GLU B O 1
ATOM 5550 N N . VAL B 1 46 ? -2.254 34.094 10.078 1 95.19 46 VAL B N 1
ATOM 5551 C CA . VAL B 1 46 ? -1.244 34.656 10.977 1 95.19 46 VAL B CA 1
ATOM 5552 C C . VAL B 1 46 ? -1.262 36.156 10.914 1 95.19 46 VAL B C 1
ATOM 5554 O O . VAL B 1 46 ? -1.435 36.75 9.836 1 95.19 46 VAL B O 1
ATOM 5557 N N . GLY B 1 47 ? -1.222 36.781 12.07 1 96.44 47 GLY B N 1
ATOM 5558 C CA . GLY B 1 47 ? -1.03 38.219 12.195 1 96.44 47 GLY B CA 1
ATOM 5559 C C . GLY B 1 47 ? 0.27 38.594 12.883 1 96.44 47 GLY B C 1
ATOM 5560 O O . GLY B 1 47 ? 0.834 37.812 13.633 1 96.44 47 GLY B O 1
ATOM 5561 N N . LEU B 1 48 ? 0.799 39.812 12.594 1 96.81 48 LEU B N 1
ATOM 5562 C CA . LEU B 1 48 ? 2.061 40.281 13.148 1 96.81 48 LEU B CA 1
ATOM 5563 C C . LEU B 1 48 ? 1.898 41.656 13.773 1 96.81 48 LEU B C 1
ATOM 5565 O O . LEU B 1 48 ? 1.384 42.594 13.125 1 96.81 48 LEU B O 1
ATOM 5569 N N . VAL B 1 49 ? 2.332 41.781 15.023 1 96.94 49 VAL B N 1
ATOM 5570 C CA . VAL B 1 49 ? 2.289 43.031 15.766 1 96.94 49 VAL B CA 1
ATOM 5571 C C . VAL B 1 49 ? 3.662 43.344 16.359 1 96.94 49 VAL B C 1
ATOM 5573 O O . VAL B 1 49 ? 4.336 42.438 16.859 1 96.94 49 VAL B O 1
ATOM 5576 N N . THR B 1 50 ? 4.152 44.531 16.234 1 96.12 50 THR B N 1
ATOM 5577 C CA . THR B 1 50 ? 5.367 44.969 16.906 1 96.12 50 THR B CA 1
ATOM 5578 C C . THR B 1 50 ? 5.055 46.062 17.922 1 96.12 50 THR B C 1
ATOM 5580 O O . THR B 1 50 ? 4.098 46.812 17.766 1 96.12 50 THR B O 1
ATOM 5583 N N . PHE B 1 51 ? 5.812 46.156 18.953 1 95.31 51 PHE B N 1
ATOM 5584 C CA . PHE B 1 51 ? 5.582 47.188 19.969 1 95.31 51 PHE B CA 1
ATOM 5585 C C . PHE B 1 51 ? 6.898 47.656 20.562 1 95.31 51 PHE B C 1
ATOM 5587 O O . PHE B 1 51 ? 7.883 46.906 20.578 1 95.31 51 PHE B O 1
ATOM 5594 N N . GLY B 1 52 ? 6.938 48.844 20.984 1 91.5 52 GLY B N 1
ATOM 5595 C CA . GLY B 1 52 ? 8.125 49.469 21.531 1 91.5 52 GLY B CA 1
ATOM 5596 C C . GLY B 1 52 ? 8.859 50.344 20.531 1 91.5 52 GLY B C 1
ATOM 5597 O O . GLY B 1 52 ? 10.031 50.656 20.734 1 91.5 52 GLY B O 1
ATOM 5598 N N . SER B 1 53 ? 8.219 50.531 19.453 1 87.12 53 SER B N 1
ATOM 5599 C CA . SER B 1 53 ? 8.805 51.438 18.453 1 87.12 53 SER B CA 1
ATOM 5600 C C . SER B 1 53 ? 8.164 52.812 18.484 1 87.12 53 SER B C 1
ATOM 5602 O O . SER B 1 53 ? 7.207 53.031 19.234 1 87.12 53 SER B O 1
ATOM 5604 N N . GLY B 1 54 ? 8.719 53.812 17.703 1 84.81 54 GLY B N 1
ATOM 5605 C CA . GLY B 1 54 ? 8.18 55.156 17.656 1 84.81 54 GLY B CA 1
ATOM 5606 C C . GLY B 1 54 ? 6.918 55.25 16.812 1 84.81 54 GLY B C 1
ATOM 5607 O O . GLY B 1 54 ? 6.227 56.281 16.859 1 84.81 54 GLY B O 1
ATOM 5608 N N . THR B 1 55 ? 6.555 54.125 16.234 1 88.75 55 THR B N 1
ATOM 5609 C CA . THR B 1 55 ? 5.406 54.125 15.336 1 88.75 55 THR B CA 1
ATOM 5610 C C . THR B 1 55 ? 4.176 53.531 16.031 1 88.75 55 THR B C 1
ATOM 5612 O O . THR B 1 55 ? 4.277 52.562 16.781 1 88.75 55 THR B O 1
ATOM 5615 N N . THR B 1 56 ? 3.061 54.219 15.977 1 92.25 56 THR B N 1
ATOM 5616 C CA . THR B 1 56 ? 1.778 53.75 16.484 1 92.25 56 THR B CA 1
ATOM 5617 C C . THR B 1 56 ? 0.785 53.531 15.352 1 92.25 56 THR B C 1
ATOM 5619 O O . THR B 1 56 ? 0.447 54.469 14.633 1 92.25 56 THR B O 1
ATOM 5622 N N . ARG B 1 57 ? 0.441 52.312 15.086 1 93.88 57 ARG B N 1
ATOM 5623 C CA . ARG B 1 57 ? -0.521 52 14.039 1 93.88 57 ARG B CA 1
ATOM 5624 C C . ARG B 1 57 ? -1.419 50.844 14.445 1 93.88 57 ARG B C 1
ATOM 5626 O O . ARG B 1 57 ? -1.064 49.688 14.25 1 93.88 57 ARG B O 1
ATOM 5633 N N . ASN B 1 58 ? -2.611 51.031 15 1 92.75 58 ASN B N 1
ATOM 5634 C CA . ASN B 1 58 ? -3.609 50.062 15.391 1 92.75 58 ASN B CA 1
ATOM 5635 C C . ASN B 1 58 ? -4.992 50.688 15.539 1 92.75 58 ASN B C 1
ATOM 5637 O O . ASN B 1 58 ? -5.113 51.875 15.773 1 92.75 58 ASN B O 1
ATOM 5641 N N . VAL B 1 59 ? -5.953 49.969 15.383 1 91.06 59 VAL B N 1
ATOM 5642 C CA . VAL B 1 59 ? -7.336 50.406 15.336 1 91.06 59 VAL B CA 1
ATOM 5643 C C . VAL B 1 59 ? -7.754 50.938 16.703 1 91.06 59 VAL B C 1
ATOM 5645 O O . VAL B 1 59 ? -8.516 51.906 16.812 1 91.06 59 VAL B O 1
ATOM 5648 N N . LEU B 1 60 ? -7.262 50.344 17.75 1 92.19 60 LEU B N 1
ATOM 5649 C CA . LEU B 1 60 ? -7.648 50.75 19.109 1 92.19 60 LEU B CA 1
ATOM 5650 C C . LEU B 1 60 ? -7.145 52.156 19.422 1 92.19 60 LEU B C 1
ATOM 5652 O O . LEU B 1 60 ? -7.832 52.906 20.094 1 92.19 60 LEU B O 1
ATOM 5656 N N . ASN B 1 61 ? -5.879 52.375 19.016 1 92 61 ASN B N 1
ATOM 5657 C CA . ASN B 1 61 ? -5.355 53.75 19.203 1 92 61 ASN B CA 1
ATOM 5658 C C . ASN B 1 61 ? -6.137 54.75 18.391 1 92 61 ASN B C 1
ATOM 5660 O O . ASN B 1 61 ? -6.316 55.906 18.828 1 92 61 ASN B O 1
ATOM 5664 N N . ASP B 1 62 ? -6.668 54.375 17.25 1 90.88 62 ASP B N 1
ATOM 5665 C CA . ASP B 1 62 ? -7.488 55.281 16.438 1 90.88 62 ASP B CA 1
ATOM 5666 C C . ASP B 1 62 ? -8.789 55.625 17.141 1 90.88 62 ASP B C 1
ATOM 5668 O O . ASP B 1 62 ? -9.281 56.75 17.016 1 90.88 62 ASP B O 1
ATOM 5672 N N . GLU B 1 63 ? -9.266 54.688 17.828 1 89.25 63 GLU B N 1
ATOM 5673 C CA . GLU B 1 63 ? -10.531 54.875 18.531 1 89.25 63 GLU B CA 1
ATOM 5674 C C . GLU B 1 63 ? -10.312 55.562 19.875 1 89.25 63 GLU B C 1
ATOM 5676 O O . GLU B 1 63 ? -11.203 56.281 20.359 1 89.25 63 GLU B O 1
ATOM 5681 N N . HIS B 1 64 ? -9.211 55.219 20.531 1 89.56 64 HIS B N 1
ATOM 5682 C CA . HIS B 1 64 ? -8.883 55.781 21.828 1 89.56 64 HIS B CA 1
ATOM 5683 C C . HIS B 1 64 ? -7.551 56.531 21.781 1 89.56 64 HIS B C 1
ATOM 5685 O O . HIS B 1 64 ? -6.504 55.969 22.094 1 89.56 64 HIS B O 1
ATOM 5691 N N . SER B 1 65 ? -7.68 57.812 21.547 1 83.75 65 SER B N 1
ATOM 5692 C CA . SER B 1 65 ? -6.473 58.625 21.359 1 83.75 65 SER B CA 1
ATOM 5693 C C . SER B 1 65 ? -5.621 58.625 22.625 1 83.75 65 SER B C 1
ATOM 5695 O O . SER B 1 65 ? -6.145 58.781 23.734 1 83.75 65 SER B O 1
ATOM 5697 N N . GLY B 1 66 ? -4.32 58.312 22.609 1 83.94 66 GLY B N 1
ATOM 5698 C CA . GLY B 1 66 ? -3.381 58.375 23.719 1 83.94 66 GLY B CA 1
ATOM 5699 C C . GLY B 1 66 ? -3.109 57 24.328 1 83.94 66 GLY B C 1
ATOM 5700 O O . GLY B 1 66 ? -2.193 56.875 25.141 1 83.94 66 GLY B O 1
ATOM 5701 N N . GLU B 1 67 ? -3.998 56.062 23.938 1 88.19 67 GLU B N 1
ATOM 5702 C CA . GLU B 1 67 ? -3.803 54.719 24.469 1 88.19 67 GLU B CA 1
ATOM 5703 C C . GLU B 1 67 ? -3.193 53.781 23.422 1 88.19 67 GLU B C 1
ATOM 5705 O O . GLU B 1 67 ? -3.205 54.094 22.234 1 88.19 67 GLU B O 1
ATOM 5710 N N . TYR B 1 68 ? -2.494 52.812 23.875 1 93.5 68 TYR B N 1
ATOM 5711 C CA . TYR B 1 68 ? -1.896 51.781 23.031 1 93.5 68 TYR B CA 1
ATOM 5712 C C . TYR B 1 68 ? -0.876 52.406 22.062 1 93.5 68 TYR B C 1
ATOM 5714 O O . TYR B 1 68 ? -0.881 52.094 20.875 1 93.5 68 TYR B O 1
ATOM 5722 N N . VAL B 1 69 ? -0.085 53.25 22.641 1 91.88 69 VAL B N 1
ATOM 5723 C CA . VAL B 1 69 ? 0.942 53.969 21.875 1 91.88 69 VAL B CA 1
ATOM 5724 C C . VAL B 1 69 ? 2.143 53.031 21.656 1 91.88 69 VAL B C 1
ATOM 5726 O O . VAL B 1 69 ? 2.359 52.094 22.422 1 91.88 69 VAL B O 1
ATOM 5729 N N . HIS B 1 70 ? 2.846 53.156 20.547 1 93 70 HIS B N 1
ATOM 5730 C CA . HIS B 1 70 ? 4.07 52.469 20.188 1 93 70 HIS B CA 1
ATOM 5731 C C . HIS B 1 70 ? 3.785 51 19.844 1 93 70 HIS B C 1
ATOM 5733 O O . HIS B 1 70 ? 4.621 50.125 20.094 1 93 70 HIS B O 1
ATOM 5739 N N . VAL B 1 71 ? 2.576 50.688 19.531 1 94.62 71 VAL B N 1
ATOM 5740 C CA . VAL B 1 71 ? 2.191 49.375 19.031 1 94.62 71 VAL B CA 1
ATOM 5741 C C . VAL B 1 71 ? 1.78 49.469 17.578 1 94.62 71 VAL B C 1
ATOM 5743 O O . VAL B 1 71 ? 0.933 50.281 17.203 1 94.62 71 VAL B O 1
ATOM 5746 N N . GLU B 1 72 ? 2.367 48.688 16.766 1 95.06 72 GLU B N 1
ATOM 5747 C CA . GLU B 1 72 ? 2.111 48.719 15.336 1 95.06 72 GLU B CA 1
ATOM 5748 C C . GLU B 1 72 ? 1.653 47.344 14.82 1 95.06 72 GLU B C 1
ATOM 5750 O O . GLU B 1 72 ? 2.324 46.344 15.031 1 95.06 72 GLU B O 1
ATOM 5755 N N . VAL B 1 73 ? 0.533 47.375 14.172 1 96.12 73 VAL B N 1
ATOM 5756 C CA . VAL B 1 73 ? 0.104 46.188 13.445 1 96.12 73 VAL B CA 1
ATOM 5757 C C . VAL B 1 73 ? 0.82 46.094 12.102 1 96.12 73 VAL B C 1
ATOM 5759 O O . VAL B 1 73 ? 0.478 46.844 11.172 1 96.12 73 VAL B O 1
ATOM 5762 N N . VAL B 1 74 ? 1.782 45.25 11.984 1 94.12 74 VAL B N 1
ATOM 5763 C CA . VAL B 1 74 ? 2.613 45.156 10.789 1 94.12 74 VAL B CA 1
ATOM 5764 C C . VAL B 1 74 ? 1.84 44.406 9.695 1 94.12 74 VAL B C 1
ATOM 5766 O O . VAL B 1 74 ? 1.938 44.781 8.516 1 94.12 74 VAL B O 1
ATOM 5769 N N . SER B 1 75 ? 1.14 43.375 10.117 1 93.88 75 SER B N 1
ATOM 5770 C CA . SER B 1 75 ? 0.306 42.594 9.195 1 93.88 75 SER B CA 1
ATOM 5771 C C . SER B 1 75 ? -0.962 42.094 9.883 1 93.88 75 SER B C 1
ATOM 5773 O O . SER B 1 75 ? -0.905 41.562 10.992 1 93.88 75 SER B O 1
ATOM 5775 N N . GLY B 1 76 ? -2.121 42.344 9.211 1 92.62 76 GLY B N 1
ATOM 5776 C CA . GLY B 1 76 ? -3.352 41.75 9.703 1 92.62 76 GLY B CA 1
ATOM 5777 C C . GLY B 1 76 ? -3.361 40.25 9.625 1 92.62 76 GLY B C 1
ATOM 5778 O O . GLY B 1 76 ? -2.379 39.625 9.195 1 92.62 76 GLY B O 1
ATOM 5779 N N . ILE B 1 77 ? -4.379 39.719 10.148 1 94.56 77 ILE B N 1
ATOM 5780 C CA . ILE B 1 77 ? -4.496 38.25 10.172 1 94.56 77 ILE B CA 1
ATOM 5781 C C . ILE B 1 77 ? -4.879 37.75 8.789 1 94.56 77 ILE B C 1
ATOM 5783 O O . ILE B 1 77 ? -5.988 38 8.312 1 94.56 77 ILE B O 1
ATOM 5787 N N . VAL B 1 78 ? -3.965 37.062 8.133 1 90.75 78 VAL B N 1
ATOM 5788 C CA . VAL B 1 78 ? -4.156 36.531 6.781 1 90.75 78 VAL B CA 1
ATOM 5789 C C . VAL B 1 78 ? -3.443 35.188 6.641 1 90.75 78 VAL B C 1
ATOM 5791 O O . VAL B 1 78 ? -2.615 34.844 7.48 1 90.75 78 VAL B O 1
ATOM 5794 N N . LYS B 1 79 ? -3.844 34.531 5.605 1 88.75 79 LYS B N 1
ATOM 5795 C CA . LYS B 1 79 ? -3.061 33.344 5.277 1 88.75 79 LYS B CA 1
ATOM 5796 C C . LYS B 1 79 ? -1.625 33.719 4.918 1 88.75 79 LYS B C 1
ATOM 5798 O O . LYS B 1 79 ? -1.395 34.594 4.078 1 88.75 79 LYS B O 1
ATOM 5803 N N . PRO B 1 80 ? -0.727 33.156 5.621 1 89.25 80 PRO B N 1
ATOM 5804 C CA . PRO B 1 80 ? 0.662 33.594 5.43 1 89.25 80 PRO B CA 1
ATOM 5805 C C . PRO B 1 80 ? 1.183 33.281 4.027 1 89.25 80 PRO B C 1
ATOM 5807 O O . PRO B 1 80 ? 0.816 32.25 3.438 1 89.25 80 PRO B O 1
ATOM 5810 N N . ASP B 1 81 ? 1.969 34.188 3.533 1 85.81 81 ASP B N 1
ATOM 5811 C CA . ASP B 1 81 ? 2.643 34.062 2.244 1 85.81 81 ASP B CA 1
ATOM 5812 C C . ASP B 1 81 ? 4.105 34.5 2.346 1 85.81 81 ASP B C 1
ATOM 5814 O O . ASP B 1 81 ? 4.594 34.812 3.436 1 85.81 81 ASP B O 1
ATOM 5818 N N . VAL B 1 82 ? 4.758 34.531 1.286 1 83.94 82 VAL B N 1
ATOM 5819 C CA . VAL B 1 82 ? 6.184 34.812 1.263 1 83.94 82 VAL B CA 1
ATOM 5820 C C . VAL B 1 82 ? 6.418 36.281 1.664 1 83.94 82 VAL B C 1
ATOM 5822 O O . VAL B 1 82 ? 7.43 36.594 2.289 1 83.94 82 VAL B O 1
ATOM 5825 N N . SER B 1 83 ? 5.457 37.062 1.364 1 87.75 83 SER B N 1
ATOM 5826 C CA . SER B 1 83 ? 5.57 38.469 1.747 1 87.75 83 SER B CA 1
ATOM 5827 C C . SER B 1 83 ? 5.641 38.625 3.264 1 87.75 83 SER B C 1
ATOM 5829 O O . SER B 1 83 ? 6.316 39.531 3.77 1 87.75 83 SER B O 1
ATOM 5831 N N . MET B 1 84 ? 4.922 37.844 3.922 1 90.56 84 MET B N 1
ATOM 5832 C CA . MET B 1 84 ? 4.969 37.875 5.383 1 90.56 84 MET B CA 1
ATOM 5833 C C . MET B 1 84 ? 6.355 37.5 5.891 1 90.56 84 MET B C 1
ATOM 5835 O O . MET B 1 84 ? 6.832 38.062 6.879 1 90.56 84 MET B O 1
ATOM 5839 N N . MET B 1 85 ? 6.973 36.594 5.258 1 88.44 85 MET B N 1
ATOM 5840 C CA . MET B 1 85 ? 8.336 36.188 5.625 1 88.44 85 MET B CA 1
ATOM 5841 C C . MET B 1 85 ? 9.297 37.375 5.441 1 88.44 85 MET B C 1
ATOM 5843 O O . MET B 1 85 ? 10.188 37.594 6.266 1 88.44 85 MET B O 1
ATOM 5847 N N . GLU B 1 86 ? 9.047 38.031 4.434 1 88.62 86 GLU B N 1
ATOM 5848 C CA . GLU B 1 86 ? 9.867 39.219 4.176 1 88.62 86 GLU B CA 1
ATOM 5849 C C . GLU B 1 86 ? 9.664 40.281 5.25 1 88.62 86 GLU B C 1
ATOM 5851 O O . GLU B 1 86 ? 10.617 40.938 5.652 1 88.62 86 GLU B O 1
ATOM 5856 N N . ARG B 1 87 ? 8.477 40.438 5.668 1 91.88 87 ARG B N 1
ATOM 5857 C CA . ARG B 1 87 ? 8.172 41.406 6.719 1 91.88 87 ARG B CA 1
ATOM 5858 C C . ARG B 1 87 ? 8.852 41.031 8.023 1 91.88 87 ARG B C 1
ATOM 5860 O O . ARG B 1 87 ? 9.305 41.906 8.773 1 91.88 87 ARG B O 1
ATOM 5867 N N . VAL B 1 88 ? 8.891 39.75 8.227 1 93.81 88 VAL B N 1
ATOM 5868 C CA . VAL B 1 88 ? 9.555 39.281 9.43 1 93.81 88 VAL B CA 1
ATOM 5869 C C . VAL B 1 88 ? 11.055 39.594 9.352 1 93.81 88 VAL B C 1
ATOM 5871 O O . VAL B 1 88 ? 11.656 40 10.352 1 93.81 88 VAL B O 1
ATOM 5874 N N . ASP B 1 89 ? 11.594 39.5 8.211 1 89.81 89 ASP B N 1
ATOM 5875 C CA . ASP B 1 89 ? 13.023 39.719 8.031 1 89.81 89 ASP B CA 1
ATOM 5876 C C . ASP B 1 89 ? 13.414 41.156 8.234 1 89.81 89 ASP B C 1
ATOM 5878 O O . ASP B 1 89 ? 14.555 41.469 8.602 1 89.81 89 ASP B O 1
ATOM 5882 N N . VAL B 1 90 ? 12.445 42 8.062 1 91 90 VAL B N 1
ATOM 5883 C CA . VAL B 1 90 ? 12.758 43.438 8.109 1 91 90 VAL B CA 1
ATOM 5884 C C . VAL B 1 90 ? 12.555 43.969 9.531 1 91 90 VAL B C 1
ATOM 5886 O O . VAL B 1 90 ? 12.977 45.062 9.859 1 91 90 VAL B O 1
ATOM 5889 N N . ILE B 1 91 ? 12.023 43.156 10.375 1 91.56 91 ILE B N 1
ATOM 5890 C CA . ILE B 1 91 ? 11.828 43.594 11.758 1 91.56 91 ILE B CA 1
ATOM 5891 C C . ILE B 1 91 ? 13.18 43.875 12.406 1 91.56 91 ILE B C 1
ATOM 5893 O O . ILE B 1 91 ? 14.094 43.062 12.32 1 91.56 91 ILE B O 1
ATOM 5897 N N . ASP B 1 92 ? 13.273 45.031 12.969 1 89.19 92 ASP B N 1
ATOM 5898 C CA . ASP B 1 92 ? 14.516 45.406 13.625 1 89.19 92 ASP B CA 1
ATOM 5899 C C . ASP B 1 92 ? 14.242 46.281 14.859 1 89.19 92 ASP B C 1
ATOM 5901 O O . ASP B 1 92 ? 13.094 46.656 15.117 1 89.19 92 ASP B O 1
ATOM 5905 N N . LEU B 1 93 ? 15.328 46.531 15.609 1 85.38 93 LEU B N 1
ATOM 5906 C CA . LEU B 1 93 ? 15.203 47.375 16.797 1 85.38 93 LEU B CA 1
ATOM 5907 C C . LEU B 1 93 ? 14.773 48.781 16.422 1 85.38 93 LEU B C 1
ATOM 5909 O O . LEU B 1 93 ? 15.203 49.344 15.398 1 85.38 93 LEU B O 1
ATOM 5913 N N . SER B 1 94 ? 13.852 49.344 17.094 1 78.5 94 SER B N 1
ATOM 5914 C CA . SER B 1 94 ? 13.344 50.656 16.797 1 78.5 94 SER B CA 1
ATOM 5915 C C . SER B 1 94 ? 14.422 51.719 17.016 1 78.5 94 SER B C 1
ATOM 5917 O O . SER B 1 94 ? 14.406 52.781 16.375 1 78.5 94 SER B O 1
ATOM 5919 N N . GLY B 1 95 ? 15.453 51.469 17.719 1 72.06 95 GLY B N 1
ATOM 5920 C CA . GLY B 1 95 ? 16.484 52.469 18.031 1 72.06 95 GLY B CA 1
ATOM 5921 C C . GLY B 1 95 ? 16.016 53.531 18.984 1 72.06 95 GLY B C 1
ATOM 5922 O O . GLY B 1 95 ? 16.828 54.344 19.469 1 72.06 95 GLY B O 1
ATOM 5923 N N . GLU B 1 96 ? 14.734 53.562 19.234 1 77.06 96 GLU B N 1
ATOM 5924 C CA . GLU B 1 96 ? 14.195 54.594 20.125 1 77.06 96 GLU B CA 1
ATOM 5925 C C . GLU B 1 96 ? 14.219 54.156 21.578 1 77.06 96 GLU B C 1
ATOM 5927 O O . GLU B 1 96 ? 14.305 52.938 21.859 1 77.06 96 GLU B O 1
ATOM 5932 N N . GLU B 1 97 ? 14.242 55.188 22.391 1 80 97 GLU B N 1
ATOM 5933 C CA . GLU B 1 97 ? 14.297 54.906 23.828 1 80 97 GLU B CA 1
ATOM 5934 C C . GLU B 1 97 ? 12.898 54.656 24.391 1 80 97 GLU B C 1
ATOM 5936 O O . GLU B 1 97 ? 12.453 55.375 25.297 1 80 97 GLU B O 1
ATOM 5941 N N . VAL B 1 98 ? 12.188 53.875 23.703 1 86.38 98 VAL B N 1
ATOM 5942 C CA . VAL B 1 98 ? 10.844 53.562 24.156 1 86.38 98 VAL B CA 1
ATOM 5943 C C . VAL B 1 98 ? 10.781 52.094 24.562 1 86.38 98 VAL B C 1
ATOM 5945 O O . VAL B 1 98 ? 11.32 51.219 23.859 1 86.38 98 VAL B O 1
ATOM 5948 N N . GLU B 1 99 ? 10.297 51.938 25.844 1 83.25 99 GLU B N 1
ATOM 5949 C CA . GLU B 1 99 ? 10.078 50.562 26.281 1 83.25 99 GLU B CA 1
ATOM 5950 C C . GLU B 1 99 ? 8.727 50.062 25.812 1 83.25 99 GLU B C 1
ATOM 5952 O O . GLU B 1 99 ? 7.727 50.781 25.859 1 83.25 99 GLU B O 1
ATOM 5957 N N . GLY B 1 100 ? 8.703 48.938 25.297 1 80.12 100 GLY B N 1
ATOM 5958 C CA . GLY B 1 100 ? 7.477 48.344 24.781 1 80.12 100 GLY B CA 1
ATOM 5959 C C . GLY B 1 100 ? 6.531 47.906 25.891 1 80.12 100 GLY B C 1
ATOM 5960 O O . GLY B 1 100 ? 6.957 47.312 26.875 1 80.12 100 GLY B O 1
ATOM 5961 N N . ASP B 1 101 ? 5.246 48.281 25.797 1 88.19 101 ASP B N 1
ATOM 5962 C CA . ASP B 1 101 ? 4.207 47.812 26.703 1 88.19 101 ASP B CA 1
ATOM 5963 C C . ASP B 1 101 ? 3.611 46.5 26.219 1 88.19 101 ASP B C 1
ATOM 5965 O O . ASP B 1 101 ? 2.811 46.469 25.281 1 88.19 101 ASP B O 1
ATOM 5969 N N . THR B 1 102 ? 3.953 45.469 26.953 1 93.25 102 THR B N 1
ATOM 5970 C CA . THR B 1 102 ? 3.574 44.125 26.531 1 93.25 102 THR B CA 1
ATOM 5971 C C . THR B 1 102 ? 2.064 43.938 26.641 1 93.25 102 THR B C 1
ATOM 5973 O O . THR B 1 102 ? 1.457 43.25 25.797 1 93.25 102 THR B O 1
ATOM 5976 N N . PHE B 1 103 ? 1.43 44.5 27.609 1 94 103 PHE B N 1
ATOM 5977 C CA . PHE B 1 103 ? 0.002 44.312 27.828 1 94 103 PHE B CA 1
ATOM 5978 C C . PHE B 1 103 ? -0.817 45.031 26.766 1 94 103 PHE B C 1
ATOM 5980 O O . PHE B 1 103 ? -1.816 44.5 26.281 1 94 103 PHE B O 1
ATOM 5987 N N . ASP B 1 104 ? -0.342 46.219 26.422 1 93 104 ASP B N 1
ATOM 5988 C CA . ASP B 1 104 ? -0.992 46.906 25.328 1 93 104 ASP B CA 1
ATOM 5989 C C . ASP B 1 104 ? -0.921 46.094 24.031 1 93 104 ASP B C 1
ATOM 5991 O O . ASP B 1 104 ? -1.887 46.062 23.266 1 93 104 ASP B O 1
ATOM 5995 N N . ALA B 1 105 ? 0.186 45.5 23.859 1 95.06 105 ALA B N 1
ATOM 5996 C CA . ALA B 1 105 ? 0.374 44.688 22.672 1 95.06 105 ALA B CA 1
ATOM 5997 C C . ALA B 1 105 ? -0.567 43.5 22.656 1 95.06 105 ALA B C 1
ATOM 5999 O O . ALA B 1 105 ? -1.112 43.125 21.609 1 95.06 105 ALA B O 1
ATOM 6000 N N . ILE B 1 106 ? -0.74 42.844 23.812 1 96 106 ILE B N 1
ATOM 6001 C CA . ILE B 1 106 ? -1.611 41.688 23.938 1 96 106 ILE B CA 1
ATOM 6002 C C . ILE B 1 106 ? -3.055 42.094 23.641 1 96 106 ILE B C 1
ATOM 6004 O O . ILE B 1 106 ? -3.77 41.375 22.938 1 96 106 ILE B O 1
ATOM 6008 N N . VAL B 1 107 ? -3.451 43.219 24.156 1 94.94 107 VAL B N 1
ATOM 6009 C CA . VAL B 1 107 ? -4.82 43.688 23.953 1 94.94 107 VAL B CA 1
ATOM 6010 C C . VAL B 1 107 ? -5.047 44.031 22.484 1 94.94 107 VAL B C 1
ATOM 6012 O O . VAL B 1 107 ? -6.102 43.719 21.922 1 94.94 107 VAL B O 1
ATOM 6015 N N . VAL B 1 108 ? -4.066 44.688 21.891 1 95.5 108 VAL B N 1
ATOM 6016 C CA . VAL B 1 108 ? -4.172 45 20.484 1 95.5 108 VAL B CA 1
ATOM 6017 C C . VAL B 1 108 ? -4.254 43.719 19.656 1 95.5 108 VAL B C 1
ATOM 6019 O O . VAL B 1 108 ? -5.055 43.625 18.719 1 95.5 108 VAL B O 1
ATOM 6022 N N . ALA B 1 109 ? -3.436 42.781 19.984 1 96.81 109 ALA B N 1
ATOM 6023 C CA . ALA B 1 109 ? -3.451 41.469 19.297 1 96.81 109 ALA B CA 1
ATOM 6024 C C . ALA B 1 109 ? -4.809 40.812 19.453 1 96.81 109 ALA B C 1
ATOM 6026 O O . ALA B 1 109 ? -5.336 40.25 18.484 1 96.81 109 ALA B O 1
ATOM 6027 N N . LEU B 1 110 ? -5.309 40.844 20.641 1 95.56 110 LEU B N 1
ATOM 6028 C CA . LEU B 1 110 ? -6.617 40.25 20.906 1 95.56 110 LEU B CA 1
ATOM 6029 C C . LEU B 1 110 ? -7.699 40.938 20.078 1 95.56 110 LEU B C 1
ATOM 6031 O O . LEU B 1 110 ? -8.617 40.25 19.578 1 95.56 110 LEU B O 1
ATOM 6035 N N . ASN B 1 111 ? -7.578 42.219 19.969 1 94.12 111 ASN B N 1
ATOM 6036 C CA . ASN B 1 111 ? -8.547 42.969 19.172 1 94.12 111 ASN B CA 1
ATOM 6037 C C . ASN B 1 111 ? -8.477 42.562 17.703 1 94.12 111 ASN B C 1
ATOM 6039 O O . ASN B 1 111 ? -9.508 42.469 17.031 1 94.12 111 ASN B O 1
ATOM 6043 N N . GLU B 1 112 ? -7.273 42.438 17.219 1 94.75 112 GLU B N 1
ATOM 6044 C CA . GLU B 1 112 ? -7.117 41.969 15.836 1 94.75 112 GLU B CA 1
ATOM 6045 C C . GLU B 1 112 ? -7.801 40.625 15.609 1 94.75 112 GLU B C 1
ATOM 6047 O O . GLU B 1 112 ? -8.422 40.406 14.57 1 94.75 112 GLU B O 1
ATOM 6052 N N . LEU B 1 113 ? -7.676 39.719 16.531 1 95.12 113 LEU B N 1
ATOM 6053 C CA . LEU B 1 113 ? -8.297 38.406 16.453 1 95.12 113 LEU B CA 1
ATOM 6054 C C . LEU B 1 113 ? -9.812 38.5 16.484 1 95.12 113 LEU B C 1
ATOM 6056 O O . LEU B 1 113 ? -10.508 37.812 15.727 1 95.12 113 LEU B O 1
ATOM 6060 N N . HIS B 1 114 ? -10.281 39.344 17.312 1 91.5 114 HIS B N 1
ATOM 6061 C CA . HIS B 1 114 ? -11.719 39.531 17.453 1 91.5 114 HIS B CA 1
ATOM 6062 C C . HIS B 1 114 ? -12.336 40.094 16.172 1 91.5 114 HIS B C 1
ATOM 6064 O O . HIS B 1 114 ? -13.398 39.625 15.742 1 91.5 114 HIS B O 1
ATOM 6070 N N . VAL B 1 115 ? -11.695 41.031 15.633 1 89.5 115 VAL B N 1
ATOM 6071 C CA . VAL B 1 115 ? -12.203 41.688 14.438 1 89.5 115 VAL B CA 1
ATOM 6072 C C . VAL B 1 115 ? -12.172 40.719 13.258 1 89.5 115 VAL B C 1
ATOM 6074 O O . VAL B 1 115 ? -13.102 40.688 12.445 1 89.5 115 VAL B O 1
ATOM 6077 N N . ARG B 1 116 ? -11.18 39.969 13.125 1 90.25 116 ARG B N 1
ATOM 6078 C CA . ARG B 1 116 ? -11.016 39.062 11.984 1 90.25 116 ARG B CA 1
ATOM 6079 C C . ARG B 1 116 ? -11.898 37.844 12.125 1 90.25 116 ARG B C 1
ATOM 6081 O O . ARG B 1 116 ? -12.555 37.438 11.164 1 90.25 116 ARG B O 1
ATOM 6088 N N . VAL B 1 117 ? -11.867 37.094 13.227 1 87.62 117 VAL B N 1
ATOM 6089 C CA . VAL B 1 117 ? -12.492 35.781 13.406 1 87.62 117 VAL B CA 1
ATOM 6090 C C . VAL B 1 117 ? -13.977 35.969 13.695 1 87.62 117 VAL B C 1
ATOM 6092 O O . VAL B 1 117 ? -14.805 35.188 13.234 1 87.62 117 VAL B O 1
ATOM 6095 N N . LYS B 1 118 ? -14.352 36.969 14.453 1 82.25 118 LYS B N 1
ATOM 6096 C CA . LYS B 1 118 ? -15.75 37.219 14.812 1 82.25 118 LYS B CA 1
ATOM 6097 C C . LYS B 1 118 ? -16.438 35.938 15.266 1 82.25 118 LYS B C 1
ATOM 6099 O O . LYS B 1 118 ? -16.047 35.312 16.266 1 82.25 118 LYS B O 1
ATOM 6104 N N . LYS B 1 119 ? -17.297 35.281 14.328 1 80.19 119 LYS B N 1
ATOM 6105 C CA . LYS B 1 119 ? -18.047 34.094 14.703 1 80.19 119 LYS B CA 1
ATOM 6106 C C . LYS B 1 119 ? -17.516 32.844 13.977 1 80.19 119 LYS B C 1
ATOM 6108 O O . LYS B 1 119 ? -18.109 31.766 14.062 1 80.19 119 LYS B O 1
ATOM 6113 N N . LEU B 1 120 ? -16.406 33.125 13.336 1 82.12 120 LEU B N 1
ATOM 6114 C CA . LEU B 1 120 ? -15.828 31.984 12.609 1 82.12 120 LEU B CA 1
ATOM 6115 C C . LEU B 1 120 ? -15.172 31 13.562 1 82.12 120 LEU B C 1
ATOM 6117 O O . LEU B 1 120 ? -14.789 31.359 14.68 1 82.12 120 LEU B O 1
ATOM 6121 N N . LYS B 1 121 ? -15.18 29.797 13.219 1 82.69 121 LYS B N 1
ATOM 6122 C CA . LYS B 1 121 ? -14.617 28.734 14.062 1 82.69 121 LYS B CA 1
ATOM 6123 C C . LYS B 1 121 ? -13.102 28.641 13.891 1 82.69 121 LYS B C 1
ATOM 6125 O O . LYS B 1 121 ? -12.617 27.969 12.984 1 82.69 121 LYS B O 1
ATOM 6130 N N . PHE B 1 122 ? -12.305 29.375 14.773 1 88 122 PHE B N 1
ATOM 6131 C CA . PHE B 1 122 ? -10.852 29.359 14.812 1 88 122 PHE B CA 1
ATOM 6132 C C . PHE B 1 122 ? -10.344 29.078 16.219 1 88 122 PHE B C 1
ATOM 6134 O O . PHE B 1 122 ? -10.969 29.484 17.203 1 88 122 PHE B O 1
ATOM 6141 N N . GLU B 1 123 ? -9.328 28.344 16.234 1 88.75 123 GLU B N 1
ATOM 6142 C CA . GLU B 1 123 ? -8.539 28.391 17.453 1 88.75 123 GLU B CA 1
ATOM 6143 C C . GLU B 1 123 ? -7.695 29.672 17.516 1 88.75 123 GLU B C 1
ATOM 6145 O O . GLU B 1 123 ? -6.941 29.969 16.594 1 88.75 123 GLU B O 1
ATOM 6150 N N . LYS B 1 124 ? -7.887 30.438 18.578 1 93.44 124 LYS B N 1
ATOM 6151 C CA . LYS B 1 124 ? -7.215 31.734 18.688 1 93.44 124 LYS B CA 1
ATOM 6152 C C . LYS B 1 124 ? -6.016 31.656 19.625 1 93.44 124 LYS B C 1
ATOM 6154 O O . LYS B 1 124 ? -6.105 31.078 20.703 1 93.44 124 LYS B O 1
ATOM 6159 N N . ARG B 1 125 ? -4.945 32.25 19.125 1 95 125 ARG B N 1
ATOM 6160 C CA . ARG B 1 125 ? -3.742 32.219 19.953 1 95 125 ARG B CA 1
ATOM 6161 C C . ARG B 1 125 ? -2.969 33.531 19.781 1 95 125 ARG B C 1
ATOM 6163 O O . ARG B 1 125 ? -2.877 34.094 18.688 1 95 125 ARG B O 1
ATOM 6170 N N . VAL B 1 126 ? -2.426 34.031 20.906 1 96.75 126 VAL B N 1
ATOM 6171 C CA . VAL B 1 126 ? -1.515 35.156 20.906 1 96.75 126 VAL B CA 1
ATOM 6172 C C . VAL B 1 126 ? -0.15 34.719 21.453 1 96.75 126 VAL B C 1
ATOM 6174 O O . VAL B 1 126 ? -0.056 34.156 22.531 1 96.75 126 VAL B O 1
ATOM 6177 N N . VAL B 1 127 ? 0.861 34.969 20.688 1 97.38 127 VAL B N 1
ATOM 6178 C CA . VAL B 1 127 ? 2.223 34.656 21.109 1 97.38 127 VAL B CA 1
ATOM 6179 C C . VAL B 1 127 ? 3.031 35.938 21.234 1 97.38 127 VAL B C 1
ATOM 6181 O O . VAL B 1 127 ? 3.199 36.688 20.266 1 97.38 127 VAL B O 1
ATOM 6184 N N . VAL B 1 128 ? 3.508 36.188 22.406 1 97.19 128 VAL B N 1
ATOM 6185 C CA . VAL B 1 128 ? 4.254 37.406 22.672 1 97.19 128 VAL B CA 1
ATOM 6186 C C . VAL B 1 128 ? 5.723 37.094 22.922 1 97.19 128 VAL B C 1
ATOM 6188 O O . VAL B 1 128 ? 6.035 36.219 23.75 1 97.19 128 VAL B O 1
ATOM 6191 N N . LEU B 1 129 ? 6.582 37.688 22.219 1 96.44 129 LEU B N 1
ATOM 6192 C CA . LEU B 1 129 ? 8.023 37.594 22.422 1 96.44 129 LEU B CA 1
ATOM 6193 C C . LEU B 1 129 ? 8.594 38.875 22.984 1 96.44 129 LEU B C 1
ATOM 6195 O O . LEU B 1 129 ? 8.562 39.906 22.312 1 96.44 129 LEU B O 1
ATOM 6199 N N . THR B 1 130 ? 9.141 38.844 24.203 1 94.5 130 THR B N 1
ATOM 6200 C CA . THR B 1 130 ? 9.477 40.094 24.859 1 94.5 130 THR B CA 1
ATOM 6201 C C . THR B 1 130 ? 10.602 39.906 25.875 1 94.5 130 THR B C 1
ATOM 6203 O O . THR B 1 130 ? 10.844 38.781 26.328 1 94.5 130 THR B O 1
ATOM 6206 N N . SER B 1 131 ? 11.305 40.969 26.141 1 91.5 131 SER B N 1
ATOM 6207 C CA . SER B 1 131 ? 12.234 41.031 27.266 1 91.5 131 SER B CA 1
ATOM 6208 C C . SER B 1 131 ? 11.523 41.469 28.547 1 91.5 131 SER B C 1
ATOM 6210 O O . SER B 1 131 ? 12.141 41.5 29.625 1 91.5 131 SER B O 1
ATOM 6212 N N . ALA B 1 132 ? 10.203 41.688 28.453 1 90 132 ALA B N 1
ATOM 6213 C CA . ALA B 1 132 ? 9.367 42.094 29.562 1 90 132 ALA B CA 1
ATOM 6214 C C . ALA B 1 132 ? 9.805 43.469 30.094 1 90 132 ALA B C 1
ATOM 6216 O O . ALA B 1 132 ? 9.977 43.656 31.297 1 90 132 ALA B O 1
ATOM 6217 N N . GLY B 1 133 ? 10.039 44.281 29.062 1 84 133 GLY B N 1
ATOM 6218 C CA . GLY B 1 133 ? 10.305 45.656 29.453 1 84 133 GLY B CA 1
ATOM 6219 C C . GLY B 1 133 ? 9.039 46.5 29.641 1 84 133 GLY B C 1
ATOM 6220 O O . GLY B 1 133 ? 7.934 45.938 29.672 1 84 133 GLY B O 1
ATOM 6221 N N . GLY B 1 134 ? 9.148 47.75 30.016 1 79.06 134 GLY B N 1
ATOM 6222 C CA . GLY B 1 134 ? 8.008 48.625 30.125 1 79.06 134 GLY B CA 1
ATOM 6223 C C . GLY B 1 134 ? 7.355 48.625 31.5 1 79.06 134 GLY B C 1
ATOM 6224 O O . GLY B 1 134 ? 7.914 48.062 32.438 1 79.06 134 GLY B O 1
ATOM 6225 N N . GLU B 1 135 ? 6.191 49.125 31.5 1 81.5 135 GLU B N 1
ATOM 6226 C CA . GLU B 1 135 ? 5.488 49.25 32.781 1 81.5 135 GLU B CA 1
ATOM 6227 C C . GLU B 1 135 ? 4.496 48.125 32.969 1 81.5 135 GLU B C 1
ATOM 6229 O O . GLU B 1 135 ? 3.967 47.562 32 1 81.5 135 GLU B O 1
ATOM 6234 N N . SER B 1 136 ? 4.355 47.719 34.188 1 85.44 136 SER B N 1
ATOM 6235 C CA . SER B 1 136 ? 3.404 46.656 34.562 1 85.44 136 SER B CA 1
ATOM 6236 C C . SER B 1 136 ? 2.092 47.25 35.062 1 85.44 136 SER B C 1
ATOM 6238 O O . SER B 1 136 ? 2.092 48.188 35.875 1 85.44 136 SER B O 1
ATOM 6240 N N . PRO B 1 137 ? 1.066 46.781 34.531 1 87.44 137 PRO B N 1
ATOM 6241 C CA . PRO B 1 137 ? -0.221 47.25 35.062 1 87.44 137 PRO B CA 1
ATOM 6242 C C . PRO B 1 137 ? -0.544 46.656 36.438 1 87.44 137 PRO B C 1
ATOM 6244 O O . PRO B 1 137 ? 0.073 45.688 36.844 1 87.44 137 PRO B O 1
ATOM 6247 N N . PRO B 1 138 ? -1.471 47.312 37.125 1 88.88 138 PRO B N 1
ATOM 6248 C CA . PRO B 1 138 ? -1.904 46.75 38.406 1 88.88 138 PRO B CA 1
ATOM 6249 C C . PRO B 1 138 ? -2.609 45.406 38.25 1 88.88 138 PRO B C 1
ATOM 6251 O O . PRO B 1 138 ? -3.117 45.094 37.188 1 88.88 138 PRO B O 1
ATOM 6254 N N . PRO B 1 139 ? -2.646 44.625 39.281 1 91 139 PRO B N 1
ATOM 6255 C CA . PRO B 1 139 ? -3.182 43.281 39.25 1 91 139 PRO B CA 1
ATOM 6256 C C . PRO B 1 139 ? -4.641 43.219 38.781 1 91 139 PRO B C 1
ATOM 6258 O O . PRO B 1 139 ? -5.059 42.25 38.125 1 91 139 PRO B O 1
ATOM 6261 N N . ASP B 1 140 ? -5.387 44.281 39.125 1 90.94 140 ASP B N 1
ATOM 6262 C CA . ASP B 1 140 ? -6.797 44.281 38.75 1 90.94 140 ASP B CA 1
ATOM 6263 C C . ASP B 1 140 ? -6.953 44.375 37.219 1 90.94 140 ASP B C 1
ATOM 6265 O O . ASP B 1 140 ? -7.852 43.719 36.656 1 90.94 140 ASP B O 1
ATOM 6269 N N . GLN B 1 141 ? -6.102 45.062 36.656 1 91.19 141 GLN B N 1
ATOM 6270 C CA . GLN B 1 141 ? -6.137 45.188 35.219 1 91.19 141 GLN B CA 1
ATOM 6271 C C . GLN B 1 141 ? -5.688 43.906 34.531 1 91.19 141 GLN B C 1
ATOM 6273 O O . GLN B 1 141 ? -6.172 43.562 33.469 1 91.19 141 GLN B O 1
ATOM 6278 N N . ILE B 1 142 ? -4.773 43.219 35.188 1 94.25 142 ILE B N 1
ATOM 6279 C CA . ILE B 1 142 ? -4.289 41.938 34.656 1 94.25 142 ILE B CA 1
ATOM 6280 C C . ILE B 1 142 ? -5.422 40.906 34.656 1 94.25 142 ILE B C 1
ATOM 6282 O O . ILE B 1 142 ? -5.59 40.156 33.688 1 94.25 142 ILE B O 1
ATOM 6286 N N . GLU B 1 143 ? -6.168 40.906 35.688 1 93.38 143 GLU B N 1
ATOM 6287 C CA . GLU B 1 143 ? -7.301 40 35.781 1 93.38 143 GLU B CA 1
ATOM 6288 C C . GLU B 1 143 ? -8.359 40.312 34.75 1 93.38 143 GLU B C 1
ATOM 6290 O O . GLU B 1 143 ? -8.992 39.406 34.219 1 93.38 143 GLU B O 1
ATOM 6295 N N . GLU B 1 144 ? -8.5 41.594 34.469 1 92.25 144 GLU B N 1
ATOM 6296 C CA . GLU B 1 144 ? -9.461 42 33.469 1 92.25 144 GLU B CA 1
ATOM 6297 C C . GLU B 1 144 ? -9.039 41.5 32.094 1 92.25 144 GLU B C 1
ATOM 6299 O O . GLU B 1 144 ? -9.867 41.031 31.297 1 92.25 144 GLU B O 1
ATOM 6304 N N . ILE B 1 145 ? -7.812 41.688 31.797 1 93.38 145 ILE B N 1
ATOM 6305 C CA . ILE B 1 145 ? -7.285 41.25 30.5 1 93.38 145 ILE B CA 1
ATOM 6306 C C . ILE B 1 145 ? -7.395 39.719 30.375 1 93.38 145 ILE B C 1
ATOM 6308 O O . ILE B 1 145 ? -7.773 39.219 29.328 1 93.38 145 ILE B O 1
ATOM 6312 N N . ALA B 1 146 ? -7.125 39.031 31.453 1 95.06 146 ALA B N 1
ATOM 6313 C CA . ALA B 1 146 ? -7.227 37.562 31.469 1 95.06 146 ALA B CA 1
ATOM 6314 C C . ALA B 1 146 ? -8.664 37.125 31.203 1 95.06 146 ALA B C 1
ATOM 6316 O O . ALA B 1 146 ? -8.891 36.156 30.5 1 95.06 146 ALA B O 1
ATOM 6317 N N . SER B 1 147 ? -9.539 37.844 31.797 1 93.44 147 SER B N 1
ATOM 6318 C CA . SER B 1 147 ? -10.945 37.5 31.609 1 93.44 147 SER B CA 1
ATOM 6319 C C . SER B 1 147 ? -11.375 37.719 30.156 1 93.44 147 SER B C 1
ATOM 6321 O O . SER B 1 147 ? -12.203 36.969 29.641 1 93.44 147 SER B O 1
ATOM 6323 N N . LEU B 1 148 ? -10.859 38.75 29.578 1 92 148 LEU B N 1
ATOM 6324 C CA . LEU B 1 148 ? -11.156 39.031 28.172 1 92 148 LEU B CA 1
ATOM 6325 C C . LEU B 1 148 ? -10.609 37.906 27.281 1 92 148 LEU B C 1
ATOM 6327 O O . LEU B 1 148 ? -11.289 37.469 26.344 1 92 148 LEU B O 1
ATOM 6331 N N . LEU B 1 149 ? -9.461 37.5 27.562 1 94.44 149 LEU B N 1
ATOM 6332 C CA . LEU B 1 149 ? -8.828 36.438 26.797 1 94.44 149 LEU B CA 1
ATOM 6333 C C . LEU B 1 149 ? -9.602 35.125 26.938 1 94.44 149 LEU B C 1
ATOM 6335 O O . LEU B 1 149 ? -9.844 34.438 25.953 1 94.44 149 LEU B O 1
ATOM 6339 N N . LYS B 1 150 ? -9.969 34.812 28.094 1 91.62 150 LYS B N 1
ATOM 6340 C CA . LYS B 1 150 ? -10.742 33.594 28.375 1 91.62 150 LYS B CA 1
ATOM 6341 C C . LYS B 1 150 ? -12.102 33.656 27.688 1 91.62 150 LYS B C 1
ATOM 6343 O O . LYS B 1 150 ? -12.578 32.656 27.141 1 91.62 150 LYS B O 1
ATOM 6348 N N . GLY B 1 151 ? -12.68 34.812 27.781 1 87.5 151 GLY B N 1
ATOM 6349 C CA . GLY B 1 151 ? -13.984 34.969 27.172 1 87.5 151 GLY B CA 1
ATOM 6350 C C . GLY B 1 151 ? -13.969 34.75 25.672 1 87.5 151 GLY B C 1
ATOM 6351 O O . GLY B 1 151 ? -14.953 34.312 25.094 1 87.5 151 GLY B O 1
ATOM 6352 N N . GLN B 1 152 ? -12.891 35.031 25.078 1 89.5 152 GLN B N 1
ATOM 6353 C CA . GLN B 1 152 ? -12.75 34.875 23.625 1 89.5 152 GLN B CA 1
ATOM 6354 C C . GLN B 1 152 ? -12.102 33.531 23.297 1 89.5 152 GLN B C 1
ATOM 6356 O O . GLN B 1 152 ? -11.758 33.281 22.141 1 89.5 152 GLN B O 1
ATOM 6361 N N . ASN B 1 153 ? -11.875 32.688 24.297 1 89.38 153 ASN B N 1
ATOM 6362 C CA . ASN B 1 153 ? -11.227 31.406 24.125 1 89.38 153 ASN B CA 1
ATOM 6363 C C . ASN B 1 153 ? -9.875 31.547 23.438 1 89.38 153 ASN B C 1
ATOM 6365 O O . ASN B 1 153 ? -9.578 30.828 22.484 1 89.38 153 ASN B O 1
ATOM 6369 N N . CYS B 1 154 ? -9.117 32.531 23.844 1 93.44 154 CYS B N 1
ATOM 6370 C CA . CYS B 1 154 ? -7.805 32.812 23.266 1 93.44 154 CYS B CA 1
ATOM 6371 C C . CYS B 1 154 ? -6.691 32.344 24.203 1 93.44 154 CYS B C 1
ATOM 6373 O O . CYS B 1 154 ? -6.723 32.625 25.391 1 93.44 154 CYS B O 1
ATOM 6375 N N . THR B 1 155 ? -5.789 31.625 23.656 1 94.94 155 THR B N 1
ATOM 6376 C CA . THR B 1 155 ? -4.637 31.172 24.438 1 94.94 155 THR B CA 1
ATOM 6377 C C . THR B 1 155 ? -3.471 32.156 24.281 1 94.94 155 THR B C 1
ATOM 6379 O O . THR B 1 155 ? -3.275 32.719 23.203 1 94.94 155 THR B O 1
ATOM 6382 N N . VAL B 1 156 ? -2.742 32.312 25.375 1 96.12 156 VAL B N 1
ATOM 6383 C CA . VAL B 1 156 ? -1.618 33.219 25.328 1 96.12 156 VAL B CA 1
ATOM 6384 C C . VAL B 1 156 ? -0.323 32.5 25.656 1 96.12 156 VAL B C 1
ATOM 6386 O O . VAL B 1 156 ? -0.25 31.766 26.656 1 96.12 156 VAL B O 1
ATOM 6389 N N . LYS B 1 157 ? 0.626 32.625 24.828 1 96.38 157 LYS B N 1
ATOM 6390 C CA . LYS B 1 157 ? 1.973 32.125 25.078 1 96.38 157 LYS B CA 1
ATOM 6391 C C . LYS B 1 157 ? 2.982 33.281 25.156 1 96.38 157 LYS B C 1
ATOM 6393 O O . LYS B 1 157 ? 3.107 34.062 24.234 1 96.38 157 LYS B O 1
ATOM 6398 N N . VAL B 1 158 ? 3.664 33.344 26.297 1 96.25 158 VAL B N 1
ATOM 6399 C CA . VAL B 1 158 ? 4.656 34.375 26.484 1 96.25 158 VAL B CA 1
ATOM 6400 C C . VAL B 1 158 ? 6.062 33.781 26.406 1 96.25 158 VAL B C 1
ATOM 6402 O O . VAL B 1 158 ? 6.402 32.906 27.188 1 96.25 158 VAL B O 1
ATOM 6405 N N . VAL B 1 159 ? 6.781 34.281 25.469 1 96.25 159 VAL B N 1
ATOM 6406 C CA . VAL B 1 159 ? 8.164 33.844 25.297 1 96.25 159 VAL B CA 1
ATOM 6407 C C . VAL B 1 159 ? 9.117 34.906 25.828 1 96.25 159 VAL B C 1
ATOM 6409 O O . VAL B 1 159 ? 9.172 36.031 25.297 1 96.25 159 VAL B O 1
ATOM 6412 N N . PHE B 1 160 ? 9.914 34.594 26.812 1 94.38 160 PHE B N 1
ATOM 6413 C CA . PHE B 1 160 ? 10.812 35.531 27.453 1 94.38 160 PHE B CA 1
ATOM 6414 C C . PHE B 1 160 ? 12.203 35.469 26.828 1 94.38 160 PHE B C 1
ATOM 6416 O O . PHE B 1 160 ? 12.719 34.375 26.562 1 94.38 160 PHE B O 1
ATOM 6423 N N . LEU B 1 161 ? 12.648 36.625 26.578 1 90.19 161 LEU B N 1
ATOM 6424 C CA . LEU B 1 161 ? 14.047 36.688 26.172 1 90.19 161 LEU B CA 1
ATOM 6425 C C . LEU B 1 161 ? 14.953 36.781 27.391 1 90.19 161 LEU B C 1
ATOM 6427 O O . LEU B 1 161 ? 14.508 37.156 28.484 1 90.19 161 LEU B O 1
ATOM 6431 N N . GLY B 1 162 ? 16.25 36.312 27.453 1 71.88 162 GLY B N 1
ATOM 6432 C CA . GLY B 1 162 ? 17.234 36.188 28.531 1 71.88 162 GLY B CA 1
ATOM 6433 C C . GLY B 1 162 ? 17.141 37.312 29.547 1 71.88 162 GLY B C 1
ATOM 6434 O O . GLY B 1 162 ? 16.562 38.375 29.266 1 71.88 162 GLY B O 1
ATOM 6435 N N . ASP B 1 163 ? 17.172 37.156 30.906 1 63.06 163 ASP B N 1
ATOM 6436 C CA . ASP B 1 163 ? 16.922 37.812 32.188 1 63.06 163 ASP B CA 1
ATOM 6437 C C . ASP B 1 163 ? 17.641 39.156 32.281 1 63.06 163 ASP B C 1
ATOM 6439 O O . ASP B 1 163 ? 17.359 39.938 33.188 1 63.06 163 ASP B O 1
ATOM 6443 N N . LYS B 1 164 ? 18.547 39.562 31.328 1 64.38 164 LYS B N 1
ATOM 6444 C CA . LYS B 1 164 ? 19.453 40.625 31.797 1 64.38 164 LYS B CA 1
ATOM 6445 C C . LYS B 1 164 ? 18.797 42 31.703 1 64.38 164 LYS B C 1
ATOM 6447 O O . LYS B 1 164 ? 19.031 42.875 32.562 1 64.38 164 LYS B O 1
ATOM 6452 N N . ASN B 1 165 ? 17.797 42.219 30.75 1 69.06 165 ASN B N 1
ATOM 6453 C CA . ASN B 1 165 ? 17.422 43.625 30.531 1 69.06 165 ASN B CA 1
ATOM 6454 C C . ASN B 1 165 ? 15.938 43.844 30.812 1 69.06 165 ASN B C 1
ATOM 6456 O O . ASN B 1 165 ? 15.445 44.969 30.75 1 69.06 165 ASN B O 1
ATOM 6460 N N . GLY B 1 166 ? 15.219 42.781 31.297 1 72.75 166 GLY B N 1
ATOM 6461 C CA . GLY B 1 166 ? 13.805 42.969 31.562 1 72.75 166 GLY B CA 1
ATOM 6462 C C . GLY B 1 166 ? 13.5 43.281 33 1 72.75 166 GLY B C 1
ATOM 6463 O O . GLY B 1 166 ? 14.391 43.188 33.875 1 72.75 166 GLY B O 1
ATOM 6464 N N . HIS B 1 167 ? 12.273 43.906 33.156 1 82.19 167 HIS B N 1
ATOM 6465 C CA . HIS B 1 167 ? 11.82 44.219 34.531 1 82.19 167 HIS B CA 1
ATOM 6466 C C . HIS B 1 167 ? 11.227 43 35.219 1 82.19 167 HIS B C 1
ATOM 6468 O O . HIS B 1 167 ? 10.328 42.375 34.656 1 82.19 167 HIS B O 1
ATOM 6474 N N . THR B 1 168 ? 11.703 42.719 36.344 1 85.38 168 THR B N 1
ATOM 6475 C CA . THR B 1 168 ? 11.242 41.562 37.094 1 85.38 168 THR B CA 1
ATOM 6476 C C . THR B 1 168 ? 9.75 41.656 37.406 1 85.38 168 THR B C 1
ATOM 6478 O O . THR B 1 168 ? 9.039 40.656 37.438 1 85.38 168 THR B O 1
ATOM 6481 N N . GLU B 1 169 ? 9.375 42.906 37.594 1 86.94 169 GLU B N 1
ATOM 6482 C CA . GLU B 1 169 ? 7.969 43.156 37.906 1 86.94 169 GLU B CA 1
ATOM 6483 C C . GLU B 1 169 ? 7.074 42.812 36.719 1 86.94 169 GLU B C 1
ATOM 6485 O O . GLU B 1 169 ? 5.996 42.219 36.906 1 86.94 169 GLU B O 1
ATOM 6490 N N . ASN B 1 170 ? 7.531 43.156 35.625 1 90.25 170 ASN B N 1
ATOM 6491 C CA . ASN B 1 170 ? 6.746 42.906 34.438 1 90.25 170 ASN B CA 1
ATOM 6492 C C . ASN B 1 170 ? 6.719 41.406 34.094 1 90.25 170 ASN B C 1
ATOM 6494 O O . ASN B 1 170 ? 5.707 40.875 33.625 1 90.25 170 ASN B O 1
ATOM 6498 N N . ARG B 1 171 ? 7.758 40.719 34.375 1 91.5 171 ARG B N 1
ATOM 6499 C CA . ARG B 1 171 ? 7.805 39.25 34.188 1 91.5 171 ARG B CA 1
ATOM 6500 C C . ARG B 1 171 ? 6.82 38.562 35.094 1 91.5 171 ARG B C 1
ATOM 6502 O O . ARG B 1 171 ? 6.133 37.625 34.688 1 91.5 171 ARG B O 1
ATOM 6509 N N . ALA B 1 172 ? 6.844 39.062 36.281 1 91 172 ALA B N 1
ATOM 6510 C CA . ALA B 1 172 ? 5.922 38.5 37.25 1 91 172 ALA B CA 1
ATOM 6511 C C . ALA B 1 172 ? 4.473 38.75 36.844 1 91 172 ALA B C 1
ATOM 6513 O O . ALA B 1 172 ? 3.605 37.906 37.031 1 91 172 ALA B O 1
ATOM 6514 N N . ALA B 1 173 ? 4.277 39.938 36.344 1 93.19 173 ALA B N 1
ATOM 6515 C CA . ALA B 1 173 ? 2.932 40.312 35.906 1 93.19 173 ALA B CA 1
ATOM 6516 C C . ALA B 1 173 ? 2.471 39.406 34.75 1 93.19 173 ALA B C 1
ATOM 6518 O O . ALA B 1 173 ? 1.314 39 34.719 1 93.19 173 ALA B O 1
ATOM 6519 N N . LEU B 1 174 ? 3.328 39.125 33.875 1 94.12 174 LEU B N 1
ATOM 6520 C CA . LEU B 1 174 ? 3 38.312 32.719 1 94.12 174 LEU B CA 1
ATOM 6521 C C . LEU B 1 174 ? 2.768 36.875 33.125 1 94.12 174 LEU B C 1
ATOM 6523 O O . LEU B 1 174 ? 1.894 36.188 32.562 1 94.12 174 LEU B O 1
ATOM 6527 N N . LYS B 1 175 ? 3.561 36.406 34.062 1 93.44 175 LYS B N 1
ATOM 6528 C CA . LYS B 1 175 ? 3.346 35.062 34.594 1 93.44 175 LYS B CA 1
ATOM 6529 C C . LYS B 1 175 ? 1.985 34.938 35.281 1 93.44 175 LYS B C 1
ATOM 6531 O O . LYS B 1 175 ? 1.315 33.906 35.156 1 93.44 175 LYS B O 1
ATOM 6536 N N . LEU B 1 176 ? 1.671 36.062 35.938 1 93.75 176 LEU B N 1
ATOM 6537 C CA . LEU B 1 176 ? 0.367 36.094 36.594 1 93.75 176 LEU B CA 1
ATOM 6538 C C . LEU B 1 176 ? -0.758 36.062 35.562 1 93.75 176 LEU B C 1
ATOM 6540 O O . LEU B 1 176 ? -1.778 35.406 35.781 1 93.75 176 LEU B O 1
ATOM 6544 N N . LEU B 1 177 ? -0.586 36.75 34.5 1 94.88 177 LEU B N 1
ATOM 6545 C CA . LEU B 1 177 ? -1.569 36.75 33.438 1 94.88 177 LEU B CA 1
ATOM 6546 C C . LEU B 1 177 ? -1.791 35.344 32.906 1 94.88 177 LEU B C 1
ATOM 6548 O O . LEU B 1 177 ? -2.934 34.906 32.75 1 94.88 177 LEU B O 1
ATOM 6552 N N . VAL B 1 178 ? -0.748 34.625 32.594 1 95.06 178 VAL B N 1
ATOM 6553 C CA . VAL B 1 178 ? -0.808 33.25 32.031 1 95.06 178 VAL B CA 1
ATOM 6554 C C . VAL B 1 178 ? -1.499 32.312 33.031 1 95.06 178 VAL B C 1
ATOM 6556 O O . VAL B 1 178 ? -2.271 31.453 32.625 1 95.06 178 VAL B O 1
ATOM 6559 N N . LYS B 1 179 ? -1.19 32.5 34.281 1 93.31 179 LYS B N 1
ATOM 6560 C CA . LYS B 1 179 ? -1.819 31.688 35.312 1 93.31 179 LYS B CA 1
ATOM 6561 C C . LYS B 1 179 ? -3.33 31.891 35.344 1 93.31 179 LYS B C 1
ATOM 6563 O O . LYS B 1 179 ? -4.094 30.938 35.5 1 93.31 179 LYS B O 1
ATOM 6568 N N . TYR B 1 180 ? -3.697 33.188 35.188 1 92.88 180 TYR B N 1
ATOM 6569 C CA . TYR B 1 180 ? -5.121 33.531 35.188 1 92.88 180 TYR B CA 1
ATOM 6570 C C . TYR B 1 180 ? -5.82 32.969 33.969 1 92.88 180 TYR B C 1
ATOM 6572 O O . TYR B 1 180 ? -7.004 32.594 34.031 1 92.88 180 TYR B O 1
ATOM 6580 N N . CYS B 1 181 ? -5.262 32.938 32.812 1 92.38 181 CYS B N 1
ATOM 6581 C CA . CYS B 1 181 ? -5.852 32.438 31.578 1 92.38 181 CYS B CA 1
ATOM 6582 C C . CYS B 1 181 ? -6.082 30.938 31.641 1 92.38 181 CYS B C 1
ATOM 6584 O O . CYS B 1 181 ? -7.055 30.438 31.078 1 92.38 181 CYS B O 1
ATOM 6586 N N . GLU B 1 182 ? -5.359 30.156 32.312 1 84.62 182 GLU B N 1
ATOM 6587 C CA . GLU B 1 182 ? -5.484 28.703 32.469 1 84.62 182 GLU B CA 1
ATOM 6588 C C . GLU B 1 182 ? -5.426 28 31.109 1 84.62 182 GLU B C 1
ATOM 6590 O O . GLU B 1 182 ? -5.105 28.609 30.094 1 84.62 182 GLU B O 1
ATOM 6595 N N . GLY B 1 183 ? -5.516 26.703 31.078 1 83.06 183 GLY B N 1
ATOM 6596 C CA . GLY B 1 183 ? -5.566 25.906 29.859 1 83.06 183 GLY B CA 1
ATOM 6597 C C . GLY B 1 183 ? -4.203 25.703 29.234 1 83.06 183 GLY B C 1
ATOM 6598 O O . GLY B 1 183 ? -3.262 25.266 29.891 1 83.06 183 GLY B O 1
ATOM 6599 N N . GLU B 1 184 ? -4.152 26.078 27.906 1 87.25 184 GLU B N 1
ATOM 6600 C CA . GLU B 1 184 ? -2.943 25.828 27.125 1 87.25 184 GLU B CA 1
ATOM 6601 C C . GLU B 1 184 ? -2.006 27.031 27.156 1 87.25 184 GLU B C 1
ATOM 6603 O O . GLU B 1 184 ? -0.942 27 26.531 1 87.25 184 GLU B O 1
ATOM 6608 N N . SER B 1 185 ? -2.346 28.125 27.875 1 92.94 185 SER B N 1
ATOM 6609 C CA . SER B 1 185 ? -1.48 29.297 28.016 1 92.94 185 SER B CA 1
ATOM 6610 C C . SER B 1 185 ? -0.233 28.969 28.828 1 92.94 185 SER B C 1
ATOM 6612 O O . SER B 1 185 ? -0.302 28.219 29.812 1 92.94 185 SER B O 1
ATOM 6614 N N . MET B 1 186 ? 0.9 29.484 28.359 1 94.44 186 MET B N 1
ATOM 6615 C CA . MET B 1 186 ? 2.127 29.141 29.078 1 94.44 186 MET B CA 1
ATOM 6616 C C . MET B 1 186 ? 3.217 30.172 28.812 1 94.44 186 MET B C 1
ATOM 6618 O O . MET B 1 186 ? 3.084 31.016 27.922 1 94.44 186 MET B O 1
ATOM 6622 N N . THR B 1 187 ? 4.211 30.109 29.688 1 93.75 187 THR B N 1
ATOM 6623 C CA . THR B 1 187 ? 5.426 30.891 29.5 1 93.75 187 THR B CA 1
ATOM 6624 C C . THR B 1 187 ? 6.605 30 29.141 1 93.75 187 THR B C 1
ATOM 6626 O O . THR B 1 187 ? 6.652 28.828 29.547 1 93.75 187 THR B O 1
ATOM 6629 N N . MET B 1 188 ? 7.426 30.5 28.297 1 94.31 188 MET B N 1
ATOM 6630 C CA . MET B 1 188 ? 8.625 29.734 27.953 1 94.31 188 MET B CA 1
ATOM 6631 C C . MET B 1 188 ? 9.789 30.672 27.625 1 94.31 188 MET B C 1
ATOM 6633 O O . MET B 1 188 ? 9.586 31.859 27.438 1 94.31 188 MET B O 1
ATOM 6637 N N . SER B 1 189 ? 10.961 30.062 27.656 1 93 189 SER B N 1
ATOM 6638 C CA . SER B 1 189 ? 12.148 30.828 27.25 1 93 189 SER B CA 1
ATOM 6639 C C . SER B 1 189 ? 12.312 30.828 25.734 1 93 189 SER B C 1
ATOM 6641 O O . SER B 1 189 ? 11.734 30 25.047 1 93 189 SER B O 1
ATOM 6643 N N . ILE B 1 190 ? 13 31.75 25.25 1 93.94 190 ILE B N 1
ATOM 6644 C CA . ILE B 1 190 ? 13.242 31.875 23.828 1 93.94 190 ILE B CA 1
ATOM 6645 C C . ILE B 1 190 ? 13.953 30.625 23.312 1 93.94 190 ILE B C 1
ATOM 6647 O O . ILE B 1 190 ? 13.727 30.188 22.172 1 93.94 190 ILE B O 1
ATOM 6651 N N . ASP B 1 191 ? 14.812 30.062 24.156 1 91.81 191 ASP B N 1
ATOM 6652 C CA . ASP B 1 191 ? 15.531 28.859 23.766 1 91.81 191 ASP B CA 1
ATOM 6653 C C . ASP B 1 191 ? 14.57 27.672 23.609 1 91.81 191 ASP B C 1
ATOM 6655 O O . ASP B 1 191 ? 14.711 26.891 22.672 1 91.81 191 ASP B O 1
ATOM 6659 N N . GLU B 1 192 ? 13.688 27.625 24.469 1 92.38 192 GLU B N 1
ATOM 6660 C CA . GLU B 1 192 ? 12.68 26.562 24.375 1 92.38 192 GLU B CA 1
ATOM 6661 C C . GLU B 1 192 ? 11.789 26.75 23.156 1 92.38 192 GLU B C 1
ATOM 6663 O O . GLU B 1 192 ? 11.469 25.781 22.469 1 92.38 192 GLU B O 1
ATOM 6668 N N . ALA B 1 193 ? 11.422 27.984 22.953 1 94.06 193 ALA B N 1
ATOM 6669 C CA . ALA B 1 193 ? 10.578 28.281 21.812 1 94.06 193 ALA B CA 1
ATOM 6670 C C . ALA B 1 193 ? 11.281 27.938 20.5 1 94.06 193 ALA B C 1
ATOM 6672 O O . ALA B 1 193 ? 10.664 27.406 19.578 1 94.06 193 ALA B O 1
ATOM 6673 N N . LEU B 1 194 ? 12.508 28.266 20.469 1 92.75 194 LEU B N 1
ATOM 6674 C CA . LEU B 1 194 ? 13.297 27.984 19.281 1 92.75 194 LEU B CA 1
ATOM 6675 C C . LEU B 1 194 ? 13.453 26.484 19.078 1 92.75 194 LEU B C 1
ATOM 6677 O O . LEU B 1 194 ? 13.391 25.984 17.953 1 92.75 194 LEU B O 1
ATOM 6681 N N . ALA B 1 195 ? 13.625 25.766 20.156 1 88 195 ALA B N 1
ATOM 6682 C CA . ALA B 1 195 ? 13.766 24.312 20.094 1 88 195 ALA B CA 1
ATOM 6683 C C . ALA B 1 195 ? 12.492 23.672 19.547 1 88 195 ALA B C 1
ATOM 6685 O O . ALA B 1 195 ? 12.555 22.734 18.75 1 88 195 ALA B O 1
ATOM 6686 N N . ILE B 1 196 ? 11.422 24.156 19.906 1 88.94 196 ILE B N 1
ATOM 6687 C CA . ILE B 1 196 ? 10.133 23.609 19.484 1 88.94 196 ILE B CA 1
ATOM 6688 C C . ILE B 1 196 ? 9.867 24 18.031 1 88.94 196 ILE B C 1
ATOM 6690 O O . ILE B 1 196 ? 9.469 23.156 17.219 1 88.94 196 ILE B O 1
ATOM 6694 N N . ALA B 1 197 ? 10.141 25.234 17.734 1 90.69 197 ALA B N 1
ATOM 6695 C CA . ALA B 1 197 ? 9.836 25.766 16.406 1 90.69 197 ALA B CA 1
ATOM 6696 C C . ALA B 1 197 ? 10.742 25.156 15.352 1 90.69 197 ALA B C 1
ATOM 6698 O O . ALA B 1 197 ? 10.359 25.031 14.188 1 90.69 197 ALA B O 1
ATOM 6699 N N . SER B 1 198 ? 11.891 24.75 15.742 1 87.19 198 SER B N 1
ATOM 6700 C CA . SER B 1 198 ? 12.891 24.281 14.789 1 87.19 198 SER B CA 1
ATOM 6701 C C . SER B 1 198 ? 12.656 22.812 14.43 1 87.19 198 SER B C 1
ATOM 6703 O O . SER B 1 198 ? 13.297 22.281 13.516 1 87.19 198 SER B O 1
ATOM 6705 N N . ARG B 1 199 ? 11.773 22.203 15.078 1 85.75 199 ARG B N 1
ATOM 6706 C CA . ARG B 1 199 ? 11.469 20.828 14.734 1 85.75 199 ARG B CA 1
ATOM 6707 C C . ARG B 1 199 ? 10.867 20.734 13.336 1 85.75 199 ARG B C 1
ATOM 6709 O O . ARG B 1 199 ? 10.094 21.594 12.93 1 85.75 199 ARG B O 1
ATOM 6716 N N . PRO B 1 200 ? 11.211 19.625 12.633 1 87.38 200 PRO B N 1
ATOM 6717 C CA . PRO B 1 200 ? 10.641 19.484 11.289 1 87.38 200 PRO B CA 1
ATOM 6718 C C . PRO B 1 200 ? 9.117 19.359 11.312 1 87.38 200 PRO B C 1
ATOM 6720 O O . PRO B 1 200 ? 8.547 18.828 12.258 1 87.38 200 PRO B O 1
ATOM 6723 N N . ALA B 1 201 ? 8.602 19.953 10.32 1 86.56 201 ALA B N 1
ATOM 6724 C CA . ALA B 1 201 ? 7.148 19.953 10.219 1 86.56 201 ALA B CA 1
ATOM 6725 C C . ALA B 1 201 ? 6.672 18.938 9.188 1 86.56 201 ALA B C 1
ATOM 6727 O O . ALA B 1 201 ? 7.434 18.547 8.289 1 86.56 201 ALA B O 1
ATOM 6728 N N . LYS B 1 202 ? 5.52 18.469 9.398 1 86.56 202 LYS B N 1
ATOM 6729 C CA . LYS B 1 202 ? 4.883 17.578 8.438 1 86.56 202 LYS B CA 1
ATOM 6730 C C . LYS B 1 202 ? 3.492 18.078 8.062 1 86.56 202 LYS B C 1
ATOM 6732 O O . LYS B 1 202 ? 2.908 18.906 8.773 1 86.56 202 LYS B O 1
ATOM 6737 N N . LYS B 1 203 ? 3.008 17.625 6.965 1 81.62 203 LYS B N 1
ATOM 6738 C CA . LYS B 1 203 ? 1.682 18.031 6.5 1 81.62 203 LYS B CA 1
ATOM 6739 C C . LYS B 1 203 ? 0.602 17.594 7.492 1 81.62 203 LYS B C 1
ATOM 6741 O O . LYS B 1 203 ? 0.66 16.5 8.047 1 81.62 203 LYS B O 1
ATOM 6746 N N . SER B 1 204 ? -0.217 18.531 7.711 1 77.19 204 SER B N 1
ATOM 6747 C CA . SER B 1 204 ? -1.339 18.219 8.586 1 77.19 204 SER B CA 1
ATOM 6748 C C . SER B 1 204 ? -2.516 17.656 7.797 1 77.19 204 SER B C 1
ATOM 6750 O O . SER B 1 204 ? -2.883 18.188 6.75 1 77.19 204 SER B O 1
ATOM 6752 N N . VAL B 1 205 ? -3.004 16.453 8.195 1 76.25 205 VAL B N 1
ATOM 6753 C CA . VAL B 1 205 ? -4.137 15.828 7.516 1 76.25 205 VAL B CA 1
ATOM 6754 C C . VAL B 1 205 ? -5.344 15.789 8.453 1 76.25 205 VAL B C 1
ATOM 6756 O O . VAL B 1 205 ? -5.211 15.445 9.633 1 76.25 205 VAL B O 1
ATOM 6759 N N . ARG B 1 206 ? -6.453 16.297 7.969 1 74.5 206 ARG B N 1
ATOM 6760 C CA . ARG B 1 206 ? -7.688 16.203 8.742 1 74.5 206 ARG B CA 1
ATOM 6761 C C . ARG B 1 206 ? -8.188 14.766 8.805 1 74.5 206 ARG B C 1
ATOM 6763 O O . ARG B 1 206 ? -8.148 14.039 7.812 1 74.5 206 ARG B O 1
ATOM 6770 N N . PRO B 1 207 ? -8.57 14.398 10.008 1 78.19 207 PRO B N 1
ATOM 6771 C CA . PRO B 1 207 ? -9.102 13.039 10.117 1 78.19 207 PRO B CA 1
ATOM 6772 C C . PRO B 1 207 ? -10.414 12.859 9.352 1 78.19 207 PRO B C 1
ATOM 6774 O O . PRO B 1 207 ? -11.359 13.617 9.562 1 78.19 207 PRO B O 1
ATOM 6777 N N . THR B 1 208 ? -10.453 12.031 8.406 1 82.56 208 THR B N 1
ATOM 6778 C CA . THR B 1 208 ? -11.664 11.633 7.707 1 82.56 208 THR B CA 1
ATOM 6779 C C . THR B 1 208 ? -11.984 10.164 7.973 1 82.56 208 THR B C 1
ATOM 6781 O O . THR B 1 208 ? -11.125 9.297 7.797 1 82.56 208 THR B O 1
ATOM 6784 N N . ALA B 1 209 ? -13.203 10.031 8.477 1 87.88 209 ALA B N 1
ATOM 6785 C CA . ALA B 1 209 ? -13.586 8.656 8.789 1 87.88 209 ALA B CA 1
ATOM 6786 C C . ALA B 1 209 ? -13.672 7.809 7.523 1 87.88 209 ALA B C 1
ATOM 6788 O O . ALA B 1 209 ? -14.305 8.211 6.543 1 87.88 209 ALA B O 1
ATOM 6789 N N . LYS B 1 210 ? -13.047 6.727 7.516 1 89.62 210 LYS B N 1
ATOM 6790 C CA . LYS B 1 210 ? -13.125 5.762 6.426 1 89.62 210 LYS B CA 1
ATOM 6791 C C . LYS B 1 210 ? -14.391 4.914 6.531 1 89.62 210 LYS B C 1
ATOM 6793 O O . LYS B 1 210 ? -14.945 4.48 5.516 1 89.62 210 LYS B O 1
ATOM 6798 N N . TYR B 1 211 ? -14.773 4.637 7.719 1 93.38 211 TYR B N 1
ATOM 6799 C CA . TYR B 1 211 ? -15.945 3.842 8.055 1 93.38 211 TYR B CA 1
ATOM 6800 C C . TYR B 1 211 ? -16.688 4.434 9.25 1 93.38 211 TYR B C 1
ATOM 6802 O O . TYR B 1 211 ? -16.062 4.809 10.242 1 93.38 211 TYR B O 1
ATOM 6810 N N . LYS B 1 212 ? -17.891 4.641 9.102 1 91.44 212 LYS B N 1
ATOM 6811 C CA . LYS B 1 212 ? -18.812 4.977 10.195 1 91.44 212 LYS B CA 1
ATOM 6812 C C . LYS B 1 212 ? -20 4.023 10.227 1 91.44 212 LYS B C 1
ATOM 6814 O O . LYS B 1 212 ? -20.797 3.988 9.297 1 91.44 212 LYS B O 1
ATOM 6819 N N . GLY B 1 213 ? -20.062 3.168 11.211 1 91.88 213 GLY B N 1
ATOM 6820 C CA . GLY B 1 213 ? -21.125 2.176 11.289 1 91.88 213 GLY B CA 1
ATOM 6821 C C . GLY B 1 213 ? -20.984 1.238 12.477 1 91.88 213 GLY B C 1
ATOM 6822 O O . GLY B 1 213 ? -20.219 1.514 13.398 1 91.88 213 GLY B O 1
ATOM 6823 N N . PRO B 1 214 ? -21.719 0.272 12.445 1 92.31 214 PRO B N 1
ATOM 6824 C CA . PRO B 1 214 ? -21.719 -0.641 13.594 1 92.31 214 PRO B CA 1
ATOM 6825 C C . PRO B 1 214 ? -20.516 -1.599 13.586 1 92.31 214 PRO B C 1
ATOM 6827 O O . PRO B 1 214 ? -20.156 -2.115 12.531 1 92.31 214 PRO B O 1
ATOM 6830 N N . PHE B 1 215 ? -19.875 -1.615 14.703 1 95.06 215 PHE B N 1
ATOM 6831 C CA . PHE B 1 215 ? -19.047 -2.766 15.031 1 95.06 215 PHE B CA 1
ATOM 6832 C C . PHE B 1 215 ? -19.906 -3.918 15.555 1 95.06 215 PHE B C 1
ATOM 6834 O O . PHE B 1 215 ? -20.328 -3.91 16.703 1 95.06 215 PHE B O 1
ATOM 6841 N N . GLU B 1 216 ? -20.109 -4.875 14.625 1 93 216 GLU B N 1
ATOM 6842 C CA . GLU B 1 216 ? -21.094 -5.934 14.891 1 93 216 GLU B CA 1
ATOM 6843 C C . GLU B 1 216 ? -20.422 -7.16 15.5 1 93 216 GLU B C 1
ATOM 6845 O O . GLU B 1 216 ? -19.812 -7.965 14.797 1 93 216 GLU B O 1
ATOM 6850 N N . ILE B 1 217 ? -20.562 -7.301 16.719 1 89.12 217 ILE B N 1
ATOM 6851 C CA . ILE B 1 217 ? -20.047 -8.5 17.375 1 89.12 217 ILE B CA 1
ATOM 6852 C C . ILE B 1 217 ? -21 -9.672 17.125 1 89.12 217 ILE B C 1
ATOM 6854 O O . ILE B 1 217 ? -20.562 -10.766 16.766 1 89.12 217 ILE B O 1
ATOM 6858 N N . THR B 1 218 ? -22.234 -9.328 17.234 1 84.19 218 THR B N 1
ATOM 6859 C CA . THR B 1 218 ? -23.312 -10.234 16.875 1 84.19 218 THR B CA 1
ATOM 6860 C C . THR B 1 218 ? -24.469 -9.461 16.25 1 84.19 218 THR B C 1
ATOM 6862 O O . THR B 1 218 ? -24.422 -8.234 16.141 1 84.19 218 THR B O 1
ATOM 6865 N N . SER B 1 219 ? -25.406 -10.211 15.836 1 81.31 219 SER B N 1
ATOM 6866 C CA . SER B 1 219 ? -26.578 -9.562 15.234 1 81.31 219 SER B CA 1
ATOM 6867 C C . SER B 1 219 ? -27.312 -8.695 16.25 1 81.31 219 SER B C 1
ATOM 6869 O O . SER B 1 219 ? -27.984 -7.734 15.883 1 81.31 219 SER B O 1
ATOM 6871 N N . ILE B 1 220 ? -27.031 -8.922 17.516 1 80.38 220 ILE B N 1
ATOM 6872 C CA . ILE B 1 220 ? -27.797 -8.203 18.531 1 80.38 220 ILE B CA 1
ATOM 6873 C C . ILE B 1 220 ? -26.891 -7.199 19.234 1 80.38 220 ILE B C 1
ATOM 6875 O O . ILE B 1 220 ? -27.375 -6.273 19.891 1 80.38 220 ILE B O 1
ATOM 6879 N N . VAL B 1 221 ? -25.656 -7.398 19.172 1 84.75 221 VAL B N 1
ATOM 6880 C CA . VAL B 1 221 ? -24.703 -6.504 19.812 1 84.75 221 VAL B CA 1
ATOM 6881 C C . VAL B 1 221 ? -23.969 -5.691 18.75 1 84.75 221 VAL B C 1
ATOM 6883 O O . VAL B 1 221 ? -23.031 -6.18 18.125 1 84.75 221 VAL B O 1
ATOM 6886 N N . LYS B 1 222 ? -24.422 -4.469 18.609 1 90.25 222 LYS B N 1
ATOM 6887 C CA . LYS B 1 222 ? -23.812 -3.57 17.625 1 90.25 222 LYS B CA 1
ATOM 6888 C C . LYS B 1 222 ? -23.344 -2.273 18.281 1 90.25 222 LYS B C 1
ATOM 6890 O O . LYS B 1 222 ? -24.125 -1.588 18.953 1 90.25 222 LYS B O 1
ATOM 6895 N N . LEU B 1 223 ? -22.094 -1.995 18.172 1 92.12 223 LEU B N 1
ATOM 6896 C CA . LEU B 1 223 ? -21.5 -0.781 18.719 1 92.12 223 LEU B CA 1
ATOM 6897 C C . LEU B 1 223 ? -21.125 0.191 17.609 1 92.12 223 LEU B C 1
ATOM 6899 O O . LEU B 1 223 ? -20.328 -0.145 16.734 1 92.12 223 LEU B O 1
ATOM 6903 N N . ASN B 1 224 ? -21.641 1.337 17.641 1 92.12 224 ASN B N 1
ATOM 6904 C CA . ASN B 1 224 ? -21.312 2.303 16.594 1 92.12 224 ASN B CA 1
ATOM 6905 C C . ASN B 1 224 ? -19.875 2.811 16.734 1 92.12 224 ASN B C 1
ATOM 6907 O O . ASN B 1 224 ? -19.484 3.332 17.781 1 92.12 224 ASN B O 1
ATOM 6911 N N . VAL B 1 225 ? -19.125 2.633 15.648 1 93.88 225 VAL B N 1
ATOM 6912 C CA . VAL B 1 225 ? -17.719 3.012 15.688 1 93.88 225 VAL B CA 1
ATOM 6913 C C . VAL B 1 225 ? -17.344 3.781 14.422 1 93.88 225 VAL B C 1
ATOM 6915 O O . VAL B 1 225 ? -18.125 3.846 13.477 1 93.88 225 VAL B O 1
ATOM 6918 N N . SER B 1 226 ? -16.188 4.418 14.461 1 92.69 226 SER B N 1
ATOM 6919 C CA . SER B 1 226 ? -15.57 5.074 13.312 1 92.69 226 SER B CA 1
ATOM 6920 C C . SER B 1 226 ? -14.117 4.637 13.133 1 92.69 226 SER B C 1
ATOM 6922 O O . SER B 1 226 ? -13.43 4.352 14.117 1 92.69 226 SER B O 1
ATOM 6924 N N . THR B 1 227 ? -13.719 4.512 11.906 1 93.19 227 THR B N 1
ATOM 6925 C CA . THR B 1 227 ? -12.336 4.152 11.609 1 93.19 227 THR B CA 1
ATOM 6926 C C . THR B 1 227 ? -11.602 5.32 10.961 1 93.19 227 THR B C 1
ATOM 6928 O O . THR B 1 227 ? -12.18 6.047 10.141 1 93.19 227 THR B O 1
ATOM 6931 N N . TYR B 1 228 ? -10.344 5.566 11.414 1 90.12 228 TYR B N 1
ATOM 6932 C CA . TYR B 1 228 ? -9.477 6.613 10.883 1 90.12 228 TYR B CA 1
ATOM 6933 C C . TYR B 1 228 ? -8.117 6.051 10.492 1 90.12 228 TYR B C 1
ATOM 6935 O O . TYR B 1 228 ? -7.609 5.129 11.133 1 90.12 228 TYR B O 1
ATOM 6943 N N . GLY B 1 229 ? -7.551 6.605 9.477 1 86.81 229 GLY B N 1
ATOM 6944 C CA . GLY B 1 229 ? -6.211 6.184 9.094 1 86.81 229 GLY B CA 1
ATOM 6945 C C . GLY B 1 229 ? -5.148 6.594 10.102 1 86.81 229 GLY B C 1
ATOM 6946 O O . GLY B 1 229 ? -5.027 7.773 10.438 1 86.81 229 GLY B O 1
ATOM 6947 N N . LYS B 1 230 ? -4.422 5.652 10.609 1 85 230 LYS B N 1
ATOM 6948 C CA . LYS B 1 230 ? -3.338 5.941 11.547 1 85 230 LYS B CA 1
ATOM 6949 C C . LYS B 1 230 ? -2.01 6.098 10.812 1 85 230 LYS B C 1
ATOM 6951 O O . LYS B 1 230 ? -1.21 6.977 11.148 1 85 230 LYS B O 1
ATOM 6956 N N . THR B 1 231 ? -1.733 5.184 9.93 1 85.19 231 THR B N 1
ATOM 6957 C CA . THR B 1 231 ? -0.527 5.273 9.117 1 85.19 231 THR B CA 1
ATOM 6958 C C . THR B 1 231 ? -0.876 5.301 7.633 1 85.19 231 THR B C 1
ATOM 6960 O O . THR B 1 231 ? -1.751 4.555 7.18 1 85.19 231 THR B O 1
ATOM 6963 N N . MET B 1 232 ? -0.347 6.234 6.91 1 83.75 232 MET B N 1
ATOM 6964 C CA . MET B 1 232 ? -0.506 6.379 5.465 1 83.75 232 MET B CA 1
ATOM 6965 C C . MET B 1 232 ? 0.744 6.988 4.84 1 83.75 232 MET B C 1
ATOM 6967 O O . MET B 1 232 ? 1.301 7.953 5.367 1 83.75 232 MET B O 1
ATOM 6971 N N . ILE B 1 233 ? 1.13 6.41 3.818 1 82.12 233 ILE B N 1
ATOM 6972 C CA . ILE B 1 233 ? 2.33 6.902 3.15 1 82.12 233 ILE B CA 1
ATOM 6973 C C . ILE B 1 233 ? 2.119 8.352 2.713 1 82.12 233 ILE B C 1
ATOM 6975 O O . ILE B 1 233 ? 1.116 8.672 2.072 1 82.12 233 ILE B O 1
ATOM 6979 N N . ALA B 1 234 ? 3.021 9.188 3.166 1 82.5 234 ALA B N 1
ATOM 6980 C CA . ALA B 1 234 ? 3.021 10.586 2.732 1 82.5 234 ALA B CA 1
ATOM 6981 C C . ALA B 1 234 ? 3.805 10.75 1.435 1 82.5 234 ALA B C 1
ATOM 6983 O O . ALA B 1 234 ? 5.023 10.562 1.407 1 82.5 234 ALA B O 1
ATOM 6984 N N . ASN B 1 235 ? 3.141 11.133 0.41 1 76.44 235 ASN B N 1
ATOM 6985 C CA . ASN B 1 235 ? 3.777 11.312 -0.89 1 76.44 235 ASN B CA 1
ATOM 6986 C C . ASN B 1 235 ? 4.062 12.781 -1.174 1 76.44 235 ASN B C 1
ATOM 6988 O O . ASN B 1 235 ? 3.539 13.664 -0.493 1 76.44 235 ASN B O 1
ATOM 6992 N N . LEU B 1 236 ? 4.953 12.906 -2.092 1 75.81 236 LEU B N 1
ATOM 6993 C CA . LEU B 1 236 ? 5.168 14.266 -2.59 1 75.81 236 LEU B CA 1
ATOM 6994 C C . LEU B 1 236 ? 3.881 14.844 -3.162 1 75.81 236 LEU B C 1
ATOM 6996 O O . LEU B 1 236 ? 3.102 14.125 -3.795 1 75.81 236 LEU B O 1
ATOM 7000 N N . PRO B 1 237 ? 3.568 16 -2.775 1 68.81 237 PRO B N 1
ATOM 7001 C CA . PRO B 1 237 ? 2.35 16.609 -3.312 1 68.81 237 PRO B CA 1
ATOM 7002 C C . PRO B 1 237 ? 2.291 16.562 -4.84 1 68.81 237 PRO B C 1
ATOM 7004 O O . PRO B 1 237 ? 3.332 16.578 -5.5 1 68.81 237 PRO B O 1
ATOM 7007 N N . SER B 1 238 ? 1.031 16.172 -5.301 1 60.19 238 SER B N 1
ATOM 7008 C CA . SER B 1 238 ? 0.814 16.047 -6.742 1 60.19 238 SER B CA 1
ATOM 7009 C C . SER B 1 238 ? 1.109 17.375 -7.449 1 60.19 238 SER B C 1
ATOM 7011 O O . SER B 1 238 ? 0.87 18.438 -6.898 1 60.19 238 SER B O 1
ATOM 7013 N N . LEU B 1 239 ? 1.872 17.141 -8.492 1 56.25 239 LEU B N 1
ATOM 7014 C CA . LEU B 1 239 ? 2.354 18.203 -9.367 1 56.25 239 LEU B CA 1
ATOM 7015 C C . LEU B 1 239 ? 1.191 18.891 -10.078 1 56.25 239 LEU B C 1
ATOM 7017 O O . LEU B 1 239 ? 0.353 18.234 -10.695 1 56.25 239 LEU B O 1
ATOM 7021 N N . LYS B 1 240 ? 0.801 20.125 -9.492 1 56.28 240 LYS B N 1
ATOM 7022 C CA . LYS B 1 240 ? -0.027 20.844 -10.469 1 56.28 240 LYS B CA 1
ATOM 7023 C C . LYS B 1 240 ? 0.792 21.25 -11.688 1 56.28 240 LYS B C 1
ATOM 7025 O O . LYS B 1 240 ? 1.887 21.797 -11.547 1 56.28 240 LYS B O 1
ATOM 7030 N N . LYS B 1 241 ? 0.566 20.531 -12.727 1 58.5 241 LYS B N 1
ATOM 7031 C CA . LYS B 1 241 ? 1.304 20.844 -13.953 1 58.5 241 LYS B CA 1
ATOM 7032 C C . LYS B 1 241 ? 1.015 22.266 -14.422 1 58.5 241 LYS B C 1
ATOM 7034 O O . LYS B 1 241 ? -0.133 22.703 -14.391 1 58.5 241 LYS B O 1
ATOM 7039 N N . GLN B 1 242 ? 2.045 23.062 -14.289 1 58.41 242 GLN B N 1
ATOM 7040 C CA . GLN B 1 242 ? 1.905 24.406 -14.82 1 58.41 242 GLN B CA 1
ATOM 7041 C C . GLN B 1 242 ? 2.768 24.609 -16.062 1 58.41 242 GLN B C 1
ATOM 7043 O O . GLN B 1 242 ? 3.746 23.891 -16.266 1 58.41 242 GLN B O 1
ATOM 7048 N N . SER B 1 243 ? 2.117 25.25 -17.047 1 51.81 243 SER B N 1
ATOM 7049 C CA . SER B 1 243 ? 2.881 25.625 -18.234 1 51.81 243 SER B CA 1
ATOM 7050 C C . SER B 1 243 ? 3.994 26.609 -17.891 1 51.81 243 SER B C 1
ATOM 7052 O O . SER B 1 243 ? 3.809 27.5 -17.062 1 51.81 243 SER B O 1
ATOM 7054 N N . ASP B 1 244 ? 5.219 26.219 -18.219 1 54.97 244 ASP B N 1
ATOM 7055 C CA . ASP B 1 244 ? 6.312 27.172 -18.047 1 54.97 244 ASP B CA 1
ATOM 7056 C C . ASP B 1 244 ? 5.988 28.516 -18.688 1 54.97 244 ASP B C 1
ATOM 7058 O O . ASP B 1 244 ? 6.469 29.562 -18.234 1 54.97 244 ASP B O 1
ATOM 7062 N N . ARG B 1 245 ? 5.172 28.453 -19.797 1 51.78 245 ARG B N 1
ATOM 7063 C CA . ARG B 1 245 ? 4.879 29.672 -20.547 1 51.78 245 ARG B CA 1
ATOM 7064 C C . ARG B 1 245 ? 3.695 30.422 -19.938 1 51.78 245 ARG B C 1
ATOM 7066 O O . ARG B 1 245 ? 3.512 31.609 -20.172 1 51.78 245 ARG B O 1
ATOM 7073 N N . ALA B 1 246 ? 2.863 29.578 -19.281 1 50.22 246 ALA B N 1
ATOM 7074 C CA . ALA B 1 246 ? 1.743 30.25 -18.625 1 50.22 246 ALA B CA 1
ATOM 7075 C C . ALA B 1 246 ? 1.588 29.781 -17.188 1 50.22 246 ALA B C 1
ATOM 7077 O O . ALA B 1 246 ? 0.833 28.844 -16.906 1 50.22 246 ALA B O 1
ATOM 7078 N N . PRO B 1 247 ? 2.494 30.266 -16.391 1 54.41 247 PRO B N 1
ATOM 7079 C CA . PRO B 1 247 ? 2.625 29.812 -15 1 54.41 247 PRO B CA 1
ATOM 7080 C C . PRO B 1 247 ? 1.274 29.594 -14.328 1 54.41 247 PRO B C 1
ATOM 7082 O O . PRO B 1 247 ? 1.147 28.703 -13.477 1 54.41 247 PRO B O 1
ATOM 7085 N N . ASP B 1 248 ? 0.264 30.438 -14.617 1 54.88 248 ASP B N 1
ATOM 7086 C CA . ASP B 1 248 ? -0.977 30.344 -13.852 1 54.88 248 ASP B CA 1
ATOM 7087 C C . ASP B 1 248 ? -1.979 29.422 -14.555 1 54.88 248 ASP B C 1
ATOM 7089 O O . ASP B 1 248 ? -3.145 29.359 -14.156 1 54.88 248 ASP B O 1
ATOM 7093 N N . SER B 1 249 ? -1.459 28.719 -15.578 1 55.47 249 SER B N 1
ATOM 7094 C CA . SER B 1 249 ? -2.459 27.953 -16.312 1 55.47 249 SER B CA 1
ATOM 7095 C C . SER B 1 249 ? -2.365 26.469 -15.984 1 55.47 249 SER B C 1
ATOM 7097 O O . SER B 1 249 ? -1.271 25.906 -15.945 1 55.47 249 SER B O 1
ATOM 7099 N N . ASP B 1 250 ? -3.41 25.922 -15.461 1 62.38 250 ASP B N 1
ATOM 7100 C CA . ASP B 1 250 ? -3.525 24.5 -15.156 1 62.38 250 ASP B CA 1
ATOM 7101 C C . ASP B 1 250 ? -3.568 23.672 -16.438 1 62.38 250 ASP B C 1
ATOM 7103 O O . ASP B 1 250 ? -4.074 24.125 -17.453 1 62.38 250 ASP B O 1
ATOM 7107 N N . ILE B 1 251 ? -2.754 22.688 -16.531 1 63.88 251 ILE B N 1
ATOM 7108 C CA . ILE B 1 251 ? -2.719 21.766 -17.641 1 63.88 251 ILE B CA 1
ATOM 7109 C C . ILE B 1 251 ? -3.744 20.656 -17.422 1 63.88 251 ILE B C 1
ATOM 7111 O O . ILE B 1 251 ? -3.885 20.141 -16.312 1 63.88 251 ILE B O 1
ATOM 7115 N N . LYS B 1 252 ? -4.648 20.531 -18.359 1 61.41 252 LYS B N 1
ATOM 7116 C CA . LYS B 1 252 ? -5.594 19.422 -18.344 1 61.41 252 LYS B CA 1
ATOM 7117 C C . LYS B 1 252 ? -5.094 18.266 -19.203 1 61.41 252 LYS B C 1
ATOM 7119 O O . LYS B 1 252 ? -4.609 18.469 -20.328 1 61.41 252 LYS B O 1
ATOM 7124 N N . LEU B 1 253 ? -5.027 17.078 -18.547 1 62.16 253 LEU B N 1
ATOM 7125 C CA . LEU B 1 253 ? -4.633 15.859 -19.266 1 62.16 253 LEU B CA 1
ATOM 7126 C C . LEU B 1 253 ? -5.824 15.234 -19.984 1 62.16 253 LEU B C 1
ATOM 7128 O O . LEU B 1 253 ? -6.918 15.141 -19.406 1 62.16 253 LEU B O 1
ATOM 7132 N N . GLN B 1 254 ? -5.703 15.125 -21.359 1 59.91 254 GLN B N 1
ATOM 7133 C CA . GLN B 1 254 ? -6.727 14.414 -22.109 1 59.91 254 GLN B CA 1
ATOM 7134 C C . GLN B 1 254 ? -6.188 13.102 -22.656 1 59.91 254 GLN B C 1
ATOM 7136 O O . GLN B 1 254 ? -5.059 13.047 -23.156 1 59.91 254 GLN B O 1
ATOM 7141 N N . THR B 1 255 ? -6.852 11.938 -22.297 1 60.81 255 THR B N 1
ATOM 7142 C CA . THR B 1 255 ? -6.441 10.609 -22.734 1 60.81 255 THR B CA 1
ATOM 7143 C C . THR B 1 255 ? -7.359 10.109 -23.844 1 60.81 255 THR B C 1
ATOM 7145 O O . THR B 1 255 ? -8.578 10.281 -23.781 1 60.81 255 THR B O 1
ATOM 7148 N N . ALA B 1 256 ? -6.762 9.703 -25.094 1 60.78 256 ALA B N 1
ATOM 7149 C CA . ALA B 1 256 ? -7.516 9.07 -26.172 1 60.78 256 ALA B CA 1
ATOM 7150 C C . ALA B 1 256 ? -6.988 7.668 -26.453 1 60.78 256 ALA B C 1
ATOM 7152 O O . ALA B 1 256 ? -5.809 7.383 -26.234 1 60.78 256 ALA B O 1
ATOM 7153 N N . SER B 1 257 ? -7.902 6.723 -26.688 1 64.19 257 SER B N 1
ATOM 7154 C CA . SER B 1 257 ? -7.547 5.336 -26.984 1 64.19 257 SER B CA 1
ATOM 7155 C C . SER B 1 257 ? -7.582 5.07 -28.484 1 64.19 257 SER B C 1
ATOM 7157 O O . SER B 1 257 ? -8.539 5.441 -29.172 1 64.19 257 SER B O 1
ATOM 7159 N N . PHE B 1 258 ? -6.48 4.512 -29.047 1 63.41 258 PHE B N 1
ATOM 7160 C CA . PHE B 1 258 ? -6.379 4.223 -30.484 1 63.41 258 PHE B CA 1
ATOM 7161 C C . PHE B 1 258 ? -6.129 2.736 -30.719 1 63.41 258 PHE B C 1
ATOM 7163 O O . PHE B 1 258 ? -5.516 2.066 -29.875 1 63.41 258 PHE B O 1
ATOM 7170 N N . ASN B 1 259 ? -6.809 2.26 -31.734 1 62 259 ASN B N 1
ATOM 7171 C CA . ASN B 1 259 ? -6.496 0.909 -32.188 1 62 259 ASN B CA 1
ATOM 7172 C C . ASN B 1 259 ? -5.051 0.797 -32.656 1 62 259 ASN B C 1
ATOM 7174 O O . ASN B 1 259 ? -4.613 1.565 -33.531 1 62 259 ASN B O 1
ATOM 7178 N N . LYS B 1 260 ? -4.309 0.024 -32.094 1 62.75 260 LYS B N 1
ATOM 7179 C CA . LYS B 1 260 ? -2.881 -0.101 -32.375 1 62.75 260 LYS B CA 1
ATOM 7180 C C . LYS B 1 260 ? -2.639 -0.385 -33.844 1 62.75 260 LYS B C 1
ATOM 7182 O O . LYS B 1 260 ? -1.649 0.078 -34.406 1 62.75 260 LYS B O 1
ATOM 7187 N N . GLN B 1 261 ? -3.553 -1.2 -34.406 1 57.56 261 GLN B N 1
ATOM 7188 C CA . GLN B 1 261 ? -3.334 -1.591 -35.812 1 57.56 261 GLN B CA 1
ATOM 7189 C C . GLN B 1 261 ? -3.814 -0.505 -36.781 1 57.56 261 GLN B C 1
ATOM 7191 O O . GLN B 1 261 ? -3.131 -0.181 -37.75 1 57.56 261 GLN B O 1
ATOM 7196 N N . THR B 1 262 ? -4.988 -0.019 -36.469 1 58.66 262 THR B N 1
ATOM 7197 C CA . THR B 1 262 ? -5.594 0.905 -37.406 1 58.66 262 THR B CA 1
ATOM 7198 C C . THR B 1 262 ? -5.418 2.35 -36.969 1 58.66 262 THR B C 1
ATOM 7200 O O . THR B 1 262 ? -5.676 3.283 -37.719 1 58.66 262 THR B O 1
ATOM 7203 N N . ASN B 1 263 ? -4.867 2.477 -35.812 1 58.5 263 ASN B N 1
ATOM 7204 C CA . ASN B 1 263 ? -4.68 3.809 -35.25 1 58.5 263 ASN B CA 1
ATOM 7205 C C . ASN B 1 263 ? -5.977 4.613 -35.25 1 58.5 263 ASN B C 1
ATOM 7207 O O . ASN B 1 263 ? -5.961 5.82 -35.5 1 58.5 263 ASN B O 1
ATOM 7211 N N . THR B 1 264 ? -6.984 3.863 -35.344 1 62.31 264 THR B N 1
ATOM 7212 C CA . THR B 1 264 ? -8.289 4.516 -35.25 1 62.31 264 THR B CA 1
ATOM 7213 C C . THR B 1 264 ? -8.727 4.637 -33.812 1 62.31 264 THR B C 1
ATOM 7215 O O . THR B 1 264 ? -8.461 3.746 -33 1 62.31 264 THR B O 1
ATOM 7218 N N . GLU B 1 265 ? -9.195 5.812 -33.5 1 63.97 265 GLU B N 1
ATOM 7219 C CA . GLU B 1 265 ? -9.672 6.059 -32.156 1 63.97 265 GLU B CA 1
ATOM 7220 C C . GLU B 1 265 ? -10.805 5.105 -31.781 1 63.97 265 GLU B C 1
ATOM 7222 O O . GLU B 1 265 ? -11.703 4.867 -32.594 1 63.97 265 GLU B O 1
ATOM 7227 N N . VAL B 1 266 ? -10.617 4.383 -30.844 1 66.56 266 VAL B N 1
ATOM 7228 C CA . VAL B 1 266 ? -11.664 3.5 -30.344 1 66.56 266 VAL B CA 1
ATOM 7229 C C . VAL B 1 266 ? -12.438 4.195 -29.219 1 66.56 266 VAL B C 1
ATOM 7231 O O . VAL B 1 266 ? -11.852 4.562 -28.203 1 66.56 266 VAL B O 1
ATOM 7234 N N . GLU B 1 267 ? -13.656 4.441 -29.531 1 62.19 267 GLU B N 1
ATOM 7235 C CA . GLU B 1 267 ? -14.508 5.094 -28.531 1 62.19 267 GLU B CA 1
ATOM 7236 C C . GLU B 1 267 ? -14.703 4.215 -27.312 1 62.19 267 GLU B C 1
ATOM 7238 O O . GLU B 1 267 ? -14.617 2.988 -27.391 1 62.19 267 GLU B O 1
ATOM 7243 N N . ARG B 1 268 ? -14.82 4.789 -26.25 1 62.28 268 ARG B N 1
ATOM 7244 C CA . ARG B 1 268 ? -14.938 4.121 -24.953 1 62.28 268 ARG B CA 1
ATOM 7245 C C . ARG B 1 268 ? -16.016 3.045 -24.984 1 62.28 268 ARG B C 1
ATOM 7247 O O . ARG B 1 268 ? -15.859 1.984 -24.375 1 62.28 268 ARG B O 1
ATOM 7254 N N . GLU B 1 269 ? -17.125 3.357 -25.844 1 60.81 269 GLU B N 1
ATOM 7255 C CA . GLU B 1 269 ? -18.266 2.438 -25.859 1 60.81 269 GLU B CA 1
ATOM 7256 C C . GLU B 1 269 ? -17.891 1.125 -26.547 1 60.81 269 GLU B C 1
ATOM 7258 O O . GLU B 1 269 ? -18.531 0.096 -26.312 1 60.81 269 GLU B O 1
ATOM 7263 N N . HIS B 1 270 ? -16.859 1.318 -27.328 1 62.88 270 HIS B N 1
ATOM 7264 C CA . HIS B 1 270 ? -16.5 0.118 -28.078 1 62.88 270 HIS B CA 1
ATOM 7265 C C . HIS B 1 270 ? -15.289 -0.572 -27.453 1 62.88 270 HIS B C 1
ATOM 7267 O O . HIS B 1 270 ? -14.648 -1.402 -28.109 1 62.88 270 HIS B O 1
ATOM 7273 N N . ARG B 1 271 ? -15.094 -0.132 -26.281 1 67.88 271 ARG B N 1
ATOM 7274 C CA . ARG B 1 271 ? -13.953 -0.749 -25.609 1 67.88 271 ARG B CA 1
ATOM 7275 C C . ARG B 1 271 ? -14.422 -1.817 -24.625 1 67.88 271 ARG B C 1
ATOM 7277 O O . ARG B 1 271 ? -15.352 -1.591 -23.844 1 67.88 271 ARG B O 1
ATOM 7284 N N . VAL B 1 272 ? -14.047 -3.078 -24.938 1 67.38 272 VAL B N 1
ATOM 7285 C CA . VAL B 1 272 ? -14.359 -4.141 -24 1 67.38 272 VAL B CA 1
ATOM 7286 C C . VAL B 1 272 ? -13.078 -4.645 -23.328 1 67.38 272 VAL B C 1
ATOM 7288 O O . VAL B 1 272 ? -12.008 -4.613 -23.938 1 67.38 272 VAL B O 1
ATOM 7291 N N . LYS B 1 273 ? -13.25 -4.957 -22.125 1 70.06 273 LYS B N 1
ATOM 7292 C CA . LYS B 1 273 ? -12.117 -5.535 -21.406 1 70.06 273 LYS B CA 1
ATOM 7293 C C . LYS B 1 273 ? -11.992 -7.027 -21.688 1 70.06 273 LYS B C 1
ATOM 7295 O O . LYS B 1 273 ? -12.992 -7.738 -21.766 1 70.06 273 LYS B O 1
ATOM 7300 N N . ALA B 1 274 ? -10.859 -7.426 -22.125 1 72.62 274 ALA B N 1
ATOM 7301 C CA . ALA B 1 274 ? -10.602 -8.844 -22.359 1 72.62 274 ALA B CA 1
ATOM 7302 C C . ALA B 1 274 ? -9.516 -9.375 -21.438 1 72.62 274 ALA B C 1
ATOM 7304 O O . ALA B 1 274 ? -8.531 -8.68 -21.172 1 72.62 274 ALA B O 1
ATOM 7305 N N . TYR B 1 275 ? -9.82 -10.562 -20.859 1 74 275 TYR B N 1
ATOM 7306 C CA . TYR B 1 275 ? -8.859 -11.188 -19.953 1 74 275 TYR B CA 1
ATOM 7307 C C . TYR B 1 275 ? -8.336 -12.492 -20.547 1 74 275 TYR B C 1
ATOM 7309 O O . TYR B 1 275 ? -9.078 -13.234 -21.188 1 74 275 TYR B O 1
ATOM 7317 N N . ARG B 1 276 ? -7.145 -12.703 -20.359 1 71.56 276 ARG B N 1
ATOM 7318 C CA . ARG B 1 276 ? -6.531 -13.93 -20.844 1 71.56 276 ARG B CA 1
ATOM 7319 C C . ARG B 1 276 ? -6.898 -15.117 -19.969 1 71.56 276 ARG B C 1
ATOM 7321 O O . ARG B 1 276 ? -6.914 -15.008 -18.734 1 71.56 276 ARG B O 1
ATOM 7328 N N . TYR B 1 277 ? -7.434 -16.094 -20.516 1 72.94 277 TYR B N 1
ATOM 7329 C CA . TYR B 1 277 ? -7.676 -17.375 -19.891 1 72.94 277 TYR B CA 1
ATOM 7330 C C . TYR B 1 277 ? -7.055 -18.516 -20.703 1 72.94 277 TYR B C 1
ATOM 7332 O O . TYR B 1 277 ? -7.637 -18.969 -21.688 1 72.94 277 TYR B O 1
ATOM 7340 N N . GLY B 1 278 ? -5.84 -18.922 -20.234 1 68.25 278 GLY B N 1
ATOM 7341 C CA . GLY B 1 278 ? -5.039 -19.781 -21.094 1 68.25 278 GLY B CA 1
ATOM 7342 C C . GLY B 1 278 ? -4.492 -19.062 -22.312 1 68.25 278 GLY B C 1
ATOM 7343 O O . GLY B 1 278 ? -3.873 -18.016 -22.188 1 68.25 278 GLY B O 1
ATOM 7344 N N . LYS B 1 279 ? -4.691 -19.625 -23.406 1 67.88 279 LYS B N 1
ATOM 7345 C CA . LYS B 1 279 ? -4.27 -19 -24.656 1 67.88 279 LYS B CA 1
ATOM 7346 C C . LYS B 1 279 ? -5.371 -18.109 -25.219 1 67.88 279 LYS B C 1
ATOM 7348 O O . LYS B 1 279 ? -5.105 -17.25 -26.078 1 67.88 279 LYS B O 1
ATOM 7353 N N . ASP B 1 280 ? -6.531 -18.234 -24.609 1 71.38 280 ASP B N 1
ATOM 7354 C CA . ASP B 1 280 ? -7.699 -17.547 -25.156 1 71.38 280 ASP B CA 1
ATOM 7355 C C . ASP B 1 280 ? -7.961 -16.234 -24.406 1 71.38 280 ASP B C 1
ATOM 7357 O O . ASP B 1 280 ? -7.512 -16.047 -23.281 1 71.38 280 ASP B O 1
ATOM 7361 N N . ARG B 1 281 ? -8.555 -15.227 -25.109 1 73.62 281 ARG B N 1
ATOM 7362 C CA . ARG B 1 281 ? -9.008 -13.984 -24.484 1 73.62 281 ARG B CA 1
ATOM 7363 C C . ARG B 1 281 ? -10.516 -13.977 -24.297 1 73.62 281 ARG B C 1
ATOM 7365 O O . ARG B 1 281 ? -11.266 -14.312 -25.219 1 73.62 281 ARG B O 1
ATOM 7372 N N . VAL B 1 282 ? -10.898 -13.805 -23.156 1 74.06 282 VAL B N 1
ATOM 7373 C CA . VAL B 1 282 ? -12.32 -13.781 -22.844 1 74.06 282 VAL B CA 1
ATOM 7374 C C . VAL B 1 282 ? -12.773 -12.344 -22.594 1 74.06 282 VAL B C 1
ATOM 7376 O O . VAL B 1 282 ? -12.203 -11.648 -21.75 1 74.06 282 VAL B O 1
ATOM 7379 N N . ALA B 1 283 ? -13.656 -11.836 -23.406 1 71 283 ALA B N 1
ATOM 7380 C CA . ALA B 1 283 ? -14.18 -10.484 -23.266 1 71 283 ALA B CA 1
ATOM 7381 C C . ALA B 1 283 ? -15.172 -10.398 -22.109 1 71 283 ALA B C 1
ATOM 7383 O O . ALA B 1 283 ? -16.031 -11.273 -21.938 1 71 283 ALA B O 1
ATOM 7384 N N . ILE B 1 284 ? -14.867 -9.547 -21.203 1 70.12 284 ILE B N 1
ATOM 7385 C CA . ILE B 1 284 ? -15.805 -9.297 -20.109 1 70.12 284 ILE B CA 1
ATOM 7386 C C . ILE B 1 284 ? -16.328 -7.871 -20.203 1 70.12 284 ILE B C 1
ATOM 7388 O O . ILE B 1 284 ? -15.562 -6.918 -20.312 1 70.12 284 ILE B O 1
ATOM 7392 N N . SER B 1 285 ? -17.625 -7.777 -20.312 1 64.06 285 SER B N 1
ATOM 7393 C CA . SER B 1 285 ? -18.25 -6.461 -20.391 1 64.06 285 SER B CA 1
ATOM 7394 C C . SER B 1 285 ? -18.078 -5.684 -19.094 1 64.06 285 SER B C 1
ATOM 7396 O O . SER B 1 285 ? -17.844 -6.277 -18.031 1 64.06 285 SER B O 1
ATOM 7398 N N . ASN B 1 286 ? -18 -4.453 -19.188 1 60.66 286 ASN B N 1
ATOM 7399 C CA . ASN B 1 286 ? -17.906 -3.574 -18.016 1 60.66 286 ASN B CA 1
ATOM 7400 C C . ASN B 1 286 ? -18.984 -3.879 -16.984 1 60.66 286 ASN B C 1
ATOM 7402 O O . ASN B 1 286 ? -18.734 -3.789 -15.781 1 60.66 286 ASN B O 1
ATOM 7406 N N . VAL B 1 287 ? -20.125 -4.25 -17.516 1 53 287 VAL B N 1
ATOM 7407 C CA . VAL B 1 287 ? -21.25 -4.586 -16.641 1 53 287 VAL B CA 1
ATOM 7408 C C . VAL B 1 287 ? -20.906 -5.82 -15.805 1 53 287 VAL B C 1
ATOM 7410 O O . VAL B 1 287 ? -21.219 -5.887 -14.617 1 53 287 VAL B O 1
ATOM 7413 N N . ASP B 1 288 ? -20.203 -6.586 -16.438 1 61.56 288 ASP B N 1
ATOM 7414 C CA . ASP B 1 288 ? -19.844 -7.836 -15.766 1 61.56 288 ASP B CA 1
ATOM 7415 C C . ASP B 1 288 ? -18.781 -7.609 -14.711 1 61.56 288 ASP B C 1
ATOM 7417 O O . ASP B 1 288 ? -18.781 -8.25 -13.656 1 61.56 288 ASP B O 1
ATOM 7421 N N . GLU B 1 289 ? -18.078 -6.594 -14.945 1 62.44 289 GLU B N 1
ATOM 7422 C CA . GLU B 1 289 ? -16.969 -6.344 -14.016 1 62.44 289 GLU B CA 1
ATOM 7423 C C . GLU B 1 289 ? -17.5 -5.852 -12.664 1 62.44 289 GLU B C 1
ATOM 7425 O O . GLU B 1 289 ? -16.953 -6.211 -11.617 1 62.44 289 GLU B O 1
ATOM 7430 N N . ALA B 1 290 ? -18.5 -5.066 -12.758 1 57.94 290 ALA B N 1
ATOM 7431 C CA . ALA B 1 290 ? -19.094 -4.562 -11.523 1 57.94 290 ALA B CA 1
ATOM 7432 C C . ALA B 1 290 ? -19.688 -5.703 -10.695 1 57.94 290 ALA B C 1
ATOM 7434 O O . ALA B 1 290 ? -19.75 -5.613 -9.469 1 57.94 290 ALA B O 1
ATOM 7435 N N . MET B 1 291 ? -20.031 -6.656 -11.492 1 55.47 291 MET B N 1
ATOM 7436 C CA . MET B 1 291 ? -20.688 -7.789 -10.836 1 55.47 291 MET B CA 1
ATOM 7437 C C . MET B 1 291 ? -19.672 -8.633 -10.078 1 55.47 291 MET B C 1
ATOM 7439 O O . MET B 1 291 ? -20.016 -9.352 -9.133 1 55.47 291 MET B O 1
ATOM 7443 N N . TYR B 1 292 ? -18.406 -8.406 -10.57 1 59.56 292 TYR B N 1
ATOM 7444 C CA . TYR B 1 292 ? -17.406 -9.18 -9.859 1 59.56 292 TYR B CA 1
ATOM 7445 C C . TYR B 1 292 ? -17.219 -8.664 -8.438 1 59.56 292 TYR B C 1
ATOM 7447 O O . TYR B 1 292 ? -16.812 -9.414 -7.547 1 59.56 292 TYR B O 1
ATOM 7455 N N . GLU B 1 293 ? -17.594 -7.375 -8.336 1 57.47 293 GLU B N 1
ATOM 7456 C CA . GLU B 1 293 ? -17.438 -6.805 -7 1 57.47 293 GLU B CA 1
ATOM 7457 C C . GLU B 1 293 ? -18.609 -7.199 -6.09 1 57.47 293 GLU B C 1
ATOM 7459 O O . GLU B 1 293 ? -19.766 -7.066 -6.469 1 57.47 293 GLU B O 1
ATOM 7464 N N . CYS B 1 294 ? -18.469 -8.406 -5.422 1 57.19 294 CYS B N 1
ATOM 7465 C CA . CYS B 1 294 ? -19.469 -8.93 -4.5 1 57.19 294 CYS B CA 1
ATOM 7466 C C . CYS B 1 294 ? -20.266 -7.797 -3.859 1 57.19 294 CYS B C 1
ATOM 7468 O O . CYS B 1 294 ? -19.688 -6.77 -3.484 1 57.19 294 CYS B O 1
ATOM 7470 N N . THR B 1 295 ? -21.531 -7.648 -4.207 1 61.38 295 THR B N 1
ATOM 7471 C CA . THR B 1 295 ? -22.453 -6.668 -3.629 1 61.38 295 THR B CA 1
ATOM 7472 C C . THR B 1 295 ? -22.438 -6.754 -2.105 1 61.38 295 THR B C 1
ATOM 7474 O O . THR B 1 295 ? -23.156 -7.57 -1.521 1 61.38 295 THR B O 1
ATOM 7477 N N . THR B 1 296 ? -21.328 -6.348 -1.627 1 73.62 296 THR B N 1
ATOM 7478 C CA . THR B 1 296 ? -21.234 -6.414 -0.173 1 73.62 296 THR B CA 1
ATOM 7479 C C . THR B 1 296 ? -21.734 -5.117 0.461 1 73.62 296 THR B C 1
ATOM 7481 O O . THR B 1 296 ? -21.734 -4.066 -0.184 1 73.62 296 THR B O 1
ATOM 7484 N N . SER B 1 297 ? -22.453 -5.258 1.548 1 83.12 297 SER B N 1
ATOM 7485 C CA . SER B 1 297 ? -22.875 -4.121 2.359 1 83.12 297 SER B CA 1
ATOM 7486 C C . SER B 1 297 ? -21.797 -3.717 3.354 1 83.12 297 SER B C 1
ATOM 7488 O O . SER B 1 297 ? -21.047 -4.562 3.84 1 83.12 297 SER B O 1
ATOM 7490 N N . LYS B 1 298 ? -21.766 -2.461 3.523 1 89.44 298 LYS B N 1
ATOM 7491 C CA . LYS B 1 298 ? -20.812 -1.934 4.492 1 89.44 298 LYS B CA 1
ATOM 7492 C C . LYS B 1 298 ? -20.938 -2.654 5.832 1 89.44 298 LYS B C 1
ATOM 7494 O O . LYS B 1 298 ? -22.031 -2.873 6.328 1 89.44 298 LYS B O 1
ATOM 7499 N N . CYS B 1 299 ? -19.734 -3.045 6.363 1 91.5 299 CYS B N 1
ATOM 7500 C CA . CYS B 1 299 ? -19.859 -3.729 7.648 1 91.5 299 CYS B CA 1
ATOM 7501 C C . CYS B 1 299 ? -18.484 -3.875 8.312 1 91.5 299 CYS B C 1
ATOM 7503 O O . CYS B 1 299 ? -17.453 -3.834 7.637 1 91.5 299 CYS B O 1
ATOM 7505 N N . LEU B 1 300 ? -18.453 -3.891 9.555 1 95.81 300 LEU B N 1
ATOM 7506 C CA . LEU B 1 300 ? -17.375 -4.32 10.453 1 95.81 300 LEU B CA 1
ATOM 7507 C C . LEU B 1 300 ? -17.875 -5.391 11.414 1 95.81 300 LEU B C 1
ATOM 7509 O O . LEU B 1 300 ? -18.375 -5.074 12.5 1 95.81 300 LEU B O 1
ATOM 7513 N N . GLN B 1 301 ? -17.703 -6.586 10.953 1 94.56 301 GLN B N 1
ATOM 7514 C CA . GLN B 1 301 ? -18.359 -7.691 11.641 1 94.56 301 GLN B CA 1
ATOM 7515 C C . GLN B 1 301 ? -17.328 -8.672 12.211 1 94.56 301 GLN B C 1
ATOM 7517 O O . GLN B 1 301 ? -16.438 -9.133 11.492 1 94.56 301 GLN B O 1
ATOM 7522 N N . VAL B 1 302 ? -17.547 -9.039 13.484 1 94.88 302 VAL B N 1
ATOM 7523 C CA . VAL B 1 302 ? -16.625 -9.969 14.141 1 94.88 302 VAL B CA 1
ATOM 7524 C C . VAL B 1 302 ? -16.875 -11.383 13.625 1 94.88 302 VAL B C 1
ATOM 7526 O O . VAL B 1 302 ? -18.031 -11.844 13.586 1 94.88 302 VAL B O 1
ATOM 7529 N N . MET B 1 303 ? -15.852 -12.039 13.188 1 93.25 303 MET B N 1
ATOM 7530 C CA . MET B 1 303 ? -15.906 -13.438 12.781 1 93.25 303 MET B CA 1
ATOM 7531 C C . MET B 1 303 ? -15.555 -14.359 13.953 1 93.25 303 MET B C 1
ATOM 7533 O O . MET B 1 303 ? -16 -15.5 14 1 93.25 303 MET B O 1
ATOM 7537 N N . GLY B 1 304 ? -14.781 -13.859 14.805 1 93 304 GLY B N 1
ATOM 7538 C CA . GLY B 1 304 ? -14.32 -14.57 15.984 1 93 304 GLY B CA 1
ATOM 7539 C C . GLY B 1 304 ? -13.023 -14.016 16.547 1 93 304 GLY B C 1
ATOM 7540 O O . GLY B 1 304 ? -12.57 -12.945 16.141 1 93 304 GLY B O 1
ATOM 7541 N N . PHE B 1 305 ? -12.516 -14.711 17.594 1 94 305 PHE B N 1
ATOM 7542 C CA . PHE B 1 305 ? -11.305 -14.258 18.266 1 94 305 PHE B CA 1
ATOM 7543 C C . PHE B 1 305 ? -10.203 -15.312 18.156 1 94 305 PHE B C 1
ATOM 7545 O O . PHE B 1 305 ? -10.492 -16.5 18.078 1 94 305 PHE B O 1
ATOM 7552 N N . LEU B 1 306 ? -8.977 -14.875 18.078 1 92.31 306 LEU B N 1
ATOM 7553 C CA . LEU B 1 306 ? -7.797 -15.734 18.031 1 92.31 306 LEU B CA 1
ATOM 7554 C C . LEU B 1 306 ? -6.746 -15.258 19.031 1 92.31 306 LEU B C 1
ATOM 7556 O O . LEU B 1 306 ? -6.664 -14.062 19.328 1 92.31 306 LEU B O 1
ATOM 7560 N N . PRO B 1 307 ? -6.039 -16.203 19.562 1 89.5 307 PRO B N 1
ATOM 7561 C CA . PRO B 1 307 ? -4.883 -15.742 20.328 1 89.5 307 PRO B CA 1
ATOM 7562 C C . PRO B 1 307 ? -3.938 -14.867 19.5 1 89.5 307 PRO B C 1
ATOM 7564 O O . PRO B 1 307 ? -3.73 -15.125 18.312 1 89.5 307 PRO B O 1
ATOM 7567 N N . ARG B 1 308 ? -3.438 -13.891 20.094 1 84.19 308 ARG B N 1
ATOM 7568 C CA . ARG B 1 308 ? -2.539 -12.953 19.422 1 84.19 308 ARG B CA 1
ATOM 7569 C C . ARG B 1 308 ? -1.367 -13.688 18.781 1 84.19 308 ARG B C 1
ATOM 7571 O O . ARG B 1 308 ? -0.866 -13.273 17.734 1 84.19 308 ARG B O 1
ATOM 7578 N N . THR B 1 309 ? -0.938 -14.797 19.25 1 77.38 309 THR B N 1
ATOM 7579 C CA . THR B 1 309 ? 0.218 -15.562 18.797 1 77.38 309 THR B CA 1
ATOM 7580 C C . THR B 1 309 ? -0.084 -16.281 17.484 1 77.38 309 THR B C 1
ATOM 7582 O O . THR B 1 309 ? 0.833 -16.672 16.766 1 77.38 309 THR B O 1
ATOM 7585 N N . SER B 1 310 ? -1.362 -16.359 17.172 1 77.62 310 SER B N 1
ATOM 7586 C CA . SER B 1 310 ? -1.758 -17.078 15.969 1 77.62 310 SER B CA 1
ATOM 7587 C C . SER B 1 310 ? -1.597 -16.188 14.734 1 77.62 310 SER B C 1
ATOM 7589 O O . SER B 1 310 ? -1.715 -16.672 13.602 1 77.62 310 SER B O 1
ATOM 7591 N N . LEU B 1 311 ? -1.361 -15.031 14.906 1 76.31 311 LEU B N 1
ATOM 7592 C CA . LEU B 1 311 ? -1.239 -14.109 13.781 1 76.31 311 LEU B CA 1
ATOM 7593 C C . LEU B 1 311 ? 0.175 -13.547 13.688 1 76.31 311 LEU B C 1
ATOM 7595 O O . LEU B 1 311 ? 0.475 -12.508 14.281 1 76.31 311 LEU B O 1
ATOM 7599 N N . PRO B 1 312 ? 0.902 -14.359 12.891 1 70.56 312 PRO B N 1
ATOM 7600 C CA . PRO B 1 312 ? 2.275 -13.867 12.758 1 70.56 312 PRO B CA 1
ATOM 7601 C C . PRO B 1 312 ? 2.352 -12.516 12.055 1 70.56 312 PRO B C 1
ATOM 7603 O O . PRO B 1 312 ? 1.47 -12.18 11.258 1 70.56 312 PRO B O 1
ATOM 7606 N N . ARG B 1 313 ? 3.344 -11.812 12.32 1 62.91 313 ARG B N 1
ATOM 7607 C CA . ARG B 1 313 ? 3.551 -10.438 11.883 1 62.91 313 ARG B CA 1
ATOM 7608 C C . ARG B 1 313 ? 3.561 -10.336 10.367 1 62.91 313 ARG B C 1
ATOM 7610 O O . ARG B 1 313 ? 3.197 -9.297 9.805 1 62.91 313 ARG B O 1
ATOM 7617 N N . HIS B 1 314 ? 3.986 -11.438 9.836 1 61.44 314 HIS B N 1
ATOM 7618 C CA . HIS B 1 314 ? 4.16 -11.367 8.391 1 61.44 314 HIS B CA 1
ATOM 7619 C C . HIS B 1 314 ? 2.814 -11.352 7.672 1 61.44 314 HIS B C 1
ATOM 7621 O O . HIS B 1 314 ? 2.758 -11.188 6.453 1 61.44 314 HIS B O 1
ATOM 7627 N N . LEU B 1 315 ? 1.806 -11.352 8.422 1 63.28 315 LEU B N 1
ATOM 7628 C CA . LEU B 1 315 ? 0.492 -11.414 7.789 1 63.28 315 LEU B CA 1
ATOM 7629 C C . LEU B 1 315 ? -0.113 -10.023 7.645 1 63.28 315 LEU B C 1
ATOM 7631 O O . LEU B 1 315 ? -1.217 -9.875 7.117 1 63.28 315 LEU B O 1
ATOM 7635 N N . PHE B 1 316 ? 0.681 -9.039 7.863 1 66.38 316 PHE B N 1
ATOM 7636 C CA . PHE B 1 316 ? 0.07 -7.719 7.82 1 66.38 316 PHE B CA 1
ATOM 7637 C C . PHE B 1 316 ? 0.429 -7 6.523 1 66.38 316 PHE B C 1
ATOM 7639 O O . PHE B 1 316 ? 1.6 -6.949 6.141 1 66.38 316 PHE B O 1
ATOM 7646 N N . MET B 1 317 ? -0.471 -6.613 5.582 1 66.06 317 MET B N 1
ATOM 7647 C CA . MET B 1 317 ? -0.223 -6.117 4.23 1 66.06 317 MET B CA 1
ATOM 7648 C C . MET B 1 317 ? -0.387 -4.602 4.172 1 66.06 317 MET B C 1
ATOM 7650 O O . MET B 1 317 ? 0.136 -3.951 3.264 1 66.06 317 MET B O 1
ATOM 7654 N N . SER B 1 318 ? -1.169 -3.998 5.023 1 65.69 318 SER B N 1
ATOM 7655 C CA . SER B 1 318 ? -1.555 -2.627 4.703 1 65.69 318 SER B CA 1
ATOM 7656 C C . SER B 1 318 ? -1.35 -1.703 5.898 1 65.69 318 SER B C 1
ATOM 7658 O O . SER B 1 318 ? -0.725 -2.09 6.891 1 65.69 318 SER B O 1
ATOM 7660 N N . SER B 1 319 ? -1.703 -0.492 5.566 1 76.88 319 SER B N 1
ATOM 7661 C CA . SER B 1 319 ? -1.694 0.558 6.582 1 76.88 319 SER B CA 1
ATOM 7662 C C . SER B 1 319 ? -2.633 0.222 7.734 1 76.88 319 SER B C 1
ATOM 7664 O O . SER B 1 319 ? -3.479 -0.667 7.613 1 76.88 319 SER B O 1
ATOM 7666 N N . VAL B 1 320 ? -2.352 0.778 8.797 1 85.5 320 VAL B N 1
ATOM 7667 C CA . VAL B 1 320 ? -3.109 0.543 10.023 1 85.5 320 VAL B CA 1
ATOM 7668 C C . VAL B 1 320 ? -4.176 1.624 10.188 1 85.5 320 VAL B C 1
ATOM 7670 O O . VAL B 1 320 ? -3.914 2.805 9.945 1 85.5 320 VAL B O 1
ATOM 7673 N N . ASP B 1 321 ? -5.395 1.209 10.477 1 89 321 ASP B N 1
ATOM 7674 C CA . ASP B 1 321 ? -6.469 2.135 10.82 1 89 321 ASP B CA 1
ATOM 7675 C C . ASP B 1 321 ? -6.789 2.076 12.312 1 89 321 ASP B C 1
ATOM 7677 O O . ASP B 1 321 ? -6.598 1.042 12.953 1 89 321 ASP B O 1
ATOM 7681 N N . CYS B 1 322 ? -7.242 3.17 12.852 1 89.75 322 CYS B N 1
ATOM 7682 C CA . CYS B 1 322 ? -7.723 3.215 14.227 1 89.75 322 CYS B CA 1
ATOM 7683 C C . CYS B 1 322 ? -9.242 3.123 14.273 1 89.75 322 CYS B C 1
ATOM 7685 O O . CYS B 1 322 ? -9.93 3.707 13.438 1 89.75 322 CYS B O 1
ATOM 7687 N N . VAL B 1 323 ? -9.727 2.342 15.172 1 92.81 323 VAL B N 1
ATOM 7688 C CA . VAL B 1 323 ? -11.164 2.211 15.398 1 92.81 323 VAL B CA 1
ATOM 7689 C C . VAL B 1 323 ? -11.531 2.814 16.75 1 92.81 323 VAL B C 1
ATOM 7691 O O . VAL B 1 323 ? -10.945 2.457 17.781 1 92.81 323 VAL B O 1
ATOM 7694 N N . VAL B 1 324 ? -12.469 3.729 16.75 1 91.38 324 VAL B N 1
ATOM 7695 C CA . VAL B 1 324 ? -12.891 4.387 17.984 1 91.38 324 VAL B CA 1
ATOM 7696 C C . VAL B 1 324 ? -14.414 4.352 18.094 1 91.38 324 VAL B C 1
ATOM 7698 O O . VAL B 1 324 ? -15.117 4.441 17.078 1 91.38 324 VAL B O 1
ATOM 7701 N N . ALA B 1 325 ? -14.859 4.184 19.312 1 91 325 ALA B N 1
ATOM 7702 C CA . ALA B 1 325 ? -16.297 4.199 19.547 1 91 325 ALA B CA 1
ATOM 7703 C C . ALA B 1 325 ? -16.859 5.609 19.406 1 91 325 ALA B C 1
ATOM 7705 O O . ALA B 1 325 ? -16.156 6.594 19.656 1 91 325 ALA B O 1
ATOM 7706 N N . ASN B 1 326 ? -18.125 5.656 18.969 1 86.94 326 ASN B N 1
ATOM 7707 C CA . ASN B 1 326 ? -18.797 6.945 18.953 1 86.94 326 ASN B CA 1
ATOM 7708 C C . ASN B 1 326 ? -18.922 7.535 20.359 1 86.94 326 ASN B C 1
ATOM 7710 O O . ASN B 1 326 ? -19.562 6.953 21.219 1 86.94 326 ASN B O 1
ATOM 7714 N N . PRO B 1 327 ? -18.344 8.609 20.531 1 83.06 327 PRO B N 1
ATOM 7715 C CA . PRO B 1 327 ? -18.297 9.172 21.891 1 83.06 327 PRO B CA 1
ATOM 7716 C C . PRO B 1 327 ? -19.656 9.68 22.359 1 83.06 327 PRO B C 1
ATOM 7718 O O . PRO B 1 327 ? -19.844 9.914 23.562 1 83.06 327 PRO B O 1
ATOM 7721 N N . ASP B 1 328 ? -20.609 9.789 21.484 1 79.19 328 ASP B N 1
ATOM 7722 C CA . ASP B 1 328 ? -21.906 10.367 21.844 1 79.19 328 ASP B CA 1
ATOM 7723 C C . ASP B 1 328 ? -22.734 9.391 22.656 1 79.19 328 ASP B C 1
ATOM 7725 O O . ASP B 1 328 ? -23.672 9.789 23.344 1 79.19 328 ASP B O 1
ATOM 7729 N N . TYR B 1 329 ? -22.359 8.117 22.609 1 81.94 329 TYR B N 1
ATOM 7730 C CA . TYR B 1 329 ? -23.125 7.086 23.297 1 81.94 329 TYR B CA 1
ATOM 7731 C C . TYR B 1 329 ? -22.281 6.391 24.359 1 81.94 329 TYR B C 1
ATOM 7733 O O . TYR B 1 329 ? -21.391 5.594 24.031 1 81.94 329 TYR B O 1
ATOM 7741 N N . GLU B 1 330 ? -22.594 6.637 25.547 1 82.44 330 GLU B N 1
ATOM 7742 C CA . GLU B 1 330 ? -21.797 6.129 26.656 1 82.44 330 GLU B CA 1
ATOM 7743 C C . GLU B 1 330 ? -21.781 4.605 26.672 1 82.44 330 GLU B C 1
ATOM 7745 O O . GLU B 1 330 ? -20.75 3.996 26.953 1 82.44 330 GLU B O 1
ATOM 7750 N N . ALA B 1 331 ? -22.938 4.02 26.391 1 83.38 331 ALA B N 1
ATOM 7751 C CA . ALA B 1 331 ? -23.016 2.561 26.391 1 83.38 331 ALA B CA 1
ATOM 7752 C C . ALA B 1 331 ? -22.109 1.962 25.328 1 83.38 331 ALA B C 1
ATOM 7754 O O . ALA B 1 331 ? -21.484 0.912 25.531 1 83.38 331 ALA B O 1
ATOM 7755 N N . THR B 1 332 ? -22.062 2.627 24.188 1 88.31 332 THR B N 1
ATOM 7756 C CA . THR B 1 332 ? -21.203 2.182 23.109 1 88.31 332 THR B CA 1
ATOM 7757 C C . THR B 1 332 ? -19.734 2.264 23.531 1 88.31 332 THR B C 1
ATOM 7759 O O . THR B 1 332 ? -18.953 1.334 23.281 1 88.31 332 THR B O 1
ATOM 7762 N N . VAL B 1 333 ? -19.375 3.336 24.203 1 87.94 333 VAL B N 1
ATOM 7763 C CA . VAL B 1 333 ? -18 3.537 24.641 1 87.94 333 VAL B CA 1
ATOM 7764 C C . VAL B 1 333 ? -17.641 2.477 25.688 1 87.94 333 VAL B C 1
ATOM 7766 O O . VAL B 1 333 ? -16.578 1.853 25.594 1 87.94 333 VAL B O 1
ATOM 7769 N N . ALA B 1 334 ? -18.531 2.234 26.594 1 87.88 334 ALA B N 1
ATOM 7770 C CA . ALA B 1 334 ? -18.297 1.256 27.641 1 87.88 334 ALA B CA 1
ATOM 7771 C C . ALA B 1 334 ? -18.156 -0.152 27.062 1 87.88 334 ALA B C 1
ATOM 7773 O O . ALA B 1 334 ? -17.266 -0.911 27.453 1 87.88 334 ALA B O 1
ATOM 7774 N N . GLY B 1 335 ? -19.109 -0.454 26.172 1 89.38 335 GLY B N 1
ATOM 7775 C CA . GLY B 1 335 ? -19.047 -1.761 25.547 1 89.38 335 GLY B CA 1
ATOM 7776 C C . GLY B 1 335 ? -17.781 -1.985 24.75 1 89.38 335 GLY B C 1
ATOM 7777 O O . GLY B 1 335 ? -17.172 -3.055 24.844 1 89.38 335 GLY B O 1
ATOM 7778 N N . PHE B 1 336 ? -17.406 -1.021 23.984 1 92.12 336 PHE B N 1
ATOM 7779 C CA . PHE B 1 336 ? -16.188 -1.091 23.203 1 92.12 336 PHE B CA 1
ATOM 7780 C C . PHE B 1 336 ? -14.969 -1.246 24.094 1 92.12 336 PHE B C 1
ATOM 7782 O O . PHE B 1 336 ? -14.125 -2.111 23.859 1 92.12 336 PHE B O 1
ATOM 7789 N N . GLN B 1 337 ? -14.906 -0.556 25.156 1 89.81 337 GLN B N 1
ATOM 7790 C CA . GLN B 1 337 ? -13.789 -0.611 26.094 1 89.81 337 GLN B CA 1
ATOM 7791 C C . GLN B 1 337 ? -13.711 -1.972 26.781 1 89.81 337 GLN B C 1
ATOM 7793 O O . GLN B 1 337 ? -12.617 -2.51 26.984 1 89.81 337 GLN B O 1
ATOM 7798 N N . ALA B 1 338 ? -14.836 -2.428 27.141 1 90.81 338 ALA B N 1
ATOM 7799 C CA . ALA B 1 338 ? -14.875 -3.73 27.797 1 90.81 338 ALA B CA 1
ATOM 7800 C C . ALA B 1 338 ? -14.273 -4.812 26.906 1 90.81 338 ALA B C 1
ATOM 7802 O O . ALA B 1 338 ? -13.5 -5.652 27.375 1 90.81 338 ALA B O 1
ATOM 7803 N N . VAL B 1 339 ? -14.633 -4.773 25.688 1 92.69 339 VAL B N 1
ATOM 7804 C CA . VAL B 1 339 ? -14.125 -5.762 24.75 1 92.69 339 VAL B CA 1
ATOM 7805 C C . VAL B 1 339 ? -12.609 -5.594 24.578 1 92.69 339 VAL B C 1
ATOM 7807 O O . VAL B 1 339 ? -11.867 -6.578 24.562 1 92.69 339 VAL B O 1
ATOM 7810 N N . MET B 1 340 ? -12.141 -4.336 24.5 1 91.88 340 MET B N 1
ATOM 7811 C CA . MET B 1 340 ? -10.719 -4.07 24.344 1 91.88 340 MET B CA 1
ATOM 7812 C C . MET B 1 340 ? -9.93 -4.551 25.562 1 91.88 340 MET B C 1
ATOM 7814 O O . MET B 1 340 ? -8.875 -5.164 25.422 1 91.88 340 MET B O 1
ATOM 7818 N N . ILE B 1 341 ? -10.438 -4.289 26.703 1 90.69 341 ILE B N 1
ATOM 7819 C CA . ILE B 1 341 ? -9.781 -4.695 27.938 1 90.69 341 ILE B CA 1
ATOM 7820 C C . ILE B 1 341 ? -9.719 -6.223 28.016 1 90.69 341 ILE B C 1
ATOM 7822 O O . ILE B 1 341 ? -8.68 -6.793 28.359 1 90.69 341 ILE B O 1
ATOM 7826 N N . ALA B 1 342 ? -10.82 -6.82 27.688 1 91.94 342 ALA B N 1
ATOM 7827 C CA . ALA B 1 342 ? -10.875 -8.281 27.719 1 91.94 342 ALA B CA 1
ATOM 7828 C C . ALA B 1 342 ? -9.883 -8.891 26.734 1 91.94 342 ALA B C 1
ATOM 7830 O O . ALA B 1 342 ? -9.188 -9.852 27.078 1 91.94 342 ALA B O 1
ATOM 7831 N N . MET B 1 343 ? -9.828 -8.367 25.547 1 92.94 343 MET B N 1
ATOM 7832 C CA . MET B 1 343 ? -8.875 -8.852 24.562 1 92.94 343 MET B CA 1
ATOM 7833 C C . MET B 1 343 ? -7.445 -8.703 25.062 1 92.94 343 MET B C 1
ATOM 7835 O O . MET B 1 343 ? -6.609 -9.586 24.844 1 92.94 343 MET B O 1
ATOM 7839 N N . THR B 1 344 ? -7.141 -7.617 25.688 1 89.69 344 THR B N 1
ATOM 7840 C CA . THR B 1 344 ? -5.809 -7.371 26.219 1 89.69 344 THR B CA 1
ATOM 7841 C C . THR B 1 344 ? -5.484 -8.352 27.344 1 89.69 344 THR B C 1
ATOM 7843 O O . THR B 1 344 ? -4.402 -8.945 27.359 1 89.69 344 THR B O 1
ATOM 7846 N N . GLU B 1 345 ? -6.383 -8.539 28.234 1 89 345 GLU B N 1
ATOM 7847 C CA . GLU B 1 345 ? -6.164 -9.406 29.391 1 89 345 GLU B CA 1
ATOM 7848 C C . GLU B 1 345 ? -5.992 -10.859 28.969 1 89 345 GLU B C 1
ATOM 7850 O O . GLU B 1 345 ? -5.129 -11.57 29.484 1 89 345 GLU B O 1
ATOM 7855 N N . LEU B 1 346 ? -6.773 -11.242 28.016 1 91.38 346 LEU B N 1
ATOM 7856 C CA . LEU B 1 346 ? -6.734 -12.625 27.562 1 91.38 346 LEU B CA 1
ATOM 7857 C C . LEU B 1 346 ? -5.672 -12.805 26.484 1 91.38 346 LEU B C 1
ATOM 7859 O O . LEU B 1 346 ? -5.359 -13.938 26.094 1 91.38 346 LEU B O 1
ATOM 7863 N N . ASP B 1 347 ? -5.152 -11.734 25.938 1 90.25 347 ASP B N 1
ATOM 7864 C CA . ASP B 1 347 ? -4.172 -11.711 24.859 1 90.25 347 ASP B CA 1
ATOM 7865 C C . ASP B 1 347 ? -4.754 -12.281 23.578 1 90.25 347 ASP B C 1
ATOM 7867 O O . ASP B 1 347 ? -4.156 -13.164 22.953 1 90.25 347 ASP B O 1
ATOM 7871 N N . TYR B 1 348 ? -5.961 -11.852 23.328 1 92.06 348 TYR B N 1
ATOM 7872 C CA . TYR B 1 348 ? -6.668 -12.242 22.109 1 92.06 348 TYR B CA 1
ATOM 7873 C C . TYR B 1 348 ? -6.84 -11.062 21.172 1 92.06 348 TYR B C 1
ATOM 7875 O O . TYR B 1 348 ? -6.699 -9.906 21.578 1 92.06 348 TYR B O 1
ATOM 7883 N N . VAL B 1 349 ? -7.09 -11.352 19.922 1 91.62 349 VAL B N 1
ATOM 7884 C CA . VAL B 1 349 ? -7.422 -10.352 18.906 1 91.62 349 VAL B CA 1
ATOM 7885 C C . VAL B 1 349 ? -8.695 -10.773 18.172 1 91.62 349 VAL B C 1
ATOM 7887 O O . VAL B 1 349 ? -9.086 -11.938 18.219 1 91.62 349 VAL B O 1
ATOM 7890 N N . ALA B 1 350 ? -9.328 -9.836 17.578 1 94.38 350 ALA B N 1
ATOM 7891 C CA . ALA B 1 350 ? -10.578 -10.125 16.875 1 94.38 350 ALA B CA 1
ATOM 7892 C C . ALA B 1 350 ? -10.352 -10.18 15.367 1 94.38 350 ALA B C 1
ATOM 7894 O O . ALA B 1 350 ? -9.703 -9.297 14.797 1 94.38 350 ALA B O 1
ATOM 7895 N N . ILE B 1 351 ? -10.828 -11.195 14.742 1 93 351 ILE B N 1
ATOM 7896 C CA . ILE B 1 351 ? -10.898 -11.266 13.289 1 93 351 ILE B CA 1
ATOM 7897 C C . ILE B 1 351 ? -12.234 -10.719 12.805 1 93 351 ILE B C 1
ATOM 7899 O O . ILE B 1 351 ? -13.289 -11.117 13.297 1 93 351 ILE B O 1
ATOM 7903 N N . VAL B 1 352 ? -12.141 -9.797 11.867 1 95.06 352 VAL B N 1
ATOM 7904 C CA . VAL B 1 352 ? -13.375 -9.133 11.469 1 95.06 352 VAL B CA 1
ATOM 7905 C C . VAL B 1 352 ? -13.5 -9.133 9.945 1 95.06 352 VAL B C 1
ATOM 7907 O O . VAL B 1 352 ? -12.492 -9.156 9.234 1 95.06 352 VAL B O 1
ATOM 7910 N N . ARG B 1 353 ? -14.711 -9.227 9.484 1 93.75 353 ARG B N 1
ATOM 7911 C CA . ARG B 1 353 ? -15.062 -8.93 8.102 1 93.75 353 ARG B CA 1
ATOM 7912 C C . ARG B 1 353 ? -15.289 -7.438 7.898 1 93.75 353 ARG B C 1
ATOM 7914 O O . ARG B 1 353 ? -16.141 -6.84 8.57 1 93.75 353 ARG B O 1
ATOM 7921 N N . TYR B 1 354 ? -14.562 -6.836 7.023 1 94.19 354 TYR B N 1
ATOM 7922 C CA . TYR B 1 354 ? -14.562 -5.383 6.895 1 94.19 354 TYR B CA 1
ATOM 7923 C C . TYR B 1 354 ? -14.945 -4.957 5.48 1 94.19 354 TYR B C 1
ATOM 7925 O O . TYR B 1 354 ? -14.305 -5.363 4.512 1 94.19 354 TYR B O 1
ATOM 7933 N N . VAL B 1 355 ? -16.062 -4.293 5.336 1 91.75 355 VAL B N 1
ATOM 7934 C CA . VAL B 1 355 ? -16.5 -3.619 4.121 1 91.75 355 VAL B CA 1
ATOM 7935 C C . VAL B 1 355 ? -16.625 -2.119 4.379 1 91.75 355 VAL B C 1
ATOM 7937 O O . VAL B 1 355 ? -17.547 -1.674 5.062 1 91.75 355 VAL B O 1
ATOM 7940 N N . LYS B 1 356 ? -15.758 -1.405 3.857 1 89.12 356 LYS B N 1
ATOM 7941 C CA . LYS B 1 356 ? -15.617 0.012 4.18 1 89.12 356 LYS B CA 1
ATOM 7942 C C . LYS B 1 356 ? -16.828 0.805 3.697 1 89.12 356 LYS B C 1
ATOM 7944 O O . LYS B 1 356 ? -17.297 1.713 4.387 1 89.12 356 LYS B O 1
ATOM 7949 N N . ARG B 1 357 ? -17.328 0.558 2.527 1 87.12 357 ARG B N 1
ATOM 7950 C CA . ARG B 1 357 ? -18.5 1.203 1.932 1 87.12 357 ARG B CA 1
ATOM 7951 C C . ARG B 1 357 ? -19.281 0.221 1.073 1 87.12 357 ARG B C 1
ATOM 7953 O O . ARG B 1 357 ? -18.766 -0.821 0.672 1 87.12 357 ARG B O 1
ATOM 7960 N N . ASP B 1 358 ? -20.406 0.562 0.886 1 82.38 358 ASP B N 1
ATOM 7961 C CA . ASP B 1 358 ? -21.234 -0.324 0.084 1 82.38 358 ASP B CA 1
ATOM 7962 C C . ASP B 1 358 ? -20.641 -0.53 -1.309 1 82.38 358 ASP B C 1
ATOM 7964 O O . ASP B 1 358 ? -20.156 0.417 -1.927 1 82.38 358 ASP B O 1
ATOM 7968 N N . GLY B 1 359 ? -20.594 -1.687 -1.717 1 75.62 359 GLY B N 1
ATOM 7969 C CA . GLY B 1 359 ? -20.156 -1.994 -3.066 1 75.62 359 GLY B CA 1
ATOM 7970 C C . GLY B 1 359 ? -18.672 -2.33 -3.148 1 75.62 359 GLY B C 1
ATOM 7971 O O . GLY B 1 359 ? -18.172 -2.68 -4.219 1 75.62 359 GLY B O 1
ATOM 7972 N N . VAL B 1 360 ? -18.047 -2.184 -2.047 1 80.81 360 VAL B N 1
ATOM 7973 C CA . VAL B 1 360 ? -16.625 -2.523 -2.041 1 80.81 360 VAL B CA 1
ATOM 7974 C C . VAL B 1 360 ? -16.438 -3.963 -1.564 1 80.81 360 VAL B C 1
ATOM 7976 O O . VAL B 1 360 ? -17.266 -4.484 -0.809 1 80.81 360 VAL B O 1
ATOM 7979 N N . ALA B 1 361 ? -15.398 -4.586 -2.08 1 82.56 361 ALA B N 1
ATOM 7980 C CA . ALA B 1 361 ? -15.133 -5.984 -1.747 1 82.56 361 ALA B CA 1
ATOM 7981 C C . ALA B 1 361 ? -14.859 -6.148 -0.254 1 82.56 361 ALA B C 1
ATOM 7983 O O . ALA B 1 361 ? -14.211 -5.301 0.363 1 82.56 361 ALA B O 1
ATOM 7984 N N . ALA B 1 362 ? -15.328 -7.25 0.255 1 87.69 362 ALA B N 1
ATOM 7985 C CA . ALA B 1 362 ? -15.094 -7.574 1.659 1 87.69 362 ALA B CA 1
ATOM 7986 C C . ALA B 1 362 ? -13.641 -7.988 1.891 1 87.69 362 ALA B C 1
ATOM 7988 O O . ALA B 1 362 ? -13.047 -8.672 1.056 1 87.69 362 ALA B O 1
ATOM 7989 N N . LYS B 1 363 ? -13.172 -7.535 3.004 1 89 363 LYS B N 1
ATOM 7990 C CA . LYS B 1 363 ? -11.82 -7.91 3.412 1 89 363 LYS B CA 1
ATOM 7991 C C . LYS B 1 363 ? -11.82 -8.539 4.805 1 89 363 LYS B C 1
ATOM 7993 O O . LYS B 1 363 ? -12.734 -8.297 5.602 1 89 363 LYS B O 1
ATOM 7998 N N . LEU B 1 364 ? -10.828 -9.406 4.957 1 89.62 364 LEU B N 1
ATOM 7999 C CA . LEU B 1 364 ? -10.578 -9.898 6.305 1 89.62 364 LEU B CA 1
ATOM 8000 C C . LEU B 1 364 ? -9.539 -9.039 7.016 1 89.62 364 LEU B C 1
ATOM 8002 O O . LEU B 1 364 ? -8.539 -8.648 6.418 1 89.62 364 LEU B O 1
ATOM 8006 N N . ALA B 1 365 ? -9.875 -8.688 8.203 1 90.75 365 ALA B N 1
ATOM 8007 C CA . ALA B 1 365 ? -8.969 -7.828 8.977 1 90.75 365 ALA B CA 1
ATOM 8008 C C . ALA B 1 365 ? -8.859 -8.305 10.414 1 90.75 365 ALA B C 1
ATOM 8010 O O . ALA B 1 365 ? -9.648 -9.133 10.867 1 90.75 365 ALA B O 1
ATOM 8011 N N . VAL B 1 366 ? -7.852 -7.852 11.078 1 91.06 366 VAL B N 1
ATOM 8012 C CA . VAL B 1 366 ? -7.656 -8.141 12.492 1 91.06 366 VAL B CA 1
ATOM 8013 C C . VAL B 1 366 ? -7.766 -6.844 13.297 1 91.06 366 VAL B C 1
ATOM 8015 O O . VAL B 1 366 ? -7.297 -5.793 12.867 1 91.06 366 VAL B O 1
ATOM 8018 N N . LEU B 1 367 ? -8.438 -6.914 14.398 1 91.88 367 LEU B N 1
ATOM 8019 C CA . LEU B 1 367 ? -8.539 -5.812 15.344 1 91.88 367 LEU B CA 1
ATOM 8020 C C . LEU B 1 367 ? -7.699 -6.086 16.594 1 91.88 367 LEU B C 1
ATOM 8022 O O . LEU B 1 367 ? -7.977 -7.023 17.344 1 91.88 367 LEU B O 1
ATOM 8026 N N . HIS B 1 368 ? -6.727 -5.258 16.797 1 89.56 368 HIS B N 1
ATOM 8027 C CA . HIS B 1 368 ? -5.875 -5.316 17.969 1 89.56 368 HIS B CA 1
ATOM 8028 C C . HIS B 1 368 ? -6.254 -4.234 18.984 1 89.56 368 HIS B C 1
ATOM 8030 O O . HIS B 1 368 ? -6.535 -3.096 18.594 1 89.56 368 HIS B O 1
ATOM 8036 N N . PRO B 1 369 ? -6.316 -4.68 20.188 1 89.19 369 PRO B N 1
ATOM 8037 C CA . PRO B 1 369 ? -6.547 -3.629 21.188 1 89.19 369 PRO B CA 1
ATOM 8038 C C . PRO B 1 369 ? -5.379 -2.652 21.297 1 89.19 369 PRO B C 1
ATOM 8040 O O . PRO B 1 369 ? -4.242 -3.004 20.969 1 89.19 369 PRO B O 1
ATOM 8043 N N . GLY B 1 370 ? -5.73 -1.419 21.641 1 78.31 370 GLY B N 1
ATOM 8044 C CA . GLY B 1 370 ? -4.738 -0.363 21.766 1 78.31 370 GLY B CA 1
ATOM 8045 C C . GLY B 1 370 ? -3.562 -0.749 22.641 1 78.31 370 GLY B C 1
ATOM 8046 O O . GLY B 1 370 ? -3.652 -1.69 23.438 1 78.31 370 GLY B O 1
ATOM 8047 N N . ILE B 1 371 ? -2.41 -0.116 22.234 1 66.69 371 ILE B N 1
ATOM 8048 C CA . ILE B 1 371 ? -1.183 -0.379 22.984 1 66.69 371 ILE B CA 1
ATOM 8049 C C . ILE B 1 371 ? -1.041 0.63 24.109 1 66.69 371 ILE B C 1
ATOM 8051 O O . ILE B 1 371 ? -1.746 1.642 24.141 1 66.69 371 ILE B O 1
ATOM 8055 N N . GLU B 1 372 ? -0.161 0.459 25 1 60.62 372 GLU B N 1
ATOM 8056 C CA . GLU B 1 372 ? 0.251 1.346 26.094 1 60.62 372 GLU B CA 1
ATOM 8057 C C . GLU B 1 372 ? -0.938 1.743 26.953 1 60.62 372 GLU B C 1
ATOM 8059 O O . GLU B 1 372 ? -1.116 2.922 27.281 1 60.62 372 GLU B O 1
ATOM 8064 N N . ASN B 1 373 ? -1.892 0.859 27.109 1 62.62 373 ASN B N 1
ATOM 8065 C CA . ASN B 1 373 ? -2.939 0.977 28.125 1 62.62 373 ASN B CA 1
ATOM 8066 C C . ASN B 1 373 ? -4.109 1.816 27.625 1 62.62 373 ASN B C 1
ATOM 8068 O O . ASN B 1 373 ? -4.91 2.314 28.406 1 62.62 373 ASN B O 1
ATOM 8072 N N . ARG B 1 374 ? -4.07 2.068 26.281 1 73 374 ARG B N 1
ATOM 8073 C CA . ARG B 1 374 ? -5.258 2.723 25.75 1 73 374 ARG B CA 1
ATOM 8074 C C . ARG B 1 374 ? -6.367 1.71 25.484 1 73 374 ARG B C 1
ATOM 8076 O O . ARG B 1 374 ? -6.145 0.697 24.812 1 73 374 ARG B O 1
ATOM 8083 N N . THR B 1 375 ? -7.43 1.873 26.141 1 75.62 375 THR B N 1
ATOM 8084 C CA . THR B 1 375 ? -8.547 0.945 26.031 1 75.62 375 THR B CA 1
ATOM 8085 C C . THR B 1 375 ? -9.664 1.544 25.172 1 75.62 375 THR B C 1
ATOM 8087 O O . THR B 1 375 ? -10.695 0.909 24.953 1 75.62 375 THR B O 1
ATOM 8090 N N . ASP B 1 376 ? -9.391 2.707 24.562 1 83.88 376 ASP B N 1
ATOM 8091 C CA . ASP B 1 376 ? -10.445 3.396 23.828 1 83.88 376 ASP B CA 1
ATOM 8092 C C . ASP B 1 376 ? -10.203 3.332 22.328 1 83.88 376 ASP B C 1
ATOM 8094 O O . ASP B 1 376 ? -10.922 3.961 21.547 1 83.88 376 ASP B O 1
ATOM 8098 N N . VAL B 1 377 ? -9.164 2.641 21.984 1 88.38 377 VAL B N 1
ATOM 8099 C CA . VAL B 1 377 ? -8.859 2.588 20.547 1 88.38 377 VAL B CA 1
ATOM 8100 C C . VAL B 1 377 ? -8.453 1.168 20.172 1 88.38 377 VAL B C 1
ATOM 8102 O O . VAL B 1 377 ? -7.848 0.448 20.969 1 88.38 377 VAL B O 1
ATOM 8105 N N . ALA B 1 378 ? -8.82 0.745 19.047 1 91.31 378 ALA B N 1
ATOM 8106 C CA . ALA B 1 378 ? -8.367 -0.504 18.438 1 91.31 378 ALA B CA 1
ATOM 8107 C C . ALA B 1 378 ? -7.66 -0.247 17.109 1 91.31 378 ALA B C 1
ATOM 8109 O O . ALA B 1 378 ? -7.914 0.766 16.453 1 91.31 378 ALA B O 1
ATOM 8110 N N . TYR B 1 379 ? -6.777 -1.069 16.844 1 88.62 379 TYR B N 1
ATOM 8111 C CA . TYR B 1 379 ? -6.059 -0.948 15.57 1 88.62 379 TYR B CA 1
ATOM 8112 C C . TYR B 1 379 ? -6.496 -2.029 14.594 1 88.62 379 TYR B C 1
ATOM 8114 O O . TYR B 1 379 ? -6.527 -3.213 14.938 1 88.62 379 TYR B O 1
ATOM 8122 N N . LEU B 1 380 ? -6.855 -1.632 13.391 1 90.94 380 LEU B N 1
ATOM 8123 C CA . LEU B 1 380 ? -7.363 -2.508 12.344 1 90.94 380 LEU B CA 1
ATOM 8124 C C . LEU B 1 380 ? -6.324 -2.709 11.25 1 90.94 380 LEU B C 1
ATOM 8126 O O . LEU B 1 380 ? -5.809 -1.736 10.688 1 90.94 380 LEU B O 1
ATOM 8130 N N . ASN B 1 381 ? -5.973 -3.941 10.992 1 87.38 381 ASN B N 1
ATOM 8131 C CA . ASN B 1 381 ? -5.062 -4.305 9.906 1 87.38 381 ASN B CA 1
ATOM 8132 C C . ASN B 1 381 ? -5.699 -5.316 8.961 1 87.38 381 ASN B C 1
ATOM 8134 O O . ASN B 1 381 ? -6.266 -6.316 9.398 1 87.38 381 ASN B O 1
ATOM 8138 N N . ILE B 1 382 ? -5.578 -5.074 7.723 1 87.88 382 ILE B N 1
ATOM 8139 C CA . ILE B 1 382 ? -6.117 -6 6.73 1 87.88 382 ILE B CA 1
ATOM 8140 C C . ILE B 1 382 ? -5.23 -7.238 6.641 1 87.88 382 ILE B C 1
ATOM 8142 O O . ILE B 1 382 ? -4 -7.129 6.637 1 87.88 382 ILE B O 1
ATOM 8146 N N . LEU B 1 383 ? -5.824 -8.344 6.641 1 87.44 383 LEU B N 1
ATOM 8147 C CA . LEU B 1 383 ? -5.109 -9.609 6.512 1 87.44 383 LEU B CA 1
ATOM 8148 C C . LEU B 1 383 ? -5.051 -10.055 5.055 1 87.44 383 LEU B C 1
ATOM 8150 O O . LEU B 1 383 ? -5.996 -9.828 4.293 1 87.44 383 LEU B O 1
ATOM 8154 N N . PRO B 1 384 ? -3.996 -10.656 4.68 1 86.31 384 PRO B N 1
ATOM 8155 C CA . PRO B 1 384 ? -3.904 -11.148 3.303 1 86.31 384 PRO B CA 1
ATOM 8156 C C . PRO B 1 384 ? -4.762 -12.391 3.059 1 86.31 384 PRO B C 1
ATOM 8158 O O . PRO B 1 384 ? -4.902 -13.234 3.947 1 86.31 384 PRO B O 1
ATOM 8161 N N . PHE B 1 385 ? -5.316 -12.453 1.914 1 88.94 385 PHE B N 1
ATOM 8162 C CA . PHE B 1 385 ? -5.871 -13.703 1.408 1 88.94 385 PHE B CA 1
ATOM 8163 C C . PHE B 1 385 ? -4.766 -14.617 0.901 1 88.94 385 PHE B C 1
ATOM 8165 O O . PHE B 1 385 ? -3.617 -14.195 0.751 1 88.94 385 PHE B O 1
ATOM 8172 N N . ALA B 1 386 ? -5.109 -15.797 0.706 1 87.81 386 ALA B N 1
ATOM 8173 C CA . ALA B 1 386 ? -4.145 -16.734 0.14 1 87.81 386 ALA B CA 1
ATOM 8174 C C . ALA B 1 386 ? -3.566 -16.219 -1.17 1 87.81 386 ALA B C 1
ATOM 8176 O O . ALA B 1 386 ? -2.383 -16.406 -1.457 1 87.81 386 ALA B O 1
ATOM 8177 N N . ASP B 1 387 ? -4.371 -15.461 -1.895 1 88.44 387 ASP B N 1
ATOM 8178 C CA . ASP B 1 387 ? -3.967 -14.914 -3.186 1 88.44 387 ASP B CA 1
ATOM 8179 C C . ASP B 1 387 ? -2.863 -13.875 -3.018 1 88.44 387 ASP B C 1
ATOM 8181 O O . ASP B 1 387 ? -2.062 -13.656 -3.93 1 88.44 387 ASP B O 1
ATOM 8185 N N . ASP B 1 388 ? -2.84 -13.281 -1.9 1 87.38 388 ASP B N 1
ATOM 8186 C CA . ASP B 1 388 ? -1.892 -12.203 -1.634 1 87.38 388 ASP B CA 1
ATOM 8187 C C . ASP B 1 388 ? -0.559 -12.758 -1.132 1 87.38 388 ASP B C 1
ATOM 8189 O O . ASP B 1 388 ? 0.436 -12.031 -1.074 1 87.38 388 ASP B O 1
ATOM 8193 N N . MET B 1 389 ? -0.601 -13.945 -0.75 1 85.56 389 MET B N 1
ATOM 8194 C CA . MET B 1 389 ? 0.585 -14.547 -0.141 1 85.56 389 MET B CA 1
ATOM 8195 C C . MET B 1 389 ? 1.429 -15.266 -1.188 1 85.56 389 MET B C 1
ATOM 8197 O O . MET B 1 389 ? 0.89 -15.93 -2.076 1 85.56 389 MET B O 1
ATOM 8201 N N . ARG B 1 390 ? 2.684 -15.031 -1.057 1 81.56 390 ARG B N 1
ATOM 8202 C CA . ARG B 1 390 ? 3.613 -15.719 -1.945 1 81.56 390 ARG B CA 1
ATOM 8203 C C . ARG B 1 390 ? 4.473 -16.719 -1.174 1 81.56 390 ARG B C 1
ATOM 8205 O O . ARG B 1 390 ? 5.039 -16.375 -0.132 1 81.56 390 ARG B O 1
ATOM 8212 N N . GLN B 1 391 ? 4.348 -17.922 -1.554 1 74.88 391 GLN B N 1
ATOM 8213 C CA . GLN B 1 391 ? 5.133 -18.969 -0.915 1 74.88 391 GLN B CA 1
ATOM 8214 C C . GLN B 1 391 ? 6.293 -19.406 -1.803 1 74.88 391 GLN B C 1
ATOM 8216 O O . GLN B 1 391 ? 6.102 -19.703 -2.986 1 74.88 391 GLN B O 1
ATOM 8221 N N . TYR B 1 392 ? 7.484 -19.125 -1.285 1 71.06 392 TYR B N 1
ATOM 8222 C CA . TYR B 1 392 ? 8.672 -19.516 -2.029 1 71.06 392 TYR B CA 1
ATOM 8223 C C . TYR B 1 392 ? 9.375 -20.688 -1.356 1 71.06 392 TYR B C 1
ATOM 8225 O O . TYR B 1 392 ? 9.383 -20.797 -0.128 1 71.06 392 TYR B O 1
ATOM 8233 N N . ASP B 1 393 ? 9.672 -21.641 -2.148 1 62.88 393 ASP B N 1
ATOM 8234 C CA . ASP B 1 393 ? 10.492 -22.734 -1.623 1 62.88 393 ASP B CA 1
ATOM 8235 C C . ASP B 1 393 ? 11.977 -22.453 -1.847 1 62.88 393 ASP B C 1
ATOM 8237 O O . ASP B 1 393 ? 12.445 -22.438 -2.988 1 62.88 393 ASP B O 1
ATOM 8241 N N . PHE B 1 394 ? 12.516 -21.875 -0.777 1 63.47 394 PHE B N 1
ATOM 8242 C CA . PHE B 1 394 ? 13.953 -21.656 -0.912 1 63.47 394 PHE B CA 1
ATOM 8243 C C . PHE B 1 394 ? 14.734 -22.906 -0.522 1 63.47 394 PHE B C 1
ATOM 8245 O O . PHE B 1 394 ? 14.266 -23.703 0.279 1 63.47 394 PHE B O 1
ATOM 8252 N N . GLY B 1 395 ? 15.375 -23.594 -1.493 1 54.53 395 GLY B N 1
ATOM 8253 C CA . GLY B 1 395 ? 16.141 -24.797 -1.226 1 54.53 395 GLY B CA 1
ATOM 8254 C C . GLY B 1 395 ? 16.641 -24.875 0.203 1 54.53 395 GLY B C 1
ATOM 8255 O O . GLY B 1 395 ? 16.797 -23.844 0.873 1 54.53 395 GLY B O 1
ATOM 8256 N N . SER B 1 396 ? 16.188 -26 0.925 1 50.34 396 SER B N 1
ATOM 8257 C CA . SER B 1 396 ? 16.609 -26.297 2.287 1 50.34 396 SER B CA 1
ATOM 8258 C C . SER B 1 396 ? 18.047 -25.812 2.533 1 50.34 396 SER B C 1
ATOM 8260 O O . SER B 1 396 ? 18.969 -26.219 1.818 1 50.34 396 SER B O 1
ATOM 8262 N N . VAL B 1 397 ? 18.328 -24.562 2.697 1 52.75 397 VAL B N 1
ATOM 8263 C CA . VAL B 1 397 ? 19.688 -24.25 3.146 1 52.75 397 VAL B CA 1
ATOM 8264 C C . VAL B 1 397 ? 20.109 -25.234 4.234 1 52.75 397 VAL B C 1
ATOM 8266 O O . VAL B 1 397 ? 19.391 -25.438 5.223 1 52.75 397 VAL B O 1
ATOM 8269 N N . SER B 1 398 ? 20.703 -26.328 3.791 1 56.25 398 SER B N 1
ATOM 8270 C CA . SER B 1 398 ? 21.312 -27.234 4.762 1 56.25 398 SER B CA 1
ATOM 8271 C C . SER B 1 398 ? 21.5 -26.547 6.113 1 56.25 398 SER B C 1
ATOM 8273 O O . SER B 1 398 ? 21.906 -25.391 6.176 1 56.25 398 SER B O 1
ATOM 8275 N N . ARG B 1 399 ? 20.641 -26.938 7.027 1 60.22 399 ARG B N 1
ATOM 8276 C CA . ARG B 1 399 ? 20.719 -26.391 8.375 1 60.22 399 ARG B CA 1
ATOM 8277 C C . ARG B 1 399 ? 22.172 -26.266 8.828 1 60.22 399 ARG B C 1
ATOM 8279 O O . ARG B 1 399 ? 22.812 -27.266 9.148 1 60.22 399 ARG B O 1
ATOM 8286 N N . VAL B 1 400 ? 22.844 -25.375 8.141 1 72.25 400 VAL B N 1
ATOM 8287 C CA . VAL B 1 400 ? 24.141 -25.062 8.711 1 72.25 400 VAL B CA 1
ATOM 8288 C C . VAL B 1 400 ? 24.031 -24.922 10.227 1 72.25 400 VAL B C 1
ATOM 8290 O O . VAL B 1 400 ? 23.094 -24.281 10.727 1 72.25 400 VAL B O 1
ATOM 8293 N N . GLN B 1 401 ? 24.656 -25.797 10.875 1 78.25 401 GLN B N 1
ATOM 8294 C CA . GLN B 1 401 ? 24.641 -25.766 12.328 1 78.25 401 GLN B CA 1
ATOM 8295 C C . GLN B 1 401 ? 25.516 -24.641 12.867 1 78.25 401 GLN B C 1
ATOM 8297 O O . GLN B 1 401 ? 26.656 -24.469 12.445 1 78.25 401 GLN B O 1
ATOM 8302 N N . VAL B 1 402 ? 25.031 -23.734 13.633 1 85.69 402 VAL B N 1
ATOM 8303 C CA . VAL B 1 402 ? 25.719 -22.609 14.273 1 85.69 402 VAL B CA 1
ATOM 8304 C C . VAL B 1 402 ? 26.234 -23.031 15.641 1 85.69 402 VAL B C 1
ATOM 8306 O O . VAL B 1 402 ? 25.5 -23.625 16.438 1 85.69 402 VAL B O 1
ATOM 8309 N N . THR B 1 403 ? 27.469 -22.859 15.836 1 88.56 403 THR B N 1
ATOM 8310 C CA . THR B 1 403 ? 28.094 -23.25 17.094 1 88.56 403 THR B CA 1
ATOM 8311 C C . THR B 1 403 ? 27.703 -22.281 18.203 1 88.56 403 THR B C 1
ATOM 8313 O O . THR B 1 403 ? 27.219 -21.172 17.938 1 88.56 403 THR B O 1
ATOM 8316 N N . LYS B 1 404 ? 27.953 -22.734 19.453 1 91.5 404 LYS B N 1
ATOM 8317 C CA . LYS B 1 404 ? 27.672 -21.891 20.625 1 91.5 404 LYS B CA 1
ATOM 8318 C C . LYS B 1 404 ? 28.531 -20.625 20.594 1 91.5 404 LYS B C 1
ATOM 8320 O O . LYS B 1 404 ? 28.047 -19.547 20.938 1 91.5 404 LYS B O 1
ATOM 8325 N N . ARG B 1 405 ? 29.797 -20.812 20.203 1 91.5 405 ARG B N 1
ATOM 8326 C CA . ARG B 1 405 ? 30.688 -19.656 20.109 1 91.5 405 ARG B CA 1
ATOM 8327 C C . ARG B 1 405 ? 30.172 -18.641 19.109 1 91.5 405 ARG B C 1
ATOM 8329 O O . ARG B 1 405 ? 30.25 -17.438 19.344 1 91.5 405 ARG B O 1
ATOM 8336 N N . GLN B 1 406 ? 29.719 -19.109 18.094 1 90.44 406 GLN B N 1
ATOM 8337 C CA . GLN B 1 406 ? 29.141 -18.266 17.062 1 90.44 406 GLN B CA 1
ATOM 8338 C C . GLN B 1 406 ? 27.891 -17.547 17.562 1 90.44 406 GLN B C 1
ATOM 8340 O O . GLN B 1 406 ? 27.688 -16.359 17.297 1 90.44 406 GLN B O 1
ATOM 8345 N N . LEU B 1 407 ? 27.094 -18.234 18.297 1 92.25 407 LEU B N 1
ATOM 8346 C CA . LEU B 1 407 ? 25.875 -17.656 18.844 1 92.25 407 LEU B CA 1
ATOM 8347 C C . LEU B 1 407 ? 26.203 -16.578 19.891 1 92.25 407 LEU B C 1
ATOM 8349 O O . LEU B 1 407 ? 25.531 -15.555 19.953 1 92.25 407 LEU B O 1
ATOM 8353 N N . ASP B 1 408 ? 27.219 -16.875 20.609 1 92.88 408 ASP B N 1
ATOM 8354 C CA . ASP B 1 408 ? 27.641 -15.898 21.609 1 92.88 408 ASP B CA 1
ATOM 8355 C C . ASP B 1 408 ? 28.141 -14.609 20.969 1 92.88 408 ASP B C 1
ATOM 8357 O O . ASP B 1 408 ? 27.906 -13.516 21.484 1 92.88 408 ASP B O 1
ATOM 8361 N N . ALA B 1 409 ? 28.797 -14.758 19.953 1 92.06 409 ALA B N 1
ATOM 8362 C CA . ALA B 1 409 ? 29.266 -13.586 19.219 1 92.06 409 ALA B CA 1
ATOM 8363 C C . ALA B 1 409 ? 28.109 -12.773 18.672 1 92.06 409 ALA B C 1
ATOM 8365 O O . ALA B 1 409 ? 28.125 -11.539 18.703 1 92.06 409 ALA B O 1
ATOM 8366 N N . ALA B 1 410 ? 27.156 -13.422 18.172 1 92.38 410 ALA B N 1
ATOM 8367 C CA . ALA B 1 410 ? 25.969 -12.742 17.672 1 92.38 410 ALA B CA 1
ATOM 8368 C C . ALA B 1 410 ? 25.219 -12.039 18.797 1 92.38 410 ALA B C 1
ATOM 8370 O O . ALA B 1 410 ? 24.734 -10.914 18.625 1 92.38 410 ALA B O 1
ATOM 8371 N N . ASP B 1 411 ? 25.141 -12.664 19.906 1 93.19 411 ASP B N 1
ATOM 8372 C CA . ASP B 1 411 ? 24.484 -12.07 21.078 1 93.19 411 ASP B CA 1
ATOM 8373 C C . ASP B 1 411 ? 25.188 -10.773 21.484 1 93.19 411 ASP B C 1
ATOM 8375 O O . ASP B 1 411 ? 24.547 -9.773 21.781 1 93.19 411 ASP B O 1
ATOM 8379 N N . ALA B 1 412 ? 26.484 -10.93 21.484 1 92.12 412 ALA B N 1
ATOM 8380 C CA . ALA B 1 412 ? 27.266 -9.758 21.875 1 92.12 412 ALA B CA 1
ATOM 8381 C C . ALA B 1 412 ? 27.062 -8.609 20.891 1 92.12 412 ALA B C 1
ATOM 8383 O O . ALA B 1 412 ? 27.016 -7.449 21.281 1 92.12 412 ALA B O 1
ATOM 8384 N N . LEU B 1 413 ? 27 -8.914 19.719 1 91.62 413 LEU B N 1
ATOM 8385 C CA . LEU B 1 413 ? 26.781 -7.922 18.672 1 91.62 413 LEU B CA 1
ATOM 8386 C C . LEU B 1 413 ? 25.453 -7.203 18.891 1 91.62 413 LEU B C 1
ATOM 8388 O O . LEU B 1 413 ? 25.391 -5.973 18.844 1 91.62 413 LEU B O 1
ATOM 8392 N N . ILE B 1 414 ? 24.391 -7.855 19.188 1 92.62 414 ILE B N 1
ATOM 8393 C CA . ILE B 1 414 ? 23.047 -7.305 19.391 1 92.62 414 ILE B CA 1
ATOM 8394 C C . ILE B 1 414 ? 23.031 -6.453 20.672 1 92.62 414 ILE B C 1
ATOM 8396 O O . ILE B 1 414 ? 22.484 -5.348 20.672 1 92.62 414 ILE B O 1
ATOM 8400 N N . ASP B 1 415 ? 23.703 -6.938 21.641 1 91.19 415 ASP B N 1
ATOM 8401 C CA . ASP B 1 415 ? 23.75 -6.219 22.906 1 91.19 415 ASP B CA 1
ATOM 8402 C C . ASP B 1 415 ? 24.453 -4.879 22.766 1 91.19 415 ASP B C 1
ATOM 8404 O O . ASP B 1 415 ? 24.062 -3.885 23.375 1 91.19 415 ASP B O 1
ATOM 8408 N N . ASN B 1 416 ? 25.438 -4.898 21.969 1 90.56 416 ASN B N 1
ATOM 8409 C CA . ASN B 1 416 ? 26.25 -3.691 21.844 1 90.56 416 ASN B CA 1
ATOM 8410 C C . ASN B 1 416 ? 25.641 -2.709 20.844 1 90.56 416 ASN B C 1
ATOM 8412 O O . ASN B 1 416 ? 26.047 -1.546 20.781 1 90.56 416 ASN B O 1
ATOM 8416 N N . LEU B 1 417 ? 24.719 -3.104 20.078 1 92.19 417 LEU B N 1
ATOM 8417 C CA . LEU B 1 417 ? 24.047 -2.223 19.141 1 92.19 417 LEU B CA 1
ATOM 8418 C C . LEU B 1 417 ? 22.594 -2.01 19.547 1 92.19 417 LEU B C 1
ATOM 8420 O O . LEU B 1 417 ? 21.719 -1.912 18.688 1 92.19 417 LEU B O 1
ATOM 8424 N N . ASP B 1 418 ? 22.344 -1.994 20.781 1 90.56 418 ASP B N 1
ATOM 8425 C CA . ASP B 1 418 ? 21 -1.786 21.328 1 90.56 418 ASP B CA 1
ATOM 8426 C C . ASP B 1 418 ? 20.609 -0.315 21.234 1 90.56 418 ASP B C 1
ATOM 8428 O O . ASP B 1 418 ? 21.188 0.535 21.906 1 90.56 418 ASP B O 1
ATOM 8432 N N . LEU B 1 419 ? 19.641 -0.038 20.5 1 89.69 419 LEU B N 1
ATOM 8433 C CA . LEU B 1 419 ? 19.188 1.327 20.266 1 89.69 419 LEU B CA 1
ATOM 8434 C C . LEU B 1 419 ? 18.312 1.812 21.422 1 89.69 419 LEU B C 1
ATOM 8436 O O . LEU B 1 419 ? 18.047 3.012 21.547 1 89.69 419 LEU B O 1
ATOM 8440 N N . SER B 1 420 ? 17.781 0.927 22.25 1 86.81 420 SER B N 1
ATOM 8441 C CA . SER B 1 420 ? 16.875 1.304 23.344 1 86.81 420 SER B CA 1
ATOM 8442 C C . SER B 1 420 ? 17.625 2.076 24.422 1 86.81 420 SER B C 1
ATOM 8444 O O . SER B 1 420 ? 17.016 2.812 25.203 1 86.81 420 SER B O 1
ATOM 8446 N N . ARG B 1 421 ? 18.938 2.004 24.453 1 83.12 421 ARG B N 1
ATOM 8447 C CA . ARG B 1 421 ? 19.766 2.66 25.469 1 83.12 421 ARG B CA 1
ATOM 8448 C C . ARG B 1 421 ? 20.812 3.553 24.812 1 83.12 421 ARG B C 1
ATOM 8450 O O . ARG B 1 421 ? 21.875 3.814 25.406 1 83.12 421 ARG B O 1
ATOM 8457 N N . ALA B 1 422 ? 20.516 3.912 23.594 1 80.75 422 ALA B N 1
ATOM 8458 C CA . ALA B 1 422 ? 21.531 4.602 22.812 1 80.75 422 ALA B CA 1
ATOM 8459 C C . ALA B 1 422 ? 21.703 6.043 23.297 1 80.75 422 ALA B C 1
ATOM 8461 O O . ALA B 1 422 ? 22.812 6.59 23.234 1 80.75 422 ALA B O 1
ATOM 8462 N N . TRP B 1 423 ? 20.562 6.672 23.672 1 79.25 423 TRP B N 1
ATOM 8463 C CA . TRP B 1 423 ? 20.625 8.055 24.125 1 79.25 423 TRP B CA 1
ATOM 8464 C C . TRP B 1 423 ? 20.359 8.148 25.625 1 79.25 423 TRP B C 1
ATOM 8466 O O . TRP B 1 423 ? 19.797 7.223 26.219 1 79.25 423 TRP B O 1
ATOM 8476 N N . LYS B 1 424 ? 20.953 9.141 26.203 1 79.69 424 LYS B N 1
ATOM 8477 C CA . LYS B 1 424 ? 20.703 9.43 27.609 1 79.69 424 LYS B CA 1
ATOM 8478 C C . LYS B 1 424 ? 20.031 10.781 27.797 1 79.69 424 LYS B C 1
ATOM 8480 O O . LYS B 1 424 ? 20.422 11.766 27.156 1 79.69 424 LYS B O 1
ATOM 8485 N N . SER B 1 425 ? 18.938 10.758 28.484 1 76.56 425 SER B N 1
ATOM 8486 C CA . SER B 1 425 ? 18.266 12.016 28.812 1 76.56 425 SER B CA 1
ATOM 8487 C C . SER B 1 425 ? 19.141 12.867 29.734 1 76.56 425 SER B C 1
ATOM 8489 O O . SER B 1 425 ? 20.109 12.375 30.312 1 76.56 425 SER B O 1
ATOM 8491 N N . PRO B 1 426 ? 18.828 14.195 29.766 1 75.44 426 PRO B N 1
ATOM 8492 C CA . PRO B 1 426 ? 19.562 15.039 30.703 1 75.44 426 PRO B CA 1
ATOM 8493 C C . PRO B 1 426 ? 19.531 14.492 32.125 1 75.44 426 PRO B C 1
ATOM 8495 O O . PRO B 1 426 ? 20.469 14.711 32.906 1 75.44 426 PRO B O 1
ATOM 8498 N N . GLU B 1 427 ? 18.516 13.727 32.469 1 80.38 427 GLU B N 1
ATOM 8499 C CA . GLU B 1 427 ? 18.359 13.125 33.781 1 80.38 427 GLU B CA 1
ATOM 8500 C C . GLU B 1 427 ? 19.078 11.781 33.844 1 80.38 427 GLU B C 1
ATOM 8502 O O . GLU B 1 427 ? 19.094 11.133 34.906 1 80.38 427 GLU B O 1
ATOM 8507 N N . GLY B 1 428 ? 19.703 11.32 32.719 1 77.38 428 GLY B N 1
ATOM 8508 C CA . GLY B 1 428 ? 20.484 10.102 32.688 1 77.38 428 GLY B CA 1
ATOM 8509 C C . GLY B 1 428 ? 19.672 8.875 32.312 1 77.38 428 GLY B C 1
ATOM 8510 O O . GLY B 1 428 ? 20.141 7.742 32.469 1 77.38 428 GLY B O 1
ATOM 8511 N N . GLU B 1 429 ? 18.469 9.125 31.969 1 81.88 429 GLU B N 1
ATOM 8512 C CA . GLU B 1 429 ? 17.609 8 31.625 1 81.88 429 GLU B CA 1
ATOM 8513 C C . GLU B 1 429 ? 17.844 7.559 30.172 1 81.88 429 GLU B C 1
ATOM 8515 O O . GLU B 1 429 ? 18.188 8.375 29.312 1 81.88 429 GLU B O 1
ATOM 8520 N N . ASP B 1 430 ? 17.734 6.211 29.984 1 82.5 430 ASP B N 1
ATOM 8521 C CA . ASP B 1 430 ? 17.875 5.652 28.641 1 82.5 430 ASP B CA 1
ATOM 8522 C C . ASP B 1 430 ? 16.719 6.082 27.75 1 82.5 430 ASP B C 1
ATOM 8524 O O . ASP B 1 430 ? 15.555 6.023 28.156 1 82.5 430 ASP B O 1
ATOM 8528 N N . VAL B 1 431 ? 17.125 6.648 26.656 1 81.38 431 VAL B N 1
ATOM 8529 C CA . VAL B 1 431 ? 16.109 7.062 25.688 1 81.38 431 VAL B CA 1
ATOM 8530 C C . VAL B 1 431 ? 16.328 6.324 24.359 1 81.38 431 VAL B C 1
ATOM 8532 O O . VAL B 1 431 ? 17.469 6.176 23.906 1 81.38 431 VAL B O 1
ATOM 8535 N N . GLU B 1 432 ? 15.258 5.809 23.859 1 82.12 432 GLU B N 1
ATOM 8536 C CA . GLU B 1 432 ? 15.297 5.043 22.609 1 82.12 432 GLU B CA 1
ATOM 8537 C C . GLU B 1 432 ? 15.648 5.938 21.422 1 82.12 432 GLU B C 1
ATOM 8539 O O . GLU B 1 432 ? 15.18 7.074 21.344 1 82.12 432 GLU B O 1
ATOM 8544 N N . ALA B 1 433 ? 16.5 5.414 20.625 1 80.94 433 ALA B N 1
ATOM 8545 C CA . ALA B 1 433 ? 16.844 6.109 19.375 1 80.94 433 ALA B CA 1
ATOM 8546 C C . ALA B 1 433 ? 15.883 5.715 18.25 1 80.94 433 ALA B C 1
ATOM 8548 O O . ALA B 1 433 ? 15.258 4.652 18.312 1 80.94 433 ALA B O 1
ATOM 8549 N N . LEU B 1 434 ? 15.719 6.633 17.312 1 79.44 434 LEU B N 1
ATOM 8550 C CA . LEU B 1 434 ? 14.961 6.398 16.094 1 79.44 434 LEU B CA 1
ATOM 8551 C C . LEU B 1 434 ? 13.484 6.16 16.391 1 79.44 434 LEU B C 1
ATOM 8553 O O . LEU B 1 434 ? 12.898 5.195 15.906 1 79.44 434 LEU B O 1
ATOM 8557 N N . ASP B 1 435 ? 13 6.953 17.219 1 77.12 435 ASP B N 1
ATOM 8558 C CA . ASP B 1 435 ? 11.555 6.973 17.422 1 77.12 435 ASP B CA 1
ATOM 8559 C C . ASP B 1 435 ? 10.82 7.457 16.172 1 77.12 435 ASP B C 1
ATOM 8561 O O . ASP B 1 435 ? 11.07 8.562 15.695 1 77.12 435 ASP B O 1
ATOM 8565 N N . PRO B 1 436 ? 10.008 6.551 15.648 1 77.62 436 PRO B N 1
ATOM 8566 C CA . PRO B 1 436 ? 9.32 6.922 14.406 1 77.62 436 PRO B CA 1
ATOM 8567 C C . PRO B 1 436 ? 8.594 8.266 14.516 1 77.62 436 PRO B C 1
ATOM 8569 O O . PRO B 1 436 ? 8.406 8.945 13.508 1 77.62 436 PRO B O 1
ATOM 8572 N N . ASP B 1 437 ? 8.172 8.656 15.711 1 77.62 437 ASP B N 1
ATOM 8573 C CA . ASP B 1 437 ? 7.469 9.922 15.883 1 77.62 437 ASP B CA 1
ATOM 8574 C C . ASP B 1 437 ? 8.391 11.109 15.625 1 77.62 437 ASP B C 1
ATOM 8576 O O . ASP B 1 437 ? 7.93 12.219 15.367 1 77.62 437 ASP B O 1
ATOM 8580 N N . PHE B 1 438 ? 9.648 10.812 15.672 1 81.69 438 PHE B N 1
ATOM 8581 C CA . PHE B 1 438 ? 10.594 11.914 15.539 1 81.69 438 PHE B CA 1
ATOM 8582 C C . PHE B 1 438 ? 11.547 11.672 14.375 1 81.69 438 PHE B C 1
ATOM 8584 O O . PHE B 1 438 ? 12.586 12.32 14.273 1 81.69 438 PHE B O 1
ATOM 8591 N N . THR B 1 439 ? 11.305 10.688 13.625 1 88 439 THR B N 1
ATOM 8592 C CA . THR B 1 439 ? 12.086 10.406 12.43 1 88 439 THR B CA 1
ATOM 8593 C C . THR B 1 439 ? 11.32 10.82 11.172 1 88 439 THR B C 1
ATOM 8595 O O . THR B 1 439 ? 10.32 10.195 10.82 1 88 439 THR B O 1
ATOM 8598 N N . TYR B 1 440 ? 11.859 11.844 10.578 1 89.5 440 TYR B N 1
ATOM 8599 C CA . TYR B 1 440 ? 11.125 12.445 9.477 1 89.5 440 TYR B CA 1
ATOM 8600 C C . TYR B 1 440 ? 11.633 11.938 8.133 1 89.5 440 TYR B C 1
ATOM 8602 O O . TYR B 1 440 ? 12.789 11.523 8.016 1 89.5 440 TYR B O 1
ATOM 8610 N N . ASN B 1 441 ? 10.727 11.93 7.152 1 88.44 441 ASN B N 1
ATOM 8611 C CA . ASN B 1 441 ? 11.062 11.508 5.801 1 88.44 441 ASN B CA 1
ATOM 8612 C C . ASN B 1 441 ? 12.062 12.453 5.145 1 88.44 441 ASN B C 1
ATOM 8614 O O . ASN B 1 441 ? 11.75 13.625 4.906 1 88.44 441 ASN B O 1
ATOM 8618 N N . PRO B 1 442 ? 13.195 11.992 4.906 1 87.56 442 PRO B N 1
ATOM 8619 C CA . PRO B 1 442 ? 14.234 12.883 4.379 1 87.56 442 PRO B CA 1
ATOM 8620 C C . PRO B 1 442 ? 13.859 13.5 3.037 1 87.56 442 PRO B C 1
ATOM 8622 O O . PRO B 1 442 ? 14.211 14.648 2.762 1 87.56 442 PRO B O 1
ATOM 8625 N N . VAL B 1 443 ? 13.172 12.805 2.211 1 84.56 443 VAL B N 1
ATOM 8626 C CA . VAL B 1 443 ? 12.797 13.305 0.894 1 84.56 443 VAL B CA 1
ATOM 8627 C C . VAL B 1 443 ? 11.812 14.461 1.041 1 84.56 443 VAL B C 1
ATOM 8629 O O . VAL B 1 443 ? 11.969 15.508 0.409 1 84.56 443 VAL B O 1
ATOM 8632 N N . LEU B 1 444 ? 10.867 14.242 1.856 1 86.19 444 LEU B N 1
ATOM 8633 C CA . LEU B 1 444 ? 9.859 15.281 2.062 1 86.19 444 LEU B CA 1
ATOM 8634 C C . LEU B 1 444 ? 10.477 16.5 2.729 1 86.19 444 LEU B C 1
ATOM 8636 O O . LEU B 1 444 ? 10.172 17.641 2.352 1 86.19 444 LEU B O 1
ATOM 8640 N N . GLN B 1 445 ? 11.281 16.266 3.703 1 87.38 445 GLN B N 1
ATOM 8641 C CA . GLN B 1 445 ? 11.906 17.375 4.41 1 87.38 445 GLN B CA 1
ATOM 8642 C C . GLN B 1 445 ? 12.812 18.172 3.48 1 87.38 445 GLN B C 1
ATOM 8644 O O . GLN B 1 445 ? 12.836 19.406 3.531 1 87.38 445 GLN B O 1
ATOM 8649 N N . ARG B 1 446 ? 13.523 17.469 2.678 1 84.06 446 ARG B N 1
ATOM 8650 C CA . ARG B 1 446 ? 14.367 18.156 1.698 1 84.06 446 ARG B CA 1
ATOM 8651 C C . ARG B 1 446 ? 13.516 18.938 0.703 1 84.06 446 ARG B C 1
ATOM 8653 O O . ARG B 1 446 ? 13.883 20.047 0.29 1 84.06 446 ARG B O 1
ATOM 8660 N N . PHE B 1 447 ? 12.508 18.391 0.327 1 83.81 447 PHE B N 1
ATOM 8661 C CA . PHE B 1 447 ? 11.562 19.047 -0.576 1 83.81 447 PHE B CA 1
ATOM 8662 C C . PHE B 1 447 ? 11.039 20.344 0.034 1 83.81 447 PHE B C 1
ATOM 8664 O O . PHE B 1 447 ? 11.016 21.375 -0.627 1 83.81 447 PHE B O 1
ATOM 8671 N N . TYR B 1 448 ? 10.656 20.344 1.242 1 84.25 448 TYR B N 1
ATOM 8672 C CA . TYR B 1 448 ? 10.141 21.531 1.914 1 84.25 448 TYR B CA 1
ATOM 8673 C C . TYR B 1 448 ? 11.211 22.609 2.023 1 84.25 448 TYR B C 1
ATOM 8675 O O . TYR B 1 448 ? 10.93 23.797 1.828 1 84.25 448 TYR B O 1
ATOM 8683 N N . GLU B 1 449 ? 12.328 22.172 2.352 1 83.12 449 GLU B N 1
ATOM 8684 C CA . GLU B 1 449 ? 13.438 23.125 2.436 1 83.12 449 GLU B CA 1
ATOM 8685 C C . GLU B 1 449 ? 13.719 23.766 1.076 1 83.12 449 GLU B C 1
ATOM 8687 O O . GLU B 1 449 ? 13.984 24.953 0.988 1 83.12 449 GLU B O 1
ATOM 8692 N N . ALA B 1 450 ? 13.703 22.953 0.089 1 82.56 450 ALA B N 1
ATOM 8693 C CA . ALA B 1 450 ? 13.922 23.469 -1.265 1 82.56 450 ALA B CA 1
ATOM 8694 C C . ALA B 1 450 ? 12.844 24.469 -1.655 1 82.56 450 ALA B C 1
ATOM 8696 O O . ALA B 1 450 ? 13.133 25.484 -2.281 1 82.56 450 ALA B O 1
ATOM 8697 N N . LEU B 1 451 ? 11.672 24.156 -1.352 1 81.5 451 LEU B N 1
ATOM 8698 C CA . LEU B 1 451 ? 10.562 25.062 -1.652 1 81.5 451 LEU B CA 1
ATOM 8699 C C . LEU B 1 451 ? 10.742 26.406 -0.95 1 81.5 451 LEU B C 1
ATOM 8701 O O . LEU B 1 451 ? 10.484 27.453 -1.535 1 81.5 451 LEU B O 1
ATOM 8705 N N . GLU B 1 452 ? 11.125 26.328 0.269 1 80.94 452 GLU B N 1
ATOM 8706 C CA . GLU B 1 452 ? 11.344 27.547 1.047 1 80.94 452 GLU B CA 1
ATOM 8707 C C . GLU B 1 452 ? 12.43 28.422 0.416 1 80.94 452 GLU B C 1
ATOM 8709 O O . GLU B 1 452 ? 12.227 29.625 0.204 1 80.94 452 GLU B O 1
ATOM 8714 N N . ILE B 1 453 ? 13.492 27.812 0.11 1 81.19 453 ILE B N 1
ATOM 8715 C CA . ILE B 1 453 ? 14.625 28.562 -0.423 1 81.19 453 ILE B CA 1
ATOM 8716 C C . ILE B 1 453 ? 14.281 29.109 -1.804 1 81.19 453 ILE B C 1
ATOM 8718 O O . ILE B 1 453 ? 14.594 30.266 -2.115 1 81.19 453 ILE B O 1
ATOM 8722 N N . ARG B 1 454 ? 13.617 28.391 -2.566 1 81.5 454 ARG B N 1
ATOM 8723 C CA . ARG B 1 454 ? 13.305 28.781 -3.934 1 81.5 454 ARG B CA 1
ATOM 8724 C C . ARG B 1 454 ? 12.18 29.812 -3.959 1 81.5 454 ARG B C 1
ATOM 8726 O O . ARG B 1 454 ? 12.023 30.562 -4.934 1 81.5 454 ARG B O 1
ATOM 8733 N N . SER B 1 455 ? 11.359 29.781 -2.98 1 79.19 455 SER B N 1
ATOM 8734 C CA . SER B 1 455 ? 10.32 30.812 -2.881 1 79.19 455 SER B CA 1
ATOM 8735 C C . SER B 1 455 ? 10.93 32.188 -2.666 1 79.19 455 SER B C 1
ATOM 8737 O O . SER B 1 455 ? 10.359 33.188 -3.084 1 79.19 455 SER B O 1
ATOM 8739 N N . LEU B 1 456 ? 12.023 32.156 -2.02 1 77.81 456 LEU B N 1
ATOM 8740 C CA . LEU B 1 456 ? 12.727 33.406 -1.771 1 77.81 456 LEU B CA 1
ATOM 8741 C C . LEU B 1 456 ? 13.688 33.75 -2.912 1 77.81 456 LEU B C 1
ATOM 8743 O O . LEU B 1 456 ? 13.812 34.906 -3.316 1 77.81 456 LEU B O 1
ATOM 8747 N N . ASP B 1 457 ? 14.344 32.625 -3.393 1 80.94 457 ASP B N 1
ATOM 8748 C CA . ASP B 1 457 ? 15.266 32.719 -4.516 1 80.94 457 ASP B CA 1
ATOM 8749 C C . ASP B 1 457 ? 15.062 31.578 -5.5 1 80.94 457 ASP B C 1
ATOM 8751 O O . ASP B 1 457 ? 15.586 30.484 -5.293 1 80.94 457 ASP B O 1
ATOM 8755 N N . PRO B 1 458 ? 14.391 31.812 -6.57 1 76 458 PRO B N 1
ATOM 8756 C CA . PRO B 1 458 ? 14.047 30.75 -7.523 1 76 458 PRO B CA 1
ATOM 8757 C C . PRO B 1 458 ? 15.273 30.047 -8.094 1 76 458 PRO B C 1
ATOM 8759 O O . PRO B 1 458 ? 15.18 28.906 -8.547 1 76 458 PRO B O 1
ATOM 8762 N N . ASP B 1 459 ? 16.406 30.656 -8.07 1 78.44 459 ASP B N 1
ATOM 8763 C CA . ASP B 1 459 ? 17.594 30.078 -8.688 1 78.44 459 ASP B CA 1
ATOM 8764 C C . ASP B 1 459 ? 18.531 29.469 -7.641 1 78.44 459 ASP B C 1
ATOM 8766 O O . ASP B 1 459 ? 19.625 29.016 -7.965 1 78.44 459 ASP B O 1
ATOM 8770 N N . ALA B 1 460 ? 18.078 29.453 -6.465 1 80.12 460 ALA B N 1
ATOM 8771 C CA . ALA B 1 460 ? 18.906 28.906 -5.395 1 80.12 460 ALA B CA 1
ATOM 8772 C C . ALA B 1 460 ? 19.125 27.406 -5.566 1 80.12 460 ALA B C 1
ATOM 8774 O O . ALA B 1 460 ? 18.203 26.703 -5.988 1 80.12 460 ALA B O 1
ATOM 8775 N N . PRO B 1 461 ? 20.328 26.938 -5.316 1 78.25 461 PRO B N 1
ATOM 8776 C CA . PRO B 1 461 ? 20.562 25.5 -5.371 1 78.25 461 PRO B CA 1
ATOM 8777 C C . PRO B 1 461 ? 19.781 24.734 -4.297 1 78.25 461 PRO B C 1
ATOM 8779 O O . PRO B 1 461 ? 19.438 25.312 -3.26 1 78.25 461 PRO B O 1
ATOM 8782 N N . ILE B 1 462 ? 19.531 23.516 -4.59 1 76.94 462 ILE B N 1
ATOM 8783 C CA . ILE B 1 462 ? 18.828 22.656 -3.631 1 76.94 462 ILE B CA 1
ATOM 8784 C C . ILE B 1 462 ? 19.734 22.375 -2.439 1 76.94 462 ILE B C 1
ATOM 8786 O O . ILE B 1 462 ? 20.859 21.906 -2.613 1 76.94 462 ILE B O 1
ATOM 8790 N N . PRO B 1 463 ? 19.266 22.703 -1.275 1 78.38 463 PRO B N 1
ATOM 8791 C CA . PRO B 1 463 ? 20.094 22.516 -0.092 1 78.38 463 PRO B CA 1
ATOM 8792 C C . PRO B 1 463 ? 20.297 21.047 0.27 1 78.38 463 PRO B C 1
ATOM 8794 O O . PRO B 1 463 ? 19.5 20.188 -0.146 1 78.38 463 PRO B O 1
ATOM 8797 N N . ASP B 1 464 ? 21.375 20.797 1.031 1 79 464 ASP B N 1
ATOM 8798 C CA . ASP B 1 464 ? 21.578 19.469 1.593 1 79 464 ASP B CA 1
ATOM 8799 C C . ASP B 1 464 ? 20.625 19.203 2.75 1 79 464 ASP B C 1
ATOM 8801 O O . ASP B 1 464 ? 20.031 20.125 3.301 1 79 464 ASP B O 1
ATOM 8805 N N . LEU B 1 465 ? 20.469 17.969 3.012 1 80.69 465 LEU B N 1
ATOM 8806 C CA . LEU B 1 465 ? 19.594 17.594 4.121 1 80.69 465 LEU B CA 1
ATOM 8807 C C . LEU B 1 465 ? 20.141 18.125 5.441 1 80.69 465 LEU B C 1
ATOM 8809 O O . LEU B 1 465 ? 21.359 18.094 5.68 1 80.69 465 LEU B O 1
ATOM 8813 N N . SER B 1 466 ? 19.25 18.641 6.27 1 80.94 466 SER B N 1
ATOM 8814 C CA . SER B 1 466 ? 19.656 19.094 7.598 1 80.94 466 SER B CA 1
ATOM 8815 C C . SER B 1 466 ? 20.234 17.938 8.414 1 80.94 466 SER B C 1
ATOM 8817 O O . SER B 1 466 ? 19.906 16.766 8.18 1 80.94 466 SER B O 1
ATOM 8819 N N . HIS B 1 467 ? 21.062 18.219 9.289 1 81.5 467 HIS B N 1
ATOM 8820 C CA . HIS B 1 467 ? 21.734 17.234 10.125 1 81.5 467 HIS B CA 1
ATOM 8821 C C . HIS B 1 467 ? 20.734 16.422 10.938 1 81.5 467 HIS B C 1
ATOM 8823 O O . HIS B 1 467 ? 20.891 15.211 11.109 1 81.5 467 HIS B O 1
ATOM 8829 N N . ASP B 1 468 ? 19.719 17.125 11.359 1 79.62 468 ASP B N 1
ATOM 8830 C CA . ASP B 1 468 ? 18.734 16.453 12.211 1 79.62 468 ASP B CA 1
ATOM 8831 C C . ASP B 1 468 ? 18 15.359 11.438 1 79.62 468 ASP B C 1
ATOM 8833 O O . ASP B 1 468 ? 17.75 14.281 11.977 1 79.62 468 ASP B O 1
ATOM 8837 N N . VAL B 1 469 ? 17.75 15.562 10.227 1 84.81 469 VAL B N 1
ATOM 8838 C CA . VAL B 1 469 ? 17.016 14.602 9.406 1 84.81 469 VAL B CA 1
ATOM 8839 C C . VAL B 1 469 ? 17.969 13.516 8.922 1 84.81 469 VAL B C 1
ATOM 8841 O O . VAL B 1 469 ? 17.625 12.328 8.914 1 84.81 469 VAL B O 1
ATOM 8844 N N . ARG B 1 470 ? 19.172 13.875 8.664 1 83.5 470 ARG B N 1
ATOM 8845 C CA . ARG B 1 470 ? 20.156 12.945 8.125 1 83.5 470 ARG B CA 1
ATOM 8846 C C . ARG B 1 470 ? 20.641 11.977 9.203 1 83.5 470 ARG B C 1
ATOM 8848 O O . ARG B 1 470 ? 20.859 10.797 8.922 1 83.5 470 ARG B O 1
ATOM 8855 N N . SER B 1 471 ? 20.766 12.422 10.375 1 84.25 471 SER B N 1
ATOM 8856 C CA . SER B 1 471 ? 21.312 11.617 11.461 1 84.25 471 SER B CA 1
ATOM 8857 C C . SER B 1 471 ? 20.406 10.422 11.773 1 84.25 471 SER B C 1
ATOM 8859 O O . SER B 1 471 ? 20.891 9.375 12.203 1 84.25 471 SER B O 1
ATOM 8861 N N . ALA B 1 472 ? 19.203 10.609 11.516 1 85.25 472 ALA B N 1
ATOM 8862 C CA . ALA B 1 472 ? 18.266 9.523 11.797 1 85.25 472 ALA B CA 1
ATOM 8863 C C . ALA B 1 472 ? 18.422 8.391 10.781 1 85.25 472 ALA B C 1
ATOM 8865 O O . ALA B 1 472 ? 18.016 7.258 11.047 1 85.25 472 ALA B O 1
ATOM 8866 N N . MET B 1 473 ? 19.047 8.695 9.648 1 86.56 473 MET B N 1
ATOM 8867 C CA . MET B 1 473 ? 19.156 7.711 8.578 1 86.56 473 MET B CA 1
ATOM 8868 C C . MET B 1 473 ? 20.562 7.133 8.508 1 86.56 473 MET B C 1
ATOM 8870 O O . MET B 1 473 ? 20.906 6.422 7.562 1 86.56 473 MET B O 1
ATOM 8874 N N . GLU B 1 474 ? 21.328 7.508 9.453 1 86.25 474 GLU B N 1
ATOM 8875 C CA . GLU B 1 474 ? 22.703 7.008 9.508 1 86.25 474 GLU B CA 1
ATOM 8876 C C . GLU B 1 474 ? 22.984 6.324 10.844 1 86.25 474 GLU B C 1
ATOM 8878 O O . GLU B 1 474 ? 22.422 6.688 11.867 1 86.25 474 GLU B O 1
ATOM 8883 N N . PRO B 1 475 ? 23.828 5.301 10.75 1 86.94 475 PRO B N 1
ATOM 8884 C CA . PRO B 1 475 ? 24.172 4.641 12.008 1 86.94 475 PRO B CA 1
ATOM 8885 C C . PRO B 1 475 ? 24.797 5.598 13.023 1 86.94 475 PRO B C 1
ATOM 8887 O O . PRO B 1 475 ? 25.547 6.504 12.648 1 86.94 475 PRO B O 1
ATOM 8890 N N . MET B 1 476 ? 24.484 5.371 14.195 1 86.56 476 MET B N 1
ATOM 8891 C CA . MET B 1 476 ? 25.047 6.18 15.273 1 86.56 476 MET B CA 1
ATOM 8892 C C . MET B 1 476 ? 26.531 5.871 15.469 1 86.56 476 MET B C 1
ATOM 8894 O O . MET B 1 476 ? 26.891 4.777 15.914 1 86.56 476 MET B O 1
ATOM 8898 N N . GLU B 1 477 ? 27.344 6.785 15.219 1 84.56 477 GLU B N 1
ATOM 8899 C CA . GLU B 1 477 ? 28.797 6.59 15.234 1 84.56 477 GLU B CA 1
ATOM 8900 C C . GLU B 1 477 ? 29.281 6.145 16.609 1 84.56 477 GLU B C 1
ATOM 8902 O O . GLU B 1 477 ? 30.094 5.223 16.719 1 84.56 477 GLU B O 1
ATOM 8907 N N . ASP B 1 478 ? 28.734 6.723 17.656 1 84.88 478 ASP B N 1
ATOM 8908 C CA . ASP B 1 478 ? 29.172 6.406 19.016 1 84.88 478 ASP B CA 1
ATOM 8909 C C . ASP B 1 478 ? 28.859 4.953 19.359 1 84.88 478 ASP B C 1
ATOM 8911 O O . ASP B 1 478 ? 29.688 4.258 19.953 1 84.88 478 ASP B O 1
ATOM 8915 N N . LEU B 1 479 ? 27.734 4.543 19.016 1 87 479 LEU B N 1
ATOM 8916 C CA . LEU B 1 479 ? 27.312 3.174 19.297 1 87 479 LEU B CA 1
ATOM 8917 C C . LEU B 1 479 ? 28.156 2.174 18.516 1 87 479 LEU B C 1
ATOM 8919 O O . LEU B 1 479 ? 28.594 1.16 19.078 1 87 479 LEU B O 1
ATOM 8923 N N . PHE B 1 480 ? 28.5 2.398 17.328 1 89.44 480 PHE B N 1
ATOM 8924 C CA . PHE B 1 480 ? 29.266 1.488 16.484 1 89.44 480 PHE B CA 1
ATOM 8925 C C . PHE B 1 480 ? 30.734 1.467 16.875 1 89.44 480 PHE B C 1
ATOM 8927 O O . PHE B 1 480 ? 31.391 0.429 16.781 1 89.44 480 PHE B O 1
ATOM 8934 N N . ASP B 1 481 ? 31.188 2.6 17.312 1 88.06 481 ASP B N 1
ATOM 8935 C CA . ASP B 1 481 ? 32.594 2.658 17.781 1 88.06 481 ASP B CA 1
ATOM 8936 C C . ASP B 1 481 ? 32.781 1.821 19.047 1 88.06 481 ASP B C 1
ATOM 8938 O O . ASP B 1 481 ? 33.781 1.145 19.188 1 88.06 481 ASP B O 1
ATOM 8942 N N . ALA B 1 482 ? 31.812 1.863 19.875 1 87 482 ALA B N 1
ATOM 8943 C CA . ALA B 1 482 ? 31.875 1.109 21.125 1 87 482 ALA B CA 1
ATOM 8944 C C . ALA B 1 482 ? 31.75 -0.39 20.875 1 87 482 ALA B C 1
ATOM 8946 O O . ALA B 1 482 ? 32.188 -1.203 21.688 1 87 482 ALA B O 1
ATOM 8947 N N . ALA B 1 483 ? 31.188 -0.788 19.719 1 89.81 483 ALA B N 1
ATOM 8948 C CA . ALA B 1 483 ? 30.891 -2.191 19.453 1 89.81 483 ALA B CA 1
ATOM 8949 C C . ALA B 1 483 ? 31.969 -2.822 18.578 1 89.81 483 ALA B C 1
ATOM 8951 O O . ALA B 1 483 ? 31.812 -3.951 18.109 1 89.81 483 ALA B O 1
ATOM 8952 N N . GLN B 1 484 ? 33.125 -2.266 18.375 1 90.06 484 GLN B N 1
ATOM 8953 C CA . GLN B 1 484 ? 34.156 -2.721 17.469 1 90.06 484 GLN B CA 1
ATOM 8954 C C . GLN B 1 484 ? 34.688 -4.094 17.875 1 90.06 484 GLN B C 1
ATOM 8956 O O . GLN B 1 484 ? 34.969 -4.934 17.016 1 90.06 484 GLN B O 1
ATOM 8961 N N . SER B 1 485 ? 34.812 -4.332 19.172 1 90.19 485 SER B N 1
ATOM 8962 C CA . SER B 1 485 ? 35.312 -5.617 19.641 1 90.19 485 SER B CA 1
ATOM 8963 C C . SER B 1 485 ? 34.375 -6.754 19.25 1 90.19 485 SER B C 1
ATOM 8965 O O . SER B 1 485 ? 34.844 -7.836 18.875 1 90.19 485 SER B O 1
ATOM 8967 N N . SER B 1 486 ? 33.125 -6.473 19.359 1 90.94 486 SER B N 1
ATOM 8968 C CA . SER B 1 486 ? 32.125 -7.48 18.984 1 90.94 486 SER B CA 1
ATOM 8969 C C . SER B 1 486 ? 32.156 -7.723 17.469 1 90.94 486 SER B C 1
ATOM 8971 O O . SER B 1 486 ? 31.922 -8.844 17.016 1 90.94 486 SER B O 1
ATOM 8973 N N . PHE B 1 487 ? 32.5 -6.68 16.734 1 89.56 487 PHE B N 1
ATOM 8974 C CA . PHE B 1 487 ? 32.594 -6.816 15.289 1 89.56 487 PHE B CA 1
ATOM 8975 C C . PHE B 1 487 ? 33.75 -7.742 14.906 1 89.56 487 PHE B C 1
ATOM 8977 O O . PHE B 1 487 ? 33.562 -8.648 14.086 1 89.56 487 PHE B O 1
ATOM 8984 N N . ASP B 1 488 ? 34.781 -7.566 15.5 1 87.88 488 ASP B N 1
ATOM 8985 C CA . ASP B 1 488 ? 35.969 -8.367 15.219 1 87.88 488 ASP B CA 1
ATOM 8986 C C . ASP B 1 488 ? 35.75 -9.828 15.602 1 87.88 488 ASP B C 1
ATOM 8988 O O . ASP B 1 488 ? 36.188 -10.734 14.875 1 87.88 488 ASP B O 1
ATOM 8992 N N . ALA B 1 489 ? 35.156 -10.023 16.703 1 90.12 489 ALA B N 1
ATOM 8993 C CA . ALA B 1 489 ? 34.844 -11.383 17.141 1 90.12 489 ALA B CA 1
ATOM 8994 C C . ALA B 1 489 ? 33.938 -12.102 16.156 1 90.12 489 ALA B C 1
ATOM 8996 O O . ALA B 1 489 ? 34.156 -13.266 15.828 1 90.12 489 ALA B O 1
ATOM 8997 N N . PHE B 1 490 ? 32.938 -11.422 15.742 1 90.62 490 PHE B N 1
ATOM 8998 C CA . PHE B 1 490 ? 32 -12.008 14.789 1 90.62 490 PHE B CA 1
ATOM 8999 C C . PHE B 1 490 ? 32.688 -12.32 13.469 1 90.62 490 PHE B C 1
ATOM 9001 O O . PHE B 1 490 ? 32.5 -13.398 12.906 1 90.62 490 PHE B O 1
ATOM 9008 N N . LYS B 1 491 ? 33.5 -11.414 12.945 1 87.69 491 LYS B N 1
ATOM 9009 C CA . LYS B 1 491 ? 34.219 -11.578 11.68 1 87.69 491 LYS B CA 1
ATOM 9010 C C . LYS B 1 491 ? 35.156 -12.773 11.734 1 87.69 491 LYS B C 1
ATOM 9012 O O . LYS B 1 491 ? 35.281 -13.508 10.75 1 87.69 491 LYS B O 1
ATOM 9017 N N . GLN B 1 492 ? 35.719 -12.945 12.781 1 87.44 492 GLN B N 1
ATOM 9018 C CA . GLN B 1 492 ? 36.656 -14.047 12.945 1 87.44 492 GLN B CA 1
ATOM 9019 C C . GLN B 1 492 ? 35.969 -15.398 12.906 1 87.44 492 GLN B C 1
ATOM 9021 O O . GLN B 1 492 ? 36.5 -16.375 12.383 1 87.44 492 GLN B O 1
ATOM 9026 N N . LEU B 1 493 ? 34.844 -15.43 13.391 1 89.88 493 LEU B N 1
ATOM 9027 C CA . LEU B 1 493 ? 34.125 -16.688 13.508 1 89.88 493 LEU B CA 1
ATOM 9028 C C . LEU B 1 493 ? 33.375 -17.016 12.219 1 89.88 493 LEU B C 1
ATOM 9030 O O . LEU B 1 493 ? 32.969 -18.156 12 1 89.88 493 LEU B O 1
ATOM 9034 N N . PHE B 1 494 ? 33.094 -15.969 11.492 1 86.38 494 PHE B N 1
ATOM 9035 C CA . PHE B 1 494 ? 32.438 -16.172 10.203 1 86.38 494 PHE B CA 1
ATOM 9036 C C . PHE B 1 494 ? 33.312 -15.648 9.07 1 86.38 494 PHE B C 1
ATOM 9038 O O . PHE B 1 494 ? 33.156 -14.508 8.633 1 86.38 494 PHE B O 1
ATOM 9045 N N . PRO B 1 495 ? 34.219 -16.438 8.609 1 78.88 495 PRO B N 1
ATOM 9046 C CA . PRO B 1 495 ? 35.125 -15.961 7.582 1 78.88 495 PRO B CA 1
ATOM 9047 C C . PRO B 1 495 ? 34.406 -15.625 6.27 1 78.88 495 PRO B C 1
ATOM 9049 O O . PRO B 1 495 ? 33.875 -16.516 5.621 1 78.88 495 PRO B O 1
ATOM 9052 N N . LEU B 1 496 ? 34.094 -14.406 6.125 1 71.75 496 LEU B N 1
ATOM 9053 C CA . LEU B 1 496 ? 33.375 -13.922 4.949 1 71.75 496 LEU B CA 1
ATOM 9054 C C . LEU B 1 496 ? 34.344 -13.562 3.832 1 71.75 496 LEU B C 1
ATOM 9056 O O . LEU B 1 496 ? 35.406 -12.977 4.086 1 71.75 496 LEU B O 1
ATOM 9060 N N . GLU B 1 497 ? 34.312 -14.414 2.787 1 65.25 497 GLU B N 1
ATOM 9061 C CA . GLU B 1 497 ? 35.156 -14.133 1.635 1 65.25 497 GLU B CA 1
ATOM 9062 C C . GLU B 1 497 ? 34.5 -13.148 0.684 1 65.25 497 GLU B C 1
ATOM 9064 O O . GLU B 1 497 ? 33.281 -13.156 0.532 1 65.25 497 GLU B O 1
ATOM 9069 N N . ALA B 1 498 ? 35.25 -12.133 0.472 1 60.97 498 ALA B N 1
ATOM 9070 C CA . ALA B 1 498 ? 34.75 -11.18 -0.513 1 60.97 498 ALA B CA 1
ATOM 9071 C C . ALA B 1 498 ? 34.375 -11.883 -1.814 1 60.97 498 ALA B C 1
ATOM 9073 O O . ALA B 1 498 ? 35.156 -12.672 -2.346 1 60.97 498 ALA B O 1
ATOM 9074 N N . VAL B 1 499 ? 33.219 -12.227 -1.988 1 57.75 499 VAL B N 1
ATOM 9075 C CA . VAL B 1 499 ? 32.781 -12.828 -3.246 1 57.75 499 VAL B CA 1
ATOM 9076 C C . VAL B 1 499 ? 33.25 -11.961 -4.418 1 57.75 499 VAL B C 1
ATOM 9078 O O . VAL B 1 499 ? 33 -10.75 -4.441 1 57.75 499 VAL B O 1
ATOM 9081 N N . PRO B 1 500 ? 34.25 -12.531 -5.062 1 53.72 500 PRO B N 1
ATOM 9082 C CA . PRO B 1 500 ? 34.625 -11.773 -6.258 1 53.72 500 PRO B CA 1
ATOM 9083 C C . PRO B 1 500 ? 33.438 -11.398 -7.133 1 53.72 500 PRO B C 1
ATOM 9085 O O . PRO B 1 500 ? 32.438 -12.141 -7.184 1 53.72 500 PRO B O 1
ATOM 9088 N N . GLU B 1 501 ? 33.344 -10.258 -7.238 1 50.47 501 GLU B N 1
ATOM 9089 C CA . GLU B 1 501 ? 32.312 -9.844 -8.18 1 50.47 501 GLU B CA 1
ATOM 9090 C C . GLU B 1 501 ? 32.312 -10.719 -9.43 1 50.47 501 GLU B C 1
ATOM 9092 O O . GLU B 1 501 ? 33.375 -10.875 -10.07 1 50.47 501 GLU B O 1
ATOM 9097 N N . LYS B 1 502 ? 31.797 -11.914 -9.492 1 41.34 502 LYS B N 1
ATOM 9098 C CA . LYS B 1 502 ? 31.797 -12.648 -10.75 1 41.34 502 LYS B CA 1
ATOM 9099 C C . LYS B 1 502 ? 31.953 -11.703 -11.938 1 41.34 502 LYS B C 1
ATOM 9101 O O . LYS B 1 502 ? 31.234 -10.711 -12.039 1 41.34 502 LYS B O 1
ATOM 9106 N N . LYS B 1 503 ? 33.094 -11.828 -12.578 1 37.41 503 LYS B N 1
ATOM 9107 C CA . LYS B 1 503 ? 33.219 -11.164 -13.867 1 37.41 503 LYS B CA 1
ATOM 9108 C C . LYS B 1 503 ? 31.953 -11.383 -14.719 1 37.41 503 LYS B C 1
ATOM 9110 O O . LYS B 1 503 ? 31.484 -12.516 -14.867 1 37.41 503 LYS B O 1
ATOM 9115 N N . LYS B 1 504 ? 31.078 -10.484 -14.773 1 40.03 504 LYS B N 1
ATOM 9116 C CA . LYS B 1 504 ? 29.969 -10.555 -15.719 1 40.03 504 LYS B CA 1
ATOM 9117 C C . LYS B 1 504 ? 30.344 -11.375 -16.953 1 40.03 504 LYS B C 1
ATOM 9119 O O . LYS B 1 504 ? 31.375 -11.125 -17.578 1 40.03 504 LYS B O 1
ATOM 9124 N N . ARG B 1 505 ? 30.344 -12.625 -17.016 1 32.34 505 ARG B N 1
ATOM 9125 C CA . ARG B 1 505 ? 30.516 -13.156 -18.375 1 32.34 505 ARG B CA 1
ATOM 9126 C C . ARG B 1 505 ? 30.219 -12.094 -19.422 1 32.34 505 ARG B C 1
ATOM 9128 O O . ARG B 1 505 ? 29.266 -11.312 -19.266 1 32.34 505 ARG B O 1
ATOM 9135 N N . ALA B 1 506 ? 31.281 -11.742 -20.156 1 31.81 506 ALA B N 1
ATOM 9136 C CA . ALA B 1 506 ? 31.109 -11.016 -21.406 1 31.81 506 ALA B CA 1
ATOM 9137 C C . ALA B 1 506 ? 29.875 -11.5 -22.156 1 31.81 506 ALA B C 1
ATOM 9139 O O . ALA B 1 506 ? 29.969 -12.328 -23.078 1 31.81 506 ALA B O 1
ATOM 9140 N N . GLY B 1 507 ? 28.984 -12.281 -21.578 1 28.58 507 GLY B N 1
ATOM 9141 C CA . GLY B 1 507 ? 27.922 -12.656 -22.484 1 28.58 507 GLY B CA 1
ATOM 9142 C C . GLY B 1 507 ? 27.625 -11.586 -23.531 1 28.58 507 GLY B C 1
ATOM 9143 O O . GLY B 1 507 ? 28.062 -10.445 -23.391 1 28.58 507 GLY B O 1
ATOM 9144 N N . GLY B 1 508 ? 27.172 -12.078 -24.75 1 30.31 508 GLY B N 1
ATOM 9145 C CA . GLY B 1 508 ? 27.031 -11.125 -25.828 1 30.31 508 GLY B CA 1
ATOM 9146 C C . GLY B 1 508 ? 26.594 -9.75 -25.359 1 30.31 508 GLY B C 1
ATOM 9147 O O . GLY B 1 508 ? 25.984 -9.617 -24.297 1 30.31 508 GLY B O 1
ATOM 9148 N N . GLU B 1 509 ? 27.406 -8.766 -25.578 1 30.81 509 GLU B N 1
ATOM 9149 C CA . GLU B 1 509 ? 27.219 -7.32 -25.641 1 30.81 509 GLU B CA 1
ATOM 9150 C C . GLU B 1 509 ? 25.75 -6.953 -25.828 1 30.81 509 GLU B C 1
ATOM 9152 O O . GLU B 1 509 ? 25.344 -6.57 -26.922 1 30.81 509 GLU B O 1
ATOM 9157 N N . ARG B 1 510 ? 24.938 -7.934 -25.672 1 30.11 510 ARG B N 1
ATOM 9158 C CA . ARG B 1 510 ? 23.719 -7.129 -25.812 1 30.11 510 ARG B CA 1
ATOM 9159 C C . ARG B 1 510 ? 23.766 -5.906 -24.906 1 30.11 510 ARG B C 1
ATOM 9161 O O . ARG B 1 510 ? 24 -6.027 -23.703 1 30.11 510 ARG B O 1
ATOM 9168 N N . ALA B 1 511 ? 24.297 -4.855 -25.359 1 31.16 511 ALA B N 1
ATOM 9169 C CA . ALA B 1 511 ? 24.375 -3.463 -24.922 1 31.16 511 ALA B CA 1
ATOM 9170 C C . ALA B 1 511 ? 23.234 -3.129 -23.953 1 31.16 511 ALA B C 1
ATOM 9172 O O . ALA B 1 511 ? 22.078 -3.08 -24.344 1 31.16 511 ALA B O 1
ATOM 9173 N N . ASP B 1 512 ? 23.219 -3.809 -22.953 1 31.94 512 ASP B N 1
ATOM 9174 C CA . ASP B 1 512 ? 22.219 -3.426 -21.969 1 31.94 512 ASP B CA 1
ATOM 9175 C C . ASP B 1 512 ? 22.078 -1.907 -21.891 1 31.94 512 ASP B C 1
ATOM 9177 O O . ASP B 1 512 ? 22.859 -1.238 -21.234 1 31.94 512 ASP B O 1
ATOM 9181 N N . TRP B 1 513 ? 21.609 -1.323 -22.891 1 32.72 513 TRP B N 1
ATOM 9182 C CA . TRP B 1 513 ? 21.344 0.092 -23.141 1 32.72 513 TRP B CA 1
ATOM 9183 C C . TRP B 1 513 ? 20.781 0.771 -21.891 1 32.72 513 TRP B C 1
ATOM 9185 O O . TRP B 1 513 ? 20.969 1.974 -21.703 1 32.72 513 TRP B O 1
ATOM 9195 N N . ARG B 1 514 ? 20.109 0.032 -21.062 1 32.44 514 ARG B N 1
ATOM 9196 C CA . ARG B 1 514 ? 19.594 0.636 -19.844 1 32.44 514 ARG B CA 1
ATOM 9197 C C . ARG B 1 514 ? 20.703 0.887 -18.828 1 32.44 514 ARG B C 1
ATOM 9199 O O . ARG B 1 514 ? 20.719 1.929 -18.172 1 32.44 514 ARG B O 1
ATOM 9206 N N . ALA B 1 515 ? 21.562 -0.026 -18.562 1 38.06 515 ALA B N 1
ATOM 9207 C CA . ALA B 1 515 ? 22.688 0.139 -17.641 1 38.06 515 ALA B CA 1
ATOM 9208 C C . ALA B 1 515 ? 23.625 1.263 -18.109 1 38.06 515 ALA B C 1
ATOM 9210 O O . ALA B 1 515 ? 24.141 2.025 -17.281 1 38.06 515 ALA B O 1
ATOM 9211 N N . GLN B 1 516 ? 23.891 1.421 -19.438 1 36.09 516 GLN B N 1
ATOM 9212 C CA . GLN B 1 516 ? 24.609 2.561 -20 1 36.09 516 GLN B CA 1
ATOM 9213 C C . GLN B 1 516 ? 23.844 3.857 -19.781 1 36.09 516 GLN B C 1
ATOM 9215 O O . GLN B 1 516 ? 24.438 4.91 -19.531 1 36.09 516 GLN B O 1
ATOM 9220 N N . LEU B 1 517 ? 22.516 3.764 -19.875 1 35.28 517 LEU B N 1
ATOM 9221 C CA . LEU B 1 517 ? 21.672 4.926 -19.609 1 35.28 517 LEU B CA 1
ATOM 9222 C C . LEU B 1 517 ? 21.719 5.289 -18.125 1 35.28 517 LEU B C 1
ATOM 9224 O O . LEU B 1 517 ? 21.797 6.469 -17.766 1 35.28 517 LEU B O 1
ATOM 9228 N N . GLU B 1 518 ? 21.641 4.395 -17.172 1 36 518 GLU B N 1
ATOM 9229 C CA . GLU B 1 518 ? 21.688 4.641 -15.734 1 36 518 GLU B CA 1
ATOM 9230 C C . GLU B 1 518 ? 23.078 5.102 -15.297 1 36 518 GLU B C 1
ATOM 9232 O O . GLU B 1 518 ? 23.203 5.996 -14.461 1 36 518 GLU B O 1
ATOM 9237 N N . ALA B 1 519 ? 24.156 4.504 -15.695 1 38.62 519 ALA B N 1
ATOM 9238 C CA . ALA B 1 519 ? 25.516 4.957 -15.43 1 38.62 519 ALA B CA 1
ATOM 9239 C C . ALA B 1 519 ? 25.75 6.352 -16 1 38.62 519 ALA B C 1
ATOM 9241 O O . ALA B 1 519 ? 26.438 7.168 -15.383 1 38.62 519 ALA B O 1
ATOM 9242 N N . ALA B 1 520 ? 25.312 6.559 -17.188 1 35.97 520 ALA B N 1
ATOM 9243 C CA . ALA B 1 520 ? 25.438 7.875 -17.812 1 35.97 520 ALA B CA 1
ATOM 9244 C C . ALA B 1 520 ? 24.609 8.914 -17.062 1 35.97 520 ALA B C 1
ATOM 9246 O O . ALA B 1 520 ? 25 10.086 -16.984 1 35.97 520 ALA B O 1
ATOM 9247 N N . THR B 1 521 ? 23.453 8.516 -16.531 1 36.56 521 THR B N 1
ATOM 9248 C CA . THR B 1 521 ? 22.641 9.461 -15.773 1 36.56 521 THR B CA 1
ATOM 9249 C C . THR B 1 521 ? 23.281 9.766 -14.422 1 36.56 521 THR B C 1
ATOM 9251 O O . THR B 1 521 ? 23.047 10.828 -13.844 1 36.56 521 THR B O 1
ATOM 9254 N N . ALA B 1 522 ? 23.891 8.789 -13.742 1 36.09 522 ALA B N 1
ATOM 9255 C CA . ALA B 1 522 ? 24.531 8.984 -12.445 1 36.09 522 ALA B CA 1
ATOM 9256 C C . ALA B 1 522 ? 25.75 9.898 -12.562 1 36.09 522 ALA B C 1
ATOM 9258 O O . ALA B 1 522 ? 26.172 10.5 -11.57 1 36.09 522 ALA B O 1
ATOM 9259 N N . GLU B 1 523 ? 26.516 9.773 -13.57 1 35.09 523 GLU B N 1
ATOM 9260 C CA . GLU B 1 523 ? 27.688 10.648 -13.633 1 35.09 523 GLU B CA 1
ATOM 9261 C C . GLU B 1 523 ? 27.281 12.102 -13.883 1 35.09 523 GLU B C 1
ATOM 9263 O O . GLU B 1 523 ? 27.203 12.547 -15.031 1 35.09 523 GLU B O 1
ATOM 9268 N N . GLY B 1 524 ? 26.266 12.508 -13.266 1 34.06 524 GLY B N 1
ATOM 9269 C CA . GLY B 1 524 ? 26.047 13.945 -13.328 1 34.06 524 GLY B CA 1
ATOM 9270 C C . GLY B 1 524 ? 27.297 14.742 -12.977 1 34.06 524 GLY B C 1
ATOM 9271 O O . GLY B 1 524 ? 27.75 14.719 -11.828 1 34.06 524 GLY B O 1
ATOM 9272 N N . VAL B 1 525 ? 28.297 14.828 -13.898 1 33 525 VAL B N 1
ATOM 9273 C CA . VAL B 1 525 ? 29.297 15.875 -13.719 1 33 525 VAL B CA 1
ATOM 9274 C C . VAL B 1 525 ? 28.609 17.188 -13.328 1 33 525 VAL B C 1
ATOM 9276 O O . VAL B 1 525 ? 27.453 17.422 -13.719 1 33 525 VAL B O 1
ATOM 9279 N N . ASP B 1 526 ? 29.156 18.031 -12.57 1 34.47 526 ASP B N 1
ATOM 9280 C CA . ASP B 1 526 ? 28.969 19.438 -12.242 1 34.47 526 ASP B CA 1
ATOM 9281 C C . ASP B 1 526 ? 28.656 20.25 -13.492 1 34.47 526 ASP B C 1
ATOM 9283 O O . ASP B 1 526 ? 29.453 20.266 -14.438 1 34.47 526 ASP B O 1
ATOM 9287 N N . GLY B 1 527 ? 27.438 20.703 -13.867 1 40.19 527 GLY B N 1
ATOM 9288 C CA . GLY B 1 527 ? 26.922 21.656 -14.836 1 40.19 527 GLY B CA 1
ATOM 9289 C C . GLY B 1 527 ? 26.109 21.016 -15.938 1 40.19 527 GLY B C 1
ATOM 9290 O O . GLY B 1 527 ? 25.531 21.703 -16.781 1 40.19 527 GLY B O 1
ATOM 9291 N N . VAL B 1 528 ? 26.531 19.828 -16.516 1 42.25 528 VAL B N 1
ATOM 9292 C CA . VAL B 1 528 ? 25.906 19.297 -17.703 1 42.25 528 VAL B CA 1
ATOM 9293 C C . VAL B 1 528 ? 24.594 18.578 -17.328 1 42.25 528 VAL B C 1
ATOM 9295 O O . VAL B 1 528 ? 24.578 17.75 -16.422 1 42.25 528 VAL B O 1
ATOM 9298 N N . PRO B 1 529 ? 23.453 19.078 -17.797 1 45.5 529 PRO B N 1
ATOM 9299 C CA . PRO B 1 529 ? 22.141 18.516 -17.5 1 45.5 529 PRO B CA 1
ATOM 9300 C C . PRO B 1 529 ? 22.078 17 -17.703 1 45.5 529 PRO B C 1
ATOM 9302 O O . PRO B 1 529 ? 22.578 16.484 -18.719 1 45.5 529 PRO B O 1
ATOM 9305 N N . SER B 1 530 ? 22.125 16.234 -16.859 1 49.41 530 SER B N 1
ATOM 9306 C CA . SER B 1 530 ? 22.141 14.773 -16.891 1 49.41 530 SER B CA 1
ATOM 9307 C C . SER B 1 530 ? 20.922 14.227 -17.625 1 49.41 530 SER B C 1
ATOM 9309 O O . SER B 1 530 ? 20.922 13.094 -18.094 1 49.41 530 SER B O 1
ATOM 9311 N N . THR B 1 531 ? 19.922 15 -17.766 1 52.97 531 THR B N 1
ATOM 9312 C CA . THR B 1 531 ? 18.719 14.594 -18.5 1 52.97 531 THR B CA 1
ATOM 9313 C C . THR B 1 531 ? 18.484 15.523 -19.688 1 52.97 531 THR B C 1
ATOM 9315 O O . THR B 1 531 ? 18.797 16.719 -19.625 1 52.97 531 THR B O 1
ATOM 9318 N N . ILE B 1 532 ? 18.312 14.984 -20.938 1 60.62 532 ILE B N 1
ATOM 9319 C CA . ILE B 1 532 ? 18.031 15.758 -22.141 1 60.62 532 ILE B CA 1
ATOM 9320 C C . ILE B 1 532 ? 16.547 16.156 -22.172 1 60.62 532 ILE B C 1
ATOM 9322 O O . ILE B 1 532 ? 15.672 15.305 -22.312 1 60.62 532 ILE B O 1
ATOM 9326 N N . SER B 1 533 ? 16.312 17.422 -21.75 1 60.31 533 SER B N 1
ATOM 9327 C CA . SER B 1 533 ? 14.945 17.938 -21.828 1 60.31 533 SER B CA 1
ATOM 9328 C C . SER B 1 533 ? 14.75 18.812 -23.047 1 60.31 533 SER B C 1
ATOM 9330 O O . SER B 1 533 ? 13.617 19.031 -23.484 1 60.31 533 SER B O 1
ATOM 9332 N N . SER B 1 534 ? 15.82 19.375 -23.594 1 65.75 534 SER B N 1
ATOM 9333 C CA . SER B 1 534 ? 15.828 20.219 -24.797 1 65.75 534 SER B CA 1
ATOM 9334 C C . SER B 1 534 ? 17 19.859 -25.703 1 65.75 534 SER B C 1
ATOM 9336 O O . SER B 1 534 ? 17.938 19.156 -25.281 1 65.75 534 SER B O 1
ATOM 9338 N N . ILE B 1 535 ? 16.875 20.297 -27 1 79.12 535 ILE B N 1
ATOM 9339 C CA . ILE B 1 535 ? 17.922 20.016 -27.969 1 79.12 535 ILE B CA 1
ATOM 9340 C C . ILE B 1 535 ? 19.219 20.734 -27.547 1 79.12 535 ILE B C 1
ATOM 9342 O O . ILE B 1 535 ? 20.312 20.266 -27.844 1 79.12 535 ILE B O 1
ATOM 9346 N N . GLU B 1 536 ? 18.984 21.703 -26.734 1 74.06 536 GLU B N 1
ATOM 9347 C CA . GLU B 1 536 ? 20.156 22.422 -26.266 1 74.06 536 GLU B CA 1
ATOM 9348 C C . GLU B 1 536 ? 20.922 21.625 -25.219 1 74.06 536 GLU B C 1
ATOM 9350 O O . GLU B 1 536 ? 22.156 21.656 -25.188 1 74.06 536 GLU B O 1
ATOM 9355 N N . ASP B 1 537 ? 20.172 20.906 -24.5 1 74.25 537 ASP B N 1
ATOM 9356 C CA . ASP B 1 537 ? 20.812 20.062 -23.516 1 74.25 537 ASP B CA 1
ATOM 9357 C C . ASP B 1 537 ? 21.688 19.016 -24.188 1 74.25 537 ASP B C 1
ATOM 9359 O O . ASP B 1 537 ? 22.797 18.719 -23.719 1 74.25 537 ASP B O 1
ATOM 9363 N N . TYR B 1 538 ? 21.203 18.531 -25.25 1 84.06 538 TYR B N 1
ATOM 9364 C CA . TYR B 1 538 ? 21.953 17.562 -26.016 1 84.06 538 TYR B CA 1
ATOM 9365 C C . TYR B 1 538 ? 23.25 18.172 -26.562 1 84.06 538 TYR B C 1
ATOM 9367 O O . TYR B 1 538 ? 24.312 17.578 -26.469 1 84.06 538 TYR B O 1
ATOM 9375 N N . GLN B 1 539 ? 23.125 19.406 -26.984 1 80.38 539 GLN B N 1
ATOM 9376 C CA . GLN B 1 539 ? 24.281 20.094 -27.562 1 80.38 539 GLN B CA 1
ATOM 9377 C C . GLN B 1 539 ? 25.344 20.359 -26.5 1 80.38 539 GLN B C 1
ATOM 9379 O O . GLN B 1 539 ? 26.531 20.203 -26.75 1 80.38 539 GLN B O 1
ATOM 9384 N N . HIS B 1 540 ? 24.766 20.609 -25.422 1 77.25 540 HIS B N 1
ATOM 9385 C CA . HIS B 1 540 ? 25.688 20.844 -24.328 1 77.25 540 HIS B CA 1
ATOM 9386 C C . HIS B 1 540 ? 26.375 19.547 -23.891 1 77.25 540 HIS B C 1
ATOM 9388 O O . HIS B 1 540 ? 27.578 19.531 -23.609 1 77.25 540 HIS B O 1
ATOM 9394 N N . MET B 1 541 ? 25.641 18.547 -23.906 1 79.06 541 MET B N 1
ATOM 9395 C CA . MET B 1 541 ? 26.188 17.25 -23.516 1 79.06 541 MET B CA 1
ATOM 9396 C C . MET B 1 541 ? 27.203 16.75 -24.547 1 79.06 541 MET B C 1
ATOM 9398 O O . MET B 1 541 ? 28.219 16.172 -24.188 1 79.06 541 MET B O 1
ATOM 9402 N N . MET B 1 542 ? 26.953 17.062 -25.766 1 81.19 542 MET B N 1
ATOM 9403 C CA . MET B 1 542 ? 27.844 16.656 -26.859 1 81.19 542 MET B CA 1
ATOM 9404 C C . MET B 1 542 ? 29.125 17.453 -26.844 1 81.19 542 MET B C 1
ATOM 9406 O O . MET B 1 542 ? 30.188 16.969 -27.266 1 81.19 542 MET B O 1
ATOM 9410 N N . ALA B 1 543 ? 29 18.594 -26.281 1 76.5 543 ALA B N 1
ATOM 9411 C CA . ALA B 1 543 ? 30.172 19.453 -26.219 1 76.5 543 ALA B CA 1
ATOM 9412 C C . ALA B 1 543 ? 31.125 19 -25.109 1 76.5 543 ALA B C 1
ATOM 9414 O O . ALA B 1 543 ? 32.312 19.312 -25.156 1 76.5 543 ALA B O 1
ATOM 9415 N N . ASN B 1 544 ? 30.594 18.266 -24.312 1 73.31 544 ASN B N 1
ATOM 9416 C CA . ASN B 1 544 ? 31.406 17.734 -23.234 1 73.31 544 ASN B CA 1
ATOM 9417 C C . ASN B 1 544 ? 31.953 16.344 -23.578 1 73.31 544 ASN B C 1
ATOM 9419 O O . ASN B 1 544 ? 31.172 15.422 -23.859 1 73.31 544 ASN B O 1
ATOM 9423 N N . PRO B 1 545 ? 33.188 16.156 -23.594 1 70.25 545 PRO B N 1
ATOM 9424 C CA . PRO B 1 545 ? 33.781 14.891 -24.016 1 70.25 545 PRO B CA 1
ATOM 9425 C C . PRO B 1 545 ? 33.438 13.727 -23.094 1 70.25 545 PRO B C 1
ATOM 9427 O O . PRO B 1 545 ? 33.406 12.57 -23.516 1 70.25 545 PRO B O 1
ATOM 9430 N N . GLU B 1 546 ? 33.094 14.039 -21.906 1 66.44 546 GLU B N 1
ATOM 9431 C CA . GLU B 1 546 ? 32.812 12.961 -20.969 1 66.44 546 GLU B CA 1
ATOM 9432 C C . GLU B 1 546 ? 31.422 12.383 -21.188 1 66.44 546 GLU B C 1
ATOM 9434 O O . GLU B 1 546 ? 31.172 11.211 -20.906 1 66.44 546 GLU B O 1
ATOM 9439 N N . THR B 1 547 ? 30.594 13.164 -21.734 1 71.81 547 THR B N 1
ATOM 9440 C CA . THR B 1 547 ? 29.203 12.727 -21.875 1 71.81 547 THR B CA 1
ATOM 9441 C C . THR B 1 547 ? 28.828 12.547 -23.344 1 71.81 547 THR B C 1
ATOM 9443 O O . THR B 1 547 ? 27.75 12.062 -23.656 1 71.81 547 THR B O 1
ATOM 9446 N N . SER B 1 548 ? 29.734 12.805 -24.234 1 75.5 548 SER B N 1
ATOM 9447 C CA . SER B 1 548 ? 29.438 12.852 -25.656 1 75.5 548 SER B CA 1
ATOM 9448 C C . SER B 1 548 ? 29.094 11.469 -26.203 1 75.5 548 SER B C 1
ATOM 9450 O O . SER B 1 548 ? 28.188 11.328 -27.031 1 75.5 548 SER B O 1
ATOM 9452 N N . ALA B 1 549 ? 29.672 10.57 -25.562 1 68.62 549 ALA B N 1
ATOM 9453 C CA . ALA B 1 549 ? 29.5 9.219 -26.078 1 68.62 549 ALA B CA 1
ATOM 9454 C C . ALA B 1 549 ? 28.094 8.68 -25.766 1 68.62 549 ALA B C 1
ATOM 9456 O O . ALA B 1 549 ? 27.5 7.973 -26.578 1 68.62 549 ALA B O 1
ATOM 9457 N N . THR B 1 550 ? 27.547 9.125 -24.703 1 74.5 550 THR B N 1
ATOM 9458 C CA . THR B 1 550 ? 26.266 8.586 -24.281 1 74.5 550 THR B CA 1
ATOM 9459 C C . THR B 1 550 ? 25.141 9.562 -24.578 1 74.5 550 THR B C 1
ATOM 9461 O O . THR B 1 550 ? 23.969 9.203 -24.516 1 74.5 550 THR B O 1
ATOM 9464 N N . ALA B 1 551 ? 25.484 10.703 -24.984 1 80 551 ALA B N 1
ATOM 9465 C CA . ALA B 1 551 ? 24.516 11.773 -25.188 1 80 551 ALA B CA 1
ATOM 9466 C C . ALA B 1 551 ? 23.5 11.406 -26.266 1 80 551 ALA B C 1
ATOM 9468 O O . ALA B 1 551 ? 22.297 11.625 -26.109 1 80 551 ALA B O 1
ATOM 9469 N N . THR B 1 552 ? 24.016 10.781 -27.281 1 83.44 552 THR B N 1
ATOM 9470 C CA . THR B 1 552 ? 23.141 10.484 -28.406 1 83.44 552 THR B CA 1
ATOM 9471 C C . THR B 1 552 ? 22.141 9.383 -28.031 1 83.44 552 THR B C 1
ATOM 9473 O O . THR B 1 552 ? 20.969 9.453 -28.391 1 83.44 552 THR B O 1
ATOM 9476 N N . LEU B 1 553 ? 22.609 8.484 -27.344 1 79.38 553 LEU B N 1
ATOM 9477 C CA . LEU B 1 553 ? 21.719 7.426 -26.906 1 79.38 553 LEU B CA 1
ATOM 9478 C C . LEU B 1 553 ? 20.656 7.965 -25.938 1 79.38 553 LEU B C 1
ATOM 9480 O O . LEU B 1 553 ? 19.5 7.562 -26 1 79.38 553 LEU B O 1
ATOM 9484 N N . ARG B 1 554 ? 21.078 8.812 -25.172 1 77.38 554 ARG B N 1
ATOM 9485 C CA . ARG B 1 554 ? 20.141 9.445 -24.25 1 77.38 554 ARG B CA 1
ATOM 9486 C C . ARG B 1 554 ? 19.094 10.266 -25.016 1 77.38 554 ARG B C 1
ATOM 9488 O O . ARG B 1 554 ? 17.922 10.266 -24.656 1 77.38 554 ARG B O 1
ATOM 9495 N N . LEU B 1 555 ? 19.594 10.938 -26 1 84.12 555 LEU B N 1
ATOM 9496 C CA . LEU B 1 555 ? 18.672 11.711 -26.828 1 84.12 555 LEU B CA 1
ATOM 9497 C C . LEU B 1 555 ? 17.641 10.797 -27.484 1 84.12 555 LEU B C 1
ATOM 9499 O O . LEU B 1 555 ? 16.453 11.125 -27.516 1 84.12 555 LEU B O 1
ATOM 9503 N N . VAL B 1 556 ? 18.094 9.711 -27.938 1 81.88 556 VAL B N 1
ATOM 9504 C CA . VAL B 1 556 ? 17.188 8.781 -28.609 1 81.88 556 VAL B CA 1
ATOM 9505 C C . VAL B 1 556 ? 16.156 8.25 -27.609 1 81.88 556 VAL B C 1
ATOM 9507 O O . VAL B 1 556 ? 14.984 8.102 -27.938 1 81.88 556 VAL B O 1
ATOM 9510 N N . ASP B 1 557 ? 16.578 8.039 -26.516 1 76.62 557 ASP B N 1
ATOM 9511 C CA . ASP B 1 557 ? 15.648 7.59 -25.484 1 76.62 557 ASP B CA 1
ATOM 9512 C C . ASP B 1 557 ? 14.562 8.633 -25.234 1 76.62 557 ASP B C 1
ATOM 9514 O O . ASP B 1 557 ? 13.391 8.281 -25.078 1 76.62 557 ASP B O 1
ATOM 9518 N N . VAL B 1 558 ? 15.039 9.797 -25.219 1 77.25 558 VAL B N 1
ATOM 9519 C CA . VAL B 1 558 ? 14.086 10.891 -25.031 1 77.25 558 VAL B CA 1
ATOM 9520 C C . VAL B 1 558 ? 13.148 10.984 -26.234 1 77.25 558 VAL B C 1
ATOM 9522 O O . VAL B 1 558 ? 11.945 11.188 -26.062 1 77.25 558 VAL B O 1
ATOM 9525 N N . VAL B 1 559 ? 13.742 10.82 -27.375 1 80.88 559 VAL B N 1
ATOM 9526 C CA . VAL B 1 559 ? 12.961 10.898 -28.594 1 80.88 559 VAL B CA 1
ATOM 9527 C C . VAL B 1 559 ? 11.922 9.781 -28.625 1 80.88 559 VAL B C 1
ATOM 9529 O O . VAL B 1 559 ? 10.758 10.016 -28.969 1 80.88 559 VAL B O 1
ATOM 9532 N N . VAL B 1 560 ? 12.352 8.672 -28.25 1 78.56 560 VAL B N 1
ATOM 9533 C CA . VAL B 1 560 ? 11.438 7.535 -28.25 1 78.56 560 VAL B CA 1
ATOM 9534 C C . VAL B 1 560 ? 10.32 7.777 -27.234 1 78.56 560 VAL B C 1
ATOM 9536 O O . VAL B 1 560 ? 9.141 7.531 -27.531 1 78.56 560 VAL B O 1
ATOM 9539 N N . LYS B 1 561 ? 10.719 8.242 -26.188 1 71.56 561 LYS B N 1
ATOM 9540 C CA . LYS B 1 561 ? 9.727 8.562 -25.156 1 71.56 561 LYS B CA 1
ATOM 9541 C C . LYS B 1 561 ? 8.766 9.641 -25.656 1 71.56 561 LYS B C 1
ATOM 9543 O O . LYS B 1 561 ? 7.555 9.562 -25.422 1 71.56 561 LYS B O 1
ATOM 9548 N N . MET B 1 562 ? 9.43 10.625 -26.344 1 71.75 562 MET B N 1
ATOM 9549 C CA . MET B 1 562 ? 8.641 11.711 -26.922 1 71.75 562 MET B CA 1
ATOM 9550 C C . MET B 1 562 ? 7.641 11.172 -27.938 1 71.75 562 MET B C 1
ATOM 9552 O O . MET B 1 562 ? 6.496 11.625 -27.984 1 71.75 562 MET B O 1
ATOM 9556 N N . LEU B 1 563 ? 8.109 10.297 -28.656 1 73.75 563 LEU B N 1
ATOM 9557 C CA . LEU B 1 563 ? 7.246 9.727 -29.688 1 73.75 563 LEU B CA 1
ATOM 9558 C C . LEU B 1 563 ? 6.152 8.867 -29.062 1 73.75 563 LEU B C 1
ATOM 9560 O O . LEU B 1 563 ? 5.012 8.875 -29.531 1 73.75 563 LEU B O 1
ATOM 9564 N N . ASP B 1 564 ? 6.574 8.234 -28.047 1 65.06 564 ASP B N 1
ATOM 9565 C CA . ASP B 1 564 ? 5.617 7.367 -27.375 1 65.06 564 ASP B CA 1
ATOM 9566 C C . ASP B 1 564 ? 4.508 8.188 -26.719 1 65.06 564 ASP B C 1
ATOM 9568 O O . ASP B 1 564 ? 3.352 7.762 -26.672 1 65.06 564 ASP B O 1
ATOM 9572 N N . GLU B 1 565 ? 5.004 9.328 -26.391 1 59.03 565 GLU B N 1
ATOM 9573 C CA . GLU B 1 565 ? 4.07 10.195 -25.672 1 59.03 565 GLU B CA 1
ATOM 9574 C C . GLU B 1 565 ? 3.371 11.156 -26.625 1 59.03 565 GLU B C 1
ATOM 9576 O O . GLU B 1 565 ? 2.467 11.898 -26.234 1 59.03 565 GLU B O 1
ATOM 9581 N N . SER B 1 566 ? 3.871 11.203 -27.906 1 58.69 566 SER B N 1
ATOM 9582 C CA . SER B 1 566 ? 3.365 12.164 -28.891 1 58.69 566 SER B CA 1
ATOM 9583 C C . SER B 1 566 ? 1.979 11.773 -29.391 1 58.69 566 SER B C 1
ATOM 9585 O O . SER B 1 566 ? 1.676 10.586 -29.516 1 58.69 566 SER B O 1
ATOM 9587 N N . PHE B 1 567 ? 1.178 12.836 -29.344 1 54 567 PHE B N 1
ATOM 9588 C CA . PHE B 1 567 ? -0.177 12.68 -29.859 1 54 567 PHE B CA 1
ATOM 9589 C C . PHE B 1 567 ? -0.212 12.898 -31.375 1 54 567 PHE B C 1
ATOM 9591 O O . PHE B 1 567 ? 0.151 13.977 -31.844 1 54 567 PHE B O 1
ATOM 9598 N N . GLN B 1 568 ? -0.737 11.945 -32.094 1 54.22 568 GLN B N 1
ATOM 9599 C CA . GLN B 1 568 ? -0.954 12.039 -33.531 1 54.22 568 GLN B CA 1
ATOM 9600 C C . GLN B 1 568 ? 0.28 12.594 -34.219 1 54.22 568 GLN B C 1
ATOM 9602 O O . GLN B 1 568 ? 0.166 13.461 -35.094 1 54.22 568 GLN B O 1
ATOM 9607 N N . GLY B 1 569 ? 1.508 12.102 -33.75 1 59.38 569 GLY B N 1
ATOM 9608 C CA . GLY B 1 569 ? 2.727 12.492 -34.438 1 59.38 569 GLY B CA 1
ATOM 9609 C C . GLY B 1 569 ? 3.135 13.93 -34.156 1 59.38 569 GLY B C 1
ATOM 9610 O O . GLY B 1 569 ? 3.877 14.531 -34.938 1 59.38 569 GLY B O 1
ATOM 9611 N N . SER B 1 570 ? 2.59 14.586 -33.156 1 64.81 570 SER B N 1
ATOM 9612 C CA . SER B 1 570 ? 2.908 15.977 -32.875 1 64.81 570 SER B CA 1
ATOM 9613 C C . SER B 1 570 ? 4.395 16.156 -32.562 1 64.81 570 SER B C 1
ATOM 9615 O O . SER B 1 570 ? 4.969 17.203 -32.875 1 64.81 570 SER B O 1
ATOM 9617 N N . ALA B 1 571 ? 4.848 15.156 -32.094 1 69 571 ALA B N 1
ATOM 9618 C CA . ALA B 1 571 ? 6.258 15.297 -31.75 1 69 571 ALA B CA 1
ATOM 9619 C C . ALA B 1 571 ? 7.156 14.828 -32.875 1 69 571 ALA B C 1
ATOM 9621 O O . ALA B 1 571 ? 8.383 14.867 -32.781 1 69 571 ALA B O 1
ATOM 9622 N N . ASP B 1 572 ? 6.492 14.5 -33.938 1 79.12 572 ASP B N 1
ATOM 9623 C CA . ASP B 1 572 ? 7.277 13.922 -35 1 79.12 572 ASP B CA 1
ATOM 9624 C C . ASP B 1 572 ? 8.297 14.93 -35.562 1 79.12 572 ASP B C 1
ATOM 9626 O O . ASP B 1 572 ? 9.469 14.594 -35.75 1 79.12 572 ASP B O 1
ATOM 9630 N N . THR B 1 573 ? 7.746 16.094 -35.719 1 80.81 573 THR B N 1
ATOM 9631 C CA . THR B 1 573 ? 8.617 17.109 -36.312 1 80.81 573 THR B CA 1
ATOM 9632 C C . THR B 1 573 ? 9.781 17.422 -35.375 1 80.81 573 THR B C 1
ATOM 9634 O O . THR B 1 573 ? 10.93 17.516 -35.812 1 80.81 573 THR B O 1
ATOM 9637 N N . GLN B 1 574 ? 9.406 17.516 -34.219 1 80.56 574 GLN B N 1
ATOM 9638 C CA . GLN B 1 574 ? 10.453 17.812 -33.25 1 80.56 574 GLN B CA 1
ATOM 9639 C C . GLN B 1 574 ? 11.438 16.656 -33.125 1 80.56 574 GLN B C 1
ATOM 9641 O O . GLN B 1 574 ? 12.648 16.875 -33.031 1 80.56 574 GLN B O 1
ATOM 9646 N N . ALA B 1 575 ? 10.875 15.555 -33.062 1 84.81 575 ALA B N 1
ATOM 9647 C CA . ALA B 1 575 ? 11.727 14.367 -32.969 1 84.81 575 ALA B CA 1
ATOM 9648 C C . ALA B 1 575 ? 12.648 14.266 -34.188 1 84.81 575 ALA B C 1
ATOM 9650 O O . ALA B 1 575 ? 13.844 13.969 -34.031 1 84.81 575 ALA B O 1
ATOM 9651 N N . LEU B 1 576 ? 12.102 14.547 -35.281 1 88.62 576 LEU B N 1
ATOM 9652 C CA . LEU B 1 576 ? 12.898 14.508 -36.5 1 88.62 576 LEU B CA 1
ATOM 9653 C C . LEU B 1 576 ? 13.977 15.586 -36.469 1 88.62 576 LEU B C 1
ATOM 9655 O O . LEU B 1 576 ? 15.117 15.352 -36.875 1 88.62 576 LEU B O 1
ATOM 9659 N N . ASP B 1 577 ? 13.594 16.703 -35.938 1 85.94 577 ASP B N 1
ATOM 9660 C CA . ASP B 1 577 ? 14.562 17.797 -35.844 1 85.94 577 ASP B CA 1
ATOM 9661 C C . ASP B 1 577 ? 15.703 17.438 -34.906 1 85.94 577 ASP B C 1
ATOM 9663 O O . ASP B 1 577 ? 16.859 17.734 -35.188 1 85.94 577 ASP B O 1
ATOM 9667 N N . TRP B 1 578 ? 15.336 16.828 -33.875 1 86.25 578 TRP B N 1
ATOM 9668 C CA . TRP B 1 578 ? 16.359 16.453 -32.875 1 86.25 578 TRP B CA 1
ATOM 9669 C C . TRP B 1 578 ? 17.281 15.398 -33.469 1 86.25 578 TRP B C 1
ATOM 9671 O O . TRP B 1 578 ? 18.5 15.477 -33.281 1 86.25 578 TRP B O 1
ATOM 9681 N N . LEU B 1 579 ? 16.734 14.5 -34.188 1 90.81 579 LEU B N 1
ATOM 9682 C CA . LEU B 1 579 ? 17.547 13.453 -34.781 1 90.81 579 LEU B CA 1
ATOM 9683 C C . LEU B 1 579 ? 18.422 14.031 -35.906 1 90.81 579 LEU B C 1
ATOM 9685 O O . LEU B 1 579 ? 19.562 13.594 -36.094 1 90.81 579 LEU B O 1
ATOM 9689 N N . GLU B 1 580 ? 17.891 15 -36.531 1 90.12 580 GLU B N 1
ATOM 9690 C CA . GLU B 1 580 ? 18.672 15.68 -37.562 1 90.12 580 GLU B CA 1
ATOM 9691 C C . GLU B 1 580 ? 19.844 16.438 -36.969 1 90.12 580 GLU B C 1
ATOM 9693 O O . GLU B 1 580 ? 20.953 16.406 -37.469 1 90.12 580 GLU B O 1
ATOM 9698 N N . THR B 1 581 ? 19.5 17.047 -35.938 1 88.06 581 THR B N 1
ATOM 9699 C CA . THR B 1 581 ? 20.562 17.766 -35.219 1 88.06 581 THR B CA 1
ATOM 9700 C C . THR B 1 581 ? 21.625 16.781 -34.719 1 88.06 581 THR B C 1
ATOM 9702 O O . THR B 1 581 ? 22.828 17.062 -34.812 1 88.06 581 THR B O 1
ATOM 9705 N N . ALA B 1 582 ? 21.156 15.742 -34.219 1 89.88 582 ALA B N 1
ATOM 9706 C CA . ALA B 1 582 ? 22.094 14.727 -33.75 1 89.88 582 ALA B CA 1
ATOM 9707 C C . ALA B 1 582 ? 22.953 14.188 -34.875 1 89.88 582 ALA B C 1
ATOM 9709 O O . ALA B 1 582 ? 24.172 14.016 -34.719 1 89.88 582 ALA B O 1
ATOM 9710 N N . ARG B 1 583 ? 22.281 13.938 -36 1 90.94 583 ARG B N 1
ATOM 9711 C CA . ARG B 1 583 ? 23.031 13.438 -37.125 1 90.94 583 ARG B CA 1
ATOM 9712 C C . ARG B 1 583 ? 24.094 14.438 -37.594 1 90.94 583 ARG B C 1
ATOM 9714 O O . ARG B 1 583 ? 25.25 14.07 -37.844 1 90.94 583 ARG B O 1
ATOM 9721 N N . THR B 1 584 ? 23.75 15.688 -37.594 1 89.31 584 THR B N 1
ATOM 9722 C CA . THR B 1 584 ? 24.656 16.75 -38.031 1 89.31 584 THR B CA 1
ATOM 9723 C C . THR B 1 584 ? 25.828 16.891 -37.031 1 89.31 584 THR B C 1
ATOM 9725 O O . THR B 1 584 ? 26.984 17.016 -37.469 1 89.31 584 THR B O 1
ATOM 9728 N N . MET B 1 585 ? 25.438 16.812 -35.875 1 87.19 585 MET B N 1
ATOM 9729 C CA . MET B 1 585 ? 26.484 16.984 -34.875 1 87.19 585 MET B CA 1
ATOM 9730 C C . MET B 1 585 ? 27.438 15.789 -34.875 1 87.19 585 MET B C 1
ATOM 9732 O O . MET B 1 585 ? 28.656 15.961 -34.781 1 87.19 585 MET B O 1
ATOM 9736 N N . CYS B 1 586 ? 26.906 14.672 -34.969 1 88.81 586 CYS B N 1
ATOM 9737 C CA . CYS B 1 586 ? 27.734 13.477 -34.969 1 88.81 586 CYS B CA 1
ATOM 9738 C C . CYS B 1 586 ? 28.594 13.414 -36.25 1 88.81 586 CYS B C 1
ATOM 9740 O O . CYS B 1 586 ? 29.719 12.945 -36.188 1 88.81 586 CYS B O 1
ATOM 9742 N N . ARG B 1 587 ? 28.031 13.867 -37.312 1 87.12 587 ARG B N 1
ATOM 9743 C CA . ARG B 1 587 ? 28.797 13.938 -38.562 1 87.12 587 ARG B CA 1
ATOM 9744 C C . ARG B 1 587 ? 29.953 14.922 -38.438 1 87.12 587 ARG B C 1
ATOM 9746 O O . ARG B 1 587 ? 31.078 14.617 -38.844 1 87.12 587 ARG B O 1
ATOM 9753 N N . THR B 1 588 ? 29.656 16 -37.781 1 85.62 588 THR B N 1
ATOM 9754 C CA . THR B 1 588 ? 30.656 17.062 -37.656 1 85.62 588 THR B CA 1
ATOM 9755 C C . THR B 1 588 ? 31.75 16.641 -36.656 1 8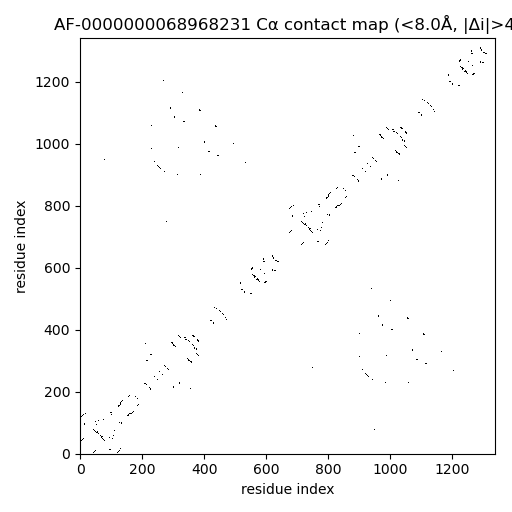5.62 588 THR B C 1
ATOM 9757 O O . THR B 1 588 ? 32.938 16.938 -36.875 1 85.62 588 THR B O 1
ATOM 9760 N N . MET B 1 589 ? 31.344 15.906 -35.719 1 85.31 589 MET B N 1
ATOM 9761 C CA . MET B 1 589 ? 32.312 15.516 -34.688 1 85.31 589 MET B CA 1
ATOM 9762 C C . MET B 1 589 ? 32.875 14.133 -34.969 1 85.31 589 MET B C 1
ATOM 9764 O O . MET B 1 589 ? 33.625 13.586 -34.188 1 85.31 589 MET B O 1
ATOM 9768 N N . ALA B 1 590 ? 32.531 13.578 -36.062 1 82.25 590 ALA B N 1
ATOM 9769 C CA . ALA B 1 590 ? 33.031 12.273 -36.5 1 82.25 590 ALA B CA 1
ATOM 9770 C C . ALA B 1 590 ? 32.688 11.18 -35.5 1 82.25 590 ALA B C 1
ATOM 9772 O O . ALA B 1 590 ? 33.5 10.32 -35.219 1 82.25 590 ALA B O 1
ATOM 9773 N N . MET B 1 591 ? 31.562 11.336 -34.938 1 87.12 591 MET B N 1
ATOM 9774 C CA . MET B 1 591 ? 31.062 10.328 -34 1 87.12 591 MET B CA 1
ATOM 9775 C C . MET B 1 591 ? 29.984 9.469 -34.656 1 87.12 591 MET B C 1
ATOM 9777 O O . MET B 1 591 ? 28.859 9.375 -34.125 1 87.12 591 MET B O 1
ATOM 9781 N N . PHE B 1 592 ? 30.375 8.891 -35.719 1 87.19 592 PHE B N 1
ATOM 9782 C CA . PHE B 1 592 ? 29.422 8.141 -36.531 1 87.19 592 PHE B CA 1
ATOM 9783 C C . PHE B 1 592 ? 28.906 6.918 -35.75 1 87.19 592 PHE B C 1
ATOM 9785 O O . PHE B 1 592 ? 27.766 6.5 -35.938 1 87.19 592 PHE B O 1
ATOM 9792 N N . ASP B 1 593 ? 29.609 6.438 -34.875 1 84 593 ASP B N 1
ATOM 9793 C CA . ASP B 1 593 ? 29.203 5.242 -34.125 1 84 593 ASP B CA 1
ATOM 9794 C C . ASP B 1 593 ? 28.062 5.551 -33.156 1 84 593 ASP B C 1
ATOM 9796 O O . ASP B 1 593 ? 27.141 4.75 -33 1 84 593 ASP B O 1
ATOM 9800 N N . ALA B 1 594 ? 28.234 6.645 -32.562 1 83.88 594 ALA B N 1
ATOM 9801 C CA . ALA B 1 594 ? 27.219 7.02 -31.609 1 83.88 594 ALA B CA 1
ATOM 9802 C C . ALA B 1 594 ? 25.859 7.164 -32.281 1 83.88 594 ALA B C 1
ATOM 9804 O O . ALA B 1 594 ? 24.844 6.652 -31.781 1 83.88 594 ALA B O 1
ATOM 9805 N N . TYR B 1 595 ? 25.828 7.773 -33.438 1 89.69 595 TYR B N 1
ATOM 9806 C CA . TYR B 1 595 ? 24.578 7.996 -34.156 1 89.69 595 TYR B CA 1
ATOM 9807 C C . TYR B 1 595 ? 24.062 6.699 -34.781 1 89.69 595 TYR B C 1
ATOM 9809 O O . TYR B 1 595 ? 22.875 6.371 -34.688 1 89.69 595 TYR B O 1
ATOM 9817 N N . ASN B 1 596 ? 24.938 5.969 -35.438 1 86.62 596 ASN B N 1
ATOM 9818 C CA . ASN B 1 596 ? 24.516 4.738 -36.094 1 86.62 596 ASN B CA 1
ATOM 9819 C C . ASN B 1 596 ? 24 3.707 -35.094 1 86.62 596 ASN B C 1
ATOM 9821 O O . ASN B 1 596 ? 23.016 3.027 -35.375 1 86.62 596 ASN B O 1
ATOM 9825 N N . ASN B 1 597 ? 24.578 3.695 -34.031 1 81.94 597 ASN B N 1
ATOM 9826 C CA . ASN B 1 597 ? 24.109 2.803 -32.969 1 81.94 597 ASN B CA 1
ATOM 9827 C C . ASN B 1 597 ? 22.766 3.26 -32.406 1 81.94 597 ASN B C 1
ATOM 9829 O O . ASN B 1 597 ? 21.891 2.438 -32.125 1 81.94 597 ASN B O 1
ATOM 9833 N N . ALA B 1 598 ? 22.672 4.508 -32.219 1 84.19 598 ALA B N 1
ATOM 9834 C CA . ALA B 1 598 ? 21.422 5.066 -31.719 1 84.19 598 ALA B CA 1
ATOM 9835 C C . ALA B 1 598 ? 20.266 4.832 -32.688 1 84.19 598 ALA B C 1
ATOM 9837 O O . ALA B 1 598 ? 19.141 4.574 -32.281 1 84.19 598 ALA B O 1
ATOM 9838 N N . LEU B 1 599 ? 20.609 4.871 -33.969 1 85.81 599 LEU B N 1
ATOM 9839 C CA . LEU B 1 599 ? 19.578 4.66 -35 1 85.81 599 LEU B CA 1
ATOM 9840 C C . LEU B 1 599 ? 19.047 3.232 -34.938 1 85.81 599 LEU B C 1
ATOM 9842 O O . LEU B 1 599 ? 17.875 2.992 -35.25 1 85.81 599 LEU B O 1
ATOM 9846 N N . ASP B 1 600 ? 19.812 2.379 -34.531 1 80.25 600 ASP B N 1
ATOM 9847 C CA . ASP B 1 600 ? 19.375 1 -34.375 1 80.25 600 ASP B CA 1
ATOM 9848 C C . ASP B 1 600 ? 18.312 0.898 -33.281 1 80.25 600 ASP B C 1
ATOM 9850 O O . ASP B 1 600 ? 17.328 0.164 -33.406 1 80.25 600 ASP B O 1
ATOM 9854 N N . VAL B 1 601 ? 18.562 1.688 -32.344 1 77.12 601 VAL B N 1
ATOM 9855 C CA . VAL B 1 601 ? 17.609 1.703 -31.234 1 77.12 601 VAL B CA 1
ATOM 9856 C C . VAL B 1 601 ? 16.281 2.324 -31.688 1 77.12 601 VAL B C 1
ATOM 9858 O O . VAL B 1 601 ? 15.211 1.822 -31.359 1 77.12 601 VAL B O 1
ATOM 9861 N N . VAL B 1 602 ? 16.438 3.346 -32.469 1 81.06 602 VAL B N 1
ATOM 9862 C CA . VAL B 1 602 ? 15.242 4.02 -32.969 1 81.06 602 VAL B CA 1
ATOM 9863 C C . VAL B 1 602 ? 14.461 3.07 -33.875 1 81.06 602 VAL B C 1
ATOM 9865 O O . VAL B 1 602 ? 13.234 2.965 -33.75 1 81.06 602 VAL B O 1
ATOM 9868 N N . LYS B 1 603 ? 15.141 2.451 -34.656 1 80.5 603 LYS B N 1
ATOM 9869 C CA . LYS B 1 603 ? 14.5 1.544 -35.594 1 80.5 603 LYS B CA 1
ATOM 9870 C C . LYS B 1 603 ? 13.727 0.445 -34.875 1 80.5 603 LYS B C 1
ATOM 9872 O O . LYS B 1 603 ? 12.656 0.041 -35.312 1 80.5 603 LYS B O 1
ATOM 9877 N N . GLU B 1 604 ? 14.172 0.123 -33.719 1 72.31 604 GLU B N 1
ATOM 9878 C CA . GLU B 1 604 ? 13.57 -0.966 -32.969 1 72.31 604 GLU B CA 1
ATOM 9879 C C . GLU B 1 604 ? 12.359 -0.479 -32.156 1 72.31 604 GLU B C 1
ATOM 9881 O O . GLU B 1 604 ? 11.422 -1.241 -31.922 1 72.31 604 GLU B O 1
ATOM 9886 N N . ARG B 1 605 ? 12.367 0.709 -31.906 1 73.38 605 ARG B N 1
ATOM 9887 C CA . ARG B 1 605 ? 11.422 1.149 -30.891 1 73.38 605 ARG B CA 1
ATOM 9888 C C . ARG B 1 605 ? 10.344 2.049 -31.484 1 73.38 605 ARG B C 1
ATOM 9890 O O . ARG B 1 605 ? 9.32 2.312 -30.844 1 73.38 605 ARG B O 1
ATOM 9897 N N . VAL B 1 606 ? 10.586 2.551 -32.688 1 75.25 606 VAL B N 1
ATOM 9898 C CA . VAL B 1 606 ? 9.664 3.543 -33.219 1 75.25 606 VAL B CA 1
ATOM 9899 C C . VAL B 1 606 ? 8.773 2.902 -34.281 1 75.25 606 VAL B C 1
ATOM 9901 O O . VAL B 1 606 ? 9.188 1.959 -34.969 1 75.25 606 VAL B O 1
ATOM 9904 N N . PRO B 1 607 ? 7.52 3.365 -34.438 1 72.5 607 PRO B N 1
ATOM 9905 C CA . PRO B 1 607 ? 6.609 2.834 -35.438 1 72.5 607 PRO B CA 1
ATOM 9906 C C . PRO B 1 607 ? 7.125 3.045 -36.875 1 72.5 607 PRO B C 1
ATOM 9908 O O . PRO B 1 607 ? 7.855 4.004 -37.125 1 72.5 607 PRO B O 1
ATOM 9911 N N . PRO B 1 608 ? 6.785 2.102 -37.719 1 74.94 608 PRO B N 1
ATOM 9912 C CA . PRO B 1 608 ? 7.238 2.184 -39.094 1 74.94 608 PRO B CA 1
ATOM 9913 C C . PRO B 1 608 ? 6.855 3.502 -39.75 1 74.94 608 PRO B C 1
ATOM 9915 O O . PRO B 1 608 ? 7.59 4.004 -40.625 1 74.94 608 PRO B O 1
ATOM 9918 N N . ALA B 1 609 ? 5.844 4.055 -39.344 1 78.5 609 ALA B N 1
ATOM 9919 C CA . ALA B 1 609 ? 5.434 5.32 -39.938 1 78.5 609 ALA B CA 1
ATOM 9920 C C . ALA B 1 609 ? 6.465 6.414 -39.688 1 78.5 609 ALA B C 1
ATOM 9922 O O . ALA B 1 609 ? 6.723 7.254 -40.562 1 78.5 609 ALA B O 1
ATOM 9923 N N . PHE B 1 610 ? 7.031 6.352 -38.625 1 83.38 610 PHE B N 1
ATOM 9924 C CA . PHE B 1 610 ? 8.055 7.34 -38.281 1 83.38 610 PHE B CA 1
ATOM 9925 C C . PHE B 1 610 ? 9.352 7.043 -39.031 1 83.38 610 PHE B C 1
ATOM 9927 O O . PHE B 1 610 ? 10.062 7.965 -39.438 1 83.38 610 PHE B O 1
ATOM 9934 N N . LEU B 1 611 ? 9.547 5.793 -39.219 1 83.88 611 LEU B N 1
ATOM 9935 C CA . LEU B 1 611 ? 10.742 5.426 -39.969 1 83.88 611 LEU B CA 1
ATOM 9936 C C . LEU B 1 611 ? 10.656 5.926 -41.406 1 83.88 611 LEU B C 1
ATOM 9938 O O . LEU B 1 611 ? 11.656 6.367 -41.969 1 83.88 611 LEU B O 1
ATOM 9942 N N . ASP B 1 612 ? 9.484 5.898 -41.844 1 83.06 612 ASP B N 1
ATOM 9943 C CA . ASP B 1 612 ? 9.273 6.438 -43.188 1 83.06 612 ASP B CA 1
ATOM 9944 C C . ASP B 1 612 ? 9.555 7.938 -43.219 1 83.06 612 ASP B C 1
ATOM 9946 O O . ASP B 1 612 ? 10.141 8.438 -44.188 1 83.06 612 ASP B O 1
ATOM 9950 N N . LYS B 1 613 ? 9.227 8.57 -42.219 1 87 613 LYS B N 1
ATOM 9951 C CA . LYS B 1 613 ? 9.484 10.008 -42.125 1 87 613 LYS B CA 1
ATOM 9952 C C . LYS B 1 613 ? 10.977 10.297 -42 1 87 613 LYS B C 1
ATOM 9954 O O . LYS B 1 613 ? 11.477 11.266 -42.562 1 87 613 LYS B O 1
ATOM 9959 N N . MET B 1 614 ? 11.617 9.492 -41.344 1 89.62 614 MET B N 1
ATOM 9960 C CA . MET B 1 614 ? 13.07 9.625 -41.219 1 89.62 614 MET B CA 1
ATOM 9961 C C . MET B 1 614 ? 13.758 9.422 -42.562 1 89.62 614 MET B C 1
ATOM 9963 O O . MET B 1 614 ? 14.672 10.172 -42.906 1 89.62 614 MET B O 1
ATOM 9967 N N . ALA B 1 615 ? 13.227 8.43 -43.219 1 86.62 615 ALA B N 1
ATOM 9968 C CA . ALA B 1 615 ? 13.789 8.156 -44.531 1 86.62 615 ALA B CA 1
ATOM 9969 C C . ALA B 1 615 ? 13.555 9.336 -45.5 1 86.62 615 ALA B C 1
ATOM 9971 O O . ALA B 1 615 ? 14.445 9.711 -46.25 1 86.62 615 ALA B O 1
ATOM 9972 N N . SER B 1 616 ? 12.43 9.922 -45.375 1 87.5 616 SER B N 1
ATOM 9973 C CA . SER B 1 616 ? 12.086 11.047 -46.25 1 87.5 616 SER B CA 1
ATOM 9974 C C . SER B 1 616 ? 12.93 12.273 -45.938 1 87.5 616 SER B C 1
ATOM 9976 O O . SER B 1 616 ? 13.234 13.07 -46.812 1 87.5 616 SER B O 1
ATOM 9978 N N . ARG B 1 617 ? 13.383 12.375 -44.688 1 88.25 617 ARG B N 1
ATOM 9979 C CA . ARG B 1 617 ? 14.203 13.508 -44.281 1 88.25 617 ARG B CA 1
ATOM 9980 C C . ARG B 1 617 ? 15.688 13.203 -44.438 1 88.25 617 ARG B C 1
ATOM 9982 O O . ARG B 1 617 ? 16.531 14.031 -44.125 1 88.25 617 ARG B O 1
ATOM 9989 N N . GLY B 1 618 ? 15.922 12 -44.875 1 86.06 618 GLY B N 1
ATOM 9990 C CA . GLY B 1 618 ? 17.297 11.609 -45.188 1 86.06 618 GLY B CA 1
ATOM 9991 C C . GLY B 1 618 ? 18.094 11.273 -43.938 1 86.06 618 GLY B C 1
ATOM 9992 O O . GLY B 1 618 ? 19.312 11.461 -43.906 1 86.06 618 GLY B O 1
ATOM 9993 N N . LEU B 1 619 ? 17.453 10.867 -42.906 1 90.56 619 LEU B N 1
ATOM 9994 C CA . LEU B 1 619 ? 18.125 10.57 -41.625 1 90.56 619 LEU B CA 1
ATOM 9995 C C . LEU B 1 619 ? 18.672 9.141 -41.656 1 90.56 619 LEU B C 1
ATOM 9997 O O . LEU B 1 619 ? 18.328 8.336 -40.781 1 90.56 619 LEU B O 1
ATOM 10001 N N . TYR B 1 620 ? 19.5 8.898 -42.594 1 88.44 620 TYR B N 1
ATOM 10002 C CA . TYR B 1 620 ? 20.156 7.605 -42.781 1 88.44 620 TYR B CA 1
ATOM 10003 C C . TYR B 1 620 ? 21.406 7.512 -41.906 1 88.44 620 TYR B C 1
ATOM 10005 O O . TYR B 1 620 ? 21.891 8.523 -41.406 1 88.44 620 TYR B O 1
ATOM 10013 N N . PRO B 1 621 ? 21.812 6.316 -41.625 1 90 621 PRO B N 1
ATOM 10014 C CA . PRO B 1 621 ? 23.078 6.191 -40.906 1 90 621 PRO B CA 1
ATOM 10015 C C . PRO B 1 621 ? 24.219 6.941 -41.594 1 90 621 PRO B C 1
ATOM 10017 O O . PRO B 1 621 ? 24.188 7.113 -42.844 1 90 621 PRO B O 1
ATOM 10020 N N . ILE B 1 622 ? 25.125 7.418 -40.781 1 90.06 622 ILE B N 1
ATOM 10021 C CA . ILE B 1 622 ? 26.281 8.133 -41.312 1 90.06 622 ILE B CA 1
ATOM 10022 C C . ILE B 1 622 ? 27.203 7.148 -42.031 1 90.06 622 ILE B C 1
ATOM 10024 O O . ILE B 1 622 ? 27.734 6.223 -41.406 1 90.06 622 ILE B O 1
ATOM 10028 N N . ASP B 1 623 ? 27.359 7.332 -43.312 1 87.19 623 ASP B N 1
ATOM 10029 C CA . ASP B 1 623 ? 28.109 6.383 -44.125 1 87.19 623 ASP B CA 1
ATOM 10030 C C . ASP B 1 623 ? 29.562 6.828 -44.312 1 87.19 623 ASP B C 1
ATOM 10032 O O . ASP B 1 623 ? 29.938 7.902 -43.844 1 87.19 623 ASP B O 1
ATOM 10036 N N . SER B 1 624 ? 30.297 5.934 -44.938 1 86.5 624 SER B N 1
ATOM 10037 C CA . SER B 1 624 ? 31.734 6.137 -45.125 1 86.5 624 SER B CA 1
ATOM 10038 C C . SER B 1 624 ? 32 7.312 -46.062 1 86.5 624 SER B C 1
ATOM 10040 O O . SER B 1 624 ? 33.094 7.902 -46.031 1 86.5 624 SER B O 1
ATOM 10042 N N . SER B 1 625 ? 31.047 7.672 -46.906 1 86.69 625 SER B N 1
ATOM 10043 C CA . SER B 1 625 ? 31.219 8.797 -47.812 1 86.69 625 SER B CA 1
ATOM 10044 C C . SER B 1 625 ? 31.109 10.125 -47.062 1 86.69 625 SER B C 1
ATOM 10046 O O . SER B 1 625 ? 31.703 11.125 -47.469 1 86.69 625 SER B O 1
ATOM 10048 N N . GLU B 1 626 ? 30.344 10.188 -46.031 1 86.88 626 GLU B N 1
ATOM 10049 C CA . GLU B 1 626 ? 30.125 11.406 -45.25 1 86.88 626 GLU B CA 1
ATOM 10050 C C . GLU B 1 626 ? 31.188 11.578 -44.156 1 86.88 626 GLU B C 1
ATOM 10052 O O . GLU B 1 626 ? 31.609 12.703 -43.875 1 86.88 626 GLU B O 1
ATOM 10057 N N . CYS B 1 627 ? 31.484 10.586 -43.5 1 81.56 627 CYS B N 1
ATOM 10058 C CA . CYS B 1 627 ? 32.531 10.586 -42.469 1 81.56 627 CYS B CA 1
ATOM 10059 C C . CYS B 1 627 ? 33.531 9.477 -42.719 1 81.56 627 CYS B C 1
ATOM 10061 O O . CYS B 1 627 ? 33.188 8.289 -42.719 1 81.56 627 CYS B O 1
ATOM 10063 N N . LYS B 1 628 ? 34.75 9.953 -42.812 1 79.56 628 LYS B N 1
ATOM 10064 C CA . LYS B 1 628 ? 35.812 9.008 -43.031 1 79.56 628 LYS B CA 1
ATOM 10065 C C . LYS B 1 628 ? 36.031 8.102 -41.812 1 79.56 628 LYS B C 1
ATOM 10067 O O . LYS B 1 628 ? 36.031 8.578 -40.656 1 79.56 628 LYS B O 1
ATOM 10072 N N . GLY B 1 629 ? 35.719 6.68 -42.031 1 78.38 629 GLY B N 1
ATOM 10073 C CA . GLY B 1 629 ? 35.906 5.734 -40.938 1 78.38 629 GLY B CA 1
ATOM 10074 C C . GLY B 1 629 ? 34.656 4.938 -40.625 1 78.38 629 GLY B C 1
ATOM 10075 O O . GLY B 1 629 ? 34.719 3.951 -39.875 1 78.38 629 GLY B O 1
ATOM 10076 N N . SER B 1 630 ? 33.531 5.531 -40.969 1 82.31 630 SER B N 1
ATOM 10077 C CA . SER B 1 630 ? 32.281 4.812 -40.719 1 82.31 630 SER B CA 1
ATOM 10078 C C . SER B 1 630 ? 32.25 3.465 -41.438 1 82.31 630 SER B C 1
ATOM 10080 O O . SER B 1 630 ? 32.656 3.371 -42.594 1 82.31 630 SER B O 1
ATOM 10082 N N . PRO B 1 631 ? 31.938 2.5 -40.75 1 82 631 PRO B N 1
ATOM 10083 C CA . PRO B 1 631 ? 31.922 1.167 -41.344 1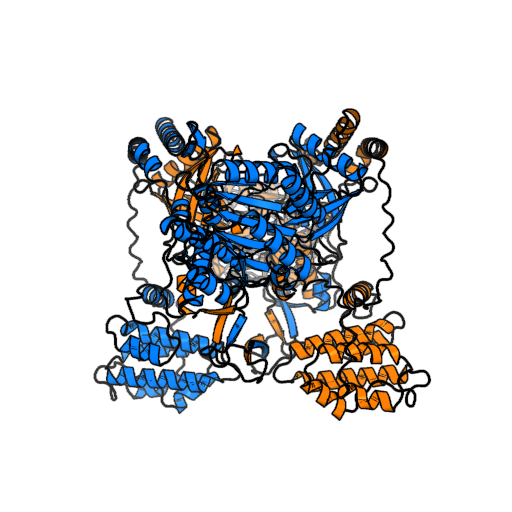 82 631 PRO B CA 1
ATOM 10084 C C . PRO B 1 631 ? 30.703 0.936 -42.219 1 82 631 PRO B C 1
ATOM 10086 O O . PRO B 1 631 ? 30.625 -0.068 -42.938 1 82 631 PRO B O 1
ATOM 10089 N N . VAL B 1 632 ? 29.828 1.863 -42.312 1 85.31 632 VAL B N 1
ATOM 10090 C CA . VAL B 1 632 ? 28.594 1.662 -43.062 1 85.31 632 VAL B CA 1
ATOM 10091 C C . VAL B 1 632 ? 28.766 2.176 -44.5 1 85.31 632 VAL B C 1
ATOM 10093 O O . VAL B 1 632 ? 29.125 3.338 -44.719 1 85.31 632 VAL B O 1
ATOM 10096 N N . ALA B 1 633 ? 28.656 1.276 -45.438 1 84.81 633 ALA B N 1
ATOM 10097 C CA . ALA B 1 633 ? 28.75 1.643 -46.844 1 84.81 633 ALA B CA 1
ATOM 10098 C C . ALA B 1 633 ? 27.547 2.465 -47.281 1 84.81 633 ALA B C 1
ATOM 10100 O O . ALA B 1 633 ? 26.453 2.32 -46.719 1 84.81 633 ALA B O 1
ATOM 10101 N N . PRO B 1 634 ? 27.75 3.375 -48.156 1 86.25 634 PRO B N 1
ATOM 10102 C CA . PRO B 1 634 ? 26.656 4.234 -48.625 1 86.25 634 PRO B CA 1
ATOM 10103 C C . PRO B 1 634 ? 25.438 3.445 -49.094 1 86.25 634 PRO B C 1
ATOM 10105 O O . PRO B 1 634 ? 24.312 3.846 -48.844 1 86.25 634 PRO B O 1
ATOM 10108 N N . GLU B 1 635 ? 25.656 2.316 -49.688 1 81.44 635 GLU B N 1
ATOM 10109 C CA . GLU B 1 635 ? 24.531 1.501 -50.156 1 81.44 635 GLU B CA 1
ATOM 10110 C C . GLU B 1 635 ? 23.781 0.881 -49 1 81.44 635 GLU B C 1
ATOM 10112 O O . GLU B 1 635 ? 22.547 0.82 -49 1 81.44 635 GLU B O 1
ATOM 10117 N N . GLU B 1 636 ? 24.484 0.569 -48.031 1 82.12 636 GLU B N 1
ATOM 10118 C CA . GLU B 1 636 ? 23.891 -0.026 -46.844 1 82.12 636 GLU B CA 1
ATOM 10119 C C . GLU B 1 636 ? 23.109 1.007 -46.031 1 82.12 636 GLU B C 1
ATOM 10121 O O . GLU B 1 636 ? 22.062 0.689 -45.469 1 82.12 636 GLU B O 1
ATOM 10126 N N . ALA B 1 637 ? 23.609 2.125 -46.062 1 86.5 637 ALA B N 1
ATOM 10127 C CA . ALA B 1 637 ? 22.953 3.203 -45.344 1 86.5 637 ALA B CA 1
ATOM 10128 C C . ALA B 1 637 ? 21.594 3.531 -45.938 1 86.5 637 ALA B C 1
ATOM 10130 O O . ALA B 1 637 ? 20.625 3.775 -45.219 1 86.5 637 ALA B O 1
ATOM 10131 N N . ARG B 1 638 ? 21.484 3.445 -47.281 1 81.5 638 ARG B N 1
ATOM 10132 C CA . ARG B 1 638 ? 20.25 3.787 -47.969 1 81.5 638 ARG B CA 1
ATOM 10133 C C . ARG B 1 638 ? 19.188 2.711 -47.75 1 81.5 638 ARG B C 1
ATOM 10135 O O . ARG B 1 638 ? 17.984 2.986 -47.812 1 81.5 638 ARG B O 1
ATOM 10142 N N . LEU B 1 639 ? 19.625 1.563 -47.406 1 80.69 639 LEU B N 1
ATOM 10143 C CA . LEU B 1 639 ? 18.719 0.441 -47.219 1 80.69 639 LEU B CA 1
ATOM 10144 C C . LEU B 1 639 ? 18.375 0.249 -45.75 1 80.69 639 LEU B C 1
ATOM 10146 O O . LEU B 1 639 ? 17.625 -0.668 -45.375 1 80.69 639 LEU B O 1
ATOM 10150 N N . PHE B 1 640 ? 18.781 1.104 -44.969 1 85.62 640 PHE B N 1
ATOM 10151 C CA . PHE B 1 640 ? 18.672 0.927 -43.531 1 85.62 640 PHE B CA 1
ATOM 10152 C C . PHE B 1 640 ? 17.203 0.847 -43.125 1 85.62 640 PHE B C 1
ATOM 10154 O O . PHE B 1 640 ? 16.828 -0.002 -42.312 1 85.62 640 PHE B O 1
ATOM 10161 N N . PHE B 1 641 ? 16.391 1.659 -43.688 1 81.44 641 PHE B N 1
ATOM 10162 C CA . PHE B 1 641 ? 15.008 1.729 -43.219 1 81.44 641 PHE B CA 1
ATOM 10163 C C . PHE B 1 641 ? 14.164 0.665 -43.906 1 81.44 641 PHE B C 1
ATOM 10165 O O . PHE B 1 641 ? 13.094 0.302 -43.406 1 81.44 641 PHE B O 1
ATOM 10172 N N . THR B 1 642 ? 14.516 0.243 -45.125 1 73.62 642 THR B N 1
ATOM 10173 C CA . THR B 1 642 ? 13.742 -0.727 -45.875 1 73.62 642 THR B CA 1
ATOM 10174 C C . THR B 1 642 ? 14.141 -2.152 -45.5 1 73.62 642 THR B C 1
ATOM 10176 O O . THR B 1 642 ? 13.359 -3.088 -45.688 1 73.62 642 THR B O 1
ATOM 10179 N N . GLN B 1 643 ? 15.375 -2.365 -45.156 1 62.41 643 GLN B N 1
ATOM 10180 C CA . GLN B 1 643 ? 15.836 -3.717 -44.844 1 62.41 643 GLN B CA 1
ATOM 10181 C C . GLN B 1 643 ? 15.422 -4.145 -43.438 1 62.41 643 GLN B C 1
ATOM 10183 O O . GLN B 1 643 ? 15.539 -3.371 -42.5 1 62.41 643 GLN B O 1
ATOM 10188 N N . PRO B 1 644 ? 14.617 -5.129 -43.375 1 56.44 644 PRO B N 1
ATOM 10189 C CA . PRO B 1 644 ? 14.273 -5.66 -42.062 1 56.44 644 PRO B CA 1
ATOM 10190 C C . PRO B 1 644 ? 15.5 -5.977 -41.219 1 56.44 644 PRO B C 1
ATOM 10192 O O . PRO B 1 644 ? 16.594 -6.176 -41.75 1 56.44 644 PRO B O 1
ATOM 10195 N N . PHE B 1 645 ? 15.633 -5.578 -40.094 1 49.69 645 PHE B N 1
ATOM 10196 C CA . PHE B 1 645 ? 16.766 -5.957 -39.25 1 49.69 645 PHE B CA 1
ATOM 10197 C C . PHE B 1 645 ? 17.25 -7.359 -39.594 1 49.69 645 PHE B C 1
ATOM 10199 O O . PHE B 1 645 ? 16.453 -8.227 -39.938 1 49.69 645 PHE B O 1
ATOM 10206 N N . PRO B 1 646 ? 18.453 -7.621 -40.062 1 36.97 646 PRO B N 1
ATOM 10207 C CA . PRO B 1 646 ? 18.797 -9.039 -40.031 1 36.97 646 PRO B CA 1
ATOM 10208 C C . PRO B 1 646 ? 18.203 -9.789 -38.844 1 36.97 646 PRO B C 1
ATOM 10210 O O . PRO B 1 646 ? 18.219 -9.281 -37.719 1 36.97 646 PRO B O 1
ATOM 10213 N N . THR B 1 647 ? 17.156 -10.516 -39.219 1 31.86 647 THR B N 1
ATOM 10214 C CA . THR B 1 647 ? 16.625 -11.414 -38.188 1 31.86 647 THR B CA 1
ATOM 10215 C C . THR B 1 647 ? 17.766 -12.055 -37.406 1 31.86 647 THR B C 1
ATOM 10217 O O . THR B 1 647 ? 18.547 -12.828 -37.969 1 31.86 647 THR B O 1
ATOM 10220 N N . ALA B 1 648 ? 18.641 -11.445 -36.812 1 29.97 648 ALA B N 1
ATOM 10221 C CA . ALA B 1 648 ? 19.438 -12.344 -35.969 1 29.97 648 ALA B CA 1
ATOM 10222 C C . ALA B 1 648 ? 18.703 -13.648 -35.719 1 29.97 648 ALA B C 1
ATOM 10224 O O . ALA B 1 648 ? 17.484 -13.656 -35.5 1 29.97 648 ALA B O 1
ATOM 10225 N N . ILE B 1 649 ? 19.25 -14.758 -36.219 1 26.34 649 ILE B N 1
ATOM 10226 C CA . ILE B 1 649 ? 18.938 -16.141 -35.875 1 26.34 649 ILE B CA 1
ATOM 10227 C C . ILE B 1 649 ? 18.422 -16.203 -34.438 1 26.34 649 ILE B C 1
ATOM 10229 O O . ILE B 1 649 ? 19 -15.609 -33.531 1 26.34 649 ILE B O 1
ATOM 10233 N N . ALA B 1 650 ? 17.141 -16.594 -34.406 1 26.41 650 ALA B N 1
ATOM 10234 C CA . ALA B 1 650 ? 16.547 -17.156 -33.188 1 26.41 650 ALA B CA 1
ATOM 10235 C C . ALA B 1 650 ? 17.562 -17.938 -32.375 1 26.41 650 ALA B C 1
ATOM 10237 O O . ALA B 1 650 ? 17.953 -19.047 -32.75 1 26.41 650 ALA B O 1
ATOM 10238 N N . ASP B 1 651 ? 18.781 -17.531 -32.219 1 23.38 651 ASP B N 1
ATOM 10239 C CA . ASP B 1 651 ? 19.344 -18.484 -31.281 1 23.38 651 ASP B CA 1
ATOM 10240 C C . ASP B 1 651 ? 18.266 -19.016 -30.328 1 23.38 651 ASP B C 1
ATOM 10242 O O . ASP B 1 651 ? 17.562 -18.234 -29.672 1 23.38 651 ASP B O 1
ATOM 10246 N N . THR B 1 652 ? 17.641 -20.219 -30.703 1 24.22 652 THR B N 1
ATOM 10247 C CA . THR B 1 652 ? 16.766 -21.25 -30.141 1 24.22 652 THR B CA 1
ATOM 10248 C C . THR B 1 652 ? 16.984 -21.391 -28.641 1 24.22 652 THR B C 1
ATOM 10250 O O . THR B 1 652 ? 16.5 -22.328 -28.016 1 24.22 652 THR B O 1
ATOM 10253 N N . THR B 1 653 ? 18.188 -21.016 -28.188 1 24.8 653 THR B N 1
ATOM 10254 C CA . THR B 1 653 ? 18.219 -21.281 -26.75 1 24.8 653 THR B CA 1
ATOM 10255 C C . THR B 1 653 ? 17.078 -20.562 -26.031 1 24.8 653 THR B C 1
ATOM 10257 O O . THR B 1 653 ? 16.844 -19.375 -26.25 1 24.8 653 THR B O 1
ATOM 10260 N N . GLY B 1 654 ? 15.945 -21.312 -25.844 1 24.33 654 GLY B N 1
ATOM 10261 C CA . GLY B 1 654 ? 14.625 -21.25 -25.234 1 24.33 654 GLY B CA 1
ATOM 10262 C C . GLY B 1 654 ? 14.555 -20.266 -24.078 1 24.33 654 GLY B C 1
ATOM 10263 O O . GLY B 1 654 ? 14.258 -20.641 -22.938 1 24.33 654 GLY B O 1
ATOM 10264 N N . THR B 1 655 ? 15.508 -19.312 -24.031 1 26.17 655 THR B N 1
ATOM 10265 C CA . THR B 1 655 ? 15.297 -18.547 -22.797 1 26.17 655 THR B CA 1
ATOM 10266 C C . THR B 1 655 ? 13.898 -17.938 -22.781 1 26.17 655 THR B C 1
ATOM 10268 O O . THR B 1 655 ? 13.516 -17.234 -23.719 1 26.17 655 THR B O 1
ATOM 10271 N N . GLY B 1 656 ? 12.891 -18.656 -22.359 1 24.31 656 GLY B N 1
ATOM 10272 C CA . GLY B 1 656 ? 11.469 -18.438 -22.109 1 24.31 656 GLY B CA 1
ATOM 10273 C C . GLY B 1 656 ? 11.141 -16.984 -21.812 1 24.31 656 GLY B C 1
ATOM 10274 O O . GLY B 1 656 ? 12.008 -16.219 -21.391 1 24.31 656 GLY B O 1
ATOM 10275 N N . ASN B 1 657 ? 10.188 -16.438 -22.641 1 26.3 657 ASN B N 1
ATOM 10276 C CA . ASN B 1 657 ? 9.398 -15.203 -22.594 1 26.3 657 ASN B CA 1
ATOM 10277 C C . ASN B 1 657 ? 9.164 -14.75 -21.156 1 26.3 657 ASN B C 1
ATOM 10279 O O . ASN B 1 657 ? 8.414 -15.391 -20.406 1 26.3 657 ASN B O 1
ATOM 10283 N N . ASP B 1 658 ? 10.195 -14.266 -20.531 1 25.86 658 ASP B N 1
ATOM 10284 C CA . ASP B 1 658 ? 10.016 -13.539 -19.281 1 25.86 658 ASP B CA 1
ATOM 10285 C C . ASP B 1 658 ? 8.828 -12.578 -19.375 1 25.86 658 ASP B C 1
ATOM 10287 O O . ASP B 1 658 ? 8.75 -11.773 -20.297 1 25.86 658 ASP B O 1
ATOM 10291 N N . ASP B 1 659 ? 7.637 -13.062 -19.109 1 26.42 659 ASP B N 1
ATOM 10292 C CA . ASP B 1 659 ? 6.473 -12.203 -18.906 1 26.42 659 ASP B CA 1
ATOM 10293 C C . ASP B 1 659 ? 6.891 -10.812 -18.422 1 26.42 659 ASP B C 1
ATOM 10295 O O . ASP B 1 659 ? 7.422 -10.664 -17.328 1 26.42 659 ASP B O 1
ATOM 10299 N N . GLU B 1 660 ? 7.484 -10.047 -19.312 1 26.5 660 GLU B N 1
ATOM 10300 C CA . GLU B 1 660 ? 7.676 -8.602 -19.156 1 26.5 660 GLU B CA 1
ATOM 10301 C C . GLU B 1 660 ? 6.512 -7.965 -18.406 1 26.5 660 GLU B C 1
ATOM 10303 O O . GLU B 1 660 ? 5.422 -7.809 -18.953 1 26.5 660 GLU B O 1
ATOM 10308 N N . SER B 1 661 ? 6.297 -8.328 -17.234 1 27.67 661 SER B N 1
ATOM 10309 C CA . SER B 1 661 ? 5.551 -7.43 -16.375 1 27.67 661 SER B CA 1
ATOM 10310 C C . SER B 1 661 ? 5.816 -5.969 -16.719 1 27.67 661 SER B C 1
ATOM 10312 O O . SER B 1 661 ? 6.973 -5.559 -16.859 1 27.67 661 SER B O 1
ATOM 10314 N N . SER B 1 662 ? 5.07 -5.414 -17.641 1 26.2 662 SER B N 1
ATOM 10315 C CA . SER B 1 662 ? 5.059 -4.016 -18.062 1 26.2 662 SER B CA 1
ATOM 10316 C C . SER B 1 662 ? 5.566 -3.1 -16.953 1 26.2 662 SER B C 1
ATOM 10318 O O . SER B 1 662 ? 5.297 -3.332 -15.773 1 26.2 662 SER B O 1
ATOM 10320 N N . ILE B 1 663 ? 6.656 -2.418 -17.172 1 26.38 663 ILE B N 1
ATOM 10321 C CA . ILE B 1 663 ? 7.219 -1.229 -16.531 1 26.38 663 ILE B CA 1
ATOM 10322 C C . ILE B 1 663 ? 6.094 -0.321 -16.047 1 26.38 663 ILE B C 1
ATOM 10324 O O . ILE B 1 663 ? 6.312 0.551 -15.203 1 26.38 663 ILE B O 1
ATOM 10328 N N . TRP B 1 664 ? 4.984 -0.361 -16.688 1 27.17 664 TRP B N 1
ATOM 10329 C CA . TRP B 1 664 ? 3.92 0.569 -16.328 1 27.17 664 TRP B CA 1
ATOM 10330 C C . TRP B 1 664 ? 3.398 0.283 -14.922 1 27.17 664 TRP B C 1
ATOM 10332 O O . TRP B 1 664 ? 2.666 1.092 -14.344 1 27.17 664 TRP B O 1
ATOM 10342 N N . ASP B 1 665 ? 3.521 -0.896 -14.516 1 26.48 665 ASP B N 1
ATOM 10343 C CA . ASP B 1 665 ? 3.021 -1.097 -13.156 1 26.48 665 ASP B CA 1
ATOM 10344 C C . ASP B 1 665 ? 3.918 -0.405 -12.133 1 26.48 665 ASP B C 1
ATOM 10346 O O . ASP B 1 665 ? 3.594 -0.364 -10.945 1 26.48 665 ASP B O 1
ATOM 10350 N N . GLU B 1 666 ? 5.125 -0.154 -12.492 1 25.67 666 GLU B N 1
ATOM 10351 C CA . GLU B 1 666 ? 6.008 0.52 -11.547 1 25.67 666 GLU B CA 1
ATOM 10352 C C . GLU B 1 666 ? 5.598 1.976 -11.344 1 25.67 666 GLU B C 1
ATOM 10354 O O . GLU B 1 666 ? 6.059 2.633 -10.406 1 25.67 666 GLU B O 1
ATOM 10359 N N . TRP B 1 667 ? 5.02 2.547 -12.305 1 25.41 667 TRP B N 1
ATOM 10360 C CA . TRP B 1 667 ? 4.777 3.969 -12.086 1 25.41 667 TRP B CA 1
ATOM 10361 C C . TRP B 1 667 ? 3.795 4.188 -10.945 1 25.41 667 TRP B C 1
ATOM 10363 O O . TRP B 1 667 ? 3.312 5.301 -10.734 1 25.41 667 TRP B O 1
ATOM 10373 N N . GLY B 1 668 ? 3.209 3.15 -10.57 1 23.91 668 GLY B N 1
ATOM 10374 C CA . GLY B 1 668 ? 2.389 3.543 -9.438 1 23.91 668 GLY B CA 1
ATOM 10375 C C . GLY B 1 668 ? 3.201 4.059 -8.266 1 23.91 668 GLY B C 1
ATOM 10376 O O . GLY B 1 668 ? 2.646 4.609 -7.312 1 23.91 668 GLY B O 1
ATOM 10377 N N . ASP B 1 669 ? 4.418 3.459 -8.094 1 21.52 669 ASP B N 1
ATOM 10378 C CA . ASP B 1 669 ? 5.02 3.928 -6.848 1 21.52 669 ASP B CA 1
ATOM 10379 C C . ASP B 1 669 ? 5.57 5.344 -7.004 1 21.52 669 ASP B C 1
ATOM 10381 O O . ASP B 1 669 ? 6.316 5.82 -6.145 1 21.52 669 ASP B O 1
ATOM 10385 N N . LEU B 1 670 ? 5.66 5.977 -8.156 1 19.03 670 LEU B N 1
ATOM 10386 C CA . LEU B 1 670 ? 6.008 7.344 -7.781 1 19.03 670 LEU B CA 1
ATOM 10387 C C . LEU B 1 670 ? 4.871 8 -7.004 1 19.03 670 LEU B C 1
ATOM 10389 O O . LEU B 1 670 ? 3.701 7.828 -7.344 1 19.03 670 LEU B O 1
#